Protein AF-0000000079330683 (afdb_homodimer)

Structure (mmCIF, N/CA/C/O backbone):
data_AF-0000000079330683-model_v1
#
loop_
_entity.id
_entity.type
_entity.pdbx_description
1 polymer 'Membrane protein'
#
loop_
_atom_site.group_PDB
_atom_site.id
_atom_site.type_symbol
_atom_site.label_atom_id
_atom_site.label_alt_id
_atom_site.label_comp_id
_atom_site.label_asym_id
_atom_site.label_entity_id
_atom_site.label_seq_id
_atom_site.pdbx_PDB_ins_code
_atom_site.Cartn_x
_atom_site.Cartn_y
_atom_site.Cartn_z
_atom_site.occupancy
_atom_site.B_iso_or_equiv
_atom_site.auth_seq_id
_atom_site.auth_comp_id
_atom_site.auth_asym_id
_atom_site.auth_atom_id
_atom_site.pdbx_PDB_model_num
ATOM 1 N N . MET A 1 1 ? -26.75 41.531 -3.455 1 58.03 1 MET A N 1
ATOM 2 C CA . MET A 1 1 ? -25.719 40.625 -3.936 1 58.03 1 MET A CA 1
ATOM 3 C C . MET A 1 1 ? -24.344 41 -3.395 1 58.03 1 MET A C 1
ATOM 5 O O . MET A 1 1 ? -23.578 40.125 -2.957 1 58.03 1 MET A O 1
ATOM 9 N N . LYS A 1 2 ? -24.172 42.219 -3.32 1 73.31 2 LYS A N 1
ATOM 10 C CA . LYS A 1 2 ? -22.891 42.719 -2.838 1 73.31 2 LYS A CA 1
ATOM 11 C C . LYS A 1 2 ? -22.75 42.5 -1.336 1 73.31 2 LYS A C 1
ATOM 13 O O . LYS A 1 2 ? -21.688 42.094 -0.865 1 73.31 2 LYS A O 1
ATOM 18 N N . LYS A 1 3 ? -23.766 42.719 -0.54 1 75.5 3 LYS A N 1
ATOM 19 C CA . LYS A 1 3 ? -23.719 42.531 0.904 1 75.5 3 LYS A CA 1
ATOM 20 C C . LYS A 1 3 ? -23.5 41.062 1.237 1 75.5 3 LYS A C 1
ATOM 22 O O . LYS A 1 3 ? -22.75 40.719 2.162 1 75.5 3 LYS A O 1
ATOM 27 N N . THR A 1 4 ? -24.203 40.125 0.477 1 74.06 4 THR A N 1
ATOM 28 C CA . THR A 1 4 ? -24.047 38.688 0.665 1 74.06 4 THR A CA 1
ATOM 29 C C . THR A 1 4 ? -22.609 38.281 0.326 1 74.06 4 THR A C 1
ATOM 31 O O . THR A 1 4 ? -22.031 37.438 1.015 1 74.06 4 THR A O 1
ATOM 34 N N . ILE A 1 5 ? -22.094 38.812 -0.648 1 74.69 5 ILE A N 1
ATOM 35 C CA . ILE A 1 5 ? -20.734 38.469 -1.062 1 74.69 5 ILE A CA 1
ATOM 36 C C . ILE A 1 5 ? -19.75 38.938 0.003 1 74.69 5 ILE A C 1
ATOM 38 O O . ILE A 1 5 ? -18.781 38.25 0.313 1 74.69 5 ILE A O 1
ATOM 42 N N . ILE A 1 6 ? -20.016 40.125 0.585 1 72.94 6 ILE A N 1
ATOM 43 C CA . ILE A 1 6 ? -19.141 40.656 1.637 1 72.94 6 ILE A CA 1
ATOM 44 C C . ILE A 1 6 ? -19.25 39.781 2.881 1 72.94 6 ILE A C 1
ATOM 46 O O . ILE A 1 6 ? -18.25 39.469 3.529 1 72.94 6 ILE A O 1
ATOM 50 N N . LYS A 1 7 ? -20.484 39.438 3.238 1 71.44 7 LYS A N 1
ATOM 51 C CA . LYS A 1 7 ? -20.688 38.531 4.371 1 71.44 7 LYS A CA 1
ATOM 52 C C . LYS A 1 7 ? -19.984 37.188 4.137 1 71.44 7 LYS A C 1
ATOM 54 O O . LYS A 1 7 ? -19.359 36.656 5.047 1 71.44 7 LYS A O 1
ATOM 59 N N . PHE A 1 8 ? -20.109 36.719 2.953 1 70.75 8 PHE A N 1
ATOM 60 C CA . PHE A 1 8 ? -19.453 35.469 2.588 1 70.75 8 PHE A CA 1
ATOM 61 C C . PHE A 1 8 ? -17.938 35.625 2.648 1 70.75 8 PHE A C 1
ATOM 63 O O . PHE A 1 8 ? -17.234 34.719 3.115 1 70.75 8 PHE A O 1
ATOM 70 N N . LYS A 1 9 ? -17.516 36.656 2.16 1 71.94 9 LYS A N 1
ATOM 71 C CA . LYS A 1 9 ? -16.078 36.938 2.197 1 71.94 9 LYS A CA 1
ATOM 72 C C . LYS A 1 9 ? -15.578 37.031 3.635 1 71.94 9 LYS A C 1
ATOM 74 O O . LYS A 1 9 ? -14.5 36.5 3.951 1 71.94 9 LYS A O 1
ATOM 79 N N . ASN A 1 10 ? -16.375 37.688 4.492 1 71.44 10 ASN A N 1
ATOM 80 C CA . ASN A 1 10 ? -15.992 37.812 5.887 1 71.44 10 ASN A CA 1
ATOM 81 C C . ASN A 1 10 ? -15.992 36.5 6.613 1 71.44 10 ASN A C 1
ATOM 83 O O . ASN A 1 10 ? -15.094 36.188 7.41 1 71.44 10 ASN A O 1
ATOM 87 N N . VAL A 1 11 ? -16.969 35.75 6.277 1 67.12 11 VAL A N 1
ATOM 88 C CA . VAL A 1 11 ? -17.047 34.406 6.879 1 67.12 11 VAL A CA 1
ATOM 89 C C . VAL A 1 11 ? -15.898 33.562 6.387 1 67.12 11 VAL A C 1
ATOM 91 O O . VAL A 1 11 ? -15.281 32.812 7.172 1 67.12 11 VAL A O 1
ATOM 94 N N . PHE A 1 12 ? -15.633 33.719 5.141 1 74.38 12 PHE A N 1
ATOM 95 C CA . PHE A 1 12 ? -14.531 32.969 4.566 1 74.38 12 PHE A CA 1
ATOM 96 C C . PHE A 1 12 ? -13.211 33.344 5.223 1 74.38 12 PHE A C 1
ATOM 98 O O . PHE A 1 12 ? -12.406 32.469 5.566 1 74.38 12 PHE A O 1
ATOM 105 N N . LEU A 1 13 ? -13.039 34.562 5.438 1 73.31 13 LEU A N 1
ATOM 106 C CA . LEU A 1 13 ? -11.789 35.031 6.012 1 73.31 13 LEU A CA 1
ATOM 107 C C . LEU A 1 13 ? -11.648 34.594 7.461 1 73.31 13 LEU A C 1
ATOM 109 O O . LEU A 1 13 ? -10.547 34.25 7.914 1 73.31 13 LEU A O 1
ATOM 113 N N . LYS A 1 14 ? -12.828 34.562 8.039 1 74.44 14 LYS A N 1
ATOM 114 C CA . LYS A 1 14 ? -12.812 34.188 9.453 1 74.44 14 LYS A CA 1
ATOM 115 C C . LYS A 1 14 ? -12.555 32.688 9.633 1 74.44 14 LYS A C 1
ATOM 117 O O . LYS A 1 14 ? -11.883 32.281 10.578 1 74.44 14 LYS A O 1
ATOM 122 N N . PHE A 1 15 ? -12.992 31.953 8.602 1 87 15 PHE A N 1
ATOM 123 C CA . PHE A 1 15 ? -12.906 30.5 8.727 1 87 15 PHE A CA 1
ATOM 124 C C . PHE A 1 15 ? -12.109 29.906 7.578 1 87 15 PHE A C 1
ATOM 126 O O . PHE A 1 15 ? -12.383 28.797 7.141 1 87 15 PHE A O 1
ATOM 133 N N . LYS A 1 16 ? -11.25 30.703 7.078 1 87.69 16 LYS A N 1
ATOM 134 C CA . LYS A 1 16 ? -10.5 30.359 5.875 1 87.69 16 LYS A CA 1
ATOM 135 C C . LYS A 1 16 ? -9.773 29.031 6.051 1 87.69 16 LYS A C 1
ATOM 137 O O . LYS A 1 16 ? -9.758 28.188 5.137 1 87.69 16 LYS A O 1
ATOM 142 N N . GLU A 1 17 ? -9.211 28.812 7.234 1 89.5 17 GLU A N 1
ATOM 143 C CA . GLU A 1 17 ? -8.445 27.594 7.473 1 89.5 17 GLU A CA 1
ATOM 144 C C . GLU A 1 17 ? -9.344 26.359 7.418 1 89.5 17 GLU A C 1
ATOM 146 O O . GLU A 1 17 ? -8.961 25.328 6.852 1 89.5 17 GLU A O 1
ATOM 151 N N . ILE A 1 18 ? -10.508 26.562 7.957 1 93.38 18 ILE A N 1
ATOM 152 C CA . ILE A 1 18 ? -11.461 25.453 7.973 1 93.38 18 ILE A CA 1
ATOM 153 C C . ILE A 1 18 ? -11.992 25.203 6.562 1 93.38 18 ILE A C 1
ATOM 155 O O . ILE A 1 18 ? -12.078 24.062 6.117 1 93.38 18 ILE A O 1
ATOM 159 N N . ILE A 1 19 ? -12.297 26.25 5.828 1 94.38 19 ILE A N 1
ATOM 160 C CA . ILE A 1 19 ? -12.859 26.156 4.488 1 94.38 19 ILE A CA 1
ATOM 161 C C . ILE A 1 19 ? -11.852 25.5 3.545 1 94.38 19 ILE A C 1
ATOM 163 O O . ILE A 1 19 ? -12.195 24.594 2.781 1 94.38 19 ILE A O 1
ATOM 167 N N . ILE A 1 20 ? -10.617 25.922 3.646 1 94.19 20 ILE A N 1
ATOM 168 C CA . ILE A 1 20 ? -9.57 25.375 2.791 1 94.19 20 ILE A CA 1
ATOM 169 C C . ILE A 1 20 ? -9.398 23.891 3.086 1 94.19 20 ILE A C 1
ATOM 171 O O . ILE A 1 20 ? -9.328 23.062 2.166 1 94.19 20 ILE A O 1
ATOM 175 N N . SER A 1 21 ? -9.367 23.531 4.375 1 95.44 21 SER A N 1
ATOM 176 C CA . SER A 1 21 ? -9.195 22.141 4.77 1 95.44 21 SER A CA 1
ATOM 177 C C . SER A 1 21 ? -10.367 21.281 4.301 1 95.44 21 SER A C 1
ATOM 179 O O . SER A 1 21 ? -10.172 20.156 3.84 1 95.44 21 SER A O 1
ATOM 181 N N . VAL A 1 22 ? -11.578 21.828 4.367 1 96.81 22 VAL A N 1
ATOM 182 C CA . VAL A 1 22 ? -12.766 21.109 3.926 1 96.81 22 VAL A CA 1
ATOM 183 C C . VAL A 1 22 ? -12.727 20.922 2.41 1 96.81 22 VAL A C 1
ATOM 185 O O . VAL A 1 22 ? -13 19.828 1.903 1 96.81 22 VAL A O 1
ATOM 188 N N . LEU A 1 23 ? -12.367 21.922 1.71 1 96.38 23 LEU A N 1
ATOM 189 C CA . LEU A 1 23 ? -12.281 21.844 0.255 1 96.38 23 LEU A CA 1
ATOM 190 C C . LEU A 1 23 ? -11.25 20.812 -0.174 1 96.38 23 LEU A C 1
ATOM 192 O O . LEU A 1 23 ? -11.508 20 -1.076 1 96.38 23 LEU A O 1
ATOM 196 N N . LEU A 1 24 ? -10.148 20.859 0.479 1 95.88 24 LEU A N 1
ATOM 197 C CA . LEU A 1 24 ? -9.094 19.906 0.121 1 95.88 24 LEU A CA 1
ATOM 198 C C . LEU A 1 24 ? -9.508 18.484 0.479 1 95.88 24 LEU A C 1
ATOM 200 O O . LEU A 1 24 ? -9.188 17.547 -0.248 1 95.88 24 LEU A O 1
ATOM 204 N N . LEU A 1 25 ? -10.195 18.328 1.565 1 97 25 LEU A N 1
ATOM 205 C CA . LEU A 1 25 ? -10.703 17.016 1.969 1 97 25 LEU A CA 1
ATOM 206 C C . LEU A 1 25 ? -11.672 16.469 0.927 1 97 25 LEU A C 1
ATOM 208 O O . LEU A 1 25 ? -11.695 15.258 0.676 1 97 25 LEU A O 1
ATOM 212 N N . LEU A 1 26 ? -12.414 17.344 0.302 1 97.62 26 LEU A N 1
ATOM 213 C CA . LEU A 1 26 ? -13.414 16.906 -0.661 1 97.62 26 LEU A CA 1
ATOM 214 C C . LEU A 1 26 ? -12.797 16.688 -2.035 1 97.62 26 LEU A C 1
ATOM 216 O O . LEU A 1 26 ? -13.227 15.805 -2.781 1 97.62 26 LEU A O 1
ATOM 220 N N . ILE A 1 27 ? -11.719 17.359 -2.342 1 97 27 ILE A N 1
ATOM 221 C CA . ILE A 1 27 ? -11.203 17.375 -3.703 1 97 27 ILE A CA 1
ATOM 222 C C . ILE A 1 27 ? -10.062 16.375 -3.832 1 97 27 ILE A C 1
ATOM 224 O O . ILE A 1 27 ? -10.039 15.555 -4.758 1 97 27 ILE A O 1
ATOM 228 N N . VAL A 1 28 ? -9.148 16.359 -2.908 1 95.62 28 VAL A N 1
ATOM 229 C CA . VAL A 1 28 ? -7.895 15.633 -3.045 1 95.62 28 VAL A CA 1
ATOM 230 C C . VAL A 1 28 ? -8.18 14.133 -3.135 1 95.62 28 VAL A C 1
ATOM 232 O O . VAL A 1 28 ? -7.699 13.461 -4.051 1 95.62 28 VAL A O 1
ATOM 235 N N . PRO A 1 29 ? -9.023 13.531 -2.264 1 95.62 29 PRO A N 1
ATOM 236 C CA . PRO A 1 29 ? -9.297 12.102 -2.391 1 95.62 29 PRO A CA 1
ATOM 237 C C . PRO A 1 29 ? -10.023 11.758 -3.689 1 95.62 29 PRO A C 1
ATOM 239 O O . PRO A 1 29 ? -9.766 10.703 -4.281 1 95.62 29 PRO A O 1
ATOM 242 N N . CYS A 1 30 ? -10.867 12.641 -4.121 1 95.31 30 CYS A N 1
ATOM 243 C CA . CYS A 1 30 ? -11.586 12.414 -5.363 1 95.31 30 CYS A CA 1
ATOM 244 C C . CYS A 1 30 ? -10.641 12.398 -6.555 1 95.31 30 CYS A C 1
ATOM 246 O O . CYS A 1 30 ? -10.734 11.531 -7.426 1 95.31 30 CYS A O 1
ATOM 248 N N . MET A 1 31 ? -9.75 13.32 -6.551 1 92.38 31 MET A N 1
ATOM 249 C CA . MET A 1 31 ? -8.758 13.375 -7.621 1 92.38 31 MET A CA 1
ATOM 250 C C . MET A 1 31 ? -7.867 12.133 -7.602 1 92.38 31 MET A C 1
ATOM 252 O O . MET A 1 31 ? -7.574 11.562 -8.648 1 92.38 31 MET A O 1
ATOM 256 N N . CYS A 1 32 ? -7.512 11.758 -6.426 1 90.5 32 CYS A N 1
ATOM 257 C CA . CYS A 1 32 ? -6.664 10.586 -6.281 1 90.5 32 CYS A CA 1
ATOM 258 C C . CYS A 1 32 ? -7.395 9.328 -6.73 1 90.5 32 CYS A C 1
ATOM 260 O O . CYS A 1 32 ? -6.824 8.484 -7.426 1 90.5 32 CYS A O 1
ATOM 262 N N . SER A 1 33 ? -8.656 9.273 -6.316 1 90.38 33 SER A N 1
ATOM 263 C CA . SER A 1 33 ? -9.469 8.133 -6.723 1 90.38 33 SER A CA 1
ATOM 264 C C . SER A 1 33 ? -9.57 8.039 -8.242 1 90.38 33 SER A C 1
ATOM 266 O O . SER A 1 33 ? -9.406 6.957 -8.812 1 90.38 33 SER A O 1
ATOM 268 N N . TYR A 1 34 ? -9.766 9.125 -8.828 1 88.12 34 TYR A N 1
ATOM 269 C CA . TYR A 1 34 ? -9.891 9.164 -10.281 1 88.12 34 TYR A CA 1
ATOM 270 C C . TYR A 1 34 ? -8.586 8.75 -10.953 1 88.12 34 TYR A C 1
ATOM 272 O O . TYR A 1 34 ? -8.578 7.918 -11.859 1 88.12 34 TYR A O 1
ATOM 280 N N . PHE A 1 35 ? -7.562 9.234 -10.492 1 84.06 35 PHE A N 1
ATOM 281 C CA . PHE A 1 35 ? -6.254 8.984 -11.086 1 84.06 35 PHE A CA 1
ATOM 282 C C . PHE A 1 35 ? -5.844 7.527 -10.898 1 84.06 35 PHE A C 1
ATOM 284 O O . PHE A 1 35 ? -5.398 6.879 -11.852 1 84.06 35 PHE A O 1
ATOM 291 N N . LEU A 1 36 ? -5.953 7.031 -9.703 1 83.31 36 LEU A N 1
ATOM 292 C CA . LEU A 1 36 ? -5.516 5.672 -9.391 1 83.31 36 LEU A CA 1
ATOM 293 C C . LEU A 1 36 ? -6.363 4.645 -10.133 1 83.31 36 LEU A C 1
ATOM 295 O O . LEU A 1 36 ? -5.836 3.67 -10.664 1 83.31 36 LEU A O 1
ATOM 299 N N . GLU A 1 37 ? -7.645 4.898 -10.125 1 81.25 37 GLU A N 1
ATOM 300 C CA . GLU A 1 37 ? -8.523 3.953 -10.805 1 81.25 37 GLU A CA 1
ATOM 301 C C . GLU A 1 37 ? -8.289 3.971 -12.312 1 81.25 37 GLU A C 1
ATOM 303 O O . GLU A 1 37 ? -8.391 2.934 -12.977 1 81.25 37 GLU A O 1
ATOM 308 N N . TYR A 1 38 ? -8.07 5.062 -12.828 1 78.5 38 TYR A N 1
ATOM 309 C CA . TYR A 1 38 ? -7.797 5.164 -14.258 1 78.5 38 TYR A CA 1
ATOM 310 C C . TYR A 1 38 ? -6.531 4.395 -14.625 1 78.5 38 TYR A C 1
ATOM 312 O O . TYR A 1 38 ? -6.453 3.797 -15.695 1 78.5 38 TYR A O 1
ATOM 320 N N . THR A 1 39 ? -5.602 4.406 -13.781 1 73.25 39 THR A N 1
ATOM 321 C CA . THR A 1 39 ? -4.34 3.709 -14.008 1 73.25 39 THR A CA 1
ATOM 322 C C . THR A 1 39 ? -4.559 2.199 -14.039 1 73.25 39 THR A C 1
ATOM 324 O O . THR A 1 39 ? -3.854 1.479 -14.75 1 73.25 39 THR A O 1
ATOM 327 N N . PHE A 1 40 ? -5.594 1.759 -13.281 1 69.38 40 PHE A N 1
ATOM 328 C CA . PHE A 1 40 ? -5.789 0.322 -13.133 1 69.38 40 PHE A CA 1
ATOM 329 C C . PHE A 1 40 ? -6.934 -0.166 -14.008 1 69.38 40 PHE A C 1
ATOM 331 O O . PHE A 1 40 ? -7.465 -1.26 -13.797 1 69.38 40 PHE A O 1
ATOM 338 N N . ILE A 1 41 ? -7.375 0.695 -14.844 1 64 41 ILE A N 1
ATOM 339 C CA . ILE A 1 41 ? -8.562 0.385 -15.633 1 64 41 ILE A CA 1
ATOM 340 C C . ILE A 1 41 ? -8.336 -0.896 -16.422 1 64 41 ILE A C 1
ATOM 342 O O . ILE A 1 41 ? -9.266 -1.686 -16.625 1 64 41 ILE A O 1
ATOM 346 N N . ASN A 1 42 ? -7.219 -1.083 -16.891 1 59.84 42 ASN A N 1
ATOM 347 C CA . ASN A 1 42 ? -7.039 -2.281 -17.703 1 59.84 42 ASN A CA 1
ATOM 348 C C . ASN A 1 42 ? -6.703 -3.496 -16.844 1 59.84 42 ASN A C 1
ATOM 350 O O . ASN A 1 42 ? -6.441 -4.582 -17.359 1 59.84 42 ASN A O 1
ATOM 354 N N . HIS A 1 43 ? -7.105 -3.451 -15.594 1 56.81 43 HIS A N 1
ATOM 355 C CA . HIS A 1 43 ? -7.105 -4.469 -14.555 1 56.81 43 HIS A CA 1
ATOM 356 C C . HIS A 1 43 ? -5.98 -5.477 -14.766 1 56.81 43 HIS A C 1
ATOM 358 O O . HIS A 1 43 ? -5.809 -6.402 -13.969 1 56.81 43 HIS A O 1
ATOM 364 N N . SER A 1 44 ? -5.258 -5.43 -15.945 1 61.12 44 SER A N 1
ATOM 365 C CA . SER A 1 44 ? -4.328 -6.527 -16.203 1 61.12 44 SER A CA 1
ATOM 366 C C . SER A 1 44 ? -2.922 -6.008 -16.469 1 61.12 44 SER A C 1
ATOM 368 O O . SER A 1 44 ? -2.75 -4.879 -16.938 1 61.12 44 SER A O 1
ATOM 370 N N . VAL A 1 45 ? -2.055 -6.82 -15.781 1 70.94 45 VAL A N 1
ATOM 371 C CA . VAL A 1 45 ? -0.65 -6.582 -16.094 1 70.94 45 VAL A CA 1
ATOM 372 C C . VAL A 1 45 ? -0.387 -6.898 -17.562 1 70.94 45 VAL A C 1
ATOM 374 O O . VAL A 1 45 ? -0.563 -8.039 -18 1 70.94 45 VAL A O 1
ATOM 377 N N . LYS A 1 46 ? -0.25 -5.875 -18.375 1 78 46 LYS A N 1
ATOM 378 C CA . LYS A 1 46 ? -0.013 -6.078 -19.812 1 78 46 LYS A CA 1
ATOM 379 C C . LYS A 1 46 ? 1.34 -5.508 -20.219 1 78 46 LYS A C 1
ATOM 381 O O . LYS A 1 46 ? 1.925 -4.691 -19.516 1 78 46 LYS A O 1
ATOM 386 N N . ASN A 1 47 ? 1.839 -6.098 -21.297 1 83.88 47 ASN A N 1
ATOM 387 C CA . ASN A 1 47 ? 3.016 -5.598 -22 1 83.88 47 ASN A CA 1
ATOM 388 C C . ASN A 1 47 ? 4.25 -5.605 -21.094 1 83.88 47 ASN A C 1
ATOM 390 O O . ASN A 1 47 ? 4.984 -4.617 -21.031 1 83.88 47 ASN A O 1
ATOM 394 N N . ILE A 1 48 ? 4.375 -6.664 -20.375 1 87.31 48 ILE A N 1
ATOM 395 C CA . ILE A 1 48 ? 5.555 -6.812 -19.531 1 87.31 48 ILE A CA 1
ATOM 396 C C . ILE A 1 48 ? 6.785 -7.059 -20.406 1 87.31 48 ILE A C 1
ATOM 398 O O . ILE A 1 48 ? 6.844 -8.047 -21.141 1 87.31 48 ILE A O 1
ATOM 402 N N . PRO A 1 49 ? 7.73 -6.148 -20.359 1 90.62 49 PRO A N 1
ATOM 403 C CA . PRO A 1 49 ? 8.938 -6.359 -21.172 1 90.62 49 PRO A CA 1
ATOM 404 C C . PRO A 1 49 ? 9.633 -7.684 -20.844 1 90.62 49 PRO A C 1
ATOM 406 O O . PRO A 1 49 ? 9.945 -7.957 -19.688 1 90.62 49 PRO A O 1
ATOM 409 N N . THR A 1 50 ? 9.898 -8.469 -21.828 1 94.56 50 THR A N 1
ATOM 410 C CA . THR A 1 50 ? 10.406 -9.836 -21.672 1 94.56 50 THR A CA 1
ATOM 411 C C . THR A 1 50 ? 11.562 -10.086 -22.641 1 94.56 50 THR A C 1
ATOM 413 O O . THR A 1 50 ? 11.539 -9.633 -23.781 1 94.56 50 THR A O 1
ATOM 416 N N . ILE A 1 51 ? 12.617 -10.727 -22.141 1 96 51 ILE A N 1
ATOM 417 C CA . ILE A 1 51 ? 13.742 -11.125 -22.984 1 96 51 ILE A CA 1
ATOM 418 C C . ILE A 1 51 ? 13.82 -12.648 -23.047 1 96 51 ILE A C 1
ATOM 420 O O . ILE A 1 51 ? 13.57 -13.336 -22.062 1 96 51 ILE A O 1
ATOM 424 N N . ILE A 1 52 ? 14.078 -13.195 -24.281 1 96.12 52 ILE A N 1
ATOM 425 C CA . ILE A 1 52 ? 14.195 -14.633 -24.469 1 96.12 52 ILE A CA 1
ATOM 426 C C . ILE A 1 52 ? 15.547 -14.969 -25.109 1 96.12 52 ILE A C 1
ATOM 428 O O . ILE A 1 52 ? 15.938 -14.352 -26.094 1 96.12 52 ILE A O 1
ATOM 432 N N . VAL A 1 53 ? 16.266 -15.805 -24.438 1 96.31 53 VAL A N 1
ATOM 433 C CA . VAL A 1 53 ? 17.5 -16.375 -24.984 1 96.31 53 VAL A CA 1
ATOM 434 C C . VAL A 1 53 ? 17.25 -17.828 -25.406 1 96.31 53 VAL A C 1
ATOM 436 O O . VAL A 1 53 ? 17.234 -18.719 -24.562 1 96.31 53 VAL A O 1
ATOM 439 N N . ASP A 1 54 ? 17.094 -18.031 -26.656 1 95.44 54 ASP A N 1
ATOM 440 C CA . ASP A 1 54 ? 16.797 -19.359 -27.203 1 95.44 54 ASP A CA 1
ATOM 441 C C . ASP A 1 54 ? 18.047 -19.984 -27.797 1 95.44 54 ASP A C 1
ATOM 443 O O . ASP A 1 54 ? 18.406 -19.703 -28.938 1 95.44 54 ASP A O 1
ATOM 447 N N . HIS A 1 55 ? 18.656 -20.969 -27.047 1 95.56 55 HIS A N 1
ATOM 448 C CA . HIS A 1 55 ? 19.859 -21.641 -27.516 1 95.56 55 HIS A CA 1
ATOM 449 C C . HIS A 1 55 ? 19.516 -22.844 -28.391 1 95.56 55 HIS A C 1
ATOM 451 O O . HIS A 1 55 ? 20.406 -23.453 -28.984 1 95.56 55 HIS A O 1
ATOM 457 N N . ASP A 1 56 ? 18.25 -23.203 -28.453 1 94.81 56 ASP A N 1
ATOM 458 C CA . ASP A 1 56 ? 17.812 -24.375 -29.188 1 94.81 56 ASP A CA 1
ATOM 459 C C . ASP A 1 56 ? 17.406 -24.031 -30.609 1 94.81 56 ASP A C 1
ATOM 461 O O . ASP A 1 56 ? 17.75 -24.75 -31.547 1 94.81 56 ASP A O 1
ATOM 465 N N . ASN A 1 57 ? 16.656 -23.062 -30.875 1 92.81 57 ASN A N 1
ATOM 466 C CA . ASN A 1 57 ? 16.172 -22.594 -32.156 1 92.81 57 ASN A CA 1
ATOM 467 C C . ASN A 1 57 ? 15.477 -23.703 -32.938 1 92.81 57 ASN A C 1
ATOM 469 O O . ASN A 1 57 ? 15.648 -23.828 -34.156 1 92.81 57 ASN A O 1
ATOM 473 N N . SER A 1 58 ? 14.859 -24.531 -32.188 1 92.81 58 SER A N 1
ATOM 474 C CA . SER A 1 58 ? 14.07 -25.609 -32.812 1 92.81 58 SER A CA 1
ATOM 475 C C . SER A 1 58 ? 12.633 -25.172 -33.031 1 92.81 58 SER A C 1
ATOM 477 O O . SER A 1 58 ? 12.234 -24.062 -32.625 1 92.81 58 SER A O 1
ATOM 479 N N . SER A 1 59 ? 11.836 -26.109 -33.719 1 91.31 59 SER A N 1
ATOM 480 C CA . SER A 1 59 ? 10.414 -25.859 -33.906 1 91.31 59 SER A CA 1
ATOM 481 C C . SER A 1 59 ? 9.672 -25.766 -32.594 1 91.31 59 SER A C 1
ATOM 483 O O . SER A 1 59 ? 8.781 -24.922 -32.438 1 91.31 59 SER A O 1
ATOM 485 N N . LEU A 1 60 ? 10.086 -26.547 -31.656 1 90.31 60 LEU A N 1
ATOM 486 C CA . LEU A 1 60 ? 9.445 -26.562 -30.344 1 90.31 60 LEU A CA 1
ATOM 487 C C . LEU A 1 60 ? 9.75 -25.266 -29.594 1 90.31 60 LEU A C 1
ATOM 489 O O . LEU A 1 60 ? 8.844 -24.656 -29 1 90.31 60 LEU A O 1
ATOM 493 N N . SER A 1 61 ? 11.008 -24.891 -29.594 1 92.62 61 SER A N 1
ATOM 494 C CA . SER A 1 61 ? 11.383 -23.672 -28.891 1 92.62 61 SER A CA 1
ATOM 495 C C . SER A 1 61 ? 10.727 -22.453 -29.547 1 92.62 61 SER A C 1
ATOM 497 O O . SER A 1 61 ? 10.297 -21.531 -28.844 1 92.62 61 SER A O 1
ATOM 499 N N . LYS A 1 62 ? 10.617 -22.438 -30.812 1 91.94 62 LYS A N 1
ATOM 500 C CA . LYS A 1 62 ? 9.961 -21.344 -31.516 1 91.94 62 LYS A CA 1
ATOM 501 C C . LYS A 1 62 ? 8.469 -21.281 -31.203 1 91.94 62 LYS A C 1
ATOM 503 O O . LYS A 1 62 ? 7.883 -20.203 -31.141 1 91.94 62 LYS A O 1
ATOM 508 N N . ASN A 1 63 ? 7.871 -22.422 -31.031 1 89.94 63 ASN A N 1
ATOM 509 C CA . ASN A 1 63 ? 6.473 -22.469 -30.625 1 89.94 63 ASN A CA 1
ATOM 510 C C . ASN A 1 63 ? 6.273 -21.859 -29.234 1 89.94 63 ASN A C 1
ATOM 512 O O . ASN A 1 63 ? 5.285 -21.172 -29 1 89.94 63 ASN A O 1
ATOM 516 N N . ILE A 1 64 ? 7.176 -22.172 -28.375 1 91.12 64 ILE A N 1
ATOM 517 C CA . ILE A 1 64 ? 7.129 -21.609 -27.031 1 91.12 64 ILE A CA 1
ATOM 518 C C . ILE A 1 64 ? 7.223 -20.078 -27.109 1 91.12 64 ILE A C 1
ATOM 520 O O . ILE A 1 64 ? 6.422 -19.375 -26.5 1 91.12 64 ILE A O 1
ATOM 524 N N . VAL A 1 65 ? 8.156 -19.594 -27.875 1 92.25 65 VAL A N 1
ATOM 525 C CA . VAL A 1 65 ? 8.367 -18.172 -28.031 1 92.25 65 VAL A CA 1
ATOM 526 C C . VAL A 1 65 ? 7.117 -17.516 -28.625 1 92.25 65 VAL A C 1
ATOM 528 O O . VAL A 1 65 ? 6.711 -16.438 -28.219 1 92.25 65 VAL A O 1
ATOM 531 N N . LYS A 1 66 ? 6.551 -18.203 -29.562 1 90.88 66 LYS A N 1
ATOM 532 C CA . LYS A 1 66 ? 5.34 -17.688 -30.219 1 90.88 66 LYS A CA 1
ATOM 533 C C . LYS A 1 66 ? 4.184 -17.609 -29.219 1 90.88 66 LYS A C 1
ATOM 535 O O . LYS A 1 66 ? 3.453 -16.609 -29.203 1 90.88 66 LYS A O 1
ATOM 540 N N . GLN A 1 67 ? 4.008 -18.625 -28.422 1 89.62 67 GLN A N 1
ATOM 541 C CA . GLN A 1 67 ? 2.941 -18.625 -27.422 1 89.62 67 GLN A CA 1
ATOM 542 C C . GLN A 1 67 ? 3.121 -17.5 -26.406 1 89.62 67 GLN A C 1
ATOM 544 O O . GLN A 1 67 ? 2.145 -16.875 -25.984 1 89.62 67 GLN A O 1
ATOM 549 N N . ILE A 1 68 ? 4.344 -17.219 -26.062 1 91.88 68 ILE A N 1
ATOM 550 C CA . ILE A 1 68 ? 4.637 -16.141 -25.125 1 91.88 68 ILE A CA 1
ATOM 551 C C . ILE A 1 68 ? 4.363 -14.789 -25.797 1 91.88 68 ILE A C 1
ATOM 553 O O . ILE A 1 68 ? 3.709 -13.922 -25.203 1 91.88 68 ILE A O 1
ATOM 557 N N . ASN A 1 69 ? 4.766 -14.672 -26.969 1 89.25 69 ASN A N 1
ATOM 558 C CA . ASN A 1 69 ? 4.637 -13.414 -27.703 1 89.25 69 ASN A CA 1
ATOM 559 C C . ASN A 1 69 ? 3.184 -13.117 -28.047 1 89.25 69 ASN A C 1
ATOM 561 O O . ASN A 1 69 ? 2.809 -11.953 -28.219 1 89.25 69 ASN A O 1
ATOM 565 N N . THR A 1 70 ? 2.332 -14.047 -28.219 1 89.75 70 THR A N 1
ATOM 566 C CA . THR A 1 70 ? 0.938 -13.859 -28.609 1 89.75 70 THR A CA 1
ATOM 567 C C . THR A 1 70 ? 0.095 -13.461 -27.391 1 89.75 70 THR A C 1
ATOM 569 O O . THR A 1 70 ? -0.984 -12.883 -27.547 1 89.75 70 THR A O 1
ATOM 572 N N . ASN A 1 71 ? 0.625 -13.828 -26.297 1 89.12 71 ASN A N 1
ATOM 573 C CA . ASN A 1 71 ? -0.081 -13.438 -25.094 1 89.12 71 ASN A CA 1
ATOM 574 C C . ASN A 1 71 ? 0.119 -11.953 -24.781 1 89.12 71 ASN A C 1
ATOM 576 O O . ASN A 1 71 ? 1.25 -11.461 -24.766 1 89.12 71 ASN A O 1
ATOM 580 N N . GLU A 1 72 ? -0.934 -11.203 -24.5 1 86.75 72 GLU A N 1
ATOM 581 C CA . GLU A 1 72 ? -0.907 -9.758 -24.312 1 86.75 72 GLU A CA 1
ATOM 582 C C . GLU A 1 72 ? -0.112 -9.391 -23.062 1 86.75 72 GLU A C 1
ATOM 584 O O . GLU A 1 72 ? 0.287 -8.234 -22.891 1 86.75 72 GLU A O 1
ATOM 589 N N . MET A 1 73 ? 0.108 -10.297 -22.188 1 86.06 73 MET A N 1
ATOM 590 C CA . MET A 1 73 ? 0.841 -10.039 -20.953 1 86.06 73 MET A CA 1
ATOM 591 C C . MET A 1 73 ? 2.312 -9.758 -21.234 1 86.06 73 MET A C 1
ATOM 593 O O . MET A 1 73 ? 2.959 -9 -20.516 1 86.06 73 MET A O 1
ATOM 597 N N . PHE A 1 74 ? 2.699 -10.391 -22.312 1 90.25 74 PHE A N 1
ATOM 598 C CA . PHE A 1 74 ? 4.133 -10.328 -22.578 1 90.25 74 PHE A CA 1
ATOM 599 C C . PHE A 1 74 ? 4.426 -9.422 -23.766 1 90.25 74 PHE A C 1
ATOM 601 O O . PHE A 1 74 ? 3.66 -9.391 -24.734 1 90.25 74 PHE A O 1
ATOM 608 N N . ASN A 1 75 ? 5.43 -8.633 -23.656 1 89.12 75 ASN A N 1
ATOM 609 C CA . ASN A 1 75 ? 6.039 -7.891 -24.75 1 89.12 75 ASN A CA 1
ATOM 610 C C . ASN A 1 75 ? 7.512 -8.25 -24.922 1 89.12 75 ASN A C 1
ATOM 612 O O . ASN A 1 75 ? 8.375 -7.707 -24.219 1 89.12 75 ASN A O 1
ATOM 616 N N . VAL A 1 76 ? 7.723 -9.18 -25.828 1 91.75 76 VAL A N 1
ATOM 617 C CA . VAL A 1 76 ? 9.094 -9.617 -26.062 1 91.75 76 VAL A CA 1
ATOM 618 C C . VAL A 1 76 ? 9.883 -8.5 -26.75 1 91.75 76 VAL A C 1
ATOM 620 O O . VAL A 1 76 ? 9.797 -8.344 -27.969 1 91.75 76 VAL A O 1
ATOM 623 N N . THR A 1 77 ? 10.664 -7.797 -26.016 1 82.25 77 THR A N 1
ATOM 624 C CA . THR A 1 77 ? 11.344 -6.602 -26.516 1 82.25 77 THR A CA 1
ATOM 625 C C . THR A 1 77 ? 12.766 -6.93 -26.953 1 82.25 77 THR A C 1
ATOM 627 O O . THR A 1 77 ? 13.367 -6.191 -27.734 1 82.25 77 THR A O 1
ATOM 630 N N . ASN A 1 78 ? 13.344 -8.016 -26.375 1 80.38 78 ASN A N 1
ATOM 631 C CA . ASN A 1 78 ? 14.742 -8.32 -26.672 1 80.38 78 ASN A CA 1
ATOM 632 C C . ASN A 1 78 ? 14.945 -9.812 -26.953 1 80.38 78 ASN A C 1
ATOM 634 O O . ASN A 1 78 ? 14.227 -10.648 -26.391 1 80.38 78 ASN A O 1
ATOM 638 N N . ASN A 1 79 ? 15.727 -9.969 -27.953 1 84.38 79 ASN A N 1
ATOM 639 C CA . ASN A 1 79 ? 16.25 -11.305 -28.203 1 84.38 79 ASN A CA 1
ATOM 640 C C . ASN A 1 79 ? 17.781 -11.328 -28.141 1 84.38 79 ASN A C 1
ATOM 642 O O . ASN A 1 79 ? 18.438 -10.375 -28.562 1 84.38 79 ASN A O 1
ATOM 646 N N . SER A 1 80 ? 18.266 -12.258 -27.359 1 87.06 80 SER A N 1
ATOM 647 C CA . SER A 1 80 ? 19.703 -12.336 -27.188 1 87.06 80 SER A CA 1
ATOM 648 C C . SER A 1 80 ? 20.188 -13.789 -27.25 1 87.06 80 SER A C 1
ATOM 650 O O . SER A 1 80 ? 19.375 -14.719 -27.219 1 87.06 80 SER A O 1
ATOM 652 N N . ASN A 1 81 ? 21.484 -13.875 -27.5 1 90.62 81 ASN A N 1
ATOM 653 C CA . ASN A 1 81 ? 22.109 -15.195 -27.469 1 90.62 81 ASN A CA 1
ATOM 654 C C . ASN A 1 81 ? 23.016 -15.344 -26.25 1 90.62 81 ASN A C 1
ATOM 656 O O . ASN A 1 81 ? 23.703 -16.359 -26.094 1 90.62 81 ASN A O 1
ATOM 660 N N . ASN A 1 82 ? 22.922 -14.352 -25.406 1 94.06 82 ASN A N 1
ATOM 661 C CA . ASN A 1 82 ? 23.766 -14.352 -24.219 1 94.06 82 ASN A CA 1
ATOM 662 C C . ASN A 1 82 ? 22.938 -14.352 -22.938 1 94.06 82 ASN A C 1
ATOM 664 O O . ASN A 1 82 ? 22.188 -13.414 -22.672 1 94.06 82 ASN A O 1
ATOM 668 N N . ASP A 1 83 ? 23.188 -15.422 -22.094 1 94.56 83 ASP A N 1
ATOM 669 C CA . ASP A 1 83 ? 22.438 -15.602 -20.859 1 94.56 83 ASP A CA 1
ATOM 670 C C . ASP A 1 83 ? 22.625 -14.406 -19.922 1 94.56 83 ASP A C 1
ATOM 672 O O . ASP A 1 83 ? 21.703 -14.031 -19.188 1 94.56 83 ASP A O 1
ATOM 676 N N . GLU A 1 84 ? 23.781 -13.758 -19.969 1 92.88 84 GLU A N 1
ATOM 677 C CA . GLU A 1 84 ? 24.141 -12.688 -19.047 1 92.88 84 GLU A CA 1
ATOM 678 C C . GLU A 1 84 ? 23.281 -11.445 -19.281 1 92.88 84 GLU A C 1
ATOM 680 O O . GLU A 1 84 ? 23.125 -10.609 -18.391 1 92.88 84 GLU A O 1
ATOM 685 N N . ASP A 1 85 ? 22.75 -11.375 -20.5 1 94.06 85 ASP A N 1
ATOM 686 C CA . ASP A 1 85 ? 21.922 -10.219 -20.844 1 94.06 85 ASP A CA 1
ATOM 687 C C . ASP A 1 85 ? 20.641 -10.188 -20 1 94.06 85 ASP A C 1
ATOM 689 O O . ASP A 1 85 ? 20.109 -9.109 -19.703 1 94.06 85 ASP A O 1
ATOM 693 N N . ILE A 1 86 ? 20.172 -11.328 -19.594 1 94.5 86 ILE A N 1
ATOM 694 C CA . ILE A 1 86 ? 18.922 -11.406 -18.828 1 94.5 86 ILE A CA 1
ATOM 695 C C . ILE A 1 86 ? 19.094 -10.711 -17.484 1 94.5 86 ILE A C 1
ATOM 697 O O . ILE A 1 86 ? 18.359 -9.789 -17.156 1 94.5 86 ILE A O 1
ATOM 701 N N . LYS A 1 87 ? 20.109 -11.102 -16.766 1 91.44 87 LYS A N 1
ATOM 702 C CA . LYS A 1 87 ? 20.359 -10.508 -15.453 1 91.44 87 LYS A CA 1
ATOM 703 C C . LYS A 1 87 ? 20.641 -9.016 -15.57 1 91.44 87 LYS A C 1
ATOM 705 O O . LYS A 1 87 ? 20.125 -8.219 -14.781 1 91.44 87 LYS A O 1
ATOM 710 N N . LYS A 1 88 ? 21.422 -8.656 -16.578 1 89.94 88 LYS A N 1
ATOM 711 C CA . LYS A 1 88 ? 21.797 -7.262 -16.781 1 89.94 88 LYS A CA 1
ATOM 712 C C . LYS A 1 88 ? 20.578 -6.398 -17.078 1 89.94 88 LYS A C 1
ATOM 714 O O . LYS A 1 88 ? 20.406 -5.324 -16.484 1 89.94 88 LYS A O 1
ATOM 719 N N . LEU A 1 89 ? 19.734 -6.875 -17.938 1 91.44 89 LEU A N 1
ATOM 720 C CA . LEU A 1 89 ? 18.562 -6.09 -18.344 1 91.44 89 LEU A CA 1
ATOM 721 C C . LEU A 1 89 ? 17.547 -6.008 -17.219 1 91.44 89 LEU A C 1
ATOM 723 O O . LEU A 1 89 ? 16.859 -4.996 -17.062 1 91.44 89 LEU A O 1
ATOM 727 N N . ILE A 1 90 ? 17.422 -7.047 -16.406 1 90.88 90 ILE A N 1
ATOM 728 C CA . ILE A 1 90 ? 16.516 -7.035 -15.273 1 90.88 90 ILE A CA 1
ATOM 729 C C . ILE A 1 90 ? 17.031 -6.066 -14.211 1 90.88 90 ILE A C 1
ATOM 731 O O . ILE A 1 90 ? 16.266 -5.254 -13.68 1 90.88 90 ILE A O 1
ATOM 735 N N . GLU A 1 91 ? 18.328 -6.105 -14.016 1 85.88 91 GLU A N 1
ATOM 736 C CA . GLU A 1 91 ? 18.938 -5.227 -13.016 1 85.88 91 GLU A CA 1
ATOM 737 C C . GLU A 1 91 ? 18.797 -3.76 -13.414 1 85.88 91 GLU A C 1
ATOM 739 O O . GLU A 1 91 ? 18.641 -2.893 -12.547 1 85.88 91 GLU A O 1
ATOM 744 N N . ARG A 1 92 ? 18.812 -3.572 -14.734 1 84 92 ARG A N 1
ATOM 745 C CA . ARG A 1 92 ? 18.688 -2.211 -15.242 1 84 92 ARG A CA 1
ATOM 746 C C . ARG A 1 92 ? 17.219 -1.79 -15.32 1 84 92 ARG A C 1
ATOM 748 O O . ARG A 1 92 ? 16.922 -0.642 -15.648 1 84 92 ARG A O 1
ATOM 755 N N . GLY A 1 93 ? 16.359 -2.682 -15.062 1 82.94 93 GLY A N 1
ATOM 756 C CA . GLY A 1 93 ? 14.945 -2.369 -15.062 1 82.94 93 GLY A CA 1
ATOM 757 C C . GLY A 1 93 ? 14.344 -2.301 -16.453 1 82.94 93 GLY A C 1
ATOM 758 O O . GLY A 1 93 ? 13.258 -1.758 -16.641 1 82.94 93 GLY A O 1
ATOM 759 N N . GLU A 1 94 ? 15.016 -2.854 -17.406 1 86.94 94 GLU A N 1
ATOM 760 C CA . GLU A 1 94 ? 14.555 -2.781 -18.797 1 86.94 94 GLU A CA 1
ATOM 761 C C . GLU A 1 94 ? 13.609 -3.932 -19.125 1 86.94 94 GLU A C 1
ATOM 763 O O . GLU A 1 94 ? 12.734 -3.801 -19.984 1 86.94 94 GLU A O 1
ATOM 768 N N . VAL A 1 95 ? 13.844 -5.086 -18.438 1 91.69 95 VAL A N 1
ATOM 769 C CA . VAL A 1 95 ? 12.953 -6.23 -18.594 1 91.69 95 VAL A CA 1
ATOM 770 C C . VAL A 1 95 ? 12.555 -6.766 -17.219 1 91.69 95 VAL A C 1
ATOM 772 O O . VAL A 1 95 ? 13.266 -6.547 -16.234 1 91.69 95 VAL A O 1
ATOM 775 N N . VAL A 1 96 ? 11.422 -7.363 -17.188 1 90.31 96 VAL A N 1
ATOM 776 C CA . VAL A 1 96 ? 10.906 -7.887 -15.93 1 90.31 96 VAL A CA 1
ATOM 777 C C . VAL A 1 96 ? 11.094 -9.406 -15.883 1 90.31 96 VAL A C 1
ATOM 779 O O . VAL A 1 96 ? 11.203 -9.984 -14.805 1 90.31 96 VAL A O 1
ATOM 782 N N . THR A 1 97 ? 11.102 -9.945 -17.062 1 93.56 97 THR A N 1
ATOM 783 C CA . THR A 1 97 ? 11.219 -11.398 -17.125 1 93.56 97 THR A CA 1
ATOM 784 C C . THR A 1 97 ? 12.156 -11.82 -18.25 1 93.56 97 THR A C 1
ATOM 786 O O . THR A 1 97 ? 12.312 -11.102 -19.234 1 93.56 97 THR A O 1
ATOM 789 N N . GLY A 1 98 ? 12.891 -12.852 -17.938 1 95.62 98 GLY A N 1
ATOM 790 C CA . GLY A 1 98 ? 13.781 -13.469 -18.906 1 95.62 98 GLY A CA 1
ATOM 791 C C . GLY A 1 98 ? 13.672 -14.984 -18.953 1 95.62 98 GLY A C 1
ATOM 792 O O . GLY A 1 98 ? 13.492 -15.625 -17.906 1 95.62 98 GLY A O 1
ATOM 793 N N . ILE A 1 99 ? 13.773 -15.531 -20.141 1 95.81 99 ILE A N 1
ATOM 794 C CA . ILE A 1 99 ? 13.656 -16.969 -20.312 1 95.81 99 ILE A CA 1
ATOM 795 C C . ILE A 1 99 ? 14.883 -17.5 -21.062 1 95.81 99 ILE A C 1
ATOM 797 O O . ILE A 1 99 ? 15.32 -16.922 -22.047 1 95.81 99 ILE A O 1
ATOM 801 N N . ILE A 1 100 ? 15.477 -18.578 -20.547 1 95.75 100 ILE A N 1
ATOM 802 C CA . ILE A 1 100 ? 16.578 -19.25 -21.219 1 95.75 100 ILE A CA 1
ATOM 803 C C . ILE A 1 100 ? 16.141 -20.656 -21.641 1 95.75 100 ILE A C 1
ATOM 805 O O . ILE A 1 100 ? 15.82 -21.5 -20.797 1 95.75 100 ILE A O 1
ATOM 809 N N . ILE A 1 101 ? 16.109 -20.891 -22.891 1 95.25 101 ILE A N 1
ATOM 810 C CA . ILE A 1 101 ? 15.898 -22.219 -23.453 1 95.25 101 ILE A CA 1
ATOM 811 C C . ILE A 1 101 ? 17.234 -22.844 -23.812 1 95.25 101 ILE A C 1
ATOM 813 O O . ILE A 1 101 ? 17.969 -22.312 -24.656 1 95.25 101 ILE A O 1
ATOM 817 N N . PRO A 1 102 ? 17.531 -23.938 -23.125 1 95.44 102 PRO A N 1
ATOM 818 C CA . PRO A 1 102 ? 18.875 -24.484 -23.312 1 95.44 102 PRO A CA 1
ATOM 819 C C . PRO A 1 102 ? 19.078 -25.094 -24.688 1 95.44 102 PRO A C 1
ATOM 821 O O . PRO A 1 102 ? 18.109 -25.297 -25.438 1 95.44 102 PRO A O 1
ATOM 824 N N . GLU A 1 103 ? 20.406 -25.359 -24.906 1 94.44 103 GLU A N 1
ATOM 825 C CA . GLU A 1 103 ? 20.75 -26.062 -26.141 1 94.44 103 GLU A CA 1
ATOM 826 C C . GLU A 1 103 ? 20.219 -27.5 -26.125 1 94.44 103 GLU A C 1
ATOM 828 O O . GLU A 1 103 ? 20.125 -28.125 -25.062 1 94.44 103 GLU A O 1
ATOM 833 N N . ARG A 1 104 ? 19.812 -28.016 -27.266 1 93.94 104 ARG A N 1
ATOM 834 C CA . ARG A 1 104 ? 19.297 -29.359 -27.453 1 93.94 104 ARG A CA 1
ATOM 835 C C . ARG A 1 104 ? 18 -29.562 -26.688 1 93.94 104 ARG A C 1
ATOM 837 O O . ARG A 1 104 ? 17.703 -30.672 -26.219 1 93.94 104 ARG A O 1
ATOM 844 N N . PHE A 1 105 ? 17.281 -28.453 -26.469 1 94.19 105 PHE A N 1
ATOM 845 C CA . PHE A 1 105 ? 16.047 -28.469 -25.703 1 94.19 105 PHE A CA 1
ATOM 846 C C . PHE A 1 105 ? 15.039 -29.438 -26.328 1 94.19 105 PHE A C 1
ATOM 848 O O . PHE A 1 105 ? 14.547 -30.359 -25.656 1 94.19 105 PHE A O 1
ATOM 855 N N . SER A 1 106 ? 14.719 -29.266 -27.578 1 92.06 106 SER A N 1
ATOM 856 C CA . SER A 1 106 ? 13.742 -30.094 -28.281 1 92.06 106 SER A CA 1
ATOM 857 C C . SER A 1 106 ? 14.156 -31.562 -28.266 1 92.06 106 SER A C 1
ATOM 859 O O . SER A 1 106 ? 13.344 -32.438 -27.984 1 92.06 106 SER A O 1
ATOM 861 N N . LYS A 1 107 ? 15.375 -31.875 -28.578 1 91.12 107 LYS A N 1
ATOM 862 C CA . LYS A 1 107 ? 15.898 -33.219 -28.594 1 91.12 107 LYS A CA 1
ATOM 863 C C . LYS A 1 107 ? 15.797 -33.875 -27.219 1 91.12 107 LYS A C 1
ATOM 865 O O . LYS A 1 107 ? 15.398 -35.031 -27.094 1 91.12 107 LYS A O 1
ATOM 870 N N . ASP A 1 108 ? 16.156 -33.156 -26.234 1 90.88 108 ASP A N 1
ATOM 871 C CA . ASP A 1 108 ? 16.141 -33.688 -24.875 1 90.88 108 ASP A CA 1
ATOM 872 C C . ASP A 1 108 ? 14.711 -33.969 -24.422 1 90.88 108 ASP A C 1
ATOM 874 O O . ASP A 1 108 ? 14.477 -34.906 -23.672 1 90.88 108 ASP A O 1
ATOM 878 N N . VAL A 1 109 ? 13.781 -33.125 -24.812 1 86.81 109 VAL A N 1
ATOM 879 C CA . VAL A 1 109 ? 12.375 -33.375 -24.5 1 86.81 109 VAL A CA 1
ATOM 880 C C . VAL A 1 109 ? 11.922 -34.688 -25.141 1 86.81 109 VAL A C 1
ATOM 882 O O . VAL A 1 109 ? 11.305 -35.531 -24.5 1 86.81 109 VAL A O 1
ATOM 885 N N . LEU A 1 110 ? 12.258 -34.875 -26.391 1 81.81 110 LEU A N 1
ATOM 886 C CA . LEU A 1 110 ? 11.844 -36.062 -27.156 1 81.81 110 LEU A CA 1
ATOM 887 C C . LEU A 1 110 ? 12.531 -37.312 -26.625 1 81.81 110 LEU A C 1
ATOM 889 O O . LEU A 1 110 ? 11.945 -38.406 -26.656 1 81.81 110 LEU A O 1
ATOM 893 N N . ASP A 1 111 ? 13.781 -37.062 -26.141 1 82.88 111 ASP A N 1
ATOM 894 C CA . ASP A 1 111 ? 14.562 -38.188 -25.625 1 82.88 111 ASP A CA 1
ATOM 895 C C . ASP A 1 111 ? 14.148 -38.531 -24.188 1 82.88 111 ASP A C 1
ATOM 897 O O . ASP A 1 111 ? 14.656 -39.469 -23.594 1 82.88 111 ASP A O 1
ATOM 901 N N . GLY A 1 112 ? 13.242 -37.719 -23.641 1 77.62 112 GLY A N 1
ATOM 902 C CA . GLY A 1 112 ? 12.789 -38 -22.281 1 77.62 112 GLY A CA 1
ATOM 903 C C . GLY A 1 112 ? 13.805 -37.625 -21.219 1 77.62 112 GLY A C 1
ATOM 904 O O . GLY A 1 112 ? 13.891 -38.25 -20.172 1 77.62 112 GLY A O 1
ATOM 905 N N . LYS A 1 113 ? 14.68 -36.625 -21.531 1 84.69 113 LYS A N 1
ATOM 906 C CA . LYS A 1 113 ? 15.734 -36.219 -20.609 1 84.69 113 LYS A CA 1
ATOM 907 C C . LYS A 1 113 ? 15.266 -35.062 -19.734 1 84.69 113 LYS A C 1
ATOM 909 O O . LYS A 1 113 ? 16 -34.594 -18.844 1 84.69 113 LYS A O 1
ATOM 914 N N . SER A 1 114 ? 14.062 -34.562 -19.922 1 86.38 114 SER A N 1
ATOM 915 C CA . SER A 1 114 ? 13.438 -33.531 -19.094 1 86.38 114 SER A CA 1
ATOM 916 C C . SER A 1 114 ? 14.328 -32.312 -18.953 1 86.38 114 SER A C 1
ATOM 918 O O . SER A 1 114 ? 14.75 -31.969 -17.844 1 86.38 114 SER A O 1
ATOM 920 N N . PRO A 1 115 ? 14.57 -31.594 -20.078 1 89.38 115 PRO A N 1
ATOM 921 C CA . PRO A 1 115 ? 15.43 -30.422 -20 1 89.38 115 PRO A CA 1
ATOM 922 C C . PRO A 1 115 ? 14.852 -29.328 -19.109 1 89.38 115 PRO A C 1
ATOM 924 O O . PRO A 1 115 ? 13.641 -29.297 -18.859 1 89.38 115 PRO A O 1
ATOM 927 N N . LYS A 1 116 ? 15.781 -28.5 -18.672 1 91.12 116 LYS A N 1
ATOM 928 C CA . LYS A 1 116 ? 15.43 -27.422 -17.766 1 91.12 116 LYS A CA 1
ATOM 929 C C . LYS A 1 116 ? 15.359 -26.078 -18.484 1 91.12 116 LYS A C 1
ATOM 931 O O . LYS A 1 116 ? 16.312 -25.688 -19.172 1 91.12 116 LYS A O 1
ATOM 936 N N . VAL A 1 117 ? 14.18 -25.422 -18.422 1 93.12 117 VAL A N 1
ATOM 937 C CA . VAL A 1 117 ? 14.039 -24.047 -18.875 1 93.12 117 VAL A CA 1
ATOM 938 C C . VAL A 1 117 ? 14.156 -23.094 -17.672 1 93.12 117 VAL A C 1
ATOM 940 O O . VAL A 1 117 ? 13.477 -23.281 -16.656 1 93.12 117 VAL A O 1
ATOM 943 N N . MET A 1 118 ? 15.062 -22.141 -17.828 1 94.31 118 MET A N 1
ATOM 944 C CA . MET A 1 118 ? 15.266 -21.172 -16.75 1 94.31 118 MET A CA 1
ATOM 945 C C . MET A 1 118 ? 14.453 -19.906 -17 1 94.31 118 MET A C 1
ATOM 947 O O . MET A 1 118 ? 14.516 -19.328 -18.078 1 94.31 118 MET A O 1
ATOM 951 N N . ILE A 1 119 ? 13.695 -19.547 -16.031 1 94.94 119 ILE A N 1
ATOM 952 C CA . ILE A 1 119 ? 12.93 -18.312 -16.109 1 94.94 119 ILE A CA 1
ATOM 953 C C . ILE A 1 119 ? 13.328 -17.375 -14.984 1 94.94 119 ILE A C 1
ATOM 955 O O . ILE A 1 119 ? 13.32 -17.766 -13.812 1 94.94 119 ILE A O 1
ATOM 959 N N . PHE A 1 120 ? 13.672 -16.203 -15.367 1 94.31 120 PHE A N 1
ATOM 960 C CA . PHE A 1 120 ? 14.078 -15.172 -14.422 1 94.31 120 PHE A CA 1
ATOM 961 C C . PHE A 1 120 ? 12.984 -14.125 -14.25 1 94.31 120 PHE A C 1
ATOM 963 O O . PHE A 1 120 ? 12.336 -13.734 -15.219 1 94.31 120 PHE A O 1
ATOM 970 N N . TYR A 1 121 ? 12.797 -13.734 -13.016 1 92.06 121 TYR A N 1
ATOM 971 C CA . TYR A 1 121 ? 11.805 -12.711 -12.695 1 92.06 121 TYR A CA 1
ATOM 972 C C . TYR A 1 121 ? 12.43 -11.578 -11.898 1 92.06 121 TYR A C 1
ATOM 974 O O . TYR A 1 121 ? 13.273 -11.805 -11.031 1 92.06 121 TYR A O 1
ATOM 982 N N . ASP A 1 122 ? 12.008 -10.344 -12.219 1 90.88 122 ASP A N 1
ATOM 983 C CA . ASP A 1 122 ? 12.359 -9.195 -11.383 1 90.88 122 ASP A CA 1
ATOM 984 C C . ASP A 1 122 ? 11.539 -9.18 -10.102 1 90.88 122 ASP A C 1
ATOM 986 O O . ASP A 1 122 ? 10.391 -8.719 -10.094 1 90.88 122 ASP A O 1
ATOM 990 N N . GLY A 1 123 ? 12.141 -9.547 -9.062 1 86.12 123 GLY A N 1
ATOM 991 C CA . GLY A 1 123 ? 11.445 -9.648 -7.789 1 86.12 123 GLY A CA 1
ATOM 992 C C . GLY A 1 123 ? 11.102 -8.297 -7.184 1 86.12 123 GLY A C 1
ATOM 993 O O . GLY A 1 123 ? 10.281 -8.211 -6.266 1 86.12 123 GLY A O 1
ATOM 994 N N . THR A 1 124 ? 11.719 -7.242 -7.703 1 85.25 124 THR A N 1
ATOM 995 C CA . THR A 1 124 ? 11.391 -5.91 -7.203 1 85.25 124 THR A CA 1
ATOM 996 C C . THR A 1 124 ? 10.031 -5.457 -7.727 1 85.25 124 THR A C 1
ATOM 998 O O . THR A 1 124 ? 9.43 -4.531 -7.18 1 85.25 124 THR A O 1
ATOM 1001 N N . GLU A 1 125 ? 9.617 -6.086 -8.82 1 81.75 125 GLU A N 1
ATOM 1002 C CA . GLU A 1 125 ? 8.281 -5.887 -9.375 1 81.75 125 GLU A CA 1
ATOM 1003 C C . GLU A 1 125 ? 7.363 -7.055 -9.023 1 81.75 125 GLU A C 1
ATOM 1005 O O . GLU A 1 125 ? 6.879 -7.758 -9.914 1 81.75 125 GLU A O 1
ATOM 1010 N N . MET A 1 126 ? 7.117 -7.121 -7.754 1 75.75 126 MET A N 1
ATOM 1011 C CA . MET A 1 126 ? 6.504 -8.32 -7.18 1 75.75 126 MET A CA 1
ATOM 1012 C C . MET A 1 126 ? 5.172 -8.625 -7.855 1 75.75 126 MET A C 1
ATOM 1014 O O . MET A 1 126 ? 4.879 -9.781 -8.164 1 75.75 126 MET A O 1
ATOM 1018 N N . LEU A 1 127 ? 4.406 -7.613 -8.172 1 72.31 127 LEU A N 1
ATOM 1019 C CA . LEU A 1 127 ? 3.084 -7.824 -8.742 1 72.31 127 LEU A CA 1
ATOM 1020 C C . LEU A 1 127 ? 3.188 -8.32 -10.188 1 72.31 127 LEU A C 1
ATOM 1022 O O . LEU A 1 127 ? 2.529 -9.289 -10.562 1 72.31 127 LEU A O 1
ATOM 1026 N N . ALA A 1 128 ? 4.059 -7.676 -10.898 1 77.94 128 ALA A N 1
ATOM 1027 C CA . ALA A 1 128 ? 4.266 -8.102 -12.281 1 77.94 128 ALA A CA 1
ATOM 1028 C C . ALA A 1 128 ? 4.883 -9.492 -12.344 1 77.94 128 ALA A C 1
ATOM 1030 O O . ALA A 1 128 ? 4.434 -10.352 -13.109 1 77.94 128 ALA A O 1
ATOM 1031 N N . SER A 1 129 ? 5.87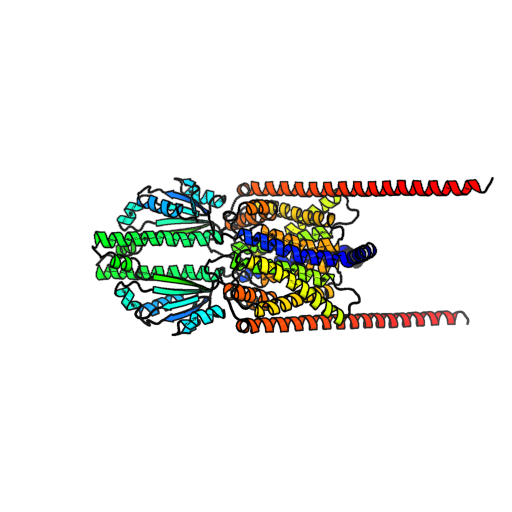1 -9.695 -11.539 1 82.62 129 SER A N 1
ATOM 1032 C CA . SER A 1 129 ? 6.57 -10.977 -11.539 1 82.62 129 SER A CA 1
ATOM 1033 C C . SER A 1 129 ? 5.645 -12.117 -11.125 1 82.62 129 SER A C 1
ATOM 1035 O O . SER A 1 129 ? 5.742 -13.227 -11.648 1 82.62 129 SER A O 1
ATOM 1037 N N . GLY A 1 130 ? 4.789 -11.812 -10.117 1 75.81 130 GLY A N 1
ATOM 1038 C CA . GLY A 1 130 ? 3.828 -12.82 -9.703 1 75.81 130 GLY A CA 1
ATOM 1039 C C . GLY A 1 130 ? 2.875 -13.227 -10.812 1 75.81 130 GLY A C 1
ATOM 1040 O O . GLY A 1 130 ? 2.637 -14.422 -11.023 1 75.81 130 GLY A O 1
ATOM 1041 N N . SER A 1 131 ? 2.383 -12.266 -11.555 1 74.81 131 SER A N 1
ATOM 1042 C CA . SER A 1 131 ? 1.47 -12.531 -12.664 1 74.81 131 SER A CA 1
ATOM 1043 C C . SER A 1 131 ? 2.17 -13.281 -13.789 1 74.81 131 SER A C 1
ATOM 1045 O O . SER A 1 131 ? 1.606 -14.211 -14.367 1 74.81 131 SER A O 1
ATOM 1047 N N . VAL A 1 132 ? 3.346 -12.875 -14.055 1 83.81 132 VAL A N 1
ATOM 1048 C CA . VAL A 1 132 ? 4.109 -13.492 -15.133 1 83.81 132 VAL A CA 1
ATOM 1049 C C . VAL A 1 132 ? 4.434 -14.938 -14.781 1 83.81 132 VAL A C 1
ATOM 1051 O O . VAL A 1 132 ? 4.355 -15.828 -15.641 1 83.81 132 VAL A O 1
ATOM 1054 N N . LYS A 1 133 ? 4.812 -15.133 -13.555 1 83 133 LYS A N 1
ATOM 1055 C CA . LYS A 1 133 ? 5.156 -16.484 -13.117 1 83 133 LYS A CA 1
ATOM 1056 C C . LYS A 1 133 ? 3.965 -17.422 -13.266 1 83 133 LYS A C 1
ATOM 1058 O O . LYS A 1 133 ? 4.113 -18.547 -13.758 1 83 133 LYS A O 1
ATOM 1063 N N . ALA A 1 134 ? 2.844 -16.953 -12.836 1 74.62 134 ALA A N 1
ATOM 1064 C CA . ALA A 1 134 ? 1.631 -17.75 -12.969 1 74.62 134 ALA A CA 1
ATOM 1065 C C . ALA A 1 134 ? 1.321 -18.047 -14.43 1 74.62 134 ALA A C 1
ATOM 1067 O O . ALA A 1 134 ? 0.995 -19.188 -14.781 1 74.62 134 ALA A O 1
ATOM 1068 N N . LYS A 1 135 ? 1.417 -17.062 -15.273 1 81.38 135 LYS A N 1
ATOM 1069 C CA . LYS A 1 135 ? 1.106 -17.234 -16.688 1 81.38 135 LYS A CA 1
ATOM 1070 C C . LYS A 1 135 ? 2.115 -18.156 -17.375 1 81.38 135 LYS A C 1
ATOM 1072 O O . LYS A 1 135 ? 1.748 -18.953 -18.219 1 81.38 135 LYS A O 1
ATOM 1077 N N . MET A 1 136 ? 3.346 -18.078 -16.969 1 86.06 136 MET A N 1
ATOM 1078 C CA . MET A 1 136 ? 4.383 -18.938 -17.516 1 86.06 136 MET A CA 1
ATOM 1079 C C . MET A 1 136 ? 4.121 -20.391 -17.156 1 86.06 136 MET A C 1
ATOM 1081 O O . MET A 1 136 ? 4.273 -21.281 -18 1 86.06 136 MET A O 1
ATOM 1085 N N . ALA A 1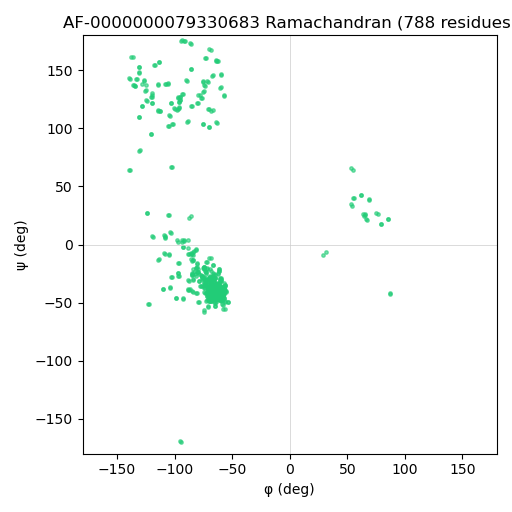 137 ? 3.793 -20.562 -15.906 1 79.31 137 ALA A N 1
ATOM 1086 C CA . ALA A 1 137 ? 3.443 -21.906 -15.484 1 79.31 137 ALA A CA 1
ATOM 1087 C C . ALA A 1 137 ? 2.303 -22.469 -16.328 1 79.31 137 ALA A C 1
ATOM 1089 O O . ALA A 1 137 ? 2.318 -23.656 -16.688 1 79.31 137 ALA A O 1
ATOM 1090 N N . GLU A 1 138 ? 1.359 -21.641 -16.641 1 77.31 138 GLU A N 1
ATOM 1091 C CA . GLU A 1 138 ? 0.22 -22.031 -17.469 1 77.31 138 GLU A CA 1
ATOM 1092 C C . GLU A 1 138 ? 0.656 -22.375 -18.891 1 77.31 138 GLU A C 1
ATOM 1094 O O . GLU A 1 138 ? 0.236 -23.391 -19.438 1 77.31 138 GLU A O 1
ATOM 1099 N N . ILE A 1 139 ? 1.394 -21.547 -19.453 1 84.25 139 ILE A N 1
ATOM 1100 C CA . ILE A 1 139 ? 1.865 -21.734 -20.828 1 84.25 139 ILE A CA 1
ATOM 1101 C C . ILE A 1 139 ? 2.664 -23.031 -20.922 1 84.25 139 ILE A C 1
ATOM 1103 O O . ILE A 1 139 ? 2.4 -23.875 -21.797 1 84.25 139 ILE A O 1
ATOM 1107 N N . PHE A 1 140 ? 3.557 -23.297 -20.016 1 85.94 140 PHE A N 1
ATOM 1108 C CA . PHE A 1 140 ? 4.395 -24.5 -20.047 1 85.94 140 PHE A CA 1
ATOM 1109 C C . PHE A 1 140 ? 3.588 -25.734 -19.672 1 85.94 140 PHE A C 1
ATOM 1111 O O . PHE A 1 140 ? 3.871 -26.828 -20.141 1 85.94 140 PHE A O 1
ATOM 1118 N N . GLY A 1 141 ? 2.648 -25.5 -18.766 1 78.75 141 GLY A N 1
ATOM 1119 C CA . GLY A 1 141 ? 1.724 -26.594 -18.516 1 78.75 141 GLY A CA 1
ATOM 1120 C C . GLY A 1 141 ? 1.001 -27.078 -19.75 1 78.75 141 GLY A C 1
ATOM 1121 O O . GLY A 1 141 ? 0.869 -28.297 -19.969 1 78.75 141 GLY A O 1
ATOM 1122 N N . THR A 1 142 ? 0.571 -26.141 -20.562 1 78.12 142 THR A N 1
ATOM 11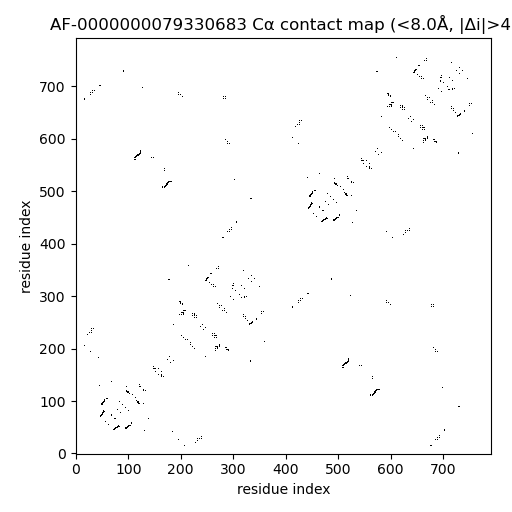23 C CA . THR A 1 142 ? -0.124 -26.469 -21.797 1 78.12 142 THR A CA 1
ATOM 1124 C C . THR A 1 142 ? 0.815 -27.156 -22.781 1 78.12 142 THR A C 1
ATOM 1126 O O . THR A 1 142 ? 0.422 -28.109 -23.453 1 78.12 142 THR A O 1
ATOM 1129 N N . ILE A 1 143 ? 1.954 -26.719 -22.812 1 81.94 143 ILE A N 1
ATOM 1130 C CA . ILE A 1 143 ? 2.943 -27.297 -23.719 1 81.94 143 ILE A CA 1
ATOM 1131 C C . ILE A 1 143 ? 3.279 -28.719 -23.281 1 81.94 143 ILE A C 1
ATOM 1133 O O . ILE A 1 143 ? 3.373 -29.625 -24.125 1 81.94 143 ILE A O 1
ATOM 1137 N N . ARG A 1 144 ? 3.488 -28.906 -21.984 1 81 144 ARG A N 1
ATOM 1138 C CA . ARG A 1 144 ? 3.758 -30.219 -21.438 1 81 144 ARG A CA 1
ATOM 1139 C C . ARG A 1 144 ? 2.611 -31.188 -21.734 1 81 144 ARG A C 1
ATOM 1141 O O . ARG A 1 144 ? 2.844 -32.344 -22.141 1 81 144 ARG A O 1
ATOM 1148 N N . ALA A 1 145 ? 1.462 -30.688 -21.469 1 77.38 145 ALA A N 1
ATOM 1149 C CA . ALA A 1 145 ? 0.282 -31.5 -21.734 1 77.38 145 ALA A CA 1
ATOM 1150 C C . ALA A 1 145 ? 0.207 -31.891 -23.203 1 77.38 145 ALA A C 1
ATOM 1152 O O . ALA A 1 145 ? -0.114 -33.031 -23.531 1 77.38 145 ALA A O 1
ATOM 1153 N N . GLY A 1 146 ? 0.419 -30.938 -24.062 1 77.5 146 GLY A N 1
ATOM 1154 C CA . GLY A 1 146 ? 0.419 -31.219 -25.5 1 77.5 146 GLY A CA 1
ATOM 1155 C C . GLY A 1 146 ? 1.452 -32.25 -25.891 1 77.5 146 GLY A C 1
ATOM 1156 O O . GLY A 1 146 ? 1.169 -33.156 -26.719 1 77.5 146 GLY A O 1
ATOM 1157 N N . TYR A 1 147 ? 2.572 -32.188 -25.344 1 77.19 147 TYR A N 1
ATOM 1158 C CA . TYR A 1 147 ? 3.639 -33.125 -25.609 1 77.19 147 TYR A CA 1
ATOM 1159 C C . TYR A 1 147 ? 3.248 -34.531 -25.125 1 77.19 147 TYR A C 1
ATOM 1161 O O . TYR A 1 147 ? 3.453 -35.531 -25.844 1 77.19 147 TYR A O 1
ATOM 1169 N N . LEU A 1 148 ? 2.793 -34.656 -23.922 1 76.62 148 LEU A N 1
ATOM 1170 C CA . LEU A 1 148 ? 2.412 -35.938 -23.359 1 76.62 148 LEU A CA 1
ATOM 1171 C C . LEU A 1 148 ? 1.306 -36.594 -24.172 1 76.62 148 LEU A C 1
ATOM 1173 O O . LEU A 1 148 ? 1.31 -37.812 -24.375 1 76.62 148 LEU A O 1
ATOM 1177 N N . ILE A 1 149 ? 0.431 -35.781 -24.641 1 78.25 149 ILE A N 1
ATOM 1178 C CA . ILE A 1 149 ? -0.646 -36.281 -25.484 1 78.25 149 ILE A CA 1
ATOM 1179 C C . ILE A 1 149 ? -0.064 -36.844 -26.781 1 78.25 149 ILE A C 1
ATOM 1181 O O . ILE A 1 149 ? -0.44 -37.938 -27.203 1 78.25 149 ILE A O 1
ATOM 1185 N N . ASN A 1 150 ? 0.832 -36.125 -27.328 1 77.12 150 ASN A N 1
ATOM 1186 C CA . ASN A 1 150 ? 1.451 -36.562 -28.578 1 77.12 150 ASN A CA 1
ATOM 1187 C C . ASN A 1 150 ? 2.24 -37.875 -28.391 1 77.12 150 ASN A C 1
ATOM 1189 O O . ASN A 1 150 ? 2.219 -38.75 -29.25 1 77.12 150 ASN A O 1
ATOM 1193 N N . VAL A 1 151 ? 2.951 -37.969 -27.312 1 73.88 151 VAL A N 1
ATOM 1194 C CA . VAL A 1 151 ? 3.74 -39.156 -27.016 1 73.88 151 VAL A CA 1
ATOM 1195 C C . VAL A 1 151 ? 2.812 -40.375 -26.797 1 73.88 151 VAL A C 1
ATOM 1197 O O . VAL A 1 151 ? 3.084 -41.469 -27.266 1 73.88 151 VAL A O 1
ATOM 1200 N N . GLN A 1 152 ? 1.778 -40.094 -26.062 1 74.19 152 GLN A N 1
ATOM 1201 C CA . GLN A 1 152 ? 0.832 -41.188 -25.766 1 74.19 152 GLN A CA 1
ATOM 1202 C C . GLN A 1 152 ? 0.129 -41.656 -27.031 1 74.19 152 GLN A C 1
ATOM 1204 O O . GLN A 1 152 ? -0.062 -42.844 -27.234 1 74.19 152 GLN A O 1
ATOM 1209 N N . GLU A 1 153 ? -0.217 -40.719 -27.812 1 75.19 153 GLU A N 1
ATOM 1210 C CA . GLU A 1 153 ? -0.896 -41.031 -29.062 1 75.19 153 GLU A CA 1
ATOM 1211 C C . GLU A 1 153 ? 0.062 -41.719 -30.047 1 75.19 153 GLU A C 1
ATOM 1213 O O . GLU A 1 153 ? -0.297 -42.688 -30.703 1 75.19 153 GLU A O 1
ATOM 1218 N N . GLY A 1 154 ? 1.136 -41.156 -30.172 1 72.69 154 GLY A N 1
ATOM 1219 C CA . GLY A 1 154 ? 2.102 -41.594 -31.172 1 72.69 154 GLY A CA 1
ATOM 1220 C C . GLY A 1 154 ? 2.791 -42.906 -30.766 1 72.69 154 GLY A C 1
ATOM 1221 O O . GLY A 1 154 ? 2.686 -43.906 -31.469 1 72.69 154 GLY A O 1
ATOM 1222 N N . LYS A 1 155 ? 3.402 -42.875 -29.656 1 66.81 155 LYS A N 1
ATOM 1223 C CA . LYS A 1 155 ? 4.25 -44 -29.281 1 66.81 155 LYS A CA 1
ATOM 1224 C C . LYS A 1 155 ? 3.432 -45.125 -28.641 1 66.81 155 LYS A C 1
ATOM 1226 O O . LYS A 1 155 ? 3.734 -46.312 -28.828 1 66.81 155 LYS A O 1
ATOM 1231 N N . LEU A 1 156 ? 2.344 -44.688 -27.969 1 68.06 156 LEU A N 1
ATOM 1232 C CA . LEU A 1 156 ? 1.656 -45.688 -27.172 1 68.06 156 LEU A CA 1
ATOM 1233 C C . LEU A 1 156 ? 0.312 -46.062 -27.797 1 68.06 156 LEU A C 1
ATOM 1235 O O . LEU A 1 156 ? -0.366 -46.969 -27.344 1 68.06 156 LEU A O 1
ATOM 1239 N N . GLY A 1 157 ? -0.03 -45.312 -28.812 1 71.56 157 GLY A N 1
ATOM 1240 C CA . GLY A 1 157 ? -1.257 -45.594 -29.531 1 71.56 157 GLY A CA 1
ATOM 1241 C C . GLY A 1 157 ? -2.508 -45.375 -28.719 1 71.56 157 GLY A C 1
ATOM 1242 O O . GLY A 1 157 ? -3.533 -46 -28.938 1 71.56 157 GLY A O 1
ATOM 1243 N N . VAL A 1 158 ? -2.299 -44.594 -27.75 1 74 158 VAL A N 1
ATOM 1244 C CA . VAL A 1 158 ? -3.416 -44.312 -26.859 1 74 158 VAL A CA 1
ATOM 1245 C C . VAL A 1 158 ? -4.387 -43.344 -27.531 1 74 158 VAL A C 1
ATOM 1247 O O . VAL A 1 158 ? -3.969 -42.469 -28.297 1 74 158 VAL A O 1
ATOM 1250 N N . LEU A 1 159 ? -5.75 -43.5 -27.406 1 74.81 159 LEU A N 1
ATOM 1251 C CA . LEU A 1 159 ? -6.781 -42.625 -27.953 1 74.81 159 LEU A CA 1
ATOM 1252 C C . LEU A 1 159 ? -6.645 -41.188 -27.406 1 74.81 159 LEU A C 1
ATOM 1254 O O . LEU A 1 159 ? -6.23 -41 -26.25 1 74.81 159 LEU A O 1
ATOM 1258 N N . PRO A 1 160 ? -6.969 -40.219 -28.188 1 74.25 160 PRO A N 1
ATOM 1259 C CA . PRO A 1 160 ? -6.742 -38.812 -27.859 1 74.25 160 PRO A CA 1
ATOM 1260 C C . PRO A 1 160 ? -7.336 -38.438 -26.5 1 74.25 160 PRO A C 1
ATOM 1262 O O . PRO A 1 160 ? -6.676 -37.781 -25.703 1 74.25 160 PRO A O 1
ATOM 1265 N N . LYS A 1 161 ? -8.578 -38.781 -26.266 1 75.19 161 LYS A N 1
ATOM 1266 C CA . LYS A 1 161 ? -9.219 -38.406 -25 1 75.19 161 LYS A CA 1
ATOM 1267 C C . LYS A 1 161 ? -8.492 -39.031 -23.812 1 75.19 161 LYS A C 1
ATOM 1269 O O . LYS A 1 161 ? -8.281 -38.406 -22.797 1 75.19 161 LYS A O 1
ATOM 1274 N N . GLN A 1 162 ? -8.141 -40.25 -23.953 1 75.56 162 GLN A N 1
ATOM 1275 C CA . GLN A 1 162 ? -7.41 -40.969 -22.906 1 75.56 162 GLN A CA 1
ATOM 1276 C C . GLN A 1 162 ? -6.008 -40.406 -22.719 1 75.56 162 GLN A C 1
ATOM 1278 O O . GLN A 1 162 ? -5.496 -40.312 -21.609 1 75.56 162 GLN A O 1
ATOM 1283 N N . ALA A 1 163 ? -5.422 -40 -23.781 1 73.38 163 ALA A N 1
ATOM 1284 C CA . ALA A 1 163 ? -4.09 -39.406 -23.734 1 73.38 163 ALA A CA 1
ATOM 1285 C C . ALA A 1 163 ? -4.098 -38.094 -22.938 1 73.38 163 ALA A C 1
ATOM 1287 O O . ALA A 1 163 ? -3.176 -37.844 -22.156 1 73.38 163 ALA A O 1
ATOM 1288 N N . THR A 1 164 ? -5.176 -37.344 -23.156 1 74.5 164 THR A N 1
ATOM 1289 C CA . THR A 1 164 ? -5.316 -36.094 -22.438 1 74.5 164 THR A CA 1
ATOM 1290 C C . THR A 1 164 ? -5.492 -36.344 -20.938 1 74.5 164 THR A C 1
ATOM 1292 O O . THR A 1 164 ? -4.852 -35.688 -20.109 1 74.5 164 THR A O 1
ATOM 1295 N N . ASN A 1 165 ? -6.289 -37.312 -20.641 1 73.06 165 ASN A N 1
ATOM 1296 C CA . ASN A 1 165 ? -6.551 -37.625 -19.234 1 73.06 165 ASN A CA 1
ATOM 1297 C C . ASN A 1 165 ? -5.309 -38.188 -18.547 1 73.06 165 ASN A C 1
ATOM 1299 O O . ASN A 1 165 ? -5.094 -37.969 -17.359 1 73.06 165 ASN A O 1
ATOM 1303 N N . ASN A 1 166 ? -4.531 -38.844 -19.359 1 70.25 166 ASN A N 1
ATOM 1304 C CA . ASN A 1 166 ? -3.297 -39.406 -18.812 1 70.25 166 ASN A CA 1
ATOM 1305 C C . ASN A 1 166 ? -2.256 -38.312 -18.562 1 70.25 166 ASN A C 1
ATOM 1307 O O . ASN A 1 166 ? -1.488 -38.375 -17.594 1 70.25 166 ASN A O 1
ATOM 1311 N N . ALA A 1 167 ? -2.305 -37.344 -19.391 1 72 167 ALA A N 1
ATOM 1312 C CA . ALA A 1 167 ? -1.316 -36.281 -19.297 1 72 167 ALA A CA 1
ATOM 1313 C C . ALA A 1 167 ? -1.622 -35.344 -18.141 1 72 167 ALA A C 1
ATOM 1315 O O . ALA A 1 167 ? -0.709 -34.781 -17.531 1 72 167 ALA A O 1
ATOM 1316 N N . ILE A 1 168 ? -2.887 -35.281 -17.844 1 75.94 168 ILE A N 1
ATOM 1317 C CA . ILE A 1 168 ? -3.346 -34.469 -16.719 1 75.94 168 ILE A CA 1
ATOM 1318 C C . ILE A 1 168 ? -4.277 -35.281 -15.828 1 75.94 168 ILE A C 1
ATOM 1320 O O . ILE A 1 168 ? -5.5 -35.125 -15.906 1 75.94 168 ILE A O 1
ATOM 1324 N N . PRO A 1 169 ? -3.688 -36.031 -15.039 1 76.06 169 PRO A N 1
ATOM 1325 C CA . PRO A 1 169 ? -4.508 -37 -14.297 1 76.06 169 PRO A CA 1
ATOM 1326 C C . PRO A 1 169 ? -5.438 -36.344 -13.289 1 76.06 169 PRO A C 1
ATOM 1328 O O . PRO A 1 169 ? -6.445 -36.938 -12.891 1 76.06 169 PRO A O 1
ATOM 1331 N N . ILE A 1 170 ? -5.023 -35.156 -12.789 1 80.75 170 ILE A N 1
ATOM 1332 C CA . ILE A 1 170 ? -5.832 -34.375 -11.844 1 80.75 170 ILE A CA 1
ATOM 1333 C C . ILE A 1 170 ? -5.984 -32.938 -12.336 1 80.75 170 ILE A C 1
ATOM 1335 O O . ILE A 1 170 ? -4.988 -32.25 -12.578 1 80.75 170 ILE A O 1
ATOM 1339 N N . LYS A 1 171 ? -7.188 -32.594 -12.539 1 80.12 171 LYS A N 1
ATOM 1340 C CA . LYS A 1 171 ? -7.453 -31.203 -12.938 1 80.12 171 LYS A CA 1
ATOM 1341 C C . LYS A 1 171 ? -7.754 -30.328 -11.719 1 80.12 171 LYS A C 1
ATOM 1343 O O . LYS A 1 171 ? -8.508 -30.734 -10.828 1 80.12 171 LYS A O 1
ATOM 1348 N N . LEU A 1 172 ? -6.992 -29.188 -11.711 1 82.19 172 LEU A N 1
ATOM 1349 C CA . LEU A 1 172 ? -7.234 -28.219 -10.648 1 82.19 172 LEU A CA 1
ATOM 1350 C C . LEU A 1 172 ? -8.094 -27.062 -11.156 1 82.19 172 LEU A C 1
ATOM 1352 O O . LEU A 1 172 ? -7.762 -26.422 -12.164 1 82.19 172 LEU A O 1
ATOM 1356 N N . ASN A 1 173 ? -9.258 -26.938 -10.562 1 83.62 173 ASN A N 1
ATOM 1357 C CA . ASN A 1 173 ? -10.109 -25.781 -10.859 1 83.62 173 ASN A CA 1
ATOM 1358 C C . ASN A 1 173 ? -10.094 -24.766 -9.719 1 83.62 173 ASN A C 1
ATOM 1360 O O . ASN A 1 173 ? -10.602 -25.047 -8.625 1 83.62 173 ASN A O 1
ATOM 1364 N N . SER A 1 174 ? -9.5 -23.625 -9.969 1 86.12 174 SER A N 1
ATOM 1365 C CA . SER A 1 174 ? -9.375 -22.578 -8.969 1 86.12 174 SER A CA 1
ATOM 1366 C C . SER A 1 174 ? -10.492 -21.547 -9.086 1 86.12 174 SER A C 1
ATOM 1368 O O . SER A 1 174 ? -10.812 -21.094 -10.188 1 86.12 174 SER A O 1
ATOM 1370 N N . VAL A 1 175 ? -11.203 -21.344 -8.008 1 88.12 175 VAL A N 1
ATOM 1371 C CA . VAL A 1 175 ? -12.227 -20.312 -7.934 1 88.12 175 VAL A CA 1
ATOM 1372 C C . VAL A 1 175 ? -11.797 -19.234 -6.945 1 88.12 175 VAL A C 1
ATOM 1374 O O . VAL A 1 175 ? -11.617 -19.5 -5.758 1 88.12 175 VAL A O 1
ATOM 1377 N N . ILE A 1 176 ? -11.594 -18.078 -7.488 1 88.25 176 ILE A N 1
ATOM 1378 C CA . ILE A 1 176 ? -11.258 -16.953 -6.629 1 88.25 176 ILE A CA 1
ATOM 1379 C C . ILE A 1 176 ? -12.516 -16.141 -6.312 1 88.25 176 ILE A C 1
ATOM 1381 O O . ILE A 1 176 ? -13.117 -15.539 -7.207 1 88.25 176 ILE A O 1
ATOM 1385 N N . LEU A 1 177 ? -12.828 -16.109 -5.062 1 90.44 177 LEU A N 1
ATOM 1386 C CA . LEU A 1 177 ? -14.016 -15.375 -4.625 1 90.44 177 LEU A CA 1
ATOM 1387 C C . LEU A 1 177 ? -13.672 -13.922 -4.32 1 90.44 177 LEU A C 1
ATOM 1389 O O . LEU A 1 177 ? -12.609 -13.633 -3.77 1 90.44 177 LEU A O 1
ATOM 1393 N N . GLY A 1 178 ? -14.609 -12.977 -4.703 1 88.94 178 GLY A N 1
ATOM 1394 C CA . GLY A 1 178 ? -14.469 -11.578 -4.332 1 88.94 178 GLY A CA 1
ATOM 1395 C C . GLY A 1 178 ? -13.633 -10.773 -5.309 1 88.94 178 GLY A C 1
ATOM 1396 O O . GLY A 1 178 ? -13.969 -9.633 -5.633 1 88.94 178 GLY A O 1
ATOM 1397 N N . ASN A 1 179 ? -12.469 -11.406 -5.789 1 86.75 179 ASN A N 1
ATOM 1398 C CA . ASN A 1 179 ? -11.539 -10.734 -6.695 1 86.75 179 ASN A CA 1
ATOM 1399 C C . ASN A 1 179 ? -11.031 -11.688 -7.781 1 86.75 179 ASN A C 1
ATOM 1401 O O . ASN A 1 179 ? -9.836 -11.961 -7.863 1 86.75 179 ASN A O 1
ATOM 1405 N N . PRO A 1 180 ? -11.961 -12.109 -8.57 1 83.5 180 PRO A N 1
ATOM 1406 C CA . PRO A 1 180 ? -11.609 -13.117 -9.57 1 83.5 180 PRO A CA 1
ATOM 1407 C C . PRO A 1 180 ? -10.555 -12.625 -10.555 1 83.5 180 PRO A C 1
ATOM 1409 O O . PRO A 1 180 ? -9.805 -13.43 -11.117 1 83.5 180 PRO A O 1
ATOM 1412 N N . GLU A 1 181 ? -10.453 -11.312 -10.688 1 75.06 181 GLU A N 1
ATOM 1413 C CA . GLU A 1 181 ? -9.484 -10.742 -11.617 1 75.06 181 GLU A CA 1
ATOM 1414 C C . GLU A 1 181 ? -8.102 -10.633 -10.977 1 75.06 181 GLU A C 1
ATOM 1416 O O . GLU A 1 181 ? -7.125 -10.312 -11.656 1 75.06 181 GLU A O 1
ATOM 1421 N N . LYS A 1 182 ? -8.055 -10.875 -9.695 1 77.31 182 LYS A N 1
ATOM 1422 C CA . LYS A 1 182 ? -6.805 -10.711 -8.953 1 77.31 182 LYS A CA 1
ATOM 1423 C C . LYS A 1 182 ? -6.246 -9.297 -9.125 1 77.31 182 LYS A C 1
ATOM 1425 O O . LYS A 1 182 ? -5.043 -9.125 -9.336 1 77.31 182 LYS A O 1
ATOM 1430 N N . SER A 1 183 ? -7.164 -8.383 -9.102 1 78.44 183 SER A N 1
ATOM 1431 C CA . SER A 1 183 ? -6.801 -6.984 -9.312 1 78.44 183 SER A CA 1
ATOM 1432 C C . SER A 1 183 ? -6.234 -6.363 -8.039 1 78.44 183 SER A C 1
ATOM 1434 O O . SER A 1 183 ? -6.922 -6.297 -7.016 1 78.44 183 SER A O 1
ATOM 1436 N N . VAL A 1 184 ? -5.051 -5.898 -8.172 1 75.06 184 VAL A N 1
ATOM 1437 C CA . VAL A 1 184 ? -4.422 -5.188 -7.062 1 75.06 184 VAL A CA 1
ATOM 1438 C C . VAL A 1 184 ? -5.199 -3.906 -6.766 1 75.06 184 VAL A C 1
ATOM 1440 O O . VAL A 1 184 ? -5.312 -3.498 -5.605 1 75.06 184 VAL A O 1
ATOM 1443 N N . ALA A 1 185 ? -5.734 -3.328 -7.758 1 79.38 185 ALA A N 1
ATOM 1444 C CA . ALA A 1 185 ? -6.539 -2.121 -7.602 1 79.38 185 ALA A CA 1
ATOM 1445 C C . ALA A 1 185 ? -7.75 -2.381 -6.711 1 79.38 185 ALA A C 1
ATOM 1447 O O . ALA A 1 185 ? -8.023 -1.616 -5.781 1 79.38 185 ALA A O 1
ATOM 1448 N N . ASN A 1 186 ? -8.391 -3.461 -6.934 1 83.38 186 ASN A N 1
ATOM 1449 C CA . ASN A 1 186 ? -9.562 -3.818 -6.141 1 83.38 186 ASN A CA 1
ATOM 1450 C C . ASN A 1 186 ? -9.188 -4.074 -4.684 1 83.38 186 ASN A C 1
ATOM 1452 O O . ASN A 1 186 ? -10 -3.848 -3.783 1 83.38 186 ASN A O 1
ATOM 1456 N N . PHE A 1 187 ? -8 -4.434 -4.555 1 82.12 187 PHE A N 1
ATOM 1457 C CA . PHE A 1 187 ? -7.516 -4.797 -3.229 1 82.12 187 PHE A CA 1
ATOM 1458 C C . PHE A 1 187 ? -7.078 -3.559 -2.455 1 82.12 187 PHE A C 1
ATOM 1460 O O . PHE A 1 187 ? -7.348 -3.439 -1.259 1 82.12 187 PHE A O 1
ATOM 1467 N N . LEU A 1 188 ? -6.41 -2.602 -3.096 1 83.12 188 LEU A N 1
ATOM 1468 C CA . LEU A 1 188 ? -5.637 -1.601 -2.369 1 83.12 188 LEU A CA 1
ATOM 1469 C C . LEU A 1 188 ? -6.301 -0.232 -2.455 1 83.12 188 LEU A C 1
ATOM 1471 O O . LEU A 1 188 ? -6.32 0.517 -1.475 1 83.12 188 LEU A O 1
ATOM 1475 N N . ILE A 1 189 ? -6.867 0.158 -3.535 1 86.12 189 ILE A N 1
ATOM 1476 C CA . ILE A 1 189 ? -7.18 1.548 -3.852 1 86.12 189 ILE A CA 1
ATOM 1477 C C . ILE A 1 189 ? -8.211 2.082 -2.863 1 86.12 189 ILE A C 1
ATOM 1479 O O . ILE A 1 189 ? -8.102 3.217 -2.395 1 86.12 189 ILE A O 1
ATOM 1483 N N . GLN A 1 190 ? -9.211 1.288 -2.598 1 90.44 190 GLN A N 1
ATOM 1484 C CA . GLN A 1 190 ? -10.242 1.743 -1.675 1 90.44 190 GLN A CA 1
ATOM 1485 C C . GLN A 1 190 ? -9.641 2.146 -0.332 1 90.44 190 GLN A C 1
ATOM 1487 O O . GLN A 1 190 ? -9.914 3.238 0.173 1 90.44 190 GLN A O 1
ATOM 1492 N N . GLY A 1 191 ? -8.828 1.323 0.225 1 89.81 191 GLY A N 1
ATOM 1493 C CA . GLY A 1 191 ? -8.188 1.604 1.502 1 89.81 191 GLY A CA 1
ATOM 1494 C C . GLY A 1 191 ? -7.262 2.805 1.456 1 89.81 191 GLY A C 1
ATOM 1495 O O . GLY A 1 191 ? -7.23 3.605 2.393 1 89.81 191 GLY A O 1
ATOM 1496 N N . MET A 1 192 ? -6.535 2.959 0.395 1 88.5 192 MET A N 1
ATOM 1497 C CA . MET A 1 192 ? -5.59 4.062 0.255 1 88.5 192 MET A CA 1
ATOM 1498 C C . MET A 1 192 ? -6.32 5.398 0.197 1 88.5 192 MET A C 1
ATOM 1500 O O . MET A 1 192 ? -5.898 6.367 0.832 1 88.5 192 MET A O 1
ATOM 1504 N N . VAL A 1 193 ? -7.379 5.406 -0.556 1 92.44 193 VAL A N 1
ATOM 1505 C CA . VAL A 1 193 ? -8.133 6.641 -0.715 1 92.44 193 VAL A CA 1
ATOM 1506 C C . VAL A 1 193 ? -8.805 7.012 0.607 1 92.44 193 VAL A C 1
ATOM 1508 O O . VAL A 1 193 ? -8.828 8.18 0.994 1 92.44 193 VAL A O 1
ATOM 1511 N N . ILE A 1 194 ? -9.336 6.02 1.261 1 94.12 194 ILE A N 1
ATOM 1512 C CA . ILE A 1 194 ? -9.922 6.254 2.574 1 94.12 194 ILE A CA 1
ATOM 1513 C C . ILE A 1 194 ? -8.852 6.777 3.533 1 94.12 194 ILE A C 1
ATOM 1515 O O . ILE A 1 194 ? -9.125 7.625 4.379 1 94.12 194 ILE A O 1
ATOM 1519 N N . GLY A 1 195 ? -7.633 6.242 3.385 1 93.19 195 GLY A N 1
ATOM 1520 C CA . GLY A 1 195 ? -6.523 6.75 4.172 1 93.19 195 GLY A CA 1
ATOM 1521 C C . GLY A 1 195 ? -6.277 8.234 3.977 1 93.19 195 GLY A C 1
ATOM 1522 O O . GLY A 1 195 ? -6 8.953 4.938 1 93.19 195 GLY A O 1
ATOM 1523 N N . ILE A 1 196 ? -6.402 8.68 2.766 1 94.56 196 ILE A N 1
ATOM 1524 C CA . ILE A 1 196 ? -6.25 10.102 2.461 1 94.56 196 ILE A CA 1
ATOM 1525 C C . ILE A 1 196 ? -7.371 10.898 3.125 1 94.56 196 ILE A C 1
ATOM 1527 O O . ILE A 1 196 ? -7.125 11.945 3.727 1 94.56 196 ILE A O 1
ATOM 1531 N N . CYS A 1 197 ? -8.578 10.383 3.041 1 96.94 197 CYS A N 1
ATOM 1532 C CA . CYS A 1 197 ? -9.711 11.047 3.68 1 96.94 197 CYS A CA 1
ATOM 1533 C C . CYS A 1 197 ? -9.492 11.172 5.184 1 96.94 197 CYS A C 1
ATOM 1535 O O . CYS A 1 197 ? -9.805 12.203 5.773 1 96.94 197 CYS A O 1
ATOM 1537 N N . GLN A 1 198 ? -8.984 10.148 5.703 1 96.19 198 GLN A N 1
ATOM 1538 C CA . GLN A 1 198 ? -8.75 10.133 7.145 1 96.19 198 GLN A CA 1
ATOM 1539 C C . GLN A 1 198 ? -7.801 11.25 7.562 1 96.19 198 GLN A C 1
ATOM 1541 O O . GLN A 1 198 ? -7.988 11.867 8.609 1 96.19 198 GLN A O 1
ATOM 1546 N N . VAL A 1 199 ? -6.812 11.43 6.785 1 95.12 199 VAL A N 1
ATOM 1547 C CA . VAL A 1 199 ? -5.844 12.484 7.082 1 95.12 199 VAL A CA 1
ATOM 1548 C C . VAL A 1 199 ? -6.543 13.836 7.082 1 95.12 199 VAL A C 1
ATOM 1550 O O . VAL A 1 199 ? -6.359 14.641 8 1 95.12 199 VAL A O 1
ATOM 1553 N N . GLY A 1 200 ? -7.328 14.047 6.078 1 96.94 200 GLY A N 1
ATOM 1554 C CA . GLY A 1 200 ? -8.078 15.297 6.027 1 96.94 200 GLY A CA 1
ATOM 1555 C C . GLY A 1 200 ? -9.039 15.461 7.188 1 96.94 200 GLY A C 1
ATOM 1556 O O . GLY A 1 200 ? -9.18 16.562 7.734 1 96.94 200 GLY A O 1
ATOM 1557 N N . MET A 1 201 ? -9.672 14.43 7.586 1 97.88 201 MET A N 1
ATOM 1558 C CA . MET A 1 201 ? -10.68 14.477 8.641 1 97.88 201 MET A CA 1
ATOM 1559 C C . MET A 1 201 ? -10.039 14.781 9.992 1 97.88 201 MET A C 1
ATOM 1561 O O . MET A 1 201 ? -10.57 15.578 10.766 1 97.88 201 MET A O 1
ATOM 1565 N N . ILE A 1 202 ? -8.961 14.141 10.266 1 97.69 202 ILE A N 1
ATOM 1566 C CA . ILE A 1 202 ? -8.344 14.352 11.57 1 97.69 202 ILE A CA 1
ATOM 1567 C C . ILE A 1 202 ? -7.797 15.773 11.656 1 97.69 202 ILE A C 1
ATOM 1569 O O . ILE A 1 202 ? -7.824 16.391 12.727 1 97.69 202 ILE A O 1
ATOM 1573 N N . ILE A 1 203 ? -7.297 16.281 10.539 1 96.88 203 ILE A N 1
ATOM 1574 C CA . ILE A 1 203 ? -6.82 17.672 10.484 1 96.88 203 ILE A CA 1
ATOM 1575 C C . ILE A 1 203 ? -7.965 18.625 10.812 1 96.88 203 ILE A C 1
ATOM 1577 O O . ILE A 1 203 ? -7.805 19.531 11.633 1 96.88 203 ILE A O 1
ATOM 1581 N N . ILE A 1 204 ? -9.109 18.359 10.188 1 97.38 204 ILE A N 1
ATOM 1582 C CA . ILE A 1 204 ? -10.281 19.203 10.43 1 97.38 204 ILE A CA 1
ATOM 1583 C C . ILE A 1 204 ? -10.672 19.141 11.898 1 97.38 204 ILE A C 1
ATOM 1585 O O . ILE A 1 204 ? -10.953 20.172 12.523 1 97.38 204 ILE A O 1
ATOM 1589 N N . GLY A 1 205 ? -10.656 17.984 12.477 1 97.5 205 GLY A N 1
ATOM 1590 C CA . GLY A 1 205 ? -10.953 17.844 13.898 1 97.5 205 GLY A CA 1
ATOM 1591 C C . GLY A 1 205 ? -10.047 18.688 14.781 1 97.5 205 GLY A C 1
ATOM 1592 O O . GLY A 1 205 ? -10.5 19.266 15.766 1 97.5 205 GLY A O 1
ATOM 1593 N N . ALA A 1 206 ? -8.82 18.828 14.391 1 96.19 206 ALA A N 1
ATOM 1594 C CA . ALA A 1 206 ? -7.844 19.562 15.188 1 96.19 206 ALA A CA 1
ATOM 1595 C C . ALA A 1 206 ? -8.016 21.062 15.016 1 96.19 206 ALA A C 1
ATOM 1597 O O . ALA A 1 206 ? -7.766 21.844 15.945 1 96.19 206 ALA A O 1
ATOM 1598 N N . ILE A 1 207 ? -8.453 21.469 13.844 1 95.56 207 ILE A N 1
ATOM 1599 C CA . ILE A 1 207 ? -8.477 22.891 13.5 1 95.56 207 ILE A CA 1
ATOM 1600 C C . ILE A 1 207 ? -9.766 23.531 14.016 1 95.56 207 ILE A C 1
ATOM 1602 O O . ILE A 1 207 ? -9.781 24.703 14.375 1 95.56 207 ILE A O 1
ATOM 1606 N N . VAL A 1 208 ? -10.789 22.828 14.211 1 94.75 208 VAL A N 1
ATOM 1607 C CA . VAL A 1 208 ? -12.117 23.406 14.391 1 94.75 208 VAL A CA 1
ATOM 1608 C C . VAL A 1 208 ? -12.32 23.781 15.859 1 94.75 208 VAL A C 1
ATOM 1610 O O . VAL A 1 208 ? -13.266 24.5 16.203 1 94.75 208 VAL A O 1
ATOM 1613 N N . ILE A 1 209 ? -11.469 23.328 16.688 1 92.62 209 ILE A N 1
ATOM 1614 C CA . ILE A 1 209 ? -11.609 23.578 18.109 1 92.62 209 ILE A CA 1
ATOM 1615 C C . ILE A 1 209 ? -11.25 25.031 18.422 1 92.62 209 ILE A C 1
ATOM 1617 O O . ILE A 1 209 ? -10.266 25.562 17.891 1 92.62 209 ILE A O 1
ATOM 1621 N N . LYS A 1 210 ? -12.039 25.641 19.234 1 87.69 210 LYS A N 1
ATOM 1622 C CA . LYS A 1 210 ? -11.766 26.969 19.781 1 87.69 210 LYS A CA 1
ATOM 1623 C C . LYS A 1 210 ? -11.531 26.906 21.281 1 87.69 210 LYS A C 1
ATOM 1625 O O . LYS A 1 210 ? -11.938 25.953 21.938 1 87.69 210 LYS A O 1
ATOM 1630 N N . GLU A 1 211 ? -10.859 27.844 21.812 1 80.62 211 GLU A N 1
ATOM 1631 C CA . GLU A 1 211 ? -10.453 27.891 23.203 1 80.62 211 GLU A CA 1
ATOM 1632 C C . GLU A 1 211 ? -11.664 27.781 24.141 1 80.62 211 GLU A C 1
ATOM 1634 O O . GLU A 1 211 ? -11.586 27.156 25.188 1 80.62 211 GLU A O 1
ATOM 1639 N N . ASN A 1 212 ? -12.82 28.328 23.781 1 82.19 212 ASN A N 1
ATOM 1640 C CA . ASN A 1 212 ? -13.953 28.375 24.703 1 82.19 212 ASN A CA 1
ATOM 1641 C C . ASN A 1 212 ? -15.016 27.344 24.344 1 82.19 212 ASN A C 1
ATOM 1643 O O . ASN A 1 212 ? -16.172 27.469 24.734 1 82.19 212 ASN A O 1
ATOM 1647 N N . ASP A 1 213 ? -14.57 26.359 23.719 1 90.31 213 ASP A N 1
ATOM 1648 C CA . ASP A 1 213 ? -15.562 25.359 23.344 1 90.31 213 ASP A CA 1
ATOM 1649 C C . ASP A 1 213 ? -15.93 24.469 24.531 1 90.31 213 ASP A C 1
ATOM 1651 O O . ASP A 1 213 ? -15.055 23.984 25.234 1 90.31 213 ASP A O 1
ATOM 1655 N N . ASN A 1 214 ? -17.219 24.375 24.734 1 92.12 214 ASN A N 1
ATOM 1656 C CA . ASN A 1 214 ? -17.656 23.422 25.75 1 92.12 214 ASN A CA 1
ATOM 1657 C C . ASN A 1 214 ? -17.812 22.031 25.172 1 92.12 214 ASN A C 1
ATOM 1659 O O . ASN A 1 214 ? -17.625 21.812 23.969 1 92.12 214 ASN A O 1
ATOM 1663 N N . TYR A 1 215 ? -18.047 21.109 26 1 94.5 215 TYR A N 1
ATOM 1664 C CA . TYR A 1 215 ? -18.125 19.703 25.625 1 94.5 215 TYR A CA 1
ATOM 1665 C C . TYR A 1 215 ? -19.203 19.469 24.562 1 94.5 215 TYR A C 1
ATOM 1667 O O . TYR A 1 215 ? -18.984 18.75 23.594 1 94.5 215 TYR A O 1
ATOM 1675 N N . ILE A 1 216 ? -20.406 20.094 24.719 1 95.75 216 ILE A N 1
ATOM 1676 C CA . ILE A 1 216 ? -21.547 19.906 23.812 1 95.75 216 ILE A CA 1
ATOM 1677 C C . ILE A 1 216 ? -21.172 20.422 22.422 1 95.75 216 ILE A C 1
ATOM 1679 O O . ILE A 1 216 ? -21.531 19.812 21.406 1 95.75 216 ILE A O 1
ATOM 1683 N N . LEU A 1 217 ? -20.5 21.516 22.406 1 95.69 217 LEU A N 1
ATOM 1684 C CA . LEU A 1 217 ? -20.094 22.094 21.125 1 95.69 217 LEU A CA 1
ATOM 1685 C C . LEU A 1 217 ? -19.078 21.188 20.438 1 95.69 217 LEU A C 1
ATOM 1687 O O . LEU A 1 217 ? -19.062 21.094 19.203 1 95.69 217 LEU A O 1
ATOM 1691 N N . LEU A 1 218 ? -18.203 20.594 21.219 1 96.94 218 LEU A N 1
ATOM 1692 C CA . LEU A 1 218 ? -17.219 19.656 20.656 1 96.94 218 LEU A CA 1
ATOM 1693 C C . LEU A 1 218 ? -17.922 18.469 20 1 96.94 218 LEU A C 1
ATOM 1695 O O . LEU A 1 218 ? -17.531 18.016 18.922 1 96.94 218 LEU A O 1
ATOM 1699 N N . LEU A 1 219 ? -18.969 18.016 20.672 1 97.5 219 LEU A N 1
ATOM 1700 C CA . LEU A 1 219 ? -19.734 16.891 20.125 1 97.5 219 LEU A CA 1
ATOM 1701 C C . LEU A 1 219 ? -20.406 17.281 18.828 1 97.5 219 LEU A C 1
ATOM 1703 O O . LEU A 1 219 ? -20.375 16.516 17.859 1 97.5 219 LEU A O 1
ATOM 1707 N N . ILE A 1 220 ? -21 18.438 18.781 1 97.25 220 ILE A N 1
ATOM 1708 C CA . ILE A 1 220 ? -21.719 18.922 17.594 1 97.25 220 ILE A CA 1
ATOM 1709 C C . ILE A 1 220 ? -20.734 19.094 16.438 1 97.25 220 ILE A C 1
ATOM 1711 O O . ILE A 1 220 ? -21.016 18.703 15.305 1 97.25 220 ILE A O 1
ATOM 1715 N N . LYS A 1 221 ? -19.594 19.641 16.766 1 97.12 221 LYS A N 1
ATOM 1716 C CA . LYS A 1 221 ? -18.578 19.828 15.727 1 97.12 221 LYS A CA 1
ATOM 1717 C C . LYS A 1 221 ? -18.062 18.484 15.219 1 97.12 221 LYS A C 1
ATOM 1719 O O . LYS A 1 221 ? -17.875 18.297 14.016 1 97.12 221 LYS A O 1
ATOM 1724 N N . GLY A 1 222 ? -17.891 17.562 16.172 1 97.94 222 GLY A N 1
ATOM 1725 C CA . GLY A 1 222 ? -17.469 16.219 15.773 1 97.94 222 GLY A CA 1
ATOM 1726 C C . GLY A 1 222 ? -18.438 15.547 14.82 1 97.94 222 GLY A C 1
ATOM 1727 O O . GLY A 1 222 ? -18.031 14.992 13.797 1 97.94 222 GLY A O 1
ATOM 1728 N N . ILE A 1 223 ? -19.656 15.672 15.102 1 98.31 223 ILE A N 1
ATOM 1729 C CA . ILE A 1 223 ? -20.688 15.055 14.281 1 98.31 223 ILE A CA 1
ATOM 1730 C C . ILE A 1 223 ? -20.812 15.797 12.961 1 98.31 223 ILE A C 1
ATOM 1732 O O . ILE A 1 223 ? -20.844 15.188 11.891 1 98.31 223 ILE A O 1
ATOM 1736 N N . GLY A 1 224 ? -20.906 17.094 13.008 1 97.94 224 GLY A N 1
ATOM 1737 C CA . GLY A 1 224 ? -21.062 17.906 11.805 1 97.94 224 GLY A CA 1
ATOM 1738 C C . GLY A 1 224 ? -19.938 17.703 10.805 1 97.94 224 GLY A C 1
ATOM 1739 O O . GLY A 1 224 ? -20.188 17.422 9.633 1 97.94 224 GLY A O 1
ATOM 1740 N N . PHE A 1 225 ? -18.734 17.828 11.289 1 98.19 225 PHE A N 1
ATOM 1741 C CA . PHE A 1 225 ? -17.609 17.703 10.383 1 98.19 225 PHE A CA 1
ATOM 1742 C C . PHE A 1 225 ? -17.344 16.234 10.047 1 98.19 225 PHE A C 1
ATOM 1744 O O . PHE A 1 225 ? -16.75 15.922 9.016 1 98.19 225 PHE A O 1
ATOM 1751 N N . GLY A 1 226 ? -17.734 15.344 10.969 1 98.5 226 GLY A N 1
ATOM 1752 C CA . GLY A 1 226 ? -17.719 13.93 10.625 1 98.5 226 GLY A CA 1
ATOM 1753 C C . GLY A 1 226 ? -18.594 13.602 9.422 1 98.5 226 GLY A C 1
ATOM 1754 O O . GLY A 1 226 ? -18.203 12.797 8.57 1 98.5 226 GLY A O 1
ATOM 1755 N N . LEU A 1 227 ? -19.703 14.242 9.336 1 98.62 227 LEU A N 1
ATOM 1756 C CA . LEU A 1 227 ? -20.594 14.047 8.203 1 98.62 227 LEU A CA 1
ATOM 1757 C C . LEU A 1 227 ? -19.969 14.562 6.914 1 98.62 227 LEU A C 1
ATOM 1759 O O . LEU A 1 227 ? -20.141 13.961 5.848 1 98.62 227 LEU A O 1
ATOM 1763 N N . ILE A 1 228 ? -19.266 15.641 6.98 1 98.31 228 ILE A N 1
ATOM 1764 C CA . ILE A 1 228 ? -18.531 16.141 5.824 1 98.31 228 ILE A CA 1
ATOM 1765 C C . ILE A 1 228 ? -17.484 15.125 5.395 1 98.31 228 ILE A C 1
ATOM 1767 O O . ILE A 1 228 ? -17.281 14.883 4.199 1 98.31 228 ILE A O 1
ATOM 1771 N N . GLY A 1 229 ? -16.812 14.562 6.414 1 98.44 229 GLY A N 1
ATOM 1772 C CA . GLY A 1 229 ? -15.875 13.492 6.117 1 98.44 229 GLY A CA 1
ATOM 1773 C C . GLY A 1 229 ? -16.516 12.305 5.426 1 98.44 229 GLY A C 1
ATOM 1774 O O . GLY A 1 229 ? -15.953 11.75 4.484 1 98.44 229 GLY A O 1
ATOM 1775 N N . ALA A 1 230 ? -17.688 11.992 5.887 1 98.62 230 ALA A N 1
ATOM 1776 C CA . ALA A 1 230 ? -18.422 10.898 5.258 1 98.62 230 ALA A CA 1
ATOM 1777 C C . ALA A 1 230 ? -18.75 11.219 3.805 1 98.62 230 ALA A C 1
ATOM 1779 O O . ALA A 1 230 ? -18.641 10.359 2.932 1 98.62 230 ALA A O 1
ATOM 1780 N N . ILE A 1 231 ? -19.109 12.391 3.562 1 98.5 231 ILE A N 1
ATOM 1781 C CA . ILE A 1 231 ? -19.422 12.836 2.203 1 98.5 231 ILE A CA 1
ATOM 1782 C C . ILE A 1 231 ? -18.172 12.695 1.328 1 98.5 231 ILE A C 1
ATOM 1784 O O . ILE A 1 231 ? -18.266 12.25 0.181 1 98.5 231 ILE A O 1
ATOM 1788 N N . SER A 1 232 ? -17.047 13.07 1.868 1 98.25 232 SER A N 1
ATOM 1789 C CA . SER A 1 232 ? -15.789 12.938 1.134 1 98.25 232 SER A CA 1
ATOM 1790 C C . SER A 1 232 ? -15.531 11.492 0.728 1 98.25 232 SER A C 1
ATOM 1792 O O . SER A 1 232 ? -15.188 11.219 -0.422 1 98.25 232 SER A O 1
ATOM 1794 N N . ILE A 1 233 ? -15.742 10.57 1.648 1 98.06 233 ILE A N 1
ATOM 1795 C CA . ILE A 1 233 ? -15.516 9.156 1.373 1 98.06 233 ILE A CA 1
ATOM 1796 C C . ILE A 1 233 ? -16.516 8.672 0.334 1 98.06 233 ILE A C 1
ATOM 1798 O O . ILE A 1 233 ? -16.156 7.973 -0.616 1 98.06 233 ILE A O 1
ATOM 1802 N N . PHE A 1 234 ? -17.75 9.102 0.497 1 97.38 234 PHE A N 1
ATOM 1803 C CA . PHE A 1 234 ? -18.781 8.68 -0.437 1 97.38 234 PHE A CA 1
ATOM 1804 C C . PHE A 1 234 ? -18.469 9.172 -1.846 1 97.38 234 PHE A C 1
ATOM 1806 O O . PHE A 1 234 ? -18.641 8.43 -2.816 1 97.38 234 PHE A O 1
ATOM 1813 N N . LEU A 1 235 ? -18.062 10.375 -1.952 1 97 235 LEU A N 1
ATOM 1814 C CA . LEU A 1 235 ? -17.734 10.922 -3.264 1 97 235 LEU A CA 1
ATOM 1815 C C . LEU A 1 235 ? -16.578 10.148 -3.902 1 97 235 LEU A C 1
ATOM 1817 O O . LEU A 1 235 ? -16.641 9.805 -5.086 1 97 235 LEU A O 1
ATOM 1821 N N . ALA A 1 236 ? -15.578 9.867 -3.129 1 95.56 236 ALA A N 1
ATOM 1822 C CA . ALA A 1 236 ? -14.43 9.117 -3.633 1 95.56 236 ALA A CA 1
ATOM 1823 C C . ALA A 1 236 ? -14.844 7.711 -4.062 1 95.56 236 ALA A C 1
ATOM 1825 O O . ALA A 1 236 ? -14.406 7.223 -5.105 1 95.56 236 ALA A O 1
ATOM 1826 N N . LEU A 1 237 ? -15.711 7.094 -3.273 1 93.62 237 LEU A N 1
ATOM 1827 C CA . LEU A 1 237 ? -16.141 5.73 -3.566 1 93.62 237 LEU A CA 1
ATOM 1828 C C . LEU A 1 237 ? -17.031 5.699 -4.809 1 93.62 237 LEU A C 1
ATOM 1830 O O . LEU A 1 237 ? -16.969 4.75 -5.598 1 93.62 237 LEU A O 1
ATOM 1834 N N . ILE A 1 238 ? -17.828 6.676 -4.969 1 93.25 238 ILE A N 1
ATOM 1835 C CA . ILE A 1 238 ? -18.703 6.754 -6.137 1 93.25 238 ILE A CA 1
ATOM 1836 C C . ILE A 1 238 ? -17.859 6.816 -7.406 1 93.25 238 ILE A C 1
ATOM 1838 O O . ILE A 1 238 ? -18.203 6.199 -8.414 1 93.25 238 ILE A O 1
ATOM 1842 N N . ILE A 1 239 ? -16.797 7.496 -7.363 1 92.5 239 ILE A N 1
ATOM 1843 C CA . ILE A 1 239 ? -15.898 7.574 -8.508 1 92.5 239 ILE A CA 1
ATOM 1844 C C . ILE A 1 239 ? -15.328 6.191 -8.805 1 92.5 239 ILE A C 1
ATOM 1846 O O . ILE A 1 239 ? -15.266 5.777 -9.969 1 92.5 239 ILE A O 1
ATOM 1850 N N . GLU A 1 240 ? -14.984 5.48 -7.766 1 89.19 240 GLU A N 1
ATOM 1851 C CA . GLU A 1 240 ? -14.391 4.16 -7.926 1 89.19 240 GLU A CA 1
ATOM 1852 C C . GLU A 1 240 ? -15.398 3.16 -8.484 1 89.19 240 GLU A C 1
ATOM 1854 O O . GLU A 1 240 ? -15.078 2.406 -9.406 1 89.19 240 GLU A O 1
ATOM 1859 N N . PHE A 1 241 ? -16.578 3.195 -8.008 1 87.88 241 PHE A N 1
ATOM 1860 C CA . PHE A 1 241 ? -17.562 2.168 -8.336 1 87.88 241 PHE A CA 1
ATOM 1861 C C . PHE A 1 241 ? -18.312 2.523 -9.617 1 87.88 241 PHE A C 1
ATOM 1863 O O . PHE A 1 241 ? -18.609 1.646 -10.43 1 87.88 241 PHE A O 1
ATOM 1870 N N . LYS A 1 242 ? -18.641 3.658 -9.867 1 84.06 242 LYS A N 1
ATOM 1871 C CA . LYS A 1 242 ? -19.5 4.047 -10.984 1 84.06 242 LYS A CA 1
ATOM 1872 C C . LYS A 1 242 ? -18.672 4.301 -12.25 1 84.06 242 LYS A C 1
ATOM 1874 O O . LYS A 1 242 ? -19.047 3.871 -13.336 1 84.06 242 LYS A O 1
ATOM 1879 N N . TYR A 1 243 ? -17.516 4.906 -12.102 1 80.12 243 TYR A N 1
ATOM 1880 C CA . TYR A 1 243 ? -16.797 5.348 -13.289 1 80.12 243 TYR A CA 1
ATOM 1881 C C . TYR A 1 243 ? -15.75 4.324 -13.703 1 80.12 243 TYR A C 1
ATOM 1883 O O . TYR A 1 243 ? -15.406 4.223 -14.883 1 80.12 243 TYR A O 1
ATOM 1891 N N . PHE A 1 244 ? -15.234 3.539 -12.758 1 78.06 244 PHE A N 1
ATOM 1892 C CA . PHE A 1 244 ? -14.125 2.676 -13.133 1 78.06 244 PHE A CA 1
ATOM 1893 C C . PHE A 1 244 ? -14.484 1.209 -12.945 1 78.06 244 PHE A C 1
ATOM 1895 O O . PHE A 1 244 ? -13.625 0.333 -13.039 1 78.06 244 PHE A O 1
ATOM 1902 N N . ALA A 1 245 ? -15.641 0.998 -12.648 1 74.12 245 ALA A N 1
ATOM 1903 C CA . ALA A 1 245 ? -16.219 -0.342 -12.648 1 74.12 245 ALA A CA 1
ATOM 1904 C C . ALA A 1 245 ? -15.578 -1.222 -11.578 1 74.12 245 ALA A C 1
ATOM 1906 O O . ALA A 1 245 ? -15.328 -2.408 -11.805 1 74.12 245 ALA A O 1
ATOM 1907 N N . MET A 1 246 ? -15.086 -0.625 -10.578 1 83.38 246 MET A N 1
ATOM 1908 C CA . MET A 1 246 ? -14.797 -1.45 -9.406 1 83.38 246 MET A CA 1
ATOM 1909 C C . MET A 1 246 ? -16.062 -2.115 -8.883 1 83.38 246 MET A C 1
ATOM 1911 O O . MET A 1 246 ? -17.125 -1.49 -8.844 1 83.38 246 MET A O 1
ATOM 1915 N N . PRO A 1 247 ? -15.969 -3.279 -8.586 1 88 247 PRO A N 1
ATOM 1916 C CA . PRO A 1 247 ? -17.188 -3.969 -8.164 1 88 247 PRO A CA 1
ATOM 1917 C C . PRO A 1 247 ? -17.688 -3.52 -6.789 1 88 247 PRO A C 1
ATOM 1919 O O . PRO A 1 247 ? -16.875 -3.227 -5.906 1 88 247 PRO A O 1
ATOM 1922 N N . TYR A 1 248 ? -18.891 -3.387 -6.648 1 91.94 248 TYR A N 1
ATOM 1923 C CA . TYR A 1 248 ? -19.594 -3.252 -5.371 1 91.94 248 TYR A CA 1
ATOM 1924 C C . TYR A 1 248 ? -20.781 -4.199 -5.297 1 91.94 248 TYR A C 1
ATOM 1926 O O . TYR A 1 248 ? -21.828 -3.932 -5.883 1 91.94 248 TYR A O 1
ATOM 1934 N N . ARG A 1 249 ? -20.672 -5.184 -4.484 1 91.25 249 ARG A N 1
ATOM 1935 C CA . ARG A 1 249 ? -21.625 -6.285 -4.523 1 91.25 249 ARG A CA 1
ATOM 1936 C C . ARG A 1 249 ? -22.453 -6.336 -3.242 1 91.25 249 ARG A C 1
ATOM 1938 O O . ARG A 1 249 ? -23.484 -7.012 -3.189 1 91.25 249 ARG A O 1
ATOM 1945 N N . GLY A 1 250 ? -22.031 -5.617 -2.244 1 91.94 250 GLY A N 1
ATOM 1946 C CA . GLY A 1 250 ? -22.641 -5.77 -0.936 1 91.94 250 GLY A CA 1
ATOM 1947 C C . GLY A 1 250 ? -23.75 -4.762 -0.676 1 91.94 250 GLY A C 1
ATOM 1948 O O . GLY A 1 250 ? -24.234 -4.109 -1.604 1 91.94 250 GLY A O 1
ATOM 1949 N N . SER A 1 251 ? -24.188 -4.719 0.517 1 92.69 251 SER A N 1
ATOM 1950 C CA . SER A 1 251 ? -25.297 -3.881 0.946 1 92.69 251 SER A CA 1
ATOM 1951 C C . SER A 1 251 ? -24.875 -2.422 1.074 1 92.69 251 SER A C 1
ATOM 1953 O O . SER A 1 251 ? -24 -2.092 1.888 1 92.69 251 SER A O 1
ATOM 1955 N N . ILE A 1 252 ? -25.578 -1.534 0.422 1 93 252 ILE A N 1
ATOM 1956 C CA . ILE A 1 252 ? -25.328 -0.1 0.518 1 93 252 ILE A CA 1
ATOM 1957 C C . ILE A 1 252 ? -25.734 0.406 1.897 1 93 252 ILE A C 1
ATOM 1959 O O . ILE A 1 252 ? -25.078 1.28 2.469 1 93 252 ILE A O 1
ATOM 1963 N N . ILE A 1 253 ? -26.719 -0.251 2.422 1 94.88 253 ILE A N 1
ATOM 1964 C CA . ILE A 1 253 ? -27.266 0.151 3.715 1 94.88 253 ILE A CA 1
ATOM 1965 C C . ILE A 1 253 ? -26.234 -0.1 4.809 1 94.88 253 ILE A C 1
ATOM 1967 O O . ILE A 1 253 ? -26.203 0.599 5.824 1 94.88 253 ILE A O 1
ATOM 1971 N N . ALA A 1 254 ? -25.375 -1.079 4.609 1 95.69 254 ALA A N 1
ATOM 1972 C CA . ALA A 1 254 ? -24.328 -1.37 5.574 1 95.69 254 ALA A CA 1
ATOM 1973 C C . ALA A 1 254 ? -23.188 -0.361 5.461 1 95.69 254 ALA A C 1
ATOM 1975 O O . ALA A 1 254 ? -22.609 0.054 6.473 1 95.69 254 ALA A O 1
ATOM 1976 N N . ALA A 1 255 ? -22.875 0.085 4.238 1 96.5 255 ALA A N 1
ATOM 1977 C CA . ALA A 1 255 ? -21.75 0.977 3.982 1 96.5 255 ALA A CA 1
ATOM 1978 C C . ALA A 1 255 ? -22 2.357 4.582 1 96.5 255 ALA A C 1
ATOM 1980 O O . ALA A 1 255 ? -21.062 3.029 5.016 1 96.5 255 ALA A O 1
ATOM 1981 N N . VAL A 1 256 ? -23.266 2.766 4.676 1 97.44 256 VAL A N 1
ATOM 1982 C CA . VAL A 1 256 ? -23.609 4.125 5.086 1 97.44 256 VAL A CA 1
ATOM 1983 C C . VAL A 1 256 ? -23.312 4.305 6.57 1 97.44 256 VAL A C 1
ATOM 1985 O O . VAL A 1 256 ? -22.516 5.176 6.949 1 97.44 256 VAL A O 1
ATOM 1988 N N . PRO A 1 257 ? -23.828 3.436 7.453 1 97.69 257 PRO A N 1
ATOM 1989 C CA . PRO A 1 257 ? -23.5 3.631 8.867 1 97.69 257 PRO A CA 1
ATOM 1990 C C . PRO A 1 257 ? -22.031 3.412 9.164 1 97.69 257 PRO A C 1
ATOM 1992 O O . PRO A 1 257 ? -21.453 4.105 10.008 1 97.69 257 PRO A O 1
ATOM 1995 N N . LEU A 1 258 ? -21.359 2.475 8.516 1 98 258 LEU A N 1
ATOM 1996 C CA . LEU A 1 258 ? -19.938 2.248 8.695 1 98 258 LEU A CA 1
ATOM 1997 C C . LEU A 1 258 ? -19.141 3.52 8.406 1 98 258 LEU A C 1
ATOM 1999 O O . LEU A 1 258 ? -18.281 3.912 9.195 1 98 258 LEU A O 1
ATOM 2003 N N . THR A 1 259 ? -19.5 4.152 7.297 1 98.44 259 THR A N 1
ATOM 2004 C CA . THR A 1 259 ? -18.766 5.328 6.844 1 98.44 259 THR A CA 1
ATOM 2005 C C . THR A 1 259 ? -19.031 6.516 7.762 1 98.44 259 THR A C 1
ATOM 2007 O O . THR A 1 259 ? -18.094 7.234 8.133 1 98.44 259 THR A O 1
ATOM 2010 N N . ILE A 1 260 ? -20.25 6.691 8.148 1 98.62 260 ILE A N 1
ATOM 2011 C CA . ILE A 1 260 ? -20.625 7.824 8.992 1 98.62 260 ILE A CA 1
ATOM 2012 C C . ILE A 1 260 ? -19.969 7.676 10.367 1 98.62 260 ILE A C 1
ATOM 2014 O O . ILE A 1 260 ? -19.344 8.617 10.859 1 98.62 260 ILE A O 1
ATOM 2018 N N . LEU A 1 261 ? -20.047 6.477 10.977 1 98.69 261 LEU A N 1
ATOM 2019 C CA . LEU A 1 261 ? -19.453 6.234 12.281 1 98.69 261 LEU A CA 1
ATOM 2020 C C . LEU A 1 261 ? -17.953 6.426 12.242 1 98.69 261 LEU A C 1
ATOM 2022 O O . LEU A 1 261 ? -17.375 7.117 13.094 1 98.69 261 LEU A O 1
ATOM 2026 N N . PHE A 1 262 ? -17.359 5.844 11.258 1 98.62 262 PHE A N 1
ATOM 2027 C CA . PHE A 1 262 ? -15.906 5.93 11.109 1 98.62 262 PHE A CA 1
ATOM 2028 C C . PHE A 1 262 ? -15.469 7.383 10.961 1 98.62 262 PHE A C 1
ATOM 2030 O O . PHE A 1 262 ? -14.5 7.809 11.594 1 98.62 262 PHE A O 1
ATOM 2037 N N . SER A 1 263 ? -16.188 8.156 10.148 1 98.75 263 SER A N 1
ATOM 2038 C CA . SER A 1 263 ? -15.828 9.539 9.875 1 98.75 263 SER A CA 1
ATOM 2039 C C . SER A 1 263 ? -15.93 10.398 11.125 1 98.75 263 SER A C 1
ATOM 2041 O O . SER A 1 263 ? -15.039 11.203 11.406 1 98.75 263 SER A O 1
ATOM 2043 N N . ILE A 1 264 ? -16.969 10.195 11.867 1 98.75 264 ILE A N 1
ATOM 2044 C CA . ILE A 1 264 ? -17.125 10.961 13.094 1 98.75 264 ILE A CA 1
ATOM 2045 C C . ILE A 1 264 ? -16.016 10.609 14.078 1 98.75 264 ILE A C 1
ATOM 2047 O O . ILE A 1 264 ? -15.461 11.492 14.734 1 98.75 264 ILE A O 1
ATOM 2051 N N . ILE A 1 265 ? -15.664 9.328 14.172 1 98.69 265 ILE A N 1
ATOM 2052 C CA . ILE A 1 265 ? -14.617 8.859 15.07 1 98.69 265 ILE A CA 1
ATOM 2053 C C . ILE A 1 265 ? -13.289 9.531 14.727 1 98.69 265 ILE A C 1
ATOM 2055 O O . ILE A 1 265 ? -12.578 10.008 15.609 1 98.69 265 ILE A O 1
ATOM 2059 N N . ILE A 1 266 ? -12.953 9.625 13.445 1 98.5 266 ILE A N 1
ATOM 2060 C CA . ILE A 1 266 ? -11.672 10.188 13.016 1 98.5 266 ILE A CA 1
ATOM 2061 C C . ILE A 1 266 ? -11.625 11.68 13.344 1 98.5 266 ILE A C 1
ATOM 2063 O O . ILE A 1 266 ? -10.609 12.18 13.828 1 98.5 266 ILE A O 1
ATOM 2067 N N . VAL A 1 267 ? -12.727 12.383 13.102 1 98.5 267 VAL A N 1
ATOM 2068 C CA . VAL A 1 267 ? -12.781 13.805 13.445 1 98.5 267 VAL A CA 1
ATOM 2069 C C . VAL A 1 267 ? -12.648 13.969 14.961 1 98.5 267 VAL A C 1
ATOM 2071 O O . VAL A 1 267 ? -11.93 14.852 15.43 1 98.5 267 VAL A O 1
ATOM 2074 N N . ASN A 1 268 ? -13.312 13.102 15.711 1 98.5 268 ASN A N 1
ATOM 2075 C CA . ASN A 1 268 ? -13.188 13.133 17.156 1 98.5 268 ASN A CA 1
ATOM 2076 C C . ASN A 1 268 ? -11.742 12.922 17.609 1 98.5 268 ASN A C 1
ATOM 2078 O O . ASN A 1 268 ? -11.289 13.539 18.578 1 98.5 268 ASN A O 1
ATOM 2082 N N . LEU A 1 269 ? -11.062 12.047 16.969 1 97.94 269 LEU A N 1
ATOM 2083 C CA . LEU A 1 269 ? -9.664 11.82 17.312 1 97.94 269 LEU A CA 1
ATOM 2084 C C . LEU A 1 269 ? -8.836 13.07 17.062 1 97.94 269 LEU A C 1
ATOM 2086 O O . LEU A 1 269 ? -7.875 13.344 17.797 1 97.94 269 LEU A O 1
ATOM 2090 N N . GLY A 1 270 ? -9.195 13.773 16 1 97.62 270 GLY A N 1
ATOM 2091 C CA . GLY A 1 270 ? -8.555 15.055 15.781 1 97.62 270 GLY A CA 1
ATOM 2092 C C . GLY A 1 270 ? -8.812 16.062 16.891 1 97.62 270 GLY A C 1
ATOM 2093 O O . GLY A 1 270 ? -7.902 16.766 17.328 1 97.62 270 GLY A O 1
ATOM 2094 N N . ILE A 1 271 ? -10.039 16.094 17.328 1 97.62 271 ILE A N 1
ATOM 2095 C CA . ILE A 1 271 ? -10.422 16.969 18.438 1 97.62 271 ILE A CA 1
ATOM 2096 C C . ILE A 1 271 ? -9.633 16.594 19.688 1 97.62 271 ILE A C 1
ATOM 2098 O O . ILE A 1 271 ? -9.07 17.469 20.359 1 97.62 271 ILE A O 1
ATOM 2102 N N . ILE A 1 272 ? -9.562 15.328 19.953 1 96.88 272 ILE A N 1
ATOM 2103 C CA . ILE A 1 272 ? -8.836 14.836 21.125 1 96.88 272 ILE A CA 1
ATOM 2104 C C . ILE A 1 272 ? -7.359 15.211 21 1 96.88 272 ILE A C 1
ATOM 2106 O O . ILE A 1 272 ? -6.742 15.656 21.969 1 96.88 272 ILE A O 1
ATOM 2110 N N . PHE A 1 273 ? -6.824 15.047 19.812 1 95.69 273 PHE A N 1
ATOM 2111 C CA . PHE A 1 273 ? -5.422 15.367 19.578 1 95.69 273 PHE A CA 1
ATOM 2112 C C . PHE A 1 273 ? -5.148 16.844 19.859 1 95.69 273 PHE A C 1
ATOM 2114 O O . PHE A 1 273 ? -4.129 17.172 20.469 1 95.69 273 PHE A O 1
ATOM 2121 N N . ARG A 1 274 ? -6.039 17.656 19.469 1 95.31 274 ARG A N 1
ATOM 2122 C CA . ARG A 1 274 ? -5.922 19.094 19.703 1 95.31 274 ARG A CA 1
ATOM 2123 C C . ARG A 1 274 ? -6.051 19.422 21.188 1 95.31 274 ARG A C 1
ATOM 2125 O O . ARG A 1 274 ? -5.375 20.312 21.703 1 95.31 274 ARG A O 1
ATOM 2132 N N . LEU A 1 275 ? -6.918 18.719 21.828 1 93.94 275 LEU A N 1
ATOM 2133 C CA . LEU A 1 275 ? -7.109 18.953 23.25 1 93.94 275 LEU A CA 1
ATOM 2134 C C . LEU A 1 275 ? -5.863 18.562 24.047 1 93.94 275 LEU A C 1
ATOM 2136 O O . LEU A 1 275 ? -5.547 19.188 25.062 1 93.94 275 LEU A O 1
ATOM 2140 N N . ILE A 1 276 ? -5.176 17.625 23.531 1 91.44 276 ILE A N 1
ATOM 2141 C CA . ILE A 1 276 ? -3.957 17.156 24.188 1 91.44 276 ILE A CA 1
ATOM 2142 C C . ILE A 1 276 ? -2.811 18.125 23.875 1 91.44 276 ILE A C 1
ATOM 2144 O O . ILE A 1 276 ? -2.086 18.547 24.781 1 91.44 276 ILE A O 1
ATOM 2148 N N . LEU A 1 277 ? -2.713 18.391 22.547 1 89.94 277 LEU A N 1
ATOM 2149 C CA . LEU A 1 277 ? -1.719 19.391 22.141 1 89.94 277 LEU A CA 1
ATOM 2150 C C . LEU A 1 277 ? -2.312 20.781 22.156 1 89.94 277 LEU A C 1
ATOM 2152 O O . LEU A 1 277 ? -3 21.188 21.203 1 89.94 277 LEU A O 1
ATOM 2156 N N . LYS A 1 278 ? -2.039 21.547 23 1 86.5 278 LYS A N 1
ATOM 2157 C CA . LYS A 1 278 ? -2.684 22.828 23.25 1 86.5 278 LYS A CA 1
ATOM 2158 C C . LYS A 1 278 ? -2.426 23.812 22.094 1 86.5 278 LYS A C 1
ATOM 2160 O O . LYS A 1 278 ? -3.256 24.672 21.812 1 86.5 278 LYS A O 1
ATOM 2165 N N . ASP A 1 279 ? -1.318 23.609 21.391 1 91 279 ASP A N 1
ATOM 2166 C CA . ASP A 1 279 ? -0.997 24.5 20.281 1 91 279 ASP A CA 1
ATOM 2167 C C . ASP A 1 279 ? -1.693 24.062 19 1 91 279 ASP A C 1
ATOM 2169 O O . ASP A 1 279 ? -1.453 22.969 18.5 1 91 279 ASP A O 1
ATOM 2173 N N . LYS A 1 280 ? -2.518 24.953 18.516 1 92.56 280 LYS A N 1
ATOM 2174 C CA . LYS A 1 280 ? -3.344 24.641 17.344 1 92.56 280 LYS A CA 1
ATOM 2175 C C . LYS A 1 280 ? -2.484 24.266 16.141 1 92.56 280 LYS A C 1
ATOM 2177 O O . LYS A 1 280 ? -2.773 23.297 15.445 1 92.56 280 LYS A O 1
ATOM 2182 N N . LEU A 1 281 ? -1.455 25.047 15.953 1 92.94 281 LEU A N 1
ATOM 2183 C CA . LEU A 1 281 ? -0.587 24.812 14.805 1 92.94 281 LEU A CA 1
ATOM 2184 C C . LEU A 1 281 ? 0.095 23.453 14.906 1 92.94 281 LEU A C 1
ATOM 2186 O O . LEU A 1 281 ? 0.085 22.672 13.945 1 92.94 281 LEU A O 1
ATOM 2190 N N . SER A 1 282 ? 0.59 23.109 16.078 1 93 282 SER A N 1
ATOM 2191 C CA . SER A 1 282 ? 1.27 21.844 16.297 1 93 282 SER A CA 1
ATOM 2192 C C . SER A 1 282 ? 0.309 20.672 16.141 1 93 282 SER A C 1
ATOM 2194 O O . SER A 1 282 ? 0.638 19.672 15.484 1 93 282 SER A O 1
ATOM 2196 N N . ALA A 1 283 ? -0.834 20.828 16.672 1 94.25 283 ALA A N 1
ATOM 2197 C CA . ALA A 1 283 ? -1.812 19.75 16.641 1 94.25 283 ALA A CA 1
ATOM 2198 C C . ALA A 1 283 ? -2.301 19.5 15.211 1 94.25 283 ALA A C 1
ATOM 2200 O O . ALA A 1 283 ? -2.271 18.375 14.719 1 94.25 283 ALA A O 1
ATOM 2201 N N . ALA A 1 284 ? -2.658 20.562 14.539 1 93.5 284 ALA A N 1
ATOM 2202 C CA . ALA A 1 284 ? -3.262 20.453 13.211 1 93.5 284 ALA A CA 1
ATOM 2203 C C . ALA A 1 284 ? -2.244 19.969 12.18 1 93.5 284 ALA A C 1
ATOM 2205 O O . ALA A 1 284 ? -2.574 19.172 11.305 1 93.5 284 ALA A O 1
ATOM 2206 N N . SER A 1 285 ? -1.061 20.422 12.328 1 93.81 285 SER A N 1
ATOM 2207 C CA . SER A 1 285 ? -0.057 20.094 11.32 1 93.81 285 SER A CA 1
ATOM 2208 C C . SER A 1 285 ? 0.433 18.672 11.469 1 93.81 285 SER A C 1
ATOM 2210 O O . SER A 1 285 ? 0.747 18 10.477 1 93.81 285 SER A O 1
ATOM 2212 N N . ASN A 1 286 ? 0.365 18.172 12.719 1 93.75 286 ASN A N 1
ATOM 2213 C CA . ASN A 1 286 ? 1.017 16.875 12.922 1 93.75 286 ASN A CA 1
ATOM 2214 C C . ASN A 1 286 ? -0.002 15.75 13.031 1 93.75 286 ASN A C 1
ATOM 2216 O O . ASN A 1 286 ? 0.366 14.57 13.023 1 93.75 286 ASN A O 1
ATOM 2220 N N . ALA A 1 287 ? -1.241 16.109 13.109 1 93.81 287 ALA A N 1
ATOM 2221 C CA . ALA A 1 287 ? -2.281 15.086 13.242 1 93.81 287 ALA A CA 1
ATOM 2222 C C . ALA A 1 287 ? -2.254 14.117 12.062 1 93.81 287 ALA A C 1
ATOM 2224 O O . ALA A 1 287 ? -2.43 12.914 12.242 1 93.81 287 ALA A O 1
ATOM 2225 N N . GLY A 1 288 ? -2.023 14.664 10.914 1 92.38 288 GLY A N 1
ATOM 2226 C CA . GLY A 1 288 ? -1.996 13.852 9.711 1 92.38 288 GLY A CA 1
ATOM 2227 C C . GLY A 1 288 ? -0.879 12.828 9.711 1 92.38 288 GLY A C 1
ATOM 2228 O O . GLY A 1 288 ? -1.067 11.695 9.25 1 92.38 288 GLY A O 1
ATOM 2229 N N . LEU A 1 289 ? 0.233 13.211 10.203 1 92.81 289 LEU A N 1
ATOM 2230 C CA . LEU A 1 289 ? 1.385 12.32 10.273 1 92.81 289 LEU A CA 1
ATOM 2231 C C . LEU A 1 289 ? 1.093 11.133 11.18 1 92.81 289 LEU A C 1
ATOM 2233 O O . LEU A 1 289 ? 1.386 9.984 10.828 1 92.81 289 LEU A O 1
ATOM 2237 N N . VAL A 1 290 ? 0.453 11.375 12.242 1 91.31 290 VAL A N 1
ATOM 2238 C CA . VAL A 1 290 ? 0.19 10.352 13.25 1 91.31 290 VAL A CA 1
ATOM 2239 C C . VAL A 1 290 ? -0.847 9.359 12.719 1 91.31 290 VAL A C 1
ATOM 2241 O O . VAL A 1 290 ? -0.672 8.148 12.836 1 91.31 290 VAL A O 1
ATOM 2244 N N . ILE A 1 291 ? -1.836 9.93 12.102 1 92.94 291 ILE A N 1
ATOM 2245 C CA . ILE A 1 291 ? -2.904 9.039 11.656 1 92.94 291 ILE A CA 1
ATOM 2246 C C . ILE A 1 291 ? -2.428 8.219 10.461 1 92.94 291 ILE A C 1
ATOM 2248 O O . ILE A 1 291 ? -2.889 7.09 10.258 1 92.94 291 ILE A O 1
ATOM 2252 N N . GLN A 1 292 ? -1.573 8.773 9.711 1 91.19 292 GLN A N 1
ATOM 2253 C CA . GLN A 1 292 ? -1.014 8.016 8.602 1 91.19 292 GLN A CA 1
ATOM 2254 C C . GLN A 1 292 ? -0.267 6.781 9.094 1 91.19 292 GLN A C 1
ATOM 2256 O O . GLN A 1 292 ? -0.423 5.691 8.547 1 91.19 292 GLN A O 1
ATOM 2261 N N . ALA A 1 293 ? 0.518 6.953 10.055 1 88.69 293 ALA A N 1
ATOM 2262 C CA . ALA A 1 293 ? 1.228 5.824 10.656 1 88.69 293 ALA A CA 1
ATOM 2263 C C . ALA A 1 293 ? 0.25 4.793 11.203 1 88.69 293 ALA A C 1
ATOM 2265 O O . ALA A 1 293 ? 0.467 3.586 11.062 1 88.69 293 ALA A O 1
ATOM 2266 N N . ALA A 1 294 ? -0.819 5.301 11.719 1 87.75 294 ALA A N 1
ATOM 2267 C CA . ALA A 1 294 ? -1.823 4.418 12.305 1 87.75 294 ALA A CA 1
ATOM 2268 C C . ALA A 1 294 ? -2.488 3.559 11.234 1 87.75 294 ALA A C 1
ATOM 2270 O O . ALA A 1 294 ? -2.777 2.381 11.461 1 87.75 294 ALA A O 1
ATOM 2271 N N . VAL A 1 295 ? -2.68 4.121 10.109 1 87 295 VAL A N 1
ATOM 2272 C CA . VAL A 1 295 ? -3.314 3.396 9.016 1 87 295 VAL A CA 1
ATOM 2273 C C . VAL A 1 295 ? -2.41 2.254 8.555 1 87 295 VAL A C 1
ATOM 2275 O O . VAL A 1 295 ? -2.875 1.132 8.344 1 87 295 VAL A O 1
ATOM 2278 N N . LEU A 1 296 ? -1.18 2.543 8.43 1 84 296 LEU A N 1
ATOM 2279 C CA . LEU A 1 296 ? -0.235 1.524 7.984 1 84 296 LEU A CA 1
ATOM 2280 C C . LEU A 1 296 ? -0.134 0.394 9.008 1 84 296 LEU A C 1
ATOM 2282 O O . LEU A 1 296 ? -0.016 -0.775 8.633 1 84 296 LEU A O 1
ATOM 2286 N N . MET A 1 297 ? -0.359 0.753 10.211 1 83.81 297 MET A N 1
ATOM 2287 C CA . MET A 1 297 ? -0.215 -0.225 11.281 1 83.81 297 MET A CA 1
ATOM 2288 C C . MET A 1 297 ? -1.497 -1.03 11.461 1 83.81 297 MET A C 1
ATOM 2290 O O . MET A 1 297 ? -1.528 -1.996 12.227 1 83.81 297 MET A O 1
ATOM 2294 N N . SER A 1 298 ? -2.547 -0.654 10.781 1 83.38 298 SER A N 1
ATOM 2295 C CA . SER A 1 298 ? -3.818 -1.365 10.883 1 83.38 298 SER A CA 1
ATOM 2296 C C . SER A 1 298 ? -3.768 -2.693 10.141 1 83.38 298 SER A C 1
ATOM 2298 O O . SER A 1 298 ? -4.613 -3.566 10.359 1 83.38 298 SER A O 1
ATOM 2300 N N . GLY A 1 299 ? -2.811 -2.848 9.203 1 76.31 299 GLY A N 1
ATOM 2301 C CA . GLY A 1 299 ? -2.625 -4.109 8.508 1 76.31 299 GLY A CA 1
ATOM 2302 C C . GLY A 1 299 ? -3.525 -4.266 7.293 1 76.31 299 GLY A C 1
ATOM 2303 O O . GLY A 1 299 ? -3.789 -5.383 6.848 1 76.31 299 GLY A O 1
ATOM 2304 N N . TYR A 1 300 ? -4.008 -3.236 6.738 1 81.31 300 TYR A N 1
ATOM 2305 C CA . TYR A 1 300 ? -4.926 -3.277 5.605 1 81.31 300 TYR A CA 1
ATOM 2306 C C . TYR A 1 300 ? -4.277 -3.943 4.398 1 81.31 300 TYR A C 1
ATOM 2308 O O . TYR A 1 300 ? -4.949 -4.617 3.617 1 81.31 300 TYR A O 1
ATOM 2316 N N . THR A 1 301 ? -2.908 -3.727 4.281 1 72.56 301 THR A N 1
ATOM 2317 C CA . THR A 1 301 ? -2.203 -4.207 3.098 1 72.56 301 THR A CA 1
ATOM 2318 C C . THR A 1 301 ? -1.606 -5.59 3.35 1 72.56 301 THR A C 1
ATOM 2320 O O . THR A 1 301 ? -0.952 -6.16 2.473 1 72.56 301 THR A O 1
ATOM 2323 N N . PHE A 1 302 ? -1.917 -6.117 4.57 1 69.62 302 PHE A N 1
ATOM 2324 C CA . PHE A 1 302 ? -1.336 -7.406 4.934 1 69.62 302 PHE A CA 1
ATOM 2325 C C . PHE A 1 302 ? -2.408 -8.359 5.449 1 69.62 302 PHE A C 1
ATOM 2327 O O . PHE A 1 302 ? -3.414 -7.922 6.012 1 69.62 302 PHE A O 1
ATOM 2334 N N . PRO A 1 303 ? -2.146 -9.594 5.176 1 65.12 303 PRO A N 1
ATOM 2335 C CA . PRO A 1 303 ? -3.094 -10.562 5.738 1 65.12 303 PRO A CA 1
ATOM 2336 C C . PRO A 1 303 ? -3.021 -10.641 7.262 1 65.12 303 PRO A C 1
ATOM 2338 O O . PRO A 1 303 ? -1.992 -11.039 7.816 1 65.12 303 PRO A O 1
ATOM 2341 N N . LEU A 1 304 ? -4.059 -10.258 7.875 1 67.56 304 LEU A N 1
ATOM 2342 C CA . LEU A 1 304 ? -4.113 -10.195 9.328 1 67.56 304 LEU A CA 1
ATOM 2343 C C . LEU A 1 304 ? -3.881 -11.57 9.945 1 67.56 304 LEU A C 1
ATOM 2345 O O . LEU A 1 304 ? -3.254 -11.68 11 1 67.56 304 LEU A O 1
ATOM 2349 N N . MET A 1 305 ? -4.242 -12.57 9.234 1 67.12 305 MET A N 1
ATOM 2350 C CA . MET A 1 305 ? -4.172 -13.922 9.773 1 67.12 305 MET A CA 1
ATOM 2351 C C . MET A 1 305 ? -2.727 -14.391 9.883 1 67.12 305 MET A C 1
ATOM 2353 O O . MET A 1 305 ? -2.422 -15.297 10.656 1 67.12 305 MET A O 1
ATOM 2357 N N . SER A 1 306 ? -1.87 -13.734 9.117 1 66 306 SER A N 1
ATOM 2358 C CA . SER A 1 306 ? -0.47 -14.148 9.109 1 66 306 SER A CA 1
ATOM 2359 C C . SER A 1 306 ? 0.37 -13.273 10.031 1 66 306 SER A C 1
ATOM 2361 O O . SER A 1 306 ? 1.578 -13.484 10.164 1 66 306 SER A O 1
ATOM 2363 N N . MET A 1 307 ? -0.351 -12.367 10.711 1 73.38 307 MET A N 1
ATOM 2364 C CA . MET A 1 307 ? 0.387 -11.445 11.562 1 73.38 307 MET A CA 1
ATOM 2365 C C . MET A 1 307 ? 0.629 -12.055 12.945 1 73.38 307 MET A C 1
ATOM 2367 O O . MET A 1 307 ? -0.18 -12.844 13.43 1 73.38 307 MET A O 1
ATOM 2371 N N . PRO A 1 308 ? 1.765 -11.602 13.539 1 77 308 PRO A N 1
ATOM 2372 C CA . PRO A 1 308 ? 1.995 -12.039 14.914 1 77 308 PRO A CA 1
ATOM 2373 C C . PRO A 1 308 ? 0.933 -11.516 15.883 1 77 308 PRO A C 1
ATOM 2375 O O . PRO A 1 308 ? 0.305 -10.484 15.617 1 77 308 PRO A O 1
ATOM 2378 N N . ASP A 1 309 ? 0.785 -12.164 17 1 78.56 309 ASP A N 1
ATOM 2379 C CA . ASP A 1 309 ? -0.284 -11.883 17.953 1 78.56 309 ASP A CA 1
ATOM 2380 C C . ASP A 1 309 ? -0.2 -10.453 18.469 1 78.56 309 ASP A C 1
ATOM 2382 O O . ASP A 1 309 ? -1.225 -9.781 18.625 1 78.56 309 ASP A O 1
ATOM 2386 N N . ILE A 1 310 ? 0.965 -10 18.688 1 79.12 310 ILE A N 1
ATOM 2387 C CA . ILE A 1 310 ? 1.126 -8.656 19.219 1 79.12 310 ILE A CA 1
ATOM 2388 C C . ILE A 1 310 ? 0.539 -7.637 18.25 1 79.12 310 ILE A C 1
ATOM 2390 O O . ILE A 1 310 ? -0.08 -6.656 18.672 1 79.12 310 ILE A O 1
ATOM 2394 N N . PHE A 1 311 ? 0.686 -7.883 17.031 1 76.75 311 PHE A N 1
ATOM 2395 C CA . PHE A 1 311 ? 0.178 -6.961 16.016 1 76.75 311 PHE A CA 1
ATOM 2396 C C . PHE A 1 311 ? -1.34 -7.055 15.914 1 76.75 311 PHE A C 1
ATOM 2398 O O . PHE A 1 311 ? -2.016 -6.047 15.703 1 76.75 311 PHE A O 1
ATOM 2405 N N . LYS A 1 312 ? -1.724 -8.25 16.062 1 78.62 312 LYS A N 1
ATOM 2406 C CA . LYS A 1 312 ? -3.172 -8.43 16.047 1 78.62 312 LYS A CA 1
ATOM 2407 C C . LYS A 1 312 ? -3.84 -7.641 17.172 1 78.62 312 LYS A C 1
ATOM 2409 O O . LYS A 1 312 ? -4.926 -7.086 16.984 1 78.62 312 LYS A O 1
ATOM 2414 N N . ILE A 1 313 ? -3.082 -7.508 18.203 1 83.88 313 ILE A N 1
ATOM 2415 C CA . ILE A 1 313 ? -3.609 -6.801 19.359 1 83.88 313 ILE A CA 1
ATOM 2416 C C . ILE A 1 313 ? -3.506 -5.293 19.141 1 83.88 313 ILE A C 1
ATOM 2418 O O . ILE A 1 313 ? -4.461 -4.555 19.391 1 83.88 313 ILE A O 1
ATOM 2422 N N . VAL A 1 314 ? -2.443 -4.863 18.609 1 83.75 314 VAL A N 1
ATOM 2423 C CA . VAL A 1 314 ? -2.191 -3.438 18.438 1 83.75 314 VAL A CA 1
ATOM 2424 C C . VAL A 1 314 ? -3.107 -2.881 17.344 1 83.75 314 VAL A C 1
ATOM 2426 O O . VAL A 1 314 ? -3.596 -1.753 17.453 1 83.75 314 VAL A O 1
ATOM 2429 N N . SER A 1 315 ? -3.285 -3.658 16.328 1 84.31 315 SER A N 1
ATOM 2430 C CA . SER A 1 315 ? -4.105 -3.201 15.211 1 84.31 315 SER A CA 1
ATOM 2431 C C . SER A 1 315 ? -5.543 -2.943 15.648 1 84.31 315 SER A C 1
ATOM 2433 O O . SER A 1 315 ? -6.238 -2.119 15.055 1 84.31 315 SER A O 1
ATOM 2435 N N . LYS A 1 316 ? -5.969 -3.613 16.75 1 87.06 316 LYS A N 1
ATOM 2436 C CA . LYS A 1 316 ? -7.344 -3.49 17.219 1 87.06 316 LYS A CA 1
ATOM 2437 C C . LYS A 1 316 ? -7.605 -2.1 17.797 1 87.06 316 LYS A C 1
ATOM 2439 O O . LYS A 1 316 ? -8.758 -1.698 17.953 1 87.06 316 LYS A O 1
ATOM 2444 N N . VAL A 1 317 ? -6.543 -1.369 17.984 1 90.5 317 VAL A N 1
ATOM 2445 C CA . VAL A 1 317 ? -6.66 -0.031 18.562 1 90.5 317 VAL A CA 1
ATOM 2446 C C . VAL A 1 317 ? -7.07 0.958 17.469 1 90.5 317 VAL A C 1
ATOM 2448 O O . VAL A 1 317 ? -7.633 2.016 17.766 1 90.5 317 VAL A O 1
ATOM 2451 N N . PHE A 1 318 ? -6.879 0.648 16.234 1 92.06 318 PHE A N 1
ATOM 2452 C CA . PHE A 1 318 ? -7.102 1.586 15.141 1 92.06 318 PHE A CA 1
ATOM 2453 C C . PHE A 1 318 ? -8.484 1.394 14.531 1 92.06 318 PHE A C 1
ATOM 2455 O O . PHE A 1 318 ? -8.805 0.313 14.031 1 92.06 318 PHE A O 1
ATOM 2462 N N . PRO A 1 319 ? -9.258 2.492 14.539 1 94.81 319 PRO A N 1
ATOM 2463 C CA . PRO A 1 319 ? -10.625 2.375 14.031 1 94.81 319 PRO A CA 1
ATOM 2464 C C . PRO A 1 319 ? -10.672 1.963 12.562 1 94.81 319 PRO A C 1
ATOM 2466 O O . PRO A 1 319 ? -11.656 1.375 12.117 1 94.81 319 PRO A O 1
ATOM 2469 N N . PHE A 1 320 ? -9.633 2.178 11.875 1 94.44 320 PHE A N 1
ATOM 2470 C CA . PHE A 1 320 ? -9.57 1.832 10.461 1 94.44 320 PHE A CA 1
ATOM 2471 C C . PHE A 1 320 ? -9.789 0.338 10.258 1 94.44 320 PHE A C 1
ATOM 2473 O O . PHE A 1 320 ? -10.367 -0.078 9.25 1 94.44 320 PHE A O 1
ATOM 2480 N N . LEU A 1 321 ? -9.391 -0.446 11.203 1 91.38 321 LEU A N 1
ATOM 2481 C CA . LEU A 1 321 ? -9.555 -1.895 11.141 1 91.38 321 LEU A CA 1
ATOM 2482 C C . LEU A 1 321 ? -11.023 -2.271 11 1 91.38 321 LEU A C 1
ATOM 2484 O O . LEU A 1 321 ? -11.359 -3.203 10.266 1 91.38 321 LEU A O 1
ATOM 2488 N N . TYR A 1 322 ? -11.852 -1.545 11.641 1 94.81 322 TYR A N 1
ATOM 2489 C CA . TYR A 1 322 ? -13.266 -1.878 11.711 1 94.81 322 TYR A CA 1
ATOM 2490 C C . TYR A 1 322 ? -14.047 -1.206 10.586 1 94.81 322 TYR A C 1
ATOM 2492 O O . TYR A 1 322 ? -15.273 -1.302 10.531 1 94.81 322 TYR A O 1
ATOM 2500 N N . TYR A 1 323 ? -13.375 -0.533 9.742 1 96.56 323 TYR A N 1
ATOM 2501 C CA . TYR A 1 323 ? -14.008 0.13 8.609 1 96.56 323 TYR A CA 1
ATOM 2502 C C . TYR A 1 323 ? -13.422 -0.353 7.289 1 96.56 323 TYR A C 1
ATOM 2504 O O . TYR A 1 323 ? -14.141 -0.832 6.414 1 96.56 323 TYR A O 1
ATOM 2512 N N . GLY A 1 324 ? -12.07 -0.325 7.191 1 93.25 324 GLY A N 1
ATOM 2513 C CA . GLY A 1 324 ? -11.391 -0.664 5.949 1 93.25 324 GLY A CA 1
ATOM 2514 C C . GLY A 1 324 ? -11.688 -2.074 5.473 1 93.25 324 GLY A C 1
ATOM 2515 O O . GLY A 1 324 ? -12.086 -2.277 4.324 1 93.25 324 GLY A O 1
ATOM 2516 N N . PHE A 1 325 ? -11.586 -2.996 6.328 1 90.06 325 PHE A N 1
ATOM 2517 C CA . PHE A 1 325 ? -11.75 -4.402 5.973 1 90.06 325 PHE A CA 1
ATOM 2518 C C . PHE A 1 325 ? -13.203 -4.707 5.629 1 90.06 325 PHE A C 1
ATOM 2520 O O . PHE A 1 325 ? -13.484 -5.258 4.562 1 90.06 325 PHE A O 1
ATOM 2527 N N . PRO A 1 326 ? -14.109 -4.273 6.477 1 93.44 326 PRO A N 1
ATOM 2528 C CA . PRO A 1 326 ? -15.508 -4.523 6.129 1 93.44 326 PRO A CA 1
ATOM 2529 C C . PRO A 1 326 ? -15.922 -3.836 4.832 1 93.44 326 PRO A C 1
ATOM 2531 O O . PRO A 1 326 ? -16.734 -4.375 4.074 1 93.44 326 PRO A O 1
ATOM 2534 N N . MET A 1 327 ? -15.438 -2.688 4.543 1 94.69 327 MET A N 1
ATOM 2535 C CA . MET A 1 327 ? -15.773 -1.996 3.303 1 94.69 327 MET A CA 1
ATOM 2536 C C . MET A 1 327 ? -15.266 -2.775 2.094 1 94.69 327 MET A C 1
ATOM 2538 O O . MET A 1 327 ? -15.953 -2.869 1.076 1 94.69 327 MET A O 1
ATOM 2542 N N . ARG A 1 328 ? -14.055 -3.258 2.195 1 91.94 328 ARG A N 1
ATOM 2543 C CA . ARG A 1 328 ? -13.523 -4.098 1.126 1 91.94 328 ARG A CA 1
ATOM 2544 C C . ARG A 1 328 ? -14.383 -5.348 0.941 1 91.94 328 ARG A C 1
ATOM 2546 O O . ARG A 1 328 ? -14.672 -5.75 -0.189 1 91.94 328 ARG A O 1
ATOM 2553 N N . ASP A 1 329 ? -14.805 -5.984 2.055 1 91.88 329 ASP A N 1
ATOM 2554 C CA . ASP A 1 329 ? -15.641 -7.184 1.998 1 91.88 329 ASP A CA 1
ATOM 2555 C C . ASP A 1 329 ? -16.984 -6.879 1.355 1 91.88 329 ASP A C 1
ATOM 2557 O O . ASP A 1 329 ? -17.516 -7.684 0.579 1 91.88 329 ASP A O 1
ATOM 2561 N N . LEU A 1 330 ? -17.5 -5.758 1.697 1 94.25 330 LEU A N 1
ATOM 2562 C CA . LEU A 1 330 ? -18.766 -5.348 1.09 1 94.25 330 LEU A CA 1
ATOM 2563 C C . LEU A 1 330 ? -18.625 -5.195 -0.42 1 94.25 330 LEU A C 1
ATOM 2565 O O . LEU A 1 330 ? -19.469 -5.66 -1.183 1 94.25 330 LEU A O 1
ATOM 2569 N N . SER A 1 331 ? -17.516 -4.645 -0.861 1 93.12 331 SER A N 1
ATOM 2570 C CA . SER A 1 331 ? -17.297 -4.359 -2.275 1 93.12 331 SER A CA 1
ATOM 2571 C C . SER A 1 331 ? -17.016 -5.633 -3.059 1 93.12 331 SER A C 1
ATOM 2573 O O . SER A 1 331 ? -17.578 -5.848 -4.137 1 93.12 331 SER A O 1
ATOM 2575 N N . LEU A 1 332 ? -16.219 -6.531 -2.479 1 91.19 332 LEU A N 1
ATOM 2576 C CA . LEU A 1 332 ? -15.672 -7.621 -3.271 1 91.19 332 LEU A CA 1
ATOM 2577 C C . LEU A 1 332 ? -16.406 -8.93 -2.982 1 91.19 332 LEU A C 1
ATOM 2579 O O . LEU A 1 332 ? -16.609 -9.734 -3.889 1 91.19 332 LEU A O 1
ATOM 2583 N N . MET A 1 333 ? -16.766 -9.078 -1.725 1 90.94 333 MET A N 1
ATOM 2584 C CA . MET A 1 333 ? -17.344 -10.352 -1.337 1 90.94 333 MET A CA 1
ATOM 2585 C C . MET A 1 333 ? -18.875 -10.281 -1.346 1 90.94 333 MET A C 1
ATOM 2587 O O . MET A 1 333 ? -19.547 -11.312 -1.35 1 90.94 333 MET A O 1
ATOM 2591 N N . GLY A 1 334 ? -19.375 -9.086 -1.37 1 90.81 334 GLY A N 1
ATOM 2592 C CA . GLY A 1 334 ? -20.812 -8.922 -1.409 1 90.81 334 GLY A CA 1
ATOM 2593 C C . GLY A 1 334 ? -21.5 -9.344 -0.12 1 90.81 334 GLY A C 1
ATOM 2594 O O . GLY A 1 334 ? -22.562 -9.969 -0.149 1 90.81 334 GLY A O 1
ATOM 2595 N N . VAL A 1 335 ? -20.891 -9.055 0.974 1 90 335 VAL A N 1
ATOM 2596 C CA . VAL A 1 335 ? -21.422 -9.461 2.266 1 90 335 VAL A CA 1
ATOM 2597 C C . VAL A 1 335 ? -22.641 -8.617 2.611 1 90 335 VAL A C 1
ATOM 2599 O O . VAL A 1 335 ? -22.844 -7.539 2.043 1 90 335 VAL A O 1
ATOM 2602 N N . SER A 1 336 ? -23.484 -9.086 3.535 1 91.44 336 SER A N 1
ATOM 2603 C CA . SER A 1 336 ? -24.734 -8.43 3.914 1 91.44 336 SER A CA 1
ATOM 2604 C C . SER A 1 336 ? -24.531 -7.523 5.125 1 91.44 336 SER A C 1
ATOM 2606 O O . SER A 1 336 ? -23.453 -7.477 5.699 1 91.44 336 SER A O 1
ATOM 2608 N N . PHE A 1 337 ? -25.641 -6.801 5.473 1 94.69 337 PHE A N 1
ATOM 2609 C CA . PHE A 1 337 ? -25.656 -5.926 6.641 1 94.69 337 PHE A CA 1
ATOM 2610 C C . PHE A 1 337 ? -25.359 -6.715 7.91 1 94.69 337 PHE A C 1
ATOM 2612 O O . PHE A 1 337 ? -24.594 -6.262 8.766 1 94.69 337 PHE A O 1
ATOM 2619 N N . ASN A 1 338 ? -25.891 -7.898 7.977 1 93 338 ASN A N 1
ATOM 2620 C CA . ASN A 1 338 ? -25.734 -8.734 9.164 1 93 338 ASN A CA 1
ATOM 2621 C C . ASN A 1 338 ? -24.297 -9.219 9.312 1 93 338 ASN A C 1
ATOM 2623 O O . ASN A 1 338 ? -23.812 -9.398 10.43 1 93 338 ASN A O 1
ATOM 2627 N N . ASP A 1 339 ? -23.625 -9.344 8.195 1 90.69 339 ASP A N 1
ATOM 2628 C CA . ASP A 1 339 ? -22.25 -9.844 8.219 1 90.69 339 ASP A CA 1
ATOM 2629 C C . ASP A 1 339 ? -21.297 -8.805 8.781 1 90.69 339 ASP A C 1
ATOM 2631 O O . ASP A 1 339 ? -20.25 -9.148 9.344 1 90.69 339 ASP A O 1
ATOM 2635 N N . VAL A 1 340 ? -21.703 -7.504 8.695 1 94.12 340 VAL A N 1
ATOM 2636 C CA . VAL A 1 340 ? -20.766 -6.461 9.109 1 94.12 340 VAL A CA 1
ATOM 2637 C C . VAL A 1 340 ? -21.234 -5.848 10.43 1 94.12 340 VAL A C 1
ATOM 2639 O O . VAL A 1 340 ? -20.641 -4.895 10.922 1 94.12 340 VAL A O 1
ATOM 2642 N N . LEU A 1 341 ? -22.266 -6.359 11.062 1 95.12 341 LEU A N 1
ATOM 2643 C CA . LEU A 1 341 ? -22.844 -5.844 12.305 1 95.12 341 LEU A CA 1
ATOM 2644 C C . LEU A 1 341 ? -21.797 -5.82 13.422 1 95.12 341 LEU A C 1
ATOM 2646 O O . LEU A 1 341 ? -21.75 -4.871 14.211 1 95.12 341 LEU A O 1
ATOM 2650 N N . PRO A 1 342 ? -21 -6.879 13.531 1 94.44 342 PRO A N 1
ATOM 2651 C CA . PRO A 1 342 ? -19.984 -6.832 14.586 1 94.44 342 PRO A CA 1
ATOM 2652 C C . PRO A 1 342 ? -19.062 -5.633 14.453 1 94.44 342 PRO A C 1
ATOM 2654 O O . PRO A 1 342 ? -18.688 -5.016 15.453 1 94.44 342 PRO A O 1
ATOM 2657 N N . GLN A 1 343 ? -18.656 -5.301 13.25 1 95.94 343 GLN A N 1
ATOM 2658 C CA . GLN A 1 343 ? -17.797 -4.156 13.016 1 95.94 343 GLN A CA 1
ATOM 2659 C C . GLN A 1 343 ? -18.516 -2.846 13.312 1 95.94 343 GLN A C 1
ATOM 2661 O O . GLN A 1 343 ? -17.922 -1.896 13.82 1 95.94 343 GLN A O 1
ATOM 2666 N N . ILE A 1 344 ? -19.828 -2.775 13.039 1 97.31 344 ILE A N 1
ATOM 2667 C CA . ILE A 1 344 ? -20.625 -1.598 13.359 1 97.31 344 ILE A CA 1
ATOM 2668 C C . ILE A 1 344 ? -20.672 -1.398 14.875 1 97.31 344 ILE A C 1
ATOM 2670 O O . ILE A 1 344 ? -20.5 -0.281 15.367 1 97.31 344 ILE A O 1
ATOM 2674 N N . TYR A 1 345 ? -20.781 -2.49 15.562 1 97.5 345 TYR A N 1
ATOM 2675 C CA . TYR A 1 345 ? -20.797 -2.414 17.016 1 97.5 345 TYR A CA 1
ATOM 2676 C C . TYR A 1 345 ? -19.453 -1.933 17.547 1 97.5 345 TYR A C 1
ATOM 2678 O O . TYR A 1 345 ? -19.406 -1.135 18.5 1 97.5 345 TYR A O 1
ATOM 2686 N N . CYS A 1 346 ? -18.406 -2.396 16.969 1 97.31 346 CYS A N 1
ATOM 2687 C CA . CYS A 1 346 ? -17.062 -1.961 17.391 1 97.31 346 CYS A CA 1
ATOM 2688 C C . CYS A 1 346 ? -16.891 -0.466 17.156 1 97.31 346 CYS A C 1
ATOM 2690 O O . CYS A 1 346 ? -16.344 0.24 18.016 1 97.31 346 CYS A O 1
ATOM 2692 N N . LEU A 1 347 ? -17.406 0.024 16.062 1 98.25 347 LEU A N 1
ATOM 2693 C CA . LEU A 1 347 ? -17.281 1.443 15.75 1 98.25 347 LEU A CA 1
ATOM 2694 C C . LEU A 1 347 ? -18.141 2.287 16.688 1 98.25 347 LEU A C 1
ATOM 2696 O O . LEU A 1 347 ? -17.734 3.385 17.078 1 98.25 347 LEU A O 1
ATOM 2700 N N . VAL A 1 348 ? -19.312 1.75 17.031 1 98.31 348 VAL A N 1
ATOM 2701 C CA . VAL A 1 348 ? -20.156 2.461 17.984 1 98.31 348 VAL A CA 1
ATOM 2702 C C . VAL A 1 348 ? -19.453 2.574 19.328 1 98.31 348 VAL A C 1
ATOM 2704 O O . VAL A 1 348 ? -19.438 3.641 19.953 1 98.31 348 VAL A O 1
ATOM 2707 N N . ASN A 1 349 ? -18.859 1.476 19.734 1 97.94 349 ASN A N 1
ATOM 2708 C CA . ASN A 1 349 ? -18.109 1.5 20.984 1 97.94 349 ASN A CA 1
ATOM 2709 C C . ASN A 1 349 ? -16.938 2.482 20.906 1 97.94 349 ASN A C 1
ATOM 2711 O O . ASN A 1 349 ? -16.656 3.184 21.875 1 97.94 349 ASN A O 1
ATOM 2715 N N . TYR A 1 350 ? -16.297 2.537 19.828 1 98 350 TYR A N 1
ATOM 2716 C CA . TYR A 1 350 ? -15.203 3.477 19.625 1 98 350 TYR A CA 1
ATOM 2717 C C . TYR A 1 350 ? -15.695 4.914 19.688 1 98 350 TYR A C 1
ATOM 2719 O O . TYR A 1 350 ? -15.023 5.785 20.25 1 98 350 TYR A O 1
ATOM 2727 N N . LEU A 1 351 ? -16.844 5.121 19.062 1 98.25 351 LEU A N 1
ATOM 2728 C CA . LEU A 1 351 ? -17.438 6.449 19.078 1 98.25 351 LEU A CA 1
ATOM 2729 C C . LEU A 1 351 ? -17.719 6.902 20.5 1 98.25 351 LEU A C 1
ATOM 2731 O O . LEU A 1 351 ? -17.375 8.023 20.875 1 98.25 351 LEU A O 1
ATOM 2735 N N . ILE A 1 352 ? -18.281 6.023 21.25 1 98.06 352 ILE A N 1
ATOM 2736 C CA . ILE A 1 352 ? -18.594 6.316 22.656 1 98.06 352 ILE A CA 1
ATOM 2737 C C . ILE A 1 352 ? -17.297 6.566 23.438 1 98.06 352 ILE A C 1
ATOM 2739 O O . ILE A 1 352 ? -17.234 7.496 24.234 1 98.06 352 ILE A O 1
ATOM 2743 N N . LEU A 1 353 ? -16.312 5.797 23.156 1 97.81 353 LEU A N 1
ATOM 2744 C CA . LEU A 1 353 ? -15.031 5.953 23.828 1 97.81 353 LEU A CA 1
ATOM 2745 C C . LEU A 1 353 ? -14.43 7.32 23.531 1 97.81 353 LEU A C 1
ATOM 2747 O O . LEU A 1 353 ? -13.891 7.973 24.438 1 97.81 353 LEU A O 1
ATOM 2751 N N . THR A 1 354 ? -14.438 7.738 22.281 1 97.75 354 THR A N 1
ATOM 2752 C CA . THR A 1 354 ? -13.883 9.047 21.953 1 97.75 354 THR A CA 1
ATOM 2753 C C . THR A 1 354 ? -14.641 10.156 22.672 1 97.75 354 THR A C 1
ATOM 2755 O O . THR A 1 354 ? -14.039 11.133 23.125 1 97.75 354 THR A O 1
ATOM 2758 N N . TRP A 1 355 ? -15.969 9.992 22.797 1 97.94 355 TRP A N 1
ATOM 2759 C CA . TRP A 1 355 ? -16.781 10.992 23.5 1 97.94 355 TRP A CA 1
ATOM 2760 C C . TRP A 1 355 ? -16.453 11.016 24.984 1 97.94 355 TRP A C 1
ATOM 2762 O O . TRP A 1 355 ? -16.406 12.086 25.594 1 97.94 355 TRP A O 1
ATOM 2772 N N . ILE A 1 356 ? -16.203 9.883 25.562 1 97.88 356 ILE A N 1
ATOM 2773 C CA . ILE A 1 356 ? -15.852 9.789 26.969 1 97.88 356 ILE A CA 1
ATOM 2774 C C . ILE A 1 356 ? -14.492 10.438 27.203 1 97.88 356 ILE A C 1
ATOM 2776 O O . ILE A 1 356 ? -14.312 11.211 28.141 1 97.88 356 ILE A O 1
ATOM 2780 N N . VAL A 1 357 ? -13.539 10.117 26.359 1 97.25 357 VAL A N 1
ATOM 2781 C CA . VAL A 1 357 ? -12.203 10.688 26.484 1 97.25 357 VAL A CA 1
ATOM 2782 C C . VAL A 1 357 ? -12.273 12.211 26.359 1 97.25 357 VAL A C 1
ATOM 2784 O O . VAL A 1 357 ? -11.617 12.93 27.125 1 97.25 357 VAL A O 1
ATOM 2787 N N . MET A 1 358 ? -13.055 12.68 25.438 1 96.5 358 MET A N 1
ATOM 2788 C CA . MET A 1 358 ? -13.242 14.125 25.266 1 96.5 358 MET A CA 1
ATOM 2789 C C . MET A 1 358 ? -13.812 14.742 26.547 1 96.5 358 MET A C 1
ATOM 2791 O O . MET A 1 358 ? -13.359 15.797 26.984 1 96.5 358 MET A O 1
ATOM 2795 N N . LEU A 1 359 ? -14.766 14.062 27.141 1 95.44 359 LEU A N 1
ATOM 2796 C CA . LEU A 1 359 ? -15.391 14.539 28.359 1 95.44 359 LEU A CA 1
ATOM 2797 C C . LEU A 1 359 ? -14.383 14.586 29.5 1 95.44 359 LEU A C 1
ATOM 2799 O O . LEU A 1 359 ? -14.32 15.57 30.25 1 95.44 359 LEU A O 1
ATOM 2803 N N . ILE A 1 360 ? -13.609 13.562 29.641 1 96.25 360 ILE A N 1
ATOM 2804 C CA . ILE A 1 360 ? -12.617 13.469 30.703 1 96.25 360 ILE A CA 1
ATOM 2805 C C . ILE A 1 360 ? -11.609 14.609 30.562 1 96.25 360 ILE A C 1
ATOM 2807 O O . ILE A 1 360 ? -11.258 15.258 31.547 1 96.25 360 ILE A O 1
ATOM 2811 N N . ILE A 1 361 ? -11.133 14.836 29.359 1 94.12 361 ILE A N 1
ATOM 2812 C CA . ILE A 1 361 ? -10.156 15.891 29.125 1 94.12 361 ILE A CA 1
ATOM 2813 C C . ILE A 1 361 ? -10.766 17.25 29.484 1 94.12 361 ILE A C 1
ATOM 2815 O O . ILE A 1 361 ? -10.102 18.094 30.094 1 94.12 361 ILE A O 1
ATOM 2819 N N . CYS A 1 362 ? -12.031 17.5 29.141 1 91.94 362 CYS A N 1
ATOM 2820 C CA . CYS A 1 362 ? -12.711 18.75 29.422 1 91.94 362 CYS A CA 1
ATOM 2821 C C . CYS A 1 362 ? -12.891 18.953 30.922 1 91.94 362 CYS A C 1
ATOM 2823 O O . CYS A 1 362 ? -12.742 20.062 31.438 1 91.94 362 CYS A O 1
ATOM 2825 N N . ILE A 1 363 ? -13.188 17.875 31.656 1 91.44 363 ILE A N 1
ATOM 2826 C CA . ILE A 1 363 ? -13.359 17.953 33.094 1 91.44 363 ILE A CA 1
ATOM 2827 C C . ILE A 1 363 ? -12.023 18.266 33.781 1 91.44 363 ILE A C 1
ATOM 2829 O O . ILE A 1 363 ? -11.953 19.109 34.656 1 91.44 363 ILE A O 1
ATOM 2833 N N . PHE A 1 364 ? -11.039 17.609 33.281 1 90.31 364 PHE A N 1
ATOM 2834 C CA . PHE A 1 364 ? -9.719 17.828 33.844 1 90.31 364 PHE A CA 1
ATOM 2835 C C . PHE A 1 364 ? -9.25 19.266 33.594 1 90.31 364 PHE A C 1
ATOM 2837 O O . PHE A 1 364 ? -8.594 19.859 34.469 1 90.31 364 PHE A O 1
ATOM 2844 N N . LYS A 1 365 ? -9.477 19.812 32.438 1 84.75 365 LYS A N 1
ATOM 2845 C CA . LYS A 1 365 ? -9.094 21.188 32.125 1 84.75 365 LYS A CA 1
ATOM 2846 C C . LYS A 1 365 ? -9.875 22.188 32.969 1 84.75 365 LYS A C 1
ATOM 2848 O O . LYS A 1 365 ? -9.344 23.219 33.344 1 84.75 365 LYS A O 1
ATOM 2853 N N . ARG A 1 366 ? -11.062 21.922 33.25 1 80.38 366 ARG A N 1
ATOM 2854 C CA . ARG A 1 366 ? -11.891 22.797 34.062 1 80.38 366 ARG A CA 1
ATOM 2855 C C . ARG A 1 366 ? -11.422 22.766 35.5 1 80.38 366 ARG A C 1
ATOM 2857 O O . ARG A 1 366 ? -11.391 23.812 36.188 1 80.38 366 ARG A O 1
ATOM 2864 N N . VAL A 1 367 ? -11.023 21.594 35.938 1 72.62 367 VAL A N 1
ATOM 2865 C CA . VAL A 1 367 ? -10.562 21.453 37.312 1 72.62 367 VAL A CA 1
ATOM 2866 C C . VAL A 1 367 ? -9.219 22.141 37.469 1 72.62 367 VAL A C 1
ATOM 2868 O O . VAL A 1 367 ? -8.992 22.828 38.5 1 72.62 367 VAL A O 1
ATOM 2871 N N . LEU A 1 368 ? -8.383 22 36.469 1 70.94 368 LEU A N 1
ATOM 2872 C CA . LEU A 1 368 ? -7.07 22.641 36.531 1 70.94 368 LEU A CA 1
ATOM 2873 C C . LEU A 1 368 ? -7.199 24.156 36.5 1 70.94 368 LEU A C 1
ATOM 2875 O O . LEU A 1 368 ? -6.461 24.875 37.188 1 70.94 368 LEU A O 1
ATOM 2879 N N . LYS A 1 369 ? -8.039 24.734 35.719 1 69.44 369 LYS A N 1
ATOM 2880 C CA . LYS A 1 369 ? -8.289 26.172 35.656 1 69.44 369 LYS A CA 1
ATOM 2881 C C . LYS A 1 369 ? -8.875 26.672 36.969 1 69.44 369 LYS A C 1
ATOM 2883 O O . LYS A 1 369 ? -8.5 27.75 37.438 1 69.44 369 LYS A O 1
ATOM 2888 N N . LYS A 1 370 ? -9.719 25.953 37.594 1 68.25 370 LYS A N 1
ATOM 2889 C CA . LYS A 1 370 ? -10.297 26.328 38.875 1 68.25 370 LYS A CA 1
ATOM 2890 C C . LYS A 1 370 ? -9.234 26.328 39.969 1 68.25 370 LYS A C 1
ATOM 2892 O O . LYS A 1 370 ? -9.211 27.219 40.844 1 68.25 370 LYS A O 1
ATOM 2897 N N . ASP A 1 371 ? -8.414 25.281 39.875 1 65.56 371 ASP A N 1
ATOM 2898 C CA . ASP A 1 371 ? -7.359 25.188 40.875 1 65.56 371 ASP A CA 1
ATOM 2899 C C . ASP A 1 371 ? -6.359 26.328 40.688 1 65.56 371 ASP A C 1
ATOM 2901 O O . ASP A 1 371 ? -5.891 26.906 41.688 1 65.56 371 ASP A O 1
ATOM 2905 N N . TYR A 1 372 ? -6.082 26.656 39.438 1 63.38 372 TYR A N 1
ATOM 2906 C CA . TYR A 1 372 ? -5.176 27.766 39.188 1 63.38 372 TYR A CA 1
ATOM 2907 C C . TYR A 1 372 ? -5.789 29.094 39.625 1 63.38 372 TYR A C 1
ATOM 2909 O O . TYR A 1 372 ? -5.117 29.922 40.219 1 63.38 372 TYR A O 1
ATOM 2917 N N . ASN A 1 373 ? -7.062 29.266 39.375 1 63.09 373 ASN A N 1
ATOM 2918 C CA . ASN A 1 373 ? -7.766 30.469 39.812 1 63.09 373 ASN A CA 1
ATOM 2919 C C . ASN A 1 373 ? -7.859 30.531 41.344 1 63.09 373 ASN A C 1
ATOM 2921 O O . ASN A 1 373 ? -7.719 31.609 41.906 1 63.09 373 ASN A O 1
ATOM 2925 N N . LEU A 1 374 ? -8.102 29.391 41.875 1 64.38 374 LEU A N 1
ATOM 2926 C CA . LEU A 1 374 ? -8.156 29.328 43.344 1 64.38 374 LEU A CA 1
ATOM 2927 C C . LEU A 1 374 ? -6.793 29.609 43.938 1 64.38 374 LEU A C 1
ATOM 2929 O O . LEU A 1 374 ? -6.688 30.344 44.938 1 64.38 374 LEU A O 1
ATOM 2933 N N . LYS A 1 375 ? -5.793 29.062 43.344 1 67.94 375 LYS A N 1
ATOM 2934 C CA . LYS A 1 375 ? -4.441 29.312 43.844 1 67.94 375 LYS A CA 1
ATOM 2935 C C . LYS A 1 375 ? -4.059 30.781 43.656 1 67.94 375 LYS A C 1
ATOM 2937 O O . LYS A 1 375 ? -3.449 31.375 44.562 1 67.94 375 LYS A O 1
ATOM 2942 N N . ASN A 1 376 ? -4.426 31.312 42.531 1 63.34 376 ASN A N 1
ATOM 2943 C CA . ASN A 1 376 ? -4.16 32.75 42.312 1 63.34 376 ASN A CA 1
ATOM 2944 C C . ASN A 1 376 ? -4.961 33.625 43.25 1 63.34 376 ASN A C 1
ATOM 2946 O O . ASN A 1 376 ? -4.465 34.656 43.75 1 63.34 376 ASN A O 1
ATOM 2950 N N . LYS A 1 377 ? -6.176 33.312 43.562 1 67.75 377 LYS A N 1
ATOM 2951 C CA . LYS A 1 377 ? -7 34 44.531 1 67.75 377 LYS A CA 1
ATOM 2952 C C . LYS A 1 377 ? -6.391 33.938 45.938 1 67.75 377 LYS A C 1
ATOM 2954 O O . LYS A 1 377 ? -6.383 34.906 46.688 1 67.75 377 LYS A O 1
ATOM 2959 N N . ILE A 1 378 ? -5.863 32.781 46.281 1 65.5 378 ILE A N 1
ATOM 2960 C CA . ILE A 1 378 ? -5.219 32.594 47.562 1 65.5 378 ILE A CA 1
ATOM 2961 C C . ILE A 1 378 ? -3.932 33.438 47.625 1 65.5 378 ILE A C 1
ATOM 2963 O O . ILE A 1 378 ? -3.658 34.094 48.625 1 65.5 378 ILE A O 1
ATOM 2967 N N . LEU A 1 379 ? -3.209 33.375 46.531 1 63.53 379 LEU A N 1
ATOM 2968 C CA . LEU A 1 379 ? -1.968 34.125 46.438 1 63.53 379 LEU A CA 1
ATOM 2969 C C . LEU A 1 379 ? -2.244 35.625 46.5 1 63.53 379 LEU A C 1
ATOM 2971 O O . LEU A 1 379 ? -1.522 36.375 47.188 1 63.53 379 LEU A O 1
ATOM 2975 N N . ASN A 1 380 ? -3.23 36.094 45.875 1 67.31 380 ASN A N 1
ATOM 2976 C CA . ASN A 1 380 ? -3.623 37.5 45.906 1 67.31 380 ASN A CA 1
ATOM 2977 C C . ASN A 1 380 ? -4.105 37.906 47.312 1 67.31 380 ASN A C 1
ATOM 2979 O O . ASN A 1 380 ? -3.84 39.031 47.75 1 67.31 380 ASN A O 1
ATOM 2983 N N . LYS A 1 381 ? -4.805 37.125 48.031 1 69.25 381 LYS A N 1
ATOM 2984 C CA . LYS A 1 381 ? -5.238 37.375 49.406 1 69.25 381 LYS A CA 1
ATOM 2985 C C . LYS A 1 381 ? -4.043 37.469 50.344 1 69.25 381 LYS A C 1
ATOM 2987 O O . LYS A 1 381 ? -4.035 38.312 51.25 1 69.25 381 LYS A O 1
ATOM 2992 N N . PHE A 1 382 ? -3.062 36.75 50.094 1 65.06 382 PHE A N 1
ATOM 2993 C CA . PHE A 1 382 ? -1.856 36.781 50.906 1 65.06 382 PHE A CA 1
ATOM 2994 C C . PHE A 1 382 ? -1.057 38.031 50.625 1 65.06 382 PHE A C 1
ATOM 2996 O O . PHE A 1 382 ? -0.496 38.656 51.562 1 65.06 382 PHE A O 1
ATOM 3003 N N . VAL A 1 383 ? -1.038 38.469 49.469 1 65.88 383 VAL A N 1
ATOM 3004 C CA . VAL A 1 383 ? -0.32 39.688 49.094 1 65.88 383 VAL A CA 1
ATOM 3005 C C . VAL A 1 383 ? -1.038 40.906 49.625 1 65.88 383 VAL A C 1
ATOM 3007 O O . VAL A 1 383 ? -0.397 41.844 50.125 1 65.88 383 VAL A O 1
ATOM 3010 N N . HIS A 1 384 ? -2.32 41 49.688 1 66.62 384 HIS A N 1
ATOM 3011 C CA . HIS A 1 384 ? -3.084 42.125 50.25 1 66.62 384 HIS A CA 1
ATOM 3012 C C . HIS A 1 384 ? -3.008 42.156 51.75 1 66.62 384 HIS A C 1
ATOM 3014 O O . HIS A 1 384 ? -3.062 43.219 52.375 1 66.62 384 HIS A O 1
ATOM 3020 N N . ARG A 1 385 ? -2.883 41.094 52.438 1 62.5 385 ARG A N 1
ATOM 3021 C CA . ARG A 1 385 ? -2.719 41.062 53.875 1 62.5 385 ARG A CA 1
ATOM 3022 C C . ARG A 1 385 ? -1.324 41.531 54.281 1 62.5 385 ARG A C 1
ATOM 3024 O O . ARG A 1 385 ? -1.153 42.156 55.312 1 62.5 385 ARG A O 1
ATOM 3031 N N . GLY A 1 386 ? -0.413 41.281 53.406 1 58.78 386 GLY A N 1
ATOM 3032 C CA . GLY A 1 386 ? 0.94 41.719 53.688 1 58.78 386 GLY A CA 1
ATOM 3033 C C . GLY A 1 386 ? 1.092 43.25 53.562 1 58.78 386 GLY A C 1
ATOM 3034 O O . GLY A 1 386 ? 1.869 43.844 54.312 1 58.78 386 GLY A O 1
ATOM 3035 N N . ASN A 1 387 ? 0.44 43.906 52.688 1 57.94 387 ASN A N 1
ATOM 3036 C CA . ASN A 1 387 ? 0.528 45.344 52.531 1 57.94 387 ASN A CA 1
ATOM 3037 C C . ASN A 1 387 ? -0.23 46.094 53.656 1 57.94 387 ASN A C 1
ATOM 3039 O O . ASN A 1 387 ? -0.046 47.281 53.844 1 57.94 387 ASN A O 1
ATOM 3043 N N . GLY A 1 388 ? -1.13 45.469 54.344 1 53.69 388 GLY A N 1
ATOM 3044 C CA . GLY A 1 388 ? -1.828 46.062 55.469 1 53.69 388 GLY A CA 1
ATOM 3045 C C . GLY A 1 388 ? -0.963 46.219 56.719 1 53.69 388 GLY A C 1
ATOM 3046 O O . GLY A 1 388 ? -1.266 47.031 57.594 1 53.69 388 GLY A O 1
ATOM 3047 N N . ILE A 1 389 ? 0.049 45.5 56.969 1 52.78 389 ILE A N 1
ATOM 3048 C CA . ILE A 1 389 ? 0.858 45.594 58.188 1 52.78 389 ILE A CA 1
ATOM 3049 C C . ILE A 1 389 ? 1.88 46.719 58.031 1 52.78 389 ILE A C 1
ATOM 3051 O O . ILE A 1 389 ? 2.301 47.312 59.031 1 52.78 389 ILE A O 1
ATOM 3055 N N . GLU A 1 390 ? 2.27 47.125 56.812 1 48.62 390 GLU A N 1
ATOM 3056 C CA . GLU A 1 390 ? 3.311 48.125 56.75 1 48.62 390 GLU A CA 1
ATOM 3057 C C . GLU A 1 390 ? 2.738 49.531 57 1 48.62 390 GLU A C 1
ATOM 3059 O O . GLU A 1 390 ? 3.447 50.406 57.469 1 48.62 390 GLU A O 1
ATOM 3064 N N . SER A 1 391 ? 1.45 49.812 56.781 1 47 391 SER A N 1
ATOM 3065 C CA . SER A 1 391 ? 0.935 51.188 56.969 1 47 391 SER A CA 1
ATOM 3066 C C . SER A 1 391 ? 0.688 51.469 58.438 1 47 391 SER A C 1
ATOM 3068 O O . SER A 1 391 ? 0.472 52.625 58.812 1 47 391 SER A O 1
ATOM 3070 N N . SER A 1 392 ? 0.528 50.469 59.281 1 48.31 392 SER A N 1
ATOM 3071 C CA . SER A 1 392 ? 0.181 50.812 60.656 1 48.31 392 SER A CA 1
ATOM 3072 C C . SER A 1 392 ? 1.415 51.219 61.438 1 48.31 392 SER A C 1
ATOM 3074 O O . SER A 1 392 ? 1.301 51.719 62.594 1 48.31 392 SER A O 1
ATOM 3076 N N . LYS A 1 393 ? 2.672 50.969 61.031 1 50.34 393 LYS A N 1
ATOM 3077 C CA . LYS A 1 393 ? 3.803 51.312 61.906 1 50.34 393 LYS A CA 1
ATOM 3078 C C . LYS A 1 393 ? 4.215 52.75 61.75 1 50.34 393 LYS A C 1
ATOM 3080 O O . LYS A 1 393 ? 5.094 53.25 62.5 1 50.34 393 LYS A O 1
ATOM 3085 N N . ILE A 1 394 ? 3.768 53.5 60.688 1 44.84 394 ILE A N 1
ATOM 3086 C CA . ILE A 1 394 ? 4.371 54.812 60.562 1 44.84 394 ILE A CA 1
ATOM 3087 C C . ILE A 1 394 ? 3.668 55.781 61.5 1 44.84 394 ILE A C 1
ATOM 3089 O O . ILE A 1 394 ? 4.16 56.906 61.75 1 44.84 394 ILE A O 1
ATOM 3093 N N . HIS A 1 395 ? 2.35 55.531 61.875 1 40.97 395 HIS A N 1
ATOM 3094 C CA . HIS A 1 395 ? 1.729 56.594 62.656 1 40.97 395 HIS A CA 1
ATOM 3095 C C . HIS A 1 395 ? 1.971 56.406 64.125 1 40.97 395 HIS A C 1
ATOM 3097 O O . HIS A 1 395 ? 1.507 57.219 65 1 40.97 395 HIS A O 1
ATOM 3103 N N . SER A 1 396 ? 2.625 55.344 64.562 1 32.44 396 SER A N 1
ATOM 3104 C CA . SER A 1 396 ? 2.928 55.5 66 1 32.44 396 SER A CA 1
ATOM 3105 C C . SER A 1 396 ? 4.273 56.188 66.188 1 32.44 396 SER A C 1
ATOM 3107 O O . SER A 1 396 ? 5.227 55.906 65.5 1 32.44 396 SER A O 1
ATOM 3109 N N . MET B 1 1 ? 23.203 25.844 35.312 1 57.16 1 MET B N 1
ATOM 3110 C CA . MET B 1 1 ? 22.297 24.812 34.875 1 57.16 1 MET B CA 1
ATOM 3111 C C . MET B 1 1 ? 20.875 25.359 34.75 1 57.16 1 MET B C 1
ATOM 3113 O O . MET B 1 1 ? 20.172 25.094 33.781 1 57.16 1 MET B O 1
ATOM 3117 N N . LYS B 1 2 ? 20.578 26.141 35.688 1 72.75 2 LYS B N 1
ATOM 3118 C CA . LYS B 1 2 ? 19.25 26.719 35.719 1 72.75 2 LYS B CA 1
ATOM 3119 C C . LYS B 1 2 ? 19.062 27.734 34.594 1 72.75 2 LYS B C 1
ATOM 3121 O O . LYS B 1 2 ? 18.016 27.766 33.938 1 72.75 2 LYS B O 1
ATOM 3126 N N . LYS B 1 3 ? 20.016 28.594 34.312 1 76.5 3 LYS B N 1
ATOM 3127 C CA . LYS B 1 3 ? 19.922 29.578 33.25 1 76.5 3 LYS B CA 1
ATOM 3128 C C . LYS B 1 3 ? 19.828 28.906 31.875 1 76.5 3 LYS B C 1
ATOM 3130 O O . LYS B 1 3 ? 19.078 29.359 31 1 76.5 3 LYS B O 1
ATOM 3135 N N . THR B 1 4 ? 20.609 27.812 31.656 1 74.19 4 THR B N 1
ATOM 3136 C CA . THR B 1 4 ? 20.562 27.047 30.422 1 74.19 4 THR B CA 1
ATOM 3137 C C . THR B 1 4 ? 19.203 26.391 30.234 1 74.19 4 THR B C 1
ATOM 3139 O O . THR B 1 4 ? 18.672 26.359 29.109 1 74.19 4 THR B O 1
ATOM 3142 N N . ILE B 1 5 ? 18.688 25.922 31.219 1 74.94 5 ILE B N 1
ATOM 3143 C CA . ILE B 1 5 ? 17.375 25.281 31.172 1 74.94 5 ILE B CA 1
ATOM 3144 C C . ILE B 1 5 ? 16.312 26.312 30.812 1 74.94 5 ILE B C 1
ATOM 3146 O O . ILE B 1 5 ? 15.398 26.031 30.031 1 74.94 5 ILE B O 1
ATOM 3150 N N . ILE B 1 6 ? 16.438 27.516 31.391 1 73.06 6 ILE B N 1
ATOM 3151 C CA . ILE B 1 6 ? 15.477 28.578 31.094 1 73.06 6 ILE B CA 1
ATOM 3152 C C . ILE B 1 6 ? 15.617 29.016 29.641 1 73.06 6 ILE B C 1
ATOM 3154 O O . ILE B 1 6 ? 14.617 29.234 28.953 1 73.06 6 ILE B O 1
ATOM 3158 N N . LYS B 1 7 ? 16.875 29.203 29.203 1 71.19 7 LYS B N 1
ATOM 3159 C CA . LYS B 1 7 ? 17.109 29.531 27.797 1 71.19 7 LYS B CA 1
ATOM 3160 C C . LYS B 1 7 ? 16.547 28.453 26.875 1 71.19 7 LYS B C 1
ATOM 3162 O O . LYS B 1 7 ? 15.938 28.766 25.844 1 71.19 7 LYS B O 1
ATOM 3167 N N . PHE B 1 8 ? 16.766 27.25 27.25 1 70.94 8 PHE B N 1
ATOM 3168 C CA . PHE B 1 8 ? 16.234 26.125 26.484 1 70.94 8 PHE B CA 1
ATOM 3169 C C . PHE B 1 8 ? 14.711 26.125 26.5 1 70.94 8 PHE B C 1
ATOM 3171 O O . PHE B 1 8 ? 14.078 25.875 25.469 1 70.94 8 PHE B O 1
ATOM 3178 N N . LYS B 1 9 ? 14.203 26.359 27.578 1 72.06 9 LYS B N 1
ATOM 3179 C CA . LYS B 1 9 ? 12.75 26.422 27.703 1 72.06 9 LYS B CA 1
ATOM 3180 C C . LYS B 1 9 ? 12.18 27.547 26.844 1 72.06 9 LYS B C 1
ATOM 3182 O O . LYS B 1 9 ? 11.141 27.375 26.203 1 72.06 9 LYS B O 1
ATOM 3187 N N . ASN B 1 10 ? 12.883 28.688 26.859 1 71.75 10 ASN B N 1
ATOM 3188 C CA . ASN B 1 10 ? 12.414 29.828 26.078 1 71.75 10 ASN B CA 1
ATOM 3189 C C . ASN B 1 10 ? 12.516 29.547 24.578 1 71.75 10 ASN B C 1
ATOM 3191 O O . ASN B 1 10 ? 11.617 29.906 23.812 1 71.75 10 ASN B O 1
ATOM 3195 N N . VAL B 1 11 ? 13.562 28.922 24.266 1 67.38 11 VAL B N 1
ATOM 3196 C CA . VAL B 1 11 ? 13.75 28.562 22.859 1 67.38 11 VAL B CA 1
ATOM 3197 C C . VAL B 1 11 ? 12.703 27.531 22.438 1 67.38 11 VAL B C 1
ATOM 3199 O O . VAL B 1 11 ? 12.125 27.625 21.359 1 67.38 11 VAL B O 1
ATOM 3202 N N . PHE B 1 12 ? 12.484 26.641 23.344 1 74.38 12 PHE B N 1
ATOM 3203 C CA . PHE B 1 12 ? 11.484 25.625 23.078 1 74.38 12 PHE B CA 1
ATOM 3204 C C . PHE B 1 12 ? 10.102 26.25 22.891 1 74.38 12 PHE B C 1
ATOM 3206 O O . PHE B 1 12 ? 9.375 25.906 21.969 1 74.38 12 PHE B O 1
ATOM 3213 N N . LEU B 1 13 ? 9.812 27.156 23.688 1 73.31 13 LEU B N 1
ATOM 3214 C CA . LEU B 1 13 ? 8.492 27.797 23.641 1 73.31 13 LEU B CA 1
ATOM 3215 C C . LEU B 1 13 ? 8.336 28.625 22.375 1 73.31 13 LEU B C 1
ATOM 3217 O O . LEU B 1 13 ? 7.25 28.672 21.797 1 73.31 13 LEU B O 1
ATOM 3221 N N . LYS B 1 14 ? 9.477 29.172 22.047 1 74.38 14 LYS B N 1
ATOM 3222 C CA . LYS B 1 14 ? 9.438 30.031 20.875 1 74.38 14 LYS B CA 1
ATOM 3223 C C . LYS B 1 14 ? 9.312 29.219 19.594 1 74.38 14 LYS B C 1
ATOM 3225 O O . LYS B 1 14 ? 8.641 29.625 18.641 1 74.38 14 LYS B O 1
ATOM 3230 N N . PHE B 1 15 ? 9.859 27.984 19.688 1 87.19 15 PHE B N 1
ATOM 3231 C CA . PHE B 1 15 ? 9.906 27.156 18.484 1 87.19 15 PHE B CA 1
ATOM 3232 C C . PHE B 1 15 ? 9.219 25.812 18.703 1 87.19 15 PHE B C 1
ATOM 3234 O O . PHE B 1 15 ? 9.609 24.812 18.125 1 87.19 15 PHE B O 1
ATOM 3241 N N . LYS B 1 16 ? 8.305 25.859 19.609 1 87.75 16 LYS B N 1
ATOM 3242 C CA . LYS B 1 16 ? 7.648 24.641 20.062 1 87.75 16 LYS B CA 1
ATOM 3243 C C . LYS B 1 16 ? 7.043 23.875 18.891 1 87.75 16 LYS B C 1
ATOM 3245 O O . LYS B 1 16 ? 7.145 22.641 18.828 1 87.75 16 LYS B O 1
ATOM 3250 N N . GLU B 1 17 ? 6.441 24.594 17.953 1 89.56 17 GLU B N 1
ATOM 3251 C CA . GLU B 1 17 ? 5.789 23.938 16.828 1 89.56 17 GLU B CA 1
ATOM 3252 C C . GLU B 1 17 ? 6.805 23.219 15.945 1 89.56 17 GLU B C 1
ATOM 3254 O O . GLU B 1 17 ? 6.547 22.094 15.492 1 89.56 17 GLU B O 1
ATOM 3259 N N . ILE B 1 18 ? 7.914 23.859 15.805 1 93.44 18 ILE B N 1
ATOM 3260 C CA . ILE B 1 18 ? 8.969 23.281 14.977 1 93.44 18 ILE B CA 1
ATOM 3261 C C . ILE B 1 18 ? 9.586 22.094 15.703 1 93.44 18 ILE B C 1
ATOM 3263 O O . ILE B 1 18 ? 9.797 21.031 15.102 1 93.44 18 ILE B O 1
ATOM 3267 N N . ILE B 1 19 ? 9.82 22.203 16.984 1 94.44 19 ILE B N 1
ATOM 3268 C CA . ILE B 1 19 ? 10.453 21.156 17.781 1 94.44 19 ILE B CA 1
ATOM 3269 C C . ILE B 1 19 ? 9.555 19.922 17.828 1 94.44 19 ILE B C 1
ATOM 3271 O O . ILE B 1 19 ? 10.016 18.797 17.625 1 94.44 19 ILE B O 1
ATOM 3275 N N . ILE B 1 20 ? 8.289 20.156 18.047 1 94.19 20 ILE B N 1
ATOM 3276 C CA . ILE B 1 20 ? 7.34 19.047 18.109 1 94.19 20 ILE B CA 1
ATOM 3277 C C . ILE B 1 20 ? 7.293 18.328 16.766 1 94.19 20 ILE B C 1
ATOM 3279 O O . ILE B 1 20 ? 7.336 17.094 16.703 1 94.19 20 ILE B O 1
ATOM 3283 N N . SER B 1 21 ? 7.234 19.094 15.672 1 95.38 21 SER B N 1
ATOM 3284 C CA . SER B 1 21 ? 7.176 18.516 14.336 1 95.38 21 SER B CA 1
ATOM 3285 C C . SER B 1 21 ? 8.445 17.719 14.023 1 95.38 21 SER B C 1
ATOM 3287 O O . SER B 1 21 ? 8.375 16.641 13.43 1 95.38 21 SER B O 1
ATOM 3289 N N . VAL B 1 22 ? 9.594 18.234 14.461 1 96.81 22 VAL B N 1
ATOM 3290 C CA . VAL B 1 22 ? 10.859 17.547 14.234 1 96.81 22 VAL B CA 1
ATOM 3291 C C . VAL B 1 22 ? 10.906 16.266 15.039 1 96.81 22 VAL B C 1
ATOM 3293 O O . VAL B 1 22 ? 11.305 15.211 14.531 1 96.81 22 VAL B O 1
ATOM 3296 N N . LEU B 1 23 ? 10.484 16.312 16.25 1 96.38 23 LEU B N 1
ATOM 3297 C CA . LEU B 1 23 ? 10.477 15.125 17.094 1 96.38 23 LEU B CA 1
ATOM 3298 C C . LEU B 1 23 ? 9.562 14.047 16.516 1 96.38 23 LEU B C 1
ATOM 3300 O O . LEU B 1 23 ? 9.938 12.875 16.469 1 96.38 23 LEU B O 1
ATOM 3304 N N . LEU B 1 24 ? 8.43 14.477 16.094 1 95.88 24 LEU B N 1
ATOM 3305 C CA . LEU B 1 24 ? 7.496 13.508 15.539 1 95.88 24 LEU B CA 1
ATOM 3306 C C . LEU B 1 24 ? 8.023 12.938 14.227 1 95.88 24 LEU B C 1
ATOM 3308 O O . LEU B 1 24 ? 7.828 11.75 13.938 1 95.88 24 LEU B O 1
ATOM 3312 N N . LEU B 1 25 ? 8.68 13.75 13.445 1 96.94 25 LEU B N 1
ATOM 3313 C CA . LEU B 1 25 ? 9.289 13.297 12.203 1 96.94 25 LEU B CA 1
ATOM 3314 C C . LEU B 1 25 ? 10.352 12.234 12.469 1 96.94 25 LEU B C 1
ATOM 3316 O O . LEU B 1 25 ? 10.5 11.289 11.695 1 96.94 25 LEU B O 1
ATOM 3320 N N . LEU B 1 26 ? 11.031 12.375 13.586 1 97.56 26 LEU B N 1
ATOM 3321 C CA . LEU B 1 26 ? 12.117 11.453 13.898 1 97.56 26 LEU B CA 1
ATOM 3322 C C . LEU B 1 26 ? 11.578 10.188 14.57 1 97.56 26 LEU B C 1
ATOM 3324 O O . LEU B 1 26 ? 12.125 9.102 14.375 1 97.56 26 LEU B O 1
ATOM 3328 N N . ILE B 1 27 ? 10.453 10.273 15.227 1 97 27 ILE B N 1
ATOM 3329 C CA . ILE B 1 27 ? 10 9.18 16.078 1 97 27 ILE B CA 1
ATOM 3330 C C . ILE B 1 27 ? 8.961 8.336 15.328 1 97 27 ILE B C 1
ATOM 3332 O O . ILE B 1 27 ? 9.062 7.113 15.281 1 97 27 ILE B O 1
ATOM 3336 N N . VAL B 1 28 ? 8.023 8.961 14.703 1 95.69 28 VAL B N 1
ATOM 3337 C CA . VAL B 1 28 ? 6.855 8.281 14.164 1 95.69 28 VAL B CA 1
ATOM 3338 C C . VAL B 1 28 ? 7.281 7.297 13.07 1 95.69 28 VAL B C 1
ATOM 3340 O O . VAL B 1 28 ? 6.914 6.121 13.102 1 95.69 28 VAL B O 1
ATOM 3343 N N . PRO B 1 29 ? 8.141 7.672 12.094 1 95.69 29 PRO B N 1
ATOM 3344 C CA . PRO B 1 29 ? 8.562 6.703 11.078 1 95.69 29 PRO B CA 1
ATOM 3345 C C . PRO B 1 29 ? 9.367 5.551 11.664 1 95.69 29 PRO B C 1
ATOM 3347 O O . PRO B 1 29 ? 9.234 4.41 11.211 1 95.69 29 PRO B O 1
ATOM 3350 N N . CYS B 1 30 ? 10.125 5.859 12.664 1 95.25 30 CYS B N 1
ATOM 3351 C CA . CYS B 1 30 ? 10.93 4.82 13.297 1 95.25 30 CYS B CA 1
ATOM 3352 C C . CYS B 1 30 ? 10.039 3.801 14 1 95.25 30 CYS B C 1
ATOM 3354 O O . CYS B 1 30 ? 10.25 2.594 13.883 1 95.25 30 CYS B O 1
ATOM 3356 N N . MET B 1 31 ? 9.07 4.281 14.664 1 92.31 31 MET B N 1
ATOM 3357 C CA . MET B 1 31 ? 8.125 3.393 15.336 1 92.31 31 MET B CA 1
ATOM 3358 C C . MET B 1 31 ? 7.359 2.549 14.328 1 92.31 31 MET B C 1
ATOM 3360 O O . MET B 1 31 ? 7.172 1.348 14.531 1 92.31 31 MET B O 1
ATOM 3364 N N . CYS B 1 32 ? 6.98 3.197 13.281 1 90.44 32 CYS B N 1
ATOM 3365 C CA . CYS B 1 32 ? 6.246 2.492 12.242 1 90.44 32 CYS B CA 1
ATOM 3366 C C . CYS B 1 32 ? 7.117 1.429 11.578 1 90.44 32 CYS B C 1
ATOM 3368 O O . CYS B 1 32 ? 6.664 0.309 11.344 1 90.44 32 CYS B O 1
ATOM 3370 N N . SER B 1 33 ? 8.359 1.844 11.336 1 90.31 33 SER B N 1
ATOM 3371 C CA . SER B 1 33 ? 9.297 0.895 10.742 1 90.31 33 SER B CA 1
ATOM 3372 C C . SER B 1 33 ? 9.477 -0.332 11.633 1 90.31 33 SER B C 1
ATOM 3374 O O . SER B 1 33 ? 9.445 -1.466 11.148 1 90.31 33 SER B O 1
ATOM 3376 N N . TYR B 1 34 ? 9.594 -0.092 12.852 1 88.06 34 TYR B N 1
ATOM 3377 C CA . TYR B 1 34 ? 9.781 -1.183 13.805 1 88.06 34 TYR B CA 1
ATOM 3378 C C . TYR B 1 34 ? 8.555 -2.084 13.852 1 88.06 34 TYR B C 1
ATOM 3380 O O . TYR B 1 34 ? 8.672 -3.311 13.781 1 88.06 34 TYR B O 1
ATOM 3388 N N . PHE B 1 35 ? 7.469 -1.535 13.891 1 83.94 35 PHE B N 1
ATOM 3389 C CA . PHE B 1 35 ? 6.223 -2.277 14.016 1 83.94 35 PHE B CA 1
ATOM 3390 C C . PHE B 1 35 ? 5.934 -3.082 12.758 1 83.94 35 PHE B C 1
ATOM 3392 O O . PHE B 1 35 ? 5.59 -4.262 12.828 1 83.94 35 PHE B O 1
ATOM 3399 N N . LEU B 1 36 ? 6.031 -2.455 11.617 1 83.06 36 LEU B N 1
ATOM 3400 C CA . LEU B 1 36 ? 5.711 -3.104 10.352 1 83.06 36 LEU B CA 1
ATOM 3401 C C . LEU B 1 36 ? 6.688 -4.238 10.055 1 83.06 36 LEU B C 1
ATOM 3403 O O . LEU B 1 36 ? 6.277 -5.312 9.609 1 83.06 36 LEU B O 1
ATOM 3407 N N . GLU B 1 37 ? 7.941 -3.955 10.32 1 81.12 37 GLU B N 1
ATOM 3408 C CA . GLU B 1 37 ? 8.938 -4.988 10.055 1 81.12 37 GLU B CA 1
ATOM 3409 C C . GLU B 1 37 ? 8.781 -6.164 11.016 1 81.12 37 GLU B C 1
ATOM 3411 O O . GLU B 1 37 ? 9.023 -7.312 10.641 1 81.12 37 GLU B O 1
ATOM 3416 N N . TYR B 1 38 ? 8.477 -5.895 12.172 1 78.31 38 TYR B N 1
ATOM 3417 C CA . TYR B 1 38 ? 8.258 -6.965 13.141 1 78.31 38 TYR B CA 1
ATOM 3418 C C . TYR B 1 38 ? 7.109 -7.867 12.711 1 78.31 38 TYR B C 1
ATOM 3420 O O . TYR B 1 38 ? 7.148 -9.078 12.93 1 78.31 38 TYR B O 1
ATOM 3428 N N . THR B 1 39 ? 6.148 -7.316 12.133 1 73.06 39 THR B N 1
ATOM 3429 C CA . THR B 1 39 ? 4.984 -8.062 11.664 1 73.06 39 THR B CA 1
ATOM 3430 C C . THR B 1 39 ? 5.363 -9.008 10.539 1 73.06 39 THR B C 1
ATOM 3432 O O . THR B 1 39 ? 4.77 -10.078 10.391 1 73.06 39 THR B O 1
ATOM 3435 N N . PHE B 1 40 ? 6.422 -8.609 9.773 1 69.31 40 PHE B N 1
ATOM 3436 C CA . PHE B 1 40 ? 6.766 -9.383 8.586 1 69.31 40 PHE B CA 1
ATOM 3437 C C . PHE B 1 40 ? 8 -10.242 8.836 1 69.31 40 PHE B C 1
ATOM 3439 O O . PHE B 1 40 ? 8.648 -10.695 7.891 1 69.31 40 PHE B O 1
ATOM 3446 N N . ILE B 1 41 ? 8.367 -10.297 10.047 1 64.06 41 ILE B N 1
ATOM 3447 C CA . ILE B 1 41 ? 9.609 -10.984 10.367 1 64.06 41 ILE B CA 1
ATOM 3448 C C . ILE B 1 41 ? 9.562 -12.422 9.859 1 64.06 41 ILE B C 1
ATOM 3450 O O . ILE B 1 41 ? 10.578 -12.961 9.422 1 64.06 41 ILE B O 1
ATOM 3454 N N . ASN B 1 42 ? 8.484 -13 9.922 1 59.91 42 ASN B N 1
ATOM 3455 C CA . ASN B 1 42 ? 8.469 -14.391 9.492 1 59.91 42 ASN B CA 1
ATOM 3456 C C . ASN B 1 42 ? 8.227 -14.516 7.992 1 59.91 42 ASN B C 1
ATOM 3458 O O . ASN B 1 42 ? 8.133 -15.617 7.461 1 59.91 42 ASN B O 1
ATOM 3462 N N . HIS B 1 43 ? 8.523 -13.477 7.273 1 56.78 43 HIS B N 1
ATOM 3463 C CA . HIS B 1 43 ? 8.586 -13.297 5.828 1 56.78 43 HIS B CA 1
ATOM 3464 C C . HIS B 1 43 ? 7.574 -14.195 5.121 1 56.78 43 HIS B C 1
ATOM 3466 O O . HIS B 1 43 ? 7.5 -14.203 3.891 1 56.78 43 HIS B O 1
ATOM 3472 N N . SER B 1 44 ? 6.852 -15.117 5.867 1 61.09 44 SER B N 1
ATOM 3473 C CA . SER B 1 44 ? 6.035 -16.078 5.133 1 61.09 44 SER B CA 1
ATOM 3474 C C . SER B 1 44 ? 4.602 -16.094 5.652 1 61.09 44 SER B C 1
ATOM 3476 O O . SER B 1 44 ? 4.348 -15.758 6.809 1 61.09 44 SER B O 1
ATOM 3478 N N . VAL B 1 45 ? 3.779 -16.156 4.551 1 70.56 45 VAL B N 1
ATOM 3479 C CA . VAL B 1 45 ? 2.375 -16.375 4.879 1 70.56 45 VAL B CA 1
ATOM 3480 C C . VAL B 1 45 ? 2.209 -17.75 5.555 1 70.56 45 VAL B C 1
ATOM 3482 O O . VAL B 1 45 ? 2.516 -18.781 4.957 1 70.56 45 VAL B O 1
ATOM 3485 N N . LYS B 1 46 ? 2.004 -17.75 6.848 1 77.88 46 LYS B N 1
ATOM 3486 C CA . LYS B 1 46 ? 1.852 -19.016 7.578 1 77.88 46 LYS B CA 1
ATOM 3487 C C . LYS B 1 46 ? 0.47 -19.109 8.219 1 77.88 46 LYS B C 1
ATOM 3489 O O . LYS B 1 46 ? -0.222 -18.094 8.367 1 77.88 46 LYS B O 1
ATOM 3494 N N . ASN B 1 47 ? 0.083 -20.359 8.414 1 83.75 47 ASN B N 1
ATOM 3495 C CA . ASN B 1 47 ? -1.104 -20.703 9.188 1 83.75 47 ASN B CA 1
ATOM 3496 C C . ASN B 1 47 ? -2.371 -20.125 8.562 1 83.75 47 ASN B C 1
ATOM 3498 O O . ASN B 1 47 ? -3.197 -19.531 9.25 1 83.75 47 ASN B O 1
ATOM 3502 N N . ILE B 1 48 ? -2.441 -20.234 7.281 1 87.25 48 ILE B N 1
ATOM 3503 C CA . ILE B 1 48 ? -3.639 -19.797 6.578 1 87.25 48 ILE B CA 1
ATOM 3504 C C . ILE B 1 48 ? -4.801 -20.734 6.879 1 87.25 48 ILE B C 1
ATOM 3506 O O . ILE B 1 48 ? -4.73 -21.922 6.574 1 87.25 48 ILE B O 1
ATOM 3510 N N . PRO B 1 49 ? -5.824 -20.219 7.512 1 90.62 49 PRO B N 1
ATOM 3511 C CA . PRO B 1 49 ? -6.969 -21.094 7.801 1 90.62 49 PRO B CA 1
ATOM 3512 C C . PRO B 1 49 ? -7.551 -21.734 6.547 1 90.62 49 PRO B C 1
ATOM 3514 O O . PRO B 1 49 ? -7.883 -21.047 5.586 1 90.62 49 PRO B O 1
ATOM 3517 N N . THR B 1 50 ? -7.707 -23 6.543 1 94.56 50 THR B N 1
ATOM 3518 C CA . THR B 1 50 ? -8.086 -23.797 5.375 1 94.56 50 THR B CA 1
ATOM 3519 C C . THR B 1 50 ? -9.172 -24.797 5.73 1 94.56 50 THR B C 1
ATOM 3521 O O . THR B 1 50 ? -9.141 -25.406 6.809 1 94.56 50 THR B O 1
ATOM 3524 N N . ILE B 1 51 ? -10.172 -24.922 4.867 1 96 51 ILE B N 1
ATOM 3525 C CA . ILE B 1 51 ? -11.219 -25.938 5.031 1 96 51 ILE B CA 1
ATOM 3526 C C . ILE B 1 51 ? -11.141 -26.953 3.896 1 96 51 ILE B C 1
ATOM 3528 O O . ILE B 1 51 ? -10.875 -26.578 2.748 1 96 51 ILE B O 1
ATOM 3532 N N . ILE B 1 52 ? -11.305 -28.266 4.238 1 96.19 52 ILE B N 1
ATOM 3533 C CA . ILE B 1 52 ? -11.273 -29.328 3.234 1 96.19 52 ILE B CA 1
ATOM 3534 C C . ILE B 1 52 ? -12.555 -30.141 3.318 1 96.19 52 ILE B C 1
ATOM 3536 O O . ILE B 1 52 ? -12.961 -30.562 4.406 1 96.19 52 ILE B O 1
ATOM 3540 N N . VAL B 1 53 ? -13.219 -30.234 2.217 1 96.38 53 VAL B N 1
ATOM 3541 C CA . VAL B 1 53 ? -14.359 -31.141 2.061 1 96.38 53 VAL B CA 1
ATOM 3542 C C . VAL B 1 53 ? -13.953 -32.344 1.215 1 96.38 53 VAL B C 1
ATOM 3544 O O . VAL B 1 53 ? -13.883 -32.25 -0.013 1 96.38 53 VAL B O 1
ATOM 3547 N N . ASP B 1 54 ? -13.727 -33.406 1.849 1 95.44 54 ASP B N 1
ATOM 3548 C CA . ASP B 1 54 ? -13.289 -34.625 1.177 1 95.44 54 ASP B CA 1
ATOM 3549 C C . ASP B 1 54 ? -14.453 -35.625 1.006 1 95.44 54 ASP B C 1
ATOM 3551 O O . ASP B 1 54 ? -14.789 -36.344 1.937 1 95.44 54 ASP B O 1
ATOM 3555 N N . HIS B 1 55 ? -14.992 -35.719 -0.258 1 95.62 55 HIS B N 1
ATOM 3556 C CA . HIS B 1 55 ? -16.109 -36.594 -0.533 1 95.62 55 HIS B CA 1
ATOM 3557 C C . HIS B 1 55 ? -15.602 -38 -0.901 1 95.62 55 HIS B C 1
ATOM 3559 O O . HIS B 1 55 ? -16.406 -38.938 -1.055 1 95.62 55 HIS B O 1
ATOM 3565 N N . ASP B 1 56 ? -14.297 -38.156 -1.078 1 94.94 56 ASP B N 1
ATOM 3566 C CA . ASP B 1 56 ? -13.719 -39.406 -1.521 1 94.94 56 ASP B CA 1
ATOM 3567 C C . ASP B 1 56 ? -13.289 -40.281 -0.331 1 94.94 56 ASP B C 1
ATOM 3569 O O . ASP B 1 56 ? -13.5 -41.5 -0.325 1 94.94 56 ASP B O 1
ATOM 3573 N N . ASN B 1 57 ? -12.641 -39.812 0.633 1 92.81 57 ASN B N 1
ATOM 3574 C CA . ASN B 1 57 ? -12.141 -40.469 1.832 1 92.81 57 ASN B CA 1
ATOM 3575 C C . ASN B 1 57 ? -11.305 -41.719 1.485 1 92.81 57 ASN B C 1
ATOM 3577 O O . ASN B 1 57 ? -11.414 -42.75 2.146 1 92.81 57 ASN B O 1
ATOM 3581 N N . SER B 1 58 ? -10.633 -41.562 0.408 1 92.75 58 SER B N 1
ATOM 3582 C CA . SER B 1 58 ? -9.727 -42.625 -0.008 1 92.75 58 SER B CA 1
ATOM 3583 C C . SER B 1 58 ? -8.32 -42.406 0.544 1 92.75 58 SER B C 1
ATOM 3585 O O . SER B 1 58 ? -8.055 -41.375 1.167 1 92.75 58 SER B O 1
ATOM 3587 N N . SER B 1 59 ? -7.414 -43.438 0.275 1 91.31 59 SER B N 1
ATOM 3588 C CA . SER B 1 59 ? -6.02 -43.312 0.675 1 91.31 59 SER B CA 1
ATOM 3589 C C . SER B 1 59 ? -5.348 -42.156 -0.058 1 91.31 59 SER B C 1
ATOM 3591 O O . SER B 1 59 ? -4.547 -41.406 0.527 1 91.31 59 SER B O 1
ATOM 3593 N N . LEU B 1 60 ? -5.723 -41.938 -1.271 1 90.31 60 LEU B N 1
ATOM 3594 C CA . LEU B 1 60 ? -5.148 -40.875 -2.072 1 90.31 60 LEU B CA 1
ATOM 3595 C C . LEU B 1 60 ? -5.602 -39.5 -1.559 1 90.31 60 LEU B C 1
ATOM 3597 O O . LEU B 1 60 ? -4.789 -38.594 -1.422 1 90.31 60 LEU B O 1
ATOM 3601 N N . SER B 1 61 ? -6.891 -39.406 -1.328 1 92.69 61 SER B N 1
ATOM 3602 C CA . SER B 1 61 ? -7.414 -38.125 -0.83 1 92.69 61 SER B CA 1
ATOM 3603 C C . SER B 1 61 ? -6.852 -37.812 0.551 1 92.69 61 SER B C 1
ATOM 3605 O O . SER B 1 61 ? -6.543 -36.656 0.845 1 92.69 61 SER B O 1
ATOM 3607 N N . LYS B 1 62 ? -6.676 -38.781 1.36 1 92 62 LYS B N 1
ATOM 3608 C CA . LYS B 1 62 ? -6.105 -38.594 2.689 1 92 62 LYS B CA 1
ATOM 3609 C C . LYS B 1 62 ? -4.641 -38.156 2.6 1 92 62 LYS B C 1
ATOM 3611 O O . LYS B 1 62 ? -4.164 -37.375 3.424 1 92 62 LYS B O 1
ATOM 3616 N N . ASN B 1 63 ? -3.941 -38.688 1.644 1 89.94 63 ASN B N 1
ATOM 3617 C CA . ASN B 1 63 ? -2.564 -38.25 1.414 1 89.94 63 ASN B CA 1
ATOM 3618 C C . ASN B 1 63 ? -2.488 -36.781 1.022 1 89.94 63 ASN B C 1
ATOM 3620 O O . ASN B 1 63 ? -1.583 -36.062 1.453 1 89.94 63 ASN B O 1
ATOM 3624 N N . ILE B 1 64 ? -3.398 -36.375 0.199 1 91.19 64 ILE B N 1
ATOM 3625 C CA . ILE B 1 64 ? -3.465 -34.969 -0.207 1 91.19 64 ILE B CA 1
ATOM 3626 C C . ILE B 1 64 ? -3.699 -34.094 1.018 1 91.19 64 ILE B C 1
ATOM 3628 O O . ILE B 1 64 ? -2.996 -33.125 1.221 1 91.19 64 ILE B O 1
ATOM 3632 N N . VAL B 1 65 ? -4.629 -34.5 1.83 1 92.31 65 VAL B N 1
ATOM 3633 C CA . VAL B 1 65 ? -4.973 -33.75 3.035 1 92.31 65 VAL B CA 1
ATOM 3634 C C . VAL B 1 65 ? -3.766 -33.688 3.967 1 92.31 65 VAL B C 1
ATOM 3636 O O . VAL B 1 65 ? -3.482 -32.625 4.559 1 92.31 65 VAL B O 1
ATOM 3639 N N . LYS B 1 66 ? -3.096 -34.781 4.059 1 90.88 66 LYS B N 1
ATOM 3640 C CA . LYS B 1 66 ? -1.911 -34.844 4.906 1 90.88 66 LYS B CA 1
ATOM 3641 C C . LYS B 1 66 ? -0.815 -33.906 4.402 1 90.88 66 LYS B C 1
ATOM 3643 O O . LYS B 1 66 ? -0.185 -33.188 5.191 1 90.88 66 LYS B O 1
ATOM 3648 N N . GLN B 1 67 ? -0.587 -33.906 3.119 1 89.62 67 GLN B N 1
ATOM 3649 C CA . GLN B 1 67 ? 0.43 -33.031 2.533 1 89.62 67 GLN B CA 1
ATOM 3650 C C . GLN B 1 67 ? 0.098 -31.562 2.764 1 89.62 67 GLN B C 1
ATOM 3652 O O . GLN B 1 67 ? 0.99 -30.766 3.025 1 89.62 67 GLN B O 1
ATOM 3657 N N . ILE B 1 68 ? -1.152 -31.234 2.703 1 91.94 68 ILE B N 1
ATOM 3658 C CA . ILE B 1 68 ? -1.592 -29.859 2.936 1 91.94 68 ILE B CA 1
ATOM 3659 C C . ILE B 1 68 ? -1.417 -29.5 4.41 1 91.94 68 ILE B C 1
ATOM 3661 O O . ILE B 1 68 ? -0.878 -28.453 4.742 1 91.94 68 ILE B O 1
ATOM 3665 N N . ASN B 1 69 ? -1.778 -30.391 5.234 1 89.25 69 ASN B N 1
ATOM 3666 C CA . ASN B 1 69 ? -1.739 -30.156 6.672 1 89.25 69 ASN B CA 1
ATOM 3667 C C . ASN B 1 69 ? -0.306 -30.094 7.191 1 89.25 69 ASN B C 1
ATOM 3669 O O . ASN B 1 69 ? -0.034 -29.453 8.211 1 89.25 69 ASN B O 1
ATOM 3673 N N . THR B 1 70 ? 0.636 -30.734 6.617 1 89.69 70 THR B N 1
ATOM 3674 C CA . THR B 1 70 ? 2.021 -30.781 7.066 1 89.69 70 THR B CA 1
ATOM 3675 C C . THR B 1 70 ? 2.77 -29.516 6.652 1 89.69 70 THR B C 1
ATOM 3677 O O . THR B 1 70 ? 3.789 -29.172 7.246 1 89.69 70 THR B O 1
ATOM 3680 N N . ASN B 1 71 ? 2.234 -28.953 5.641 1 89 71 ASN B N 1
ATOM 3681 C CA . ASN B 1 71 ? 2.848 -27.703 5.215 1 89 71 ASN B CA 1
ATOM 3682 C C . ASN B 1 71 ? 2.494 -26.562 6.16 1 89 71 ASN B C 1
ATOM 3684 O O . ASN B 1 71 ? 1.322 -26.344 6.48 1 89 71 ASN B O 1
ATOM 3688 N N . GLU B 1 72 ? 3.461 -25.766 6.609 1 86.69 72 GLU B N 1
ATOM 3689 C CA . GLU B 1 72 ? 3.287 -24.719 7.602 1 86.69 72 GLU B CA 1
ATOM 3690 C C . GLU B 1 72 ? 2.406 -23.594 7.062 1 86.69 72 GLU B C 1
ATOM 3692 O O . GLU B 1 72 ? 1.894 -22.766 7.832 1 86.69 72 GLU B O 1
ATOM 3697 N N . MET B 1 73 ? 2.232 -23.516 5.805 1 86 73 MET B N 1
ATOM 3698 C CA . MET B 1 73 ? 1.425 -22.453 5.191 1 86 73 MET B CA 1
ATOM 3699 C C . MET B 1 73 ? -0.053 -22.641 5.523 1 86 73 MET B C 1
ATOM 3701 O O . MET B 1 73 ? -0.799 -21.672 5.621 1 86 73 MET B O 1
ATOM 3705 N N . PHE B 1 74 ? -0.332 -23.922 5.695 1 90.19 74 PHE B N 1
ATOM 3706 C CA . PHE B 1 74 ? -1.752 -24.219 5.84 1 90.19 74 PHE B CA 1
ATOM 3707 C C . PHE B 1 74 ? -2.078 -24.594 7.277 1 90.19 74 PHE B C 1
ATOM 3709 O O . PHE B 1 74 ? -1.281 -25.266 7.945 1 90.19 74 PHE B O 1
ATOM 3716 N N . ASN B 1 75 ? -3.16 -24.109 7.777 1 89.12 75 ASN B N 1
ATOM 3717 C CA . ASN B 1 75 ? -3.787 -24.547 9.016 1 89.12 75 ASN B CA 1
ATOM 3718 C C . ASN B 1 75 ? -5.211 -25.047 8.781 1 89.12 75 ASN B C 1
ATOM 3720 O O . ASN B 1 75 ? -6.148 -24.25 8.727 1 89.12 75 ASN B O 1
ATOM 3724 N N . VAL B 1 76 ? -5.293 -26.344 8.625 1 91.75 76 VAL B N 1
ATOM 3725 C CA . VAL B 1 76 ? -6.609 -26.938 8.375 1 91.75 76 VAL B CA 1
ATOM 3726 C C . VAL B 1 76 ? -7.465 -26.844 9.633 1 91.75 76 VAL B C 1
ATOM 3728 O O . VAL B 1 76 ? -7.344 -27.688 10.531 1 91.75 76 VAL B O 1
ATOM 3731 N N . THR B 1 77 ? -8.344 -25.906 9.672 1 82.12 77 THR B N 1
ATOM 3732 C CA . THR B 1 77 ? -9.109 -25.594 10.883 1 82.12 77 THR B CA 1
ATOM 3733 C C . THR B 1 77 ? -10.477 -26.281 10.836 1 82.12 77 THR B C 1
ATOM 3735 O O . THR B 1 77 ? -11.102 -26.484 11.875 1 82.12 77 THR B O 1
ATOM 3738 N N . ASN B 1 78 ? -10.969 -26.578 9.609 1 80.19 78 ASN B N 1
ATOM 3739 C CA . ASN B 1 78 ? -12.312 -27.125 9.492 1 80.19 78 ASN B CA 1
ATOM 3740 C C . ASN B 1 78 ? -12.352 -28.297 8.5 1 80.19 78 ASN B C 1
ATOM 3742 O O . ASN B 1 78 ? -11.594 -28.312 7.527 1 80.19 78 ASN B O 1
ATOM 3746 N N . ASN B 1 79 ? -13.078 -29.25 8.977 1 84.62 79 ASN B N 1
ATOM 3747 C CA . ASN B 1 79 ? -13.461 -30.312 8.07 1 84.62 79 ASN B CA 1
ATOM 3748 C C . ASN B 1 79 ? -14.977 -30.422 7.938 1 84.62 79 ASN B C 1
ATOM 3750 O O . ASN B 1 79 ? -15.703 -30.219 8.914 1 84.62 79 ASN B O 1
ATOM 3754 N N . SER B 1 80 ? -15.398 -30.453 6.703 1 87.12 80 SER B N 1
ATOM 3755 C CA . SER B 1 80 ? -16.844 -30.516 6.473 1 87.12 80 SER B CA 1
ATOM 3756 C C . SER B 1 80 ? -17.172 -31.5 5.367 1 87.12 80 SER B C 1
ATOM 3758 O O . SER B 1 80 ? -16.297 -31.984 4.66 1 87.12 80 SER B O 1
ATOM 3760 N N . ASN B 1 81 ? -18.438 -31.875 5.395 1 90.69 81 ASN B N 1
ATOM 3761 C CA . ASN B 1 81 ? -18.938 -32.719 4.324 1 90.69 81 ASN B CA 1
ATOM 3762 C C . ASN B 1 81 ? -19.875 -31.953 3.395 1 90.69 81 ASN B C 1
ATOM 3764 O O . ASN B 1 81 ? -20.469 -32.531 2.488 1 90.69 81 ASN B O 1
ATOM 3768 N N . ASN B 1 82 ? -19.922 -30.672 3.637 1 94.19 82 ASN B N 1
ATOM 3769 C CA . ASN B 1 82 ? -20.828 -29.844 2.852 1 94.19 82 ASN B CA 1
ATOM 3770 C C . ASN B 1 82 ? -20.062 -28.766 2.078 1 94.19 82 ASN B C 1
ATOM 3772 O O . ASN B 1 82 ? -19.422 -27.891 2.678 1 94.19 82 ASN B O 1
ATOM 3776 N N . ASP B 1 83 ? -20.234 -28.812 0.721 1 94.62 83 ASP B N 1
ATOM 3777 C CA . ASP B 1 83 ? -19.531 -27.906 -0.169 1 94.62 83 ASP B CA 1
ATOM 3778 C C . ASP B 1 83 ? -19.875 -26.453 0.157 1 94.62 83 ASP B C 1
ATOM 3780 O O . ASP B 1 83 ? -19.031 -25.562 0.035 1 94.62 83 ASP B O 1
ATOM 3784 N N . GLU B 1 84 ? -21.078 -26.188 0.635 1 92.94 84 GLU B N 1
ATOM 3785 C CA . GLU B 1 84 ? -21.578 -24.844 0.867 1 92.94 84 GLU B CA 1
ATOM 3786 C C . GLU B 1 84 ? -20.844 -24.172 2.021 1 92.94 84 GLU B C 1
ATOM 3788 O O . GLU B 1 84 ? -20.812 -22.938 2.111 1 92.94 84 GLU B O 1
ATOM 3793 N N . ASP B 1 85 ? -20.25 -25 2.857 1 94.19 85 ASP B N 1
ATOM 3794 C CA . ASP B 1 85 ? -19.531 -24.469 4.008 1 94.19 85 ASP B CA 1
ATOM 3795 C C . ASP B 1 85 ? -18.297 -23.672 3.562 1 94.19 85 ASP B C 1
ATOM 3797 O O . ASP B 1 85 ? -17.891 -22.734 4.242 1 94.19 85 ASP B O 1
ATOM 3801 N N . ILE B 1 86 ? -17.75 -24.031 2.443 1 94.62 86 ILE B N 1
ATOM 3802 C CA . ILE B 1 86 ? -16.531 -23.375 1.959 1 94.62 86 ILE B CA 1
ATOM 3803 C C . ILE B 1 86 ? -16.828 -21.906 1.64 1 94.62 86 ILE B C 1
ATOM 3805 O O . ILE B 1 86 ? -16.188 -21 2.186 1 94.62 86 ILE B O 1
ATOM 3809 N N . LYS B 1 87 ? -17.844 -21.703 0.842 1 91.56 87 LYS B N 1
ATOM 3810 C CA . LYS B 1 87 ? -18.188 -20.344 0.46 1 91.56 87 LYS B CA 1
ATOM 3811 C C . LYS B 1 87 ? -18.609 -19.516 1.677 1 91.56 87 LYS B C 1
ATOM 3813 O O . LYS B 1 87 ? -18.219 -18.359 1.823 1 91.56 87 LYS B O 1
ATOM 3818 N N . LYS B 1 88 ? -19.375 -20.156 2.547 1 90.12 88 LYS B N 1
ATOM 3819 C CA . LYS B 1 88 ? -19.875 -19.484 3.74 1 90.12 88 LYS B CA 1
ATOM 3820 C C . LYS B 1 88 ? -18.734 -19.047 4.652 1 90.12 88 LYS B C 1
ATOM 3822 O O . LYS B 1 88 ? -18.688 -17.906 5.121 1 90.12 88 LYS B O 1
ATOM 3827 N N . LEU B 1 89 ? -17.797 -19.922 4.863 1 91.5 89 LEU B N 1
ATOM 3828 C CA . LEU B 1 89 ? -16.703 -19.641 5.785 1 91.5 89 LEU B CA 1
ATOM 3829 C C . LEU B 1 89 ? -15.742 -18.625 5.184 1 91.5 89 LEU B C 1
ATOM 3831 O O . LEU B 1 89 ? -15.164 -17.797 5.906 1 91.5 89 LEU B O 1
ATOM 3835 N N . ILE B 1 90 ? -15.555 -18.641 3.877 1 90.94 90 ILE B N 1
ATOM 3836 C CA . ILE B 1 90 ? -14.703 -17.656 3.211 1 90.94 90 ILE B CA 1
ATOM 3837 C C . ILE B 1 90 ? -15.359 -16.281 3.266 1 90.94 90 ILE B C 1
ATOM 3839 O O . ILE B 1 90 ? -14.703 -15.289 3.596 1 90.94 90 ILE B O 1
ATOM 3843 N N . GLU B 1 91 ? -16.656 -16.281 3.055 1 86.06 91 GLU B N 1
ATOM 3844 C CA . GLU B 1 91 ? -17.391 -15.016 3.08 1 86.06 91 GLU B CA 1
ATOM 3845 C C . GLU B 1 91 ? -17.375 -14.391 4.473 1 86.06 91 GLU B C 1
ATOM 3847 O O . GLU B 1 91 ? -17.328 -13.164 4.605 1 86.06 91 GLU B O 1
ATOM 3852 N N . ARG B 1 92 ? -17.359 -15.289 5.449 1 84.06 92 ARG B N 1
ATOM 3853 C CA . ARG B 1 92 ? -17.328 -14.812 6.828 1 84.06 92 ARG B CA 1
ATOM 3854 C C . ARG B 1 92 ? -15.914 -14.477 7.273 1 84.06 92 ARG B C 1
ATOM 3856 O O . ARG B 1 92 ? -15.711 -13.984 8.383 1 84.06 92 ARG B O 1
ATOM 3863 N N . GLY B 1 93 ? -14.984 -14.758 6.453 1 82.94 93 GLY B N 1
ATOM 3864 C CA . GLY B 1 93 ? -13.602 -14.422 6.762 1 82.94 93 GLY B CA 1
ATOM 3865 C C . GLY B 1 93 ? -12.953 -15.406 7.719 1 82.94 93 GLY B C 1
ATOM 3866 O O . GLY B 1 93 ? -11.914 -15.109 8.312 1 82.94 93 GLY B O 1
ATOM 3867 N N . GLU B 1 94 ? -13.523 -16.562 7.871 1 86.88 94 GLU B N 1
ATOM 3868 C CA . GLU B 1 94 ? -13.008 -17.547 8.82 1 86.88 94 GLU B CA 1
ATOM 3869 C C . GLU B 1 94 ? -11.938 -18.422 8.18 1 86.88 94 GLU B C 1
ATOM 3871 O O . GLU B 1 94 ? -11.047 -18.922 8.867 1 86.88 94 GLU B O 1
ATOM 3876 N N . VAL B 1 95 ? -12.094 -18.641 6.836 1 91.62 95 VAL B N 1
ATOM 3877 C CA . VAL B 1 95 ? -11.086 -19.391 6.09 1 91.62 95 VAL B CA 1
ATOM 3878 C C . VAL B 1 95 ? -10.695 -18.625 4.828 1 91.62 95 VAL B C 1
ATOM 3880 O O . VAL B 1 95 ? -11.469 -17.781 4.34 1 91.62 95 VAL B O 1
ATOM 3883 N N . VAL B 1 96 ? -9.523 -18.859 4.398 1 90.25 96 VAL B N 1
ATOM 3884 C CA . VAL B 1 96 ? -9.016 -18.172 3.221 1 90.25 96 VAL B CA 1
ATOM 3885 C C . VAL B 1 96 ? -9.062 -19.094 2.01 1 90.25 96 VAL B C 1
ATOM 3887 O O . VAL B 1 96 ? -9.164 -18.641 0.869 1 90.25 96 VAL B O 1
ATOM 3890 N N . THR B 1 97 ? -8.961 -20.359 2.336 1 93.62 97 THR B N 1
ATOM 3891 C CA . THR B 1 97 ? -8.945 -21.312 1.241 1 93.62 97 THR B CA 1
ATOM 3892 C C . THR B 1 97 ? -9.781 -22.547 1.588 1 93.62 97 THR B C 1
ATOM 3894 O O . THR B 1 97 ? -9.953 -22.875 2.764 1 93.62 97 THR B O 1
ATOM 3897 N N . GLY B 1 98 ? -10.43 -23.016 0.553 1 95.62 98 GLY B N 1
ATOM 3898 C CA . GLY B 1 98 ? -11.211 -24.25 0.654 1 95.62 98 GLY B CA 1
ATOM 3899 C C . GLY B 1 98 ? -10.961 -25.203 -0.493 1 95.62 98 GLY B C 1
ATOM 3900 O O . GLY B 1 98 ? -10.773 -24.781 -1.637 1 95.62 98 GLY B O 1
ATOM 3901 N N . ILE B 1 99 ? -10.945 -26.484 -0.168 1 95.88 99 ILE B N 1
ATOM 3902 C CA . ILE B 1 99 ? -10.688 -27.516 -1.172 1 95.88 99 ILE B CA 1
ATOM 3903 C C . ILE B 1 99 ? -11.828 -28.531 -1.17 1 95.88 99 ILE B C 1
ATOM 3905 O O . ILE B 1 99 ? -12.266 -28.984 -0.108 1 95.88 99 ILE B O 1
ATOM 3909 N N . ILE B 1 100 ? -12.336 -28.875 -2.357 1 95.81 100 ILE B N 1
ATOM 3910 C CA . ILE B 1 100 ? -13.344 -29.906 -2.516 1 95.81 100 ILE B CA 1
ATOM 3911 C C . ILE B 1 100 ? -12.758 -31.078 -3.309 1 95.81 100 ILE B C 1
ATOM 3913 O O . ILE B 1 100 ? -12.391 -30.922 -4.477 1 95.81 100 ILE B O 1
ATOM 3917 N N . ILE B 1 101 ? -12.648 -32.188 -2.701 1 95.31 101 ILE B N 1
ATOM 3918 C CA . ILE B 1 101 ? -12.281 -33.438 -3.363 1 95.31 101 ILE B CA 1
ATOM 3919 C C . ILE B 1 101 ? -13.547 -34.25 -3.682 1 95.31 101 ILE B C 1
ATOM 3921 O O . ILE B 1 101 ? -14.281 -34.625 -2.775 1 95.31 101 ILE B O 1
ATOM 3925 N N . PRO B 1 102 ? -13.758 -34.406 -4.977 1 95.44 102 PRO B N 1
ATOM 3926 C CA . PRO B 1 102 ? -15.031 -35.031 -5.359 1 95.44 102 PRO B CA 1
ATOM 3927 C C . PRO B 1 102 ? -15.117 -36.5 -4.965 1 95.44 102 PRO B C 1
ATOM 3929 O O . PRO B 1 102 ? -14.109 -37.094 -4.605 1 95.44 102 PRO B O 1
ATOM 3932 N N . GLU B 1 103 ? -16.406 -36.969 -5.09 1 94.44 103 GLU B N 1
ATOM 3933 C CA . GLU B 1 103 ? -16.625 -38.406 -4.879 1 94.44 103 GLU B CA 1
ATOM 3934 C C . GLU B 1 103 ? -15.953 -39.219 -5.973 1 94.44 103 GLU B C 1
ATOM 3936 O O . GLU B 1 103 ? -15.859 -38.781 -7.121 1 94.44 103 GLU B O 1
ATOM 3941 N N . ARG B 1 104 ? -15.453 -40.406 -5.637 1 93.94 104 ARG B N 1
ATOM 3942 C CA . ARG B 1 104 ? -14.805 -41.312 -6.551 1 93.94 104 ARG B CA 1
ATOM 3943 C C . ARG B 1 104 ? -13.523 -40.75 -7.125 1 93.94 104 ARG B C 1
ATOM 3945 O O . ARG B 1 104 ? -13.141 -41.031 -8.258 1 93.94 104 ARG B O 1
ATOM 3952 N N . PHE B 1 105 ? -12.922 -39.781 -6.348 1 94.19 105 PHE B N 1
ATOM 3953 C CA . PHE B 1 105 ? -11.719 -39.094 -6.793 1 94.19 105 PHE B CA 1
ATOM 3954 C C . PHE B 1 105 ? -10.602 -40.094 -7.105 1 94.19 105 PHE B C 1
ATOM 3956 O O . PHE B 1 105 ? -10.055 -40.094 -8.211 1 94.19 105 PHE B O 1
ATOM 3963 N N . SER B 1 106 ? -10.242 -40.938 -6.18 1 91.88 106 SER B N 1
ATOM 3964 C CA . SER B 1 106 ? -9.156 -41.906 -6.34 1 91.88 106 SER B CA 1
ATOM 3965 C C . SER B 1 106 ? -9.43 -42.844 -7.5 1 91.88 106 SER B C 1
ATOM 3967 O O . SER B 1 106 ? -8.555 -43.094 -8.328 1 91.88 106 SER B O 1
ATOM 3969 N N . LYS B 1 107 ? -10.602 -43.375 -7.594 1 91.06 107 LYS B N 1
ATOM 3970 C CA . LYS B 1 107 ? -10.984 -44.312 -8.664 1 91.06 107 LYS B CA 1
ATOM 3971 C C . LYS B 1 107 ? -10.883 -43.625 -10.031 1 91.06 107 LYS B C 1
ATOM 3973 O O . LYS B 1 107 ? -10.375 -44.219 -10.984 1 91.06 107 LYS B O 1
ATOM 3978 N N . ASP B 1 108 ? -11.359 -42.438 -10.094 1 90.81 108 ASP B N 1
ATOM 3979 C CA . ASP B 1 108 ? -11.344 -41.719 -11.359 1 90.81 108 ASP B CA 1
ATOM 3980 C C . ASP B 1 108 ? -9.922 -41.406 -11.805 1 90.81 108 ASP B C 1
ATOM 3982 O O . ASP B 1 108 ? -9.625 -41.406 -13 1 90.81 108 ASP B O 1
ATOM 3986 N N . VAL B 1 109 ? -9.062 -41.125 -10.859 1 86.81 109 VAL B N 1
ATOM 3987 C CA . VAL B 1 109 ? -7.656 -40.875 -11.188 1 86.81 109 VAL B CA 1
ATOM 3988 C C . VAL B 1 109 ? -7.051 -42.156 -11.758 1 86.81 109 VAL B C 1
ATOM 3990 O O . VAL B 1 109 ? -6.383 -42.125 -12.797 1 86.81 109 VAL B O 1
ATOM 3993 N N . LEU B 1 110 ? -7.305 -43.281 -11.148 1 81.69 110 LEU B N 1
ATOM 3994 C CA . LEU B 1 110 ? -6.746 -44.562 -11.555 1 81.69 110 LEU B CA 1
ATOM 3995 C C . LEU B 1 110 ? -7.328 -45 -12.898 1 81.69 110 LEU B C 1
ATOM 3997 O O . LEU B 1 110 ? -6.645 -45.625 -13.695 1 81.69 110 LEU B O 1
ATOM 4001 N N . ASP B 1 111 ? -8.625 -44.594 -13.078 1 82.75 111 ASP B N 1
ATOM 4002 C CA . ASP B 1 111 ? -9.312 -44.969 -14.312 1 82.75 111 ASP B CA 1
ATOM 4003 C C . ASP B 1 111 ? -8.93 -44.031 -15.453 1 82.75 111 ASP B C 1
ATOM 4005 O O . ASP B 1 111 ? -9.367 -44.219 -16.594 1 82.75 111 ASP B O 1
ATOM 4009 N N . GLY B 1 112 ? -8.133 -43 -15.133 1 77.38 112 GLY B N 1
ATOM 4010 C CA . GLY B 1 112 ? -7.719 -42.094 -16.172 1 77.38 112 GLY B CA 1
ATOM 4011 C C . GLY B 1 112 ? -8.812 -41.125 -16.578 1 77.38 112 GLY B C 1
ATOM 4012 O O . GLY B 1 112 ? -8.891 -40.719 -17.75 1 77.38 112 GLY B O 1
ATOM 4013 N N . LYS B 1 113 ? -9.773 -40.812 -15.664 1 84.44 113 LYS B N 1
ATOM 4014 C CA . LYS B 1 113 ? -10.898 -39.938 -15.977 1 84.44 113 LYS B CA 1
ATOM 4015 C C . LYS B 1 113 ? -10.586 -38.5 -15.609 1 84.44 113 LYS B C 1
ATOM 4017 O O . LYS B 1 113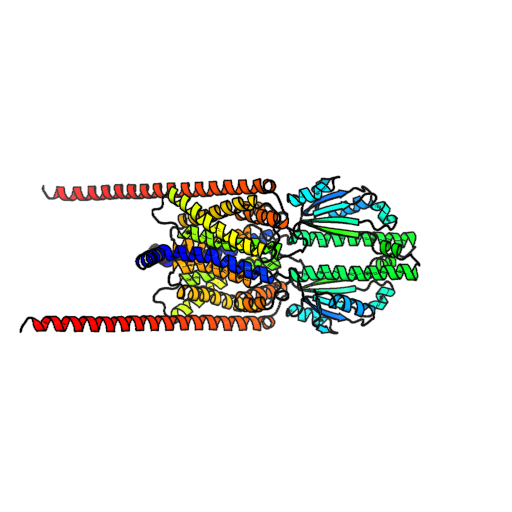 ? -11.406 -37.594 -15.836 1 84.44 113 LYS B O 1
ATOM 4022 N N . SER B 1 114 ? -9.438 -38.219 -15.047 1 86.12 114 SER B N 1
ATOM 4023 C CA . SER B 1 114 ? -8.945 -36.875 -14.766 1 86.12 114 SER B CA 1
ATOM 4024 C C . SER B 1 114 ? -9.953 -36.094 -13.938 1 86.12 114 SER B C 1
ATOM 4026 O O . SER B 1 114 ? -10.461 -35.062 -14.383 1 86.12 114 SER B O 1
ATOM 4028 N N . PRO B 1 115 ? -10.211 -36.562 -12.695 1 89.19 115 PRO B N 1
ATOM 4029 C CA . PRO B 1 115 ? -11.18 -35.844 -11.859 1 89.19 115 PRO B CA 1
ATOM 4030 C C . PRO B 1 115 ? -10.75 -34.406 -11.547 1 89.19 115 PRO B C 1
ATOM 4032 O O . PRO B 1 115 ? -9.562 -34.062 -11.641 1 89.19 115 PRO B O 1
ATOM 4035 N N . LYS B 1 116 ? -11.773 -33.656 -11.227 1 91.06 116 LYS B N 1
ATOM 4036 C CA . LYS B 1 116 ? -11.57 -32.219 -10.953 1 91.06 116 LYS B CA 1
ATOM 4037 C C . LYS B 1 116 ? -11.594 -31.938 -9.453 1 91.06 116 LYS B C 1
ATOM 4039 O O . LYS B 1 116 ? -12.547 -32.312 -8.758 1 91.06 116 LYS B O 1
ATOM 4044 N N . VAL B 1 117 ? -10.492 -31.359 -8.938 1 93.12 117 VAL B N 1
ATOM 4045 C CA . VAL B 1 117 ? -10.461 -30.844 -7.582 1 93.12 117 VAL B CA 1
ATOM 4046 C C . VAL B 1 117 ? -10.719 -29.344 -7.602 1 93.12 117 VAL B C 1
ATOM 4048 O O . VAL B 1 117 ? -10.078 -28.594 -8.352 1 93.12 117 VAL B O 1
ATOM 4051 N N . MET B 1 118 ? -11.719 -28.938 -6.805 1 94.31 118 MET B N 1
ATOM 4052 C CA . MET B 1 118 ? -12.062 -27.531 -6.746 1 94.31 118 MET B CA 1
ATOM 4053 C C . MET B 1 118 ? -11.359 -26.844 -5.57 1 94.31 118 MET B C 1
ATOM 4055 O O . MET B 1 118 ? -11.43 -27.328 -4.438 1 94.31 118 MET B O 1
ATOM 4059 N N . ILE B 1 119 ? -10.695 -25.797 -5.875 1 94.94 119 ILE B N 1
ATOM 4060 C CA . ILE B 1 119 ? -10.039 -25.016 -4.828 1 94.94 119 ILE B CA 1
ATOM 4061 C C . ILE B 1 119 ? -10.578 -23.594 -4.832 1 94.94 119 ILE B C 1
ATOM 4063 O O . ILE B 1 119 ? -10.586 -22.922 -5.867 1 94.94 119 ILE B O 1
ATOM 4067 N N . PHE B 1 120 ? -11.008 -23.188 -3.688 1 94.31 120 PHE B N 1
ATOM 4068 C CA . PHE B 1 120 ? -11.555 -21.859 -3.506 1 94.31 120 PHE B CA 1
ATOM 4069 C C . PHE B 1 120 ? -10.57 -20.969 -2.758 1 94.31 120 PHE B C 1
ATOM 4071 O O . PHE B 1 120 ? -9.914 -21.406 -1.812 1 94.31 120 PHE B O 1
ATOM 4078 N N . TYR B 1 121 ? -10.484 -19.75 -3.223 1 92.12 121 TYR B N 1
ATOM 4079 C CA . TYR B 1 121 ? -9.609 -18.766 -2.588 1 92.12 121 TYR B CA 1
ATOM 4080 C C . TYR B 1 121 ? -10.375 -17.5 -2.234 1 92.12 121 TYR B C 1
ATOM 4082 O O . TYR B 1 121 ? -11.227 -17.047 -3 1 92.12 121 TYR B O 1
ATOM 4090 N N . ASP B 1 122 ? -10.055 -16.922 -1.067 1 90.88 122 ASP B N 1
ATOM 4091 C CA . ASP B 1 122 ? -10.547 -15.602 -0.721 1 90.88 122 ASP B CA 1
ATOM 4092 C C . ASP B 1 122 ? -9.789 -14.516 -1.483 1 90.88 122 ASP B C 1
ATOM 4094 O O . ASP B 1 122 ? -8.695 -14.109 -1.075 1 90.88 122 ASP B O 1
ATOM 4098 N N . GLY B 1 123 ? -10.406 -13.992 -2.453 1 86.12 123 GLY B N 1
ATOM 4099 C CA . GLY B 1 123 ? -9.758 -13.008 -3.301 1 86.12 123 GLY B CA 1
ATOM 4100 C C . GLY B 1 123 ? -9.57 -11.664 -2.621 1 86.12 123 GLY B C 1
ATOM 4101 O O . GLY B 1 123 ? -8.812 -10.82 -3.098 1 86.12 123 GLY B O 1
ATOM 4102 N N . THR B 1 124 ? -10.266 -11.469 -1.504 1 85.25 124 THR B N 1
ATOM 4103 C CA . THR B 1 124 ? -10.086 -10.219 -0.772 1 85.25 124 THR B CA 1
ATOM 4104 C C . THR B 1 124 ? -8.758 -10.211 -0.027 1 85.25 124 THR B C 1
ATOM 4106 O O . THR B 1 124 ? -8.273 -9.156 0.382 1 85.25 124 THR B O 1
ATOM 4109 N N . GLU B 1 125 ? -8.234 -11.414 0.185 1 81.88 125 GLU B N 1
ATOM 4110 C CA . GLU B 1 125 ? -6.902 -11.594 0.75 1 81.88 125 GLU B CA 1
ATOM 4111 C C . GLU B 1 125 ? -5.891 -11.969 -0.331 1 81.88 125 GLU B C 1
ATOM 4113 O O . GLU B 1 125 ? -5.297 -13.047 -0.291 1 81.88 125 GLU B O 1
ATOM 4118 N N . MET B 1 126 ? -5.703 -10.992 -1.181 1 75.69 126 MET B N 1
ATOM 4119 C CA . MET B 1 126 ? -5.008 -11.234 -2.439 1 75.69 126 MET B CA 1
ATOM 4120 C C . MET B 1 126 ? -3.623 -11.82 -2.191 1 75.69 126 MET B C 1
ATOM 4122 O O . MET B 1 126 ? -3.207 -12.758 -2.873 1 75.69 126 MET B O 1
ATOM 4126 N N . LEU B 1 127 ? -2.945 -11.352 -1.181 1 72.19 127 LEU B N 1
ATOM 4127 C CA . LEU B 1 127 ? -1.581 -11.797 -0.922 1 72.19 127 LEU B CA 1
ATOM 4128 C C . LEU B 1 127 ? -1.569 -13.234 -0.396 1 72.19 127 LEU B C 1
ATOM 4130 O O . LEU B 1 127 ? -0.801 -14.07 -0.877 1 72.19 127 LEU B O 1
ATOM 4134 N N . ALA B 1 128 ? -2.463 -13.484 0.516 1 77.94 128 ALA B N 1
ATOM 4135 C CA . ALA B 1 128 ? -2.561 -14.836 1.053 1 77.94 128 ALA B CA 1
ATOM 4136 C C . ALA B 1 128 ? -3.035 -15.82 -0.015 1 77.94 128 ALA B C 1
ATOM 4138 O O . ALA B 1 128 ? -2.471 -16.906 -0.166 1 77.94 128 ALA B O 1
ATOM 4139 N N . SER B 1 129 ? -4.035 -15.414 -0.731 1 82.56 129 SER B N 1
ATOM 4140 C CA . SER B 1 129 ? -4.605 -16.297 -1.75 1 82.56 129 SER B CA 1
ATOM 4141 C C . SER B 1 129 ? -3.594 -16.594 -2.852 1 82.56 129 SER B C 1
ATOM 4143 O O . SER B 1 129 ? -3.561 -17.703 -3.385 1 82.56 129 SER B O 1
ATOM 4145 N N . GLY B 1 130 ? -2.822 -15.531 -3.209 1 75.75 130 GLY B N 1
ATOM 4146 C CA . GLY B 1 130 ? -1.788 -15.758 -4.207 1 75.75 130 GLY B CA 1
ATOM 4147 C C . GLY B 1 130 ? -0.752 -16.781 -3.779 1 75.75 130 GLY B C 1
ATOM 4148 O O . GLY B 1 130 ? -0.392 -17.672 -4.551 1 75.75 130 GLY B O 1
ATOM 4149 N N . SER B 1 131 ? -0.319 -16.703 -2.541 1 74.69 131 SER B N 1
ATOM 4150 C CA . SER B 1 131 ? 0.663 -17.641 -2.002 1 74.69 131 SER B CA 1
ATOM 4151 C C . SER B 1 131 ? 0.088 -19.047 -1.903 1 74.69 131 SER B C 1
ATOM 4153 O O . SER B 1 131 ? 0.764 -20.031 -2.236 1 74.69 131 SER B O 1
ATOM 4155 N N . VAL B 1 132 ? -1.107 -19.109 -1.485 1 83.75 132 VAL B N 1
ATOM 4156 C CA . VAL B 1 132 ? -1.761 -20.406 -1.311 1 83.75 132 VAL B CA 1
ATOM 4157 C C . VAL B 1 132 ? -1.961 -21.078 -2.67 1 83.75 132 VAL B C 1
ATOM 4159 O O . VAL B 1 132 ? -1.757 -22.281 -2.812 1 83.75 132 VAL B O 1
ATOM 4162 N N . LYS B 1 133 ? -2.375 -20.281 -3.609 1 82.88 133 LYS B N 1
ATOM 4163 C CA . LYS B 1 133 ? -2.605 -20.828 -4.949 1 82.88 133 LYS B CA 1
ATOM 4164 C C . LYS B 1 133 ? -1.324 -21.422 -5.527 1 82.88 133 LYS B C 1
ATOM 4166 O O . LYS B 1 133 ? -1.343 -22.516 -6.098 1 82.88 133 LYS B O 1
ATOM 4171 N N . ALA B 1 134 ? -0.271 -20.672 -5.371 1 74.38 134 ALA B N 1
ATOM 4172 C CA . ALA B 1 134 ? 1.018 -21.156 -5.855 1 74.38 134 ALA B CA 1
ATOM 4173 C C . ALA B 1 134 ? 1.419 -22.453 -5.148 1 74.38 134 ALA B C 1
ATOM 4175 O O . ALA B 1 134 ? 1.868 -23.406 -5.789 1 74.38 134 ALA B O 1
ATOM 4176 N N . LYS B 1 135 ? 1.261 -22.5 -3.85 1 81.19 135 LYS B N 1
ATOM 4177 C CA . LYS B 1 135 ? 1.649 -23.672 -3.072 1 81.19 135 LYS B CA 1
ATOM 4178 C C . LYS B 1 135 ? 0.765 -24.875 -3.406 1 81.19 135 LYS B C 1
ATOM 4180 O O . LYS B 1 135 ? 1.246 -26 -3.477 1 81.19 135 LYS B O 1
ATOM 4185 N N . MET B 1 136 ? -0.478 -24.625 -3.656 1 86 136 MET B N 1
ATOM 4186 C CA . MET B 1 136 ? -1.401 -25.703 -4.027 1 86 136 MET B CA 1
ATOM 4187 C C . MET B 1 136 ? -1.018 -26.312 -5.375 1 86 136 MET B C 1
ATOM 4189 O O . MET B 1 136 ? -1.044 -27.531 -5.539 1 86 136 MET B O 1
ATOM 4193 N N . ALA B 1 137 ? -0.724 -25.406 -6.281 1 78.94 137 ALA B N 1
ATOM 4194 C CA . ALA B 1 137 ? -0.266 -25.891 -7.582 1 78.94 137 ALA B CA 1
ATOM 4195 C C . ALA B 1 137 ? 0.959 -26.781 -7.438 1 78.94 137 ALA B C 1
ATOM 4197 O O . ALA B 1 137 ? 1.071 -27.812 -8.117 1 78.94 137 ALA B O 1
ATOM 4198 N N . GLU B 1 138 ? 1.823 -26.406 -6.535 1 77.06 138 GLU B N 1
ATOM 4199 C CA . GLU B 1 138 ? 3.031 -27.188 -6.281 1 77.06 138 GLU B CA 1
ATOM 4200 C C . GLU B 1 138 ? 2.697 -28.547 -5.668 1 77.06 138 GLU B C 1
ATOM 4202 O O . GLU B 1 138 ? 3.236 -29.578 -6.09 1 77.06 138 GLU B O 1
ATOM 4207 N N . ILE B 1 139 ? 1.903 -28.562 -4.703 1 84.12 139 ILE B N 1
ATOM 4208 C CA . ILE B 1 139 ? 1.516 -29.781 -4.004 1 84.12 139 ILE B CA 1
ATOM 4209 C C . ILE B 1 139 ? 0.849 -30.734 -4.984 1 84.12 139 ILE B C 1
ATOM 4211 O O . ILE B 1 139 ? 1.232 -31.906 -5.07 1 84.12 139 ILE B O 1
ATOM 4215 N N . PHE B 1 140 ? -0.052 -30.281 -5.805 1 85.69 140 PHE B N 1
ATOM 4216 C CA . PHE B 1 140 ? -0.77 -31.125 -6.746 1 85.69 140 PHE B CA 1
ATOM 4217 C C . PHE B 1 140 ? 0.13 -31.531 -7.91 1 85.69 140 PHE B C 1
ATOM 4219 O O . PHE B 1 140 ? -0.027 -32.625 -8.477 1 85.69 140 PHE B O 1
ATOM 4226 N N . GLY B 1 141 ? 1.005 -30.625 -8.258 1 78.56 141 GLY B N 1
ATOM 4227 C CA . GLY B 1 141 ? 2.016 -31.016 -9.227 1 78.56 141 GLY B CA 1
ATOM 4228 C C . GLY B 1 141 ? 2.834 -32.219 -8.789 1 78.56 141 GLY B C 1
ATOM 4229 O O . GLY B 1 141 ? 3.088 -33.125 -9.578 1 78.56 141 GLY B O 1
ATOM 4230 N N . THR B 1 142 ? 3.205 -32.219 -7.531 1 78.06 142 THR B N 1
ATOM 4231 C CA . THR B 1 142 ? 3.982 -33.312 -6.961 1 78.06 142 THR B CA 1
ATOM 4232 C C . THR B 1 142 ? 3.158 -34.594 -6.926 1 78.06 142 THR B C 1
ATOM 4234 O O . THR B 1 142 ? 3.67 -35.656 -7.223 1 78.06 142 THR B O 1
ATOM 4237 N N . ILE B 1 143 ? 1.984 -34.438 -6.613 1 81.94 143 ILE B N 1
ATOM 4238 C CA . ILE B 1 143 ? 1.095 -35.594 -6.531 1 81.94 143 ILE B CA 1
ATOM 4239 C C . ILE B 1 143 ? 0.877 -36.188 -7.926 1 81.94 143 ILE B C 1
ATOM 4241 O O . ILE B 1 143 ? 0.906 -37.406 -8.102 1 81.94 143 ILE B O 1
ATOM 4245 N N . ARG B 1 144 ? 0.63 -35.312 -8.898 1 80.69 144 ARG B N 1
ATOM 4246 C CA . ARG B 1 144 ? 0.463 -35.75 -10.281 1 80.69 144 ARG B CA 1
ATOM 4247 C C . ARG B 1 144 ? 1.706 -36.469 -10.789 1 80.69 144 ARG B C 1
ATOM 4249 O O . ARG B 1 144 ? 1.602 -37.5 -11.43 1 80.69 144 ARG B O 1
ATOM 4256 N N . ALA B 1 145 ? 2.791 -35.844 -10.508 1 77.25 145 ALA B N 1
ATOM 4257 C CA . ALA B 1 145 ? 4.055 -36.438 -10.922 1 77.25 145 ALA B CA 1
ATOM 4258 C C . ALA B 1 145 ? 4.23 -37.812 -10.297 1 77.25 145 ALA B C 1
ATOM 4260 O O . ALA B 1 145 ? 4.676 -38.75 -10.969 1 77.25 145 ALA B O 1
ATOM 4261 N N . GLY B 1 146 ? 3.963 -37.906 -9.031 1 77.31 146 GLY B N 1
ATOM 4262 C CA . GLY B 1 146 ? 4.051 -39.188 -8.352 1 77.31 146 GLY B CA 1
ATOM 4263 C C . GLY B 1 146 ? 3.141 -40.25 -8.945 1 77.31 146 GLY B C 1
ATOM 4264 O O . GLY B 1 146 ? 3.541 -41.406 -9.102 1 77.31 146 GLY B O 1
ATOM 4265 N N . TYR B 1 147 ? 1.994 -39.875 -9.281 1 77.12 147 TYR B N 1
ATOM 4266 C CA . TYR B 1 147 ? 1.033 -40.781 -9.906 1 77.12 147 TYR B CA 1
ATOM 4267 C C . TYR B 1 147 ? 1.53 -41.25 -11.273 1 77.12 147 TYR B C 1
ATOM 4269 O O . TYR B 1 147 ? 1.448 -42.438 -11.602 1 77.12 147 TYR B O 1
ATOM 4277 N N . LEU B 1 148 ? 1.939 -40.344 -12.094 1 76.44 148 LEU B N 1
ATOM 4278 C CA . LEU B 1 148 ? 2.414 -40.656 -13.438 1 76.44 148 LEU B CA 1
ATOM 4279 C C . LEU B 1 148 ? 3.611 -41.625 -13.375 1 76.44 148 LEU B C 1
ATOM 4281 O O . LEU B 1 148 ? 3.73 -42.531 -14.195 1 76.44 148 LEU B O 1
ATOM 4285 N N . ILE B 1 149 ? 4.43 -41.375 -12.422 1 78.06 149 ILE B N 1
ATOM 4286 C CA . ILE B 1 149 ? 5.582 -42.25 -12.227 1 78.06 149 ILE B CA 1
ATOM 4287 C C . ILE B 1 149 ? 5.113 -43.656 -11.883 1 78.06 149 ILE B C 1
ATOM 4289 O O . ILE B 1 149 ? 5.605 -44.656 -12.445 1 78.06 149 ILE B O 1
ATOM 4293 N N . ASN B 1 150 ? 4.172 -43.719 -11.016 1 76.81 150 ASN B N 1
ATOM 4294 C CA . ASN B 1 150 ? 3.648 -45.031 -10.602 1 76.81 150 ASN B CA 1
ATOM 4295 C C . ASN B 1 150 ? 2.973 -45.75 -11.758 1 76.81 150 ASN B C 1
ATOM 4297 O O . ASN B 1 150 ? 3.111 -46.969 -11.891 1 76.81 150 ASN B O 1
ATOM 4301 N N . VAL B 1 151 ? 2.242 -45.062 -12.547 1 73.44 151 VAL B N 1
ATOM 4302 C CA . VAL B 1 151 ? 1.555 -45.656 -13.688 1 73.44 151 VAL B CA 1
ATOM 4303 C C . VAL B 1 151 ? 2.58 -46.125 -14.711 1 73.44 151 VAL B C 1
ATOM 4305 O O . VAL B 1 151 ? 2.432 -47.219 -15.281 1 73.44 151 VAL B O 1
ATOM 4308 N N . GLN B 1 152 ? 3.551 -45.312 -14.93 1 73.88 152 GLN B N 1
ATOM 4309 C CA . GLN B 1 152 ? 4.578 -45.688 -15.906 1 73.88 152 GLN B CA 1
ATOM 4310 C C . GLN B 1 152 ? 5.379 -46.875 -15.438 1 73.88 152 GLN B C 1
ATOM 4312 O O . GLN B 1 152 ? 5.695 -47.781 -16.234 1 73.88 152 GLN B O 1
ATOM 4317 N N . GLU B 1 153 ? 5.672 -46.875 -14.195 1 74.94 153 GLU B N 1
ATOM 4318 C CA . GLU B 1 153 ? 6.434 -47.969 -13.648 1 74.94 153 GLU B CA 1
ATOM 4319 C C . GLU B 1 153 ? 5.59 -49.25 -13.586 1 74.94 153 GLU B C 1
ATOM 4321 O O . GLU B 1 153 ? 6.066 -50.344 -13.906 1 74.94 153 GLU B O 1
ATOM 4326 N N . GLY B 1 154 ? 4.473 -49.094 -13.117 1 72.19 154 GLY B N 1
ATOM 4327 C CA . GLY B 1 154 ? 3.598 -50.25 -12.898 1 72.19 154 GLY B CA 1
ATOM 4328 C C . GLY B 1 154 ? 3.016 -50.781 -14.18 1 72.19 154 GLY B C 1
ATOM 4329 O O . GLY B 1 154 ? 3.242 -51.969 -14.516 1 72.19 154 GLY B O 1
ATOM 4330 N N . LYS B 1 155 ? 2.357 -49.969 -14.898 1 66.5 155 LYS B N 1
ATOM 4331 C CA . LYS B 1 155 ? 1.605 -50.469 -16.047 1 66.5 155 LYS B CA 1
ATOM 4332 C C . LYS B 1 155 ? 2.502 -50.594 -17.281 1 66.5 155 LYS B C 1
ATOM 4334 O O . LYS B 1 155 ? 2.316 -51.5 -18.094 1 66.5 155 LYS B O 1
ATOM 4339 N N . LEU B 1 156 ? 3.512 -49.688 -17.297 1 67.69 156 LEU B N 1
ATOM 4340 C CA . LEU B 1 156 ? 4.262 -49.656 -18.562 1 67.69 156 LEU B CA 1
ATOM 4341 C C . LEU B 1 156 ? 5.656 -50.25 -18.375 1 67.69 156 LEU B C 1
ATOM 4343 O O . LEU B 1 156 ? 6.398 -50.406 -19.344 1 67.69 156 LEU B O 1
ATOM 4347 N N . GLY B 1 157 ? 5.973 -50.531 -17.125 1 70.75 157 GLY B N 1
ATOM 4348 C CA . GLY B 1 157 ? 7.254 -51.156 -16.844 1 70.75 157 GLY B CA 1
ATOM 4349 C C . GLY B 1 157 ? 8.438 -50.25 -17.125 1 70.75 157 GLY B C 1
ATOM 4350 O O . GLY B 1 157 ? 9.531 -50.75 -17.438 1 70.75 157 GLY B O 1
ATOM 4351 N N . VAL B 1 158 ? 8.125 -49.031 -17.141 1 73.69 158 VAL B N 1
ATOM 4352 C CA . VAL B 1 158 ? 9.172 -48.062 -17.438 1 73.69 158 VAL B CA 1
ATOM 4353 C C . VAL B 1 158 ? 10.07 -47.906 -16.219 1 73.69 158 VAL B C 1
ATOM 4355 O O . VAL B 1 158 ? 9.602 -47.969 -15.078 1 73.69 158 VAL B O 1
ATOM 4358 N N . LEU B 1 159 ? 11.43 -47.781 -16.359 1 74.06 159 LEU B N 1
ATOM 4359 C CA . LEU B 1 159 ? 12.398 -47.562 -15.297 1 74.06 159 LEU B CA 1
ATOM 4360 C C . LEU B 1 159 ? 12.094 -46.25 -14.555 1 74.06 159 LEU B C 1
ATOM 4362 O O . LEU B 1 159 ? 11.625 -45.281 -15.148 1 74.06 159 LEU B O 1
ATOM 4366 N N . PRO B 1 160 ? 12.352 -46.219 -13.281 1 74.12 160 PRO B N 1
ATOM 4367 C CA . PRO B 1 160 ? 11.977 -45.125 -12.414 1 74.12 160 PRO B CA 1
ATOM 4368 C C . PRO B 1 160 ? 12.477 -43.75 -12.938 1 74.12 160 PRO B C 1
ATOM 4370 O O . PRO B 1 160 ? 11.727 -42.781 -12.953 1 74.12 160 PRO B O 1
ATOM 4373 N N . LYS B 1 161 ? 13.742 -43.656 -13.289 1 74.44 161 LYS B N 1
ATOM 4374 C CA . LYS B 1 161 ? 14.289 -42.406 -13.781 1 74.44 161 LYS B CA 1
ATOM 4375 C C . LYS B 1 161 ? 13.57 -41.969 -15.047 1 74.44 161 LYS B C 1
ATOM 4377 O O . LYS B 1 161 ? 13.258 -40.781 -15.195 1 74.44 161 LYS B O 1
ATOM 4382 N N . GLN B 1 162 ? 13.344 -42.844 -15.922 1 75.06 162 GLN B N 1
ATOM 4383 C CA . GLN B 1 162 ? 12.641 -42.531 -17.156 1 75.06 162 GLN B CA 1
ATOM 4384 C C . GLN B 1 162 ? 11.188 -42.188 -16.891 1 75.06 162 GLN B C 1
ATOM 4386 O O . GLN B 1 162 ? 10.625 -41.312 -17.562 1 75.06 162 GLN B O 1
ATOM 4391 N N . ALA B 1 163 ? 10.617 -42.812 -15.953 1 72.88 163 ALA B N 1
ATOM 4392 C CA . ALA B 1 163 ? 9.234 -42.531 -15.586 1 72.88 163 ALA B CA 1
ATOM 4393 C C . ALA B 1 163 ? 9.078 -41.094 -15.078 1 72.88 163 ALA B C 1
ATOM 4395 O O . ALA B 1 163 ? 8.109 -40.406 -15.406 1 72.88 163 ALA B O 1
ATOM 4396 N N . THR B 1 164 ? 10.086 -40.688 -14.32 1 74.19 164 THR B N 1
ATOM 4397 C CA . THR B 1 164 ? 10.078 -39.344 -13.789 1 74.19 164 THR B CA 1
ATOM 4398 C C . THR B 1 164 ? 10.211 -38.312 -14.914 1 74.19 164 THR B C 1
ATOM 4400 O O . THR B 1 164 ? 9.469 -37.344 -14.953 1 74.19 164 THR B O 1
ATOM 4403 N N . ASN B 1 165 ? 11.078 -38.594 -15.805 1 72.62 165 ASN B N 1
ATOM 4404 C CA . ASN B 1 165 ? 11.312 -37.688 -16.922 1 72.62 165 ASN B CA 1
ATOM 4405 C C . ASN B 1 165 ? 10.109 -37.625 -17.859 1 72.62 165 ASN B C 1
ATOM 4407 O O . ASN B 1 165 ? 9.82 -36.594 -18.438 1 72.62 165 ASN B O 1
ATOM 4411 N N . ASN B 1 166 ? 9.43 -38.75 -17.891 1 69.94 166 ASN B N 1
ATOM 4412 C CA . ASN B 1 166 ? 8.234 -38.781 -18.734 1 69.94 166 ASN B CA 1
ATOM 4413 C C . ASN B 1 166 ? 7.082 -38 -18.094 1 69.94 166 ASN B C 1
ATOM 4415 O O . ASN B 1 166 ? 6.285 -37.375 -18.797 1 69.94 166 ASN B O 1
ATOM 4419 N N . ALA B 1 167 ? 7.07 -38.031 -16.844 1 71.69 167 ALA B N 1
ATOM 4420 C CA . ALA B 1 167 ? 5.977 -37.406 -16.109 1 71.69 167 ALA B CA 1
ATOM 4421 C C . ALA B 1 167 ? 6.141 -35.875 -16.109 1 71.69 167 ALA B C 1
ATOM 4423 O O . ALA B 1 167 ? 5.148 -35.156 -16.094 1 71.69 167 ALA B O 1
ATOM 4424 N N . ILE B 1 168 ? 7.371 -35.5 -16.172 1 75.88 168 ILE B N 1
ATOM 4425 C CA . ILE B 1 168 ? 7.699 -34.062 -16.219 1 75.88 168 ILE B CA 1
ATOM 4426 C C . ILE B 1 168 ? 8.672 -33.812 -17.375 1 75.88 168 ILE B C 1
ATOM 4428 O O . ILE B 1 168 ? 9.875 -33.656 -17.156 1 75.88 168 ILE B O 1
ATOM 4432 N N . PRO B 1 169 ? 8.133 -33.719 -18.5 1 75.94 169 PRO B N 1
ATOM 4433 C CA . PRO B 1 169 ? 9.008 -33.688 -19.672 1 75.94 169 PRO B CA 1
ATOM 4434 C C . PRO B 1 169 ? 9.82 -32.375 -19.734 1 75.94 169 PRO B C 1
ATOM 4436 O O . PRO B 1 169 ? 10.867 -32.344 -20.406 1 75.94 169 PRO B O 1
ATOM 4439 N N . ILE B 1 170 ? 9.281 -31.297 -19.156 1 80.56 170 ILE B N 1
ATOM 4440 C CA . ILE B 1 170 ? 9.969 -30 -19.125 1 80.56 170 ILE B CA 1
ATOM 4441 C C . ILE B 1 170 ? 10.008 -29.469 -17.688 1 80.56 170 ILE B C 1
ATOM 4443 O O . ILE B 1 170 ? 8.961 -29.328 -17.047 1 80.56 170 ILE B O 1
ATOM 4447 N N . LYS B 1 171 ? 11.18 -29.297 -17.234 1 80 171 LYS B N 1
ATOM 4448 C CA . LYS B 1 171 ? 11.328 -28.719 -15.898 1 80 171 LYS B CA 1
ATOM 4449 C C . LYS B 1 171 ? 11.492 -27.203 -15.977 1 80 171 LYS B C 1
ATOM 4451 O O . LYS B 1 171 ? 12.242 -26.688 -16.812 1 80 171 LYS B O 1
ATOM 4456 N N . LEU B 1 172 ? 10.625 -26.547 -15.141 1 82.25 172 LEU B N 1
ATOM 4457 C CA . LEU B 1 172 ? 10.719 -25.094 -15.047 1 82.25 172 LEU B CA 1
ATOM 4458 C C . LEU B 1 172 ? 11.484 -24.672 -13.797 1 82.25 172 LEU B C 1
ATOM 4460 O O . LEU B 1 172 ? 11.141 -25.094 -12.688 1 82.25 172 LEU B O 1
ATOM 4464 N N . ASN B 1 173 ? 12.609 -24.031 -14.008 1 83.56 173 ASN B N 1
ATOM 4465 C CA . ASN B 1 173 ? 13.359 -23.453 -12.891 1 83.56 173 ASN B CA 1
ATOM 4466 C C . ASN B 1 173 ? 13.195 -21.938 -12.82 1 83.56 173 ASN B C 1
ATOM 4468 O O . ASN B 1 173 ? 13.672 -21.219 -13.703 1 83.56 173 ASN B O 1
ATOM 4472 N N . SER B 1 174 ? 12.5 -21.484 -11.812 1 86.19 174 SER B N 1
ATOM 4473 C CA . SER B 1 174 ? 12.227 -20.062 -11.648 1 86.19 174 SER B CA 1
ATOM 4474 C C . SER B 1 174 ? 13.25 -19.406 -10.719 1 86.19 174 SER B C 1
ATOM 4476 O O . SER B 1 174 ? 13.57 -19.938 -9.656 1 86.19 174 SER B O 1
ATOM 4478 N N . VAL B 1 175 ? 13.891 -18.375 -11.211 1 88.12 175 VAL B N 1
ATOM 4479 C CA . VAL B 1 175 ? 14.805 -17.578 -10.406 1 88.12 175 VAL B CA 1
ATOM 4480 C C . VAL B 1 175 ? 14.227 -16.172 -10.211 1 88.12 175 VAL B C 1
ATOM 4482 O O . VAL B 1 175 ? 14.016 -15.445 -11.18 1 88.12 175 VAL B O 1
ATOM 4485 N N . ILE B 1 176 ? 13.938 -15.898 -8.984 1 88.25 176 ILE B N 1
ATOM 4486 C CA . ILE B 1 176 ? 13.453 -14.555 -8.672 1 88.25 176 ILE B CA 1
ATOM 4487 C C . ILE B 1 176 ? 14.617 -13.688 -8.188 1 88.25 176 ILE B C 1
ATOM 4489 O O . ILE B 1 176 ? 15.188 -13.945 -7.121 1 88.25 176 ILE B O 1
ATOM 4493 N N . LEU B 1 177 ? 14.867 -12.656 -8.938 1 90.38 177 LEU B N 1
ATOM 4494 C CA . LEU B 1 177 ? 15.961 -11.75 -8.586 1 90.38 177 LEU B CA 1
ATOM 4495 C C . LEU B 1 177 ? 15.461 -10.633 -7.672 1 90.38 177 LEU B C 1
ATOM 4497 O O . LEU B 1 177 ? 14.352 -10.125 -7.844 1 90.38 177 LEU B O 1
ATOM 4501 N N . GLY B 1 178 ? 16.328 -10.25 -6.656 1 88.75 178 GLY B N 1
ATOM 4502 C CA . GLY B 1 178 ? 16.031 -9.102 -5.812 1 88.75 178 GLY B CA 1
ATOM 4503 C C . GLY B 1 178 ? 15.172 -9.438 -4.617 1 88.75 178 GLY B C 1
ATOM 4504 O O . GLY B 1 178 ? 15.406 -8.945 -3.512 1 88.75 178 GLY B O 1
ATOM 4505 N N . ASN B 1 179 ? 14.078 -10.312 -4.859 1 86.62 179 ASN B N 1
ATOM 4506 C CA . ASN B 1 179 ? 13.133 -10.688 -3.812 1 86.62 179 ASN B CA 1
ATOM 4507 C C . ASN B 1 179 ? 12.773 -12.164 -3.881 1 86.62 179 ASN B C 1
ATOM 4509 O O . ASN B 1 179 ? 11.609 -12.516 -4.098 1 86.62 179 ASN B O 1
ATOM 4513 N N . PRO B 1 180 ? 13.773 -12.945 -3.666 1 83.5 180 PRO B N 1
ATOM 4514 C CA . PRO B 1 180 ? 13.57 -14.391 -3.83 1 83.5 180 PRO B CA 1
ATOM 4515 C C . PRO B 1 180 ? 12.523 -14.945 -2.869 1 83.5 180 PRO B C 1
ATOM 4517 O O . PRO B 1 180 ? 11.883 -15.961 -3.168 1 83.5 180 PRO B O 1
ATOM 4520 N N . GLU B 1 181 ? 12.297 -14.234 -1.768 1 75.06 181 GLU B N 1
ATOM 4521 C CA . GLU B 1 181 ? 11.32 -14.695 -0.783 1 75.06 181 GLU B CA 1
ATOM 4522 C C . GLU B 1 181 ? 9.914 -14.258 -1.165 1 75.06 181 GLU B C 1
ATOM 4524 O O . GLU B 1 181 ? 8.938 -14.68 -0.535 1 75.06 181 GLU B O 1
ATOM 4529 N N . LYS B 1 182 ? 9.82 -13.438 -2.174 1 77.25 182 LYS B N 1
ATOM 4530 C CA . LYS B 1 182 ? 8.531 -12.883 -2.572 1 77.25 182 LYS B CA 1
ATOM 4531 C C . LYS B 1 182 ? 7.844 -12.188 -1.4 1 77.25 182 LYS B C 1
ATOM 4533 O O . LYS B 1 182 ? 6.645 -12.367 -1.185 1 77.25 182 LYS B O 1
ATOM 4538 N N . SER B 1 183 ? 8.68 -11.5 -0.665 1 78.38 183 SER B N 1
ATOM 4539 C CA . SER B 1 183 ? 8.188 -10.828 0.535 1 78.38 183 SER B CA 1
ATOM 4540 C C . SER B 1 183 ? 7.512 -9.508 0.189 1 78.38 183 SER B C 1
ATOM 4542 O O . SER B 1 183 ? 8.141 -8.609 -0.373 1 78.38 183 SER B O 1
ATOM 4544 N N . VAL B 1 184 ? 6.289 -9.438 0.583 1 74.94 184 VAL B N 1
ATOM 4545 C CA . VAL B 1 184 ? 5.543 -8.195 0.408 1 74.94 184 VAL B CA 1
ATOM 4546 C C . VAL B 1 184 ? 6.18 -7.086 1.248 1 74.94 184 VAL B C 1
ATOM 4548 O O . VAL B 1 184 ? 6.199 -5.922 0.84 1 74.94 184 VAL B O 1
ATOM 4551 N N . ALA B 1 185 ? 6.699 -7.438 2.348 1 79.31 185 ALA B N 1
ATOM 4552 C CA . ALA B 1 185 ? 7.379 -6.48 3.219 1 79.31 185 ALA B CA 1
ATOM 4553 C C . ALA B 1 185 ? 8.57 -5.84 2.512 1 79.31 185 ALA B C 1
ATOM 4555 O O . ALA B 1 185 ? 8.734 -4.617 2.535 1 79.31 185 ALA B O 1
ATOM 4556 N N . ASN B 1 186 ? 9.32 -6.629 1.833 1 83.25 186 ASN B N 1
ATOM 4557 C CA . ASN B 1 186 ? 10.477 -6.125 1.106 1 83.25 186 ASN B CA 1
ATOM 4558 C C . ASN B 1 186 ? 10.07 -5.191 -0.028 1 83.25 186 ASN B C 1
ATOM 4560 O O . ASN B 1 186 ? 10.812 -4.277 -0.383 1 83.25 186 ASN B O 1
ATOM 4564 N N . PHE B 1 187 ? 8.906 -5.43 -0.438 1 82 187 PHE B N 1
ATOM 4565 C CA . PHE B 1 187 ? 8.406 -4.676 -1.578 1 82 187 PHE B CA 1
ATOM 4566 C C . PHE B 1 187 ? 7.816 -3.344 -1.127 1 82 187 PHE B C 1
ATOM 4568 O O . PHE B 1 187 ? 8.023 -2.316 -1.773 1 82 187 PHE B O 1
ATOM 4575 N N . LEU B 1 188 ? 7.094 -3.311 -0.004 1 83 188 LEU B N 1
ATOM 4576 C CA . LEU B 1 188 ? 6.195 -2.195 0.276 1 83 188 LEU B CA 1
ATOM 4577 C C . LEU B 1 188 ? 6.73 -1.345 1.425 1 83 188 LEU B C 1
ATOM 4579 O O . LEU B 1 188 ? 6.629 -0.116 1.392 1 83 188 LEU B O 1
ATOM 4583 N N . ILE B 1 189 ? 7.305 -1.887 2.428 1 86.06 189 ILE B N 1
ATOM 4584 C CA . ILE B 1 189 ? 7.496 -1.233 3.719 1 86.06 189 ILE B CA 1
ATOM 4585 C C . ILE B 1 189 ? 8.43 -0.035 3.557 1 86.06 189 ILE B C 1
ATOM 4587 O O . ILE B 1 189 ? 8.195 1.025 4.141 1 86.06 189 ILE B O 1
ATOM 4591 N N . GLN B 1 190 ? 9.484 -0.221 2.828 1 90.44 190 GLN B N 1
ATOM 4592 C CA . GLN B 1 190 ? 10.43 0.878 2.646 1 90.44 190 GLN B CA 1
ATOM 4593 C C . GLN B 1 190 ? 9.727 2.113 2.082 1 90.44 190 GLN B C 1
ATOM 4595 O O . GLN B 1 190 ? 9.875 3.213 2.621 1 90.44 190 GLN B O 1
ATOM 4600 N N . GLY B 1 191 ? 8.961 1.945 1.056 1 89.75 191 GLY B N 1
ATOM 4601 C CA . GLY B 1 191 ? 8.242 3.049 0.441 1 89.75 191 GLY B CA 1
ATOM 4602 C C . GLY B 1 191 ? 7.215 3.676 1.36 1 89.75 191 GLY B C 1
ATOM 4603 O O . GLY B 1 191 ? 7.062 4.898 1.389 1 89.75 191 GLY B O 1
ATOM 4604 N N . MET B 1 192 ? 6.535 2.881 2.123 1 88.31 192 MET B N 1
ATOM 4605 C CA . MET B 1 192 ? 5.5 3.371 3.027 1 88.31 192 MET B CA 1
ATOM 4606 C C . MET B 1 192 ? 6.102 4.234 4.129 1 88.31 192 MET B C 1
ATOM 4608 O O . MET B 1 192 ? 5.566 5.293 4.457 1 88.31 192 MET B O 1
ATOM 4612 N N . VAL B 1 193 ? 7.191 3.764 4.648 1 92.31 193 VAL B N 1
ATOM 4613 C CA . VAL B 1 193 ? 7.84 4.488 5.738 1 92.31 193 VAL B CA 1
ATOM 4614 C C . VAL B 1 193 ? 8.414 5.805 5.219 1 92.31 193 VAL B C 1
ATOM 4616 O O . VAL B 1 193 ? 8.305 6.84 5.883 1 92.31 193 VAL B O 1
ATOM 4619 N N . ILE B 1 194 ? 8.992 5.738 4.062 1 94 194 ILE B N 1
ATOM 4620 C CA . ILE B 1 194 ? 9.5 6.957 3.443 1 94 194 ILE B CA 1
ATOM 4621 C C . ILE B 1 194 ? 8.344 7.926 3.197 1 94 194 ILE B C 1
ATOM 4623 O O . ILE B 1 194 ? 8.5 9.141 3.332 1 94 194 ILE B O 1
ATOM 4627 N N . GLY B 1 195 ? 7.188 7.355 2.824 1 93.06 195 GLY B N 1
ATOM 4628 C CA . GLY B 1 195 ? 6 8.18 2.67 1 93.06 195 GLY B CA 1
ATOM 4629 C C . GLY B 1 195 ? 5.625 8.93 3.936 1 93.06 195 GLY B C 1
ATOM 4630 O O . GLY B 1 195 ? 5.234 10.094 3.877 1 93.06 195 GLY B O 1
ATOM 4631 N N . ILE B 1 196 ? 5.766 8.289 5.047 1 94.5 196 ILE B N 1
ATOM 4632 C CA . ILE B 1 196 ? 5.492 8.922 6.332 1 94.5 196 ILE B CA 1
ATOM 4633 C C . ILE B 1 196 ? 6.5 10.039 6.578 1 94.5 196 ILE B C 1
ATOM 4635 O O . ILE B 1 196 ? 6.129 11.141 7 1 94.5 196 ILE B O 1
ATOM 4639 N N . CYS B 1 197 ? 7.742 9.773 6.285 1 96.88 197 CYS B N 1
ATOM 4640 C CA . CYS B 1 197 ? 8.781 10.789 6.441 1 96.88 197 CYS B CA 1
ATOM 4641 C C . CYS B 1 197 ? 8.477 12.008 5.586 1 96.88 197 CYS B C 1
ATOM 4643 O O . CYS B 1 197 ? 8.664 13.148 6.031 1 96.88 197 CYS B O 1
ATOM 4645 N N . GLN B 1 198 ? 8.055 11.734 4.434 1 96.19 198 GLN B N 1
ATOM 4646 C CA . GLN B 1 198 ? 7.754 12.812 3.502 1 96.19 198 GLN B CA 1
ATOM 4647 C C . GLN B 1 198 ? 6.684 13.75 4.066 1 96.19 198 GLN B C 1
ATOM 4649 O O . GLN B 1 198 ? 6.766 14.969 3.895 1 96.19 198 GLN B O 1
ATOM 4654 N N . VAL B 1 199 ? 5.719 13.156 4.652 1 95.06 199 VAL B N 1
ATOM 4655 C CA . VAL B 1 199 ? 4.645 13.953 5.238 1 95.06 199 VAL B CA 1
ATOM 4656 C C . VAL B 1 199 ? 5.211 14.867 6.324 1 95.06 199 VAL B C 1
ATOM 4658 O O . VAL B 1 199 ? 4.91 16.062 6.359 1 95.06 199 VAL B O 1
ATOM 4661 N N . GLY B 1 200 ? 6.02 14.289 7.156 1 96.94 200 GLY B N 1
ATOM 4662 C CA . GLY B 1 200 ? 6.645 15.102 8.188 1 96.94 200 GLY B CA 1
ATOM 4663 C C . GLY B 1 200 ? 7.535 16.203 7.629 1 96.94 200 GLY B C 1
ATOM 4664 O O . GLY B 1 200 ? 7.547 17.312 8.141 1 96.94 200 GLY B O 1
ATOM 4665 N N . MET B 1 201 ? 8.242 15.93 6.605 1 97.88 201 MET B N 1
ATOM 4666 C CA . MET B 1 201 ? 9.195 16.875 6.023 1 97.88 201 MET B CA 1
ATOM 4667 C C . MET B 1 201 ? 8.469 18.047 5.383 1 97.88 201 MET B C 1
ATOM 4669 O O . MET B 1 201 ? 8.883 19.203 5.539 1 97.88 201 MET B O 1
ATOM 4673 N N . ILE B 1 202 ? 7.441 17.75 4.664 1 97.62 202 ILE B N 1
ATOM 4674 C CA . ILE B 1 202 ? 6.75 18.844 3.979 1 97.62 202 ILE B CA 1
ATOM 4675 C C . ILE B 1 202 ? 6.07 19.75 5.004 1 97.62 202 ILE B C 1
ATOM 4677 O O . ILE B 1 202 ? 5.988 20.953 4.812 1 97.62 202 ILE B O 1
ATOM 4681 N N . ILE B 1 203 ? 5.574 19.156 6.082 1 96.81 203 ILE B N 1
ATOM 4682 C CA . ILE B 1 203 ? 4.973 19.922 7.164 1 96.81 203 ILE B CA 1
ATOM 4683 C C . ILE B 1 203 ? 6.004 20.875 7.75 1 96.81 203 ILE B C 1
ATOM 4685 O O . ILE B 1 203 ? 5.727 22.062 7.926 1 96.81 203 ILE B O 1
ATOM 4689 N N . ILE B 1 204 ? 7.191 20.359 7.992 1 97.31 204 ILE B N 1
ATOM 4690 C CA . ILE B 1 204 ? 8.266 21.172 8.547 1 97.31 204 ILE B CA 1
ATOM 4691 C C . ILE B 1 204 ? 8.594 22.312 7.586 1 97.31 204 ILE B C 1
ATOM 4693 O O . ILE B 1 204 ? 8.758 23.453 8.008 1 97.31 204 ILE B O 1
ATOM 4697 N N . GLY B 1 205 ? 8.664 22.031 6.324 1 97.5 205 GLY B N 1
ATOM 4698 C CA . GLY B 1 205 ? 8.906 23.062 5.34 1 97.5 205 GLY B CA 1
ATOM 4699 C C . GLY B 1 205 ? 7.891 24.188 5.402 1 97.5 205 GLY B C 1
ATOM 4700 O O . GLY B 1 205 ? 8.242 25.359 5.25 1 97.5 205 GLY B O 1
ATOM 4701 N N . ALA B 1 206 ? 6.68 23.875 5.695 1 96.12 206 ALA B N 1
ATOM 4702 C CA . ALA B 1 206 ? 5.602 24.859 5.727 1 96.12 206 ALA B CA 1
ATOM 4703 C C . ALA B 1 206 ? 5.637 25.672 7.012 1 96.12 206 ALA B C 1
ATOM 4705 O O . ALA B 1 206 ? 5.277 26.859 7.016 1 96.12 206 ALA B O 1
ATOM 4706 N N . ILE B 1 207 ? 6.086 25.047 8.078 1 95.56 207 ILE B N 1
ATOM 4707 C CA . ILE B 1 207 ? 5.988 25.672 9.398 1 95.56 207 ILE B CA 1
ATOM 4708 C C . ILE B 1 207 ? 7.188 26.594 9.617 1 95.56 207 ILE B C 1
ATOM 4710 O O . ILE B 1 207 ? 7.074 27.609 10.305 1 95.56 207 ILE B O 1
ATOM 4714 N N . VAL B 1 208 ? 8.266 26.406 9.008 1 94.75 208 VAL B N 1
ATOM 4715 C CA . VAL B 1 208 ? 9.523 27.047 9.398 1 94.75 208 VAL B CA 1
ATOM 4716 C C . VAL B 1 208 ? 9.609 28.438 8.781 1 94.75 208 VAL B C 1
ATOM 4718 O O . VAL B 1 208 ? 10.469 29.234 9.164 1 94.75 208 VAL B O 1
ATOM 4721 N N . ILE B 1 209 ? 8.773 28.703 7.867 1 92.44 209 ILE B N 1
ATOM 4722 C CA . ILE B 1 209 ? 8.828 29.984 7.168 1 92.44 209 ILE B CA 1
ATOM 4723 C C . ILE B 1 209 ? 8.305 31.094 8.078 1 92.44 209 ILE B C 1
ATOM 4725 O O . ILE B 1 209 ? 7.305 30.906 8.773 1 92.44 209 ILE B O 1
ATOM 4729 N N . LYS B 1 210 ? 9 32.188 8.062 1 87.5 210 LYS B N 1
ATOM 4730 C CA . LYS B 1 210 ? 8.578 33.406 8.734 1 87.5 210 LYS B CA 1
ATOM 4731 C C . LYS B 1 210 ? 8.281 34.5 7.73 1 87.5 210 LYS B C 1
ATOM 4733 O O . LYS B 1 210 ? 8.75 34.469 6.594 1 87.5 210 LYS B O 1
ATOM 4738 N N . GLU B 1 211 ? 7.496 35.438 8.086 1 80.19 211 GLU B N 1
ATOM 4739 C CA . GLU B 1 211 ? 7.023 36.5 7.219 1 80.19 211 GLU B CA 1
ATOM 4740 C C . GLU B 1 211 ? 8.195 37.281 6.609 1 80.19 211 GLU B C 1
ATOM 4742 O O . GLU B 1 211 ? 8.133 37.688 5.449 1 80.19 211 GLU B O 1
ATOM 4747 N N . ASN B 1 212 ? 9.312 37.438 7.309 1 81.88 212 ASN B N 1
ATOM 4748 C CA . ASN B 1 212 ? 10.398 38.312 6.828 1 81.88 212 ASN B CA 1
ATOM 4749 C C . ASN B 1 212 ? 11.57 37.469 6.301 1 81.88 212 ASN B C 1
ATOM 4751 O O . ASN B 1 212 ? 12.688 37.969 6.188 1 81.88 212 ASN B O 1
ATOM 4755 N N . ASP B 1 213 ? 11.258 36.344 5.906 1 90.19 213 ASP B N 1
ATOM 4756 C CA . ASP B 1 213 ? 12.359 35.531 5.41 1 90.19 213 ASP B CA 1
ATOM 4757 C C . ASP B 1 213 ? 12.75 35.906 3.992 1 90.19 213 ASP B C 1
ATOM 4759 O O . ASP B 1 213 ? 11.891 36.094 3.127 1 90.19 213 ASP B O 1
ATOM 4763 N N . ASN B 1 214 ? 14.023 36.125 3.85 1 92.06 214 ASN B N 1
ATOM 4764 C CA . ASN B 1 214 ? 14.508 36.375 2.49 1 92.06 214 ASN B CA 1
ATOM 4765 C C . ASN B 1 214 ? 14.828 35.062 1.776 1 92.06 214 ASN B C 1
ATOM 4767 O O . ASN B 1 214 ? 14.703 34 2.361 1 92.06 214 ASN B O 1
ATOM 4771 N N . TYR B 1 215 ? 15.125 35.156 0.548 1 94.5 215 TYR B N 1
ATOM 4772 C CA . TYR B 1 215 ? 15.352 34 -0.305 1 94.5 215 TYR B CA 1
ATOM 4773 C C . TYR B 1 215 ? 16.484 33.125 0.233 1 94.5 215 TYR B C 1
ATOM 4775 O O . TYR B 1 215 ? 16.375 31.906 0.282 1 94.5 215 TYR B O 1
ATOM 4783 N N . ILE B 1 216 ? 17.609 33.75 0.678 1 95.62 216 ILE B N 1
ATOM 4784 C CA . ILE B 1 216 ? 18.797 33.031 1.156 1 95.62 216 ILE B CA 1
ATOM 4785 C C . ILE B 1 216 ? 18.453 32.25 2.418 1 95.62 216 ILE B C 1
ATOM 4787 O O . ILE B 1 216 ? 18.906 31.125 2.598 1 95.62 216 ILE B O 1
ATOM 4791 N N . LEU B 1 217 ? 17.672 32.875 3.256 1 95.56 217 LEU B N 1
ATOM 4792 C CA . LEU B 1 217 ? 17.266 32.188 4.484 1 95.56 217 LEU B CA 1
ATOM 4793 C C . LEU B 1 217 ? 16.359 31 4.176 1 95.56 217 LEU B C 1
ATOM 4795 O O . LEU B 1 217 ? 16.422 29.984 4.871 1 95.56 217 LEU B O 1
ATOM 4799 N N . LEU B 1 218 ? 15.531 31.141 3.166 1 96.88 218 LEU B N 1
ATOM 4800 C CA . LEU B 1 218 ? 14.68 30.031 2.752 1 96.88 218 LEU B CA 1
ATOM 4801 C C . LEU B 1 218 ? 15.523 28.859 2.275 1 96.88 218 LEU B C 1
ATOM 4803 O O . LEU B 1 218 ? 15.211 27.703 2.588 1 96.88 218 LEU B O 1
ATOM 4807 N N . LEU B 1 219 ? 16.562 29.172 1.552 1 97.56 219 LEU B N 1
ATOM 4808 C CA . LEU B 1 219 ? 17.453 28.125 1.058 1 97.56 219 LEU B CA 1
ATOM 4809 C C . LEU B 1 219 ? 18.156 27.422 2.213 1 97.56 219 LEU B C 1
ATOM 4811 O O . LEU B 1 219 ? 18.25 26.188 2.23 1 97.56 219 LEU B O 1
ATOM 4815 N N . ILE B 1 220 ? 18.625 28.172 3.176 1 97.19 220 ILE B N 1
ATOM 4816 C CA . ILE B 1 220 ? 19.344 27.625 4.328 1 97.19 220 ILE B CA 1
ATOM 4817 C C . ILE B 1 220 ? 18.391 26.75 5.141 1 97.19 220 ILE B C 1
ATOM 4819 O O . ILE B 1 220 ? 18.781 25.656 5.566 1 97.19 220 ILE B O 1
ATOM 4823 N N . LYS B 1 221 ? 17.203 27.234 5.312 1 97.06 221 LYS B N 1
ATOM 4824 C CA . LYS B 1 221 ? 16.234 26.453 6.055 1 97.06 221 LYS B CA 1
ATOM 4825 C C . LYS B 1 221 ? 15.867 25.172 5.312 1 97.06 221 LYS B C 1
ATOM 4827 O O . LYS B 1 221 ? 15.742 24.109 5.926 1 97.06 221 LYS B O 1
ATOM 4832 N N . GLY B 1 222 ? 15.734 25.312 4 1 97.88 222 GLY B N 1
ATOM 4833 C CA . GLY B 1 222 ? 15.461 24.141 3.195 1 97.88 222 GLY B CA 1
ATOM 4834 C C . GLY B 1 222 ? 16.531 23.062 3.314 1 97.88 222 GLY B C 1
ATOM 4835 O O . GLY B 1 222 ? 16.219 21.891 3.51 1 97.88 222 GLY B O 1
ATOM 4836 N N . ILE B 1 223 ? 17.719 23.469 3.27 1 98.31 223 ILE B N 1
ATOM 4837 C CA . ILE B 1 223 ? 18.828 22.547 3.35 1 98.31 223 ILE B CA 1
ATOM 4838 C C . ILE B 1 223 ? 18.953 22 4.77 1 98.31 223 ILE B C 1
ATOM 4840 O O . ILE B 1 223 ? 19.094 20.797 4.969 1 98.31 223 ILE B O 1
ATOM 4844 N N . GLY B 1 224 ? 18.906 22.859 5.754 1 97.88 224 GLY B N 1
ATOM 4845 C CA . GLY B 1 224 ? 19.047 22.453 7.141 1 97.88 224 GLY B CA 1
ATOM 4846 C C . GLY B 1 224 ? 18 21.438 7.574 1 97.88 224 GLY B C 1
ATOM 4847 O O . GLY B 1 224 ? 18.328 20.375 8.094 1 97.88 224 GLY B O 1
ATOM 4848 N N . PHE B 1 225 ? 16.766 21.781 7.309 1 98.19 225 PHE B N 1
ATOM 4849 C CA . PHE B 1 225 ? 15.688 20.891 7.727 1 98.19 225 PHE B CA 1
ATOM 4850 C C . PHE B 1 225 ? 15.594 19.688 6.793 1 98.19 225 PHE B C 1
ATOM 4852 O O . PHE B 1 225 ? 15.078 18.625 7.176 1 98.19 225 PHE B O 1
ATOM 4859 N N . GLY B 1 226 ? 16.016 19.875 5.543 1 98.5 226 GLY B N 1
ATOM 4860 C CA . GLY B 1 226 ? 16.156 18.734 4.664 1 98.5 226 GLY B CA 1
ATOM 4861 C C . GLY B 1 226 ? 17.109 17.672 5.207 1 98.5 226 GLY B C 1
ATOM 4862 O O . GLY B 1 226 ? 16.844 16.484 5.105 1 98.5 226 GLY B O 1
ATOM 4863 N N . LEU B 1 227 ? 18.156 18.125 5.797 1 98.62 227 LEU B N 1
ATOM 4864 C CA . LEU B 1 227 ? 19.125 17.203 6.398 1 98.62 227 LEU B CA 1
ATOM 4865 C C . LEU B 1 227 ? 18.5 16.469 7.586 1 98.62 227 LEU B C 1
ATOM 4867 O O . LEU B 1 227 ? 18.781 15.289 7.801 1 98.62 227 LEU B O 1
ATOM 4871 N N . ILE B 1 228 ? 17.688 17.125 8.352 1 98.31 228 ILE B N 1
ATOM 4872 C CA . ILE B 1 228 ? 16.969 16.484 9.438 1 98.31 228 ILE B CA 1
ATOM 4873 C C . ILE B 1 228 ? 16.047 15.406 8.867 1 98.31 228 ILE B C 1
ATOM 4875 O O . ILE B 1 228 ? 15.93 14.312 9.43 1 98.31 228 ILE B O 1
ATOM 4879 N N . GLY B 1 229 ? 15.383 15.781 7.773 1 98.38 229 GLY B N 1
ATOM 4880 C CA . GLY B 1 229 ? 14.57 14.797 7.086 1 98.38 229 GLY B CA 1
ATOM 4881 C C . GLY B 1 229 ? 15.352 13.578 6.637 1 98.38 229 GLY B C 1
ATOM 4882 O O . GLY B 1 229 ? 14.883 12.445 6.773 1 98.38 229 GLY B O 1
ATOM 4883 N N . ALA B 1 230 ? 16.531 13.852 6.152 1 98.62 230 ALA B N 1
ATOM 4884 C CA . ALA B 1 230 ? 17.391 12.75 5.734 1 98.62 230 ALA B CA 1
ATOM 4885 C C . ALA B 1 230 ? 17.75 11.852 6.914 1 98.62 230 ALA B C 1
ATOM 4887 O O . ALA B 1 230 ? 17.766 10.625 6.789 1 98.62 230 ALA B O 1
ATOM 4888 N N . ILE B 1 231 ? 18.016 12.438 7.992 1 98.5 231 ILE B N 1
ATOM 4889 C CA . ILE B 1 231 ? 18.328 11.688 9.203 1 98.5 231 ILE B CA 1
ATOM 4890 C C . ILE B 1 231 ? 17.141 10.805 9.594 1 98.5 231 ILE B C 1
ATOM 4892 O O . ILE B 1 231 ? 17.328 9.648 9.977 1 98.5 231 ILE B O 1
ATOM 4896 N N . SER B 1 232 ? 15.961 11.344 9.492 1 98.25 232 SER B N 1
ATOM 4897 C CA . SER B 1 232 ? 14.758 10.578 9.797 1 98.25 232 SER B CA 1
ATOM 4898 C C . SER B 1 232 ? 14.664 9.336 8.914 1 98.25 232 SER B C 1
ATOM 4900 O O . SER B 1 232 ? 14.391 8.234 9.414 1 98.25 232 SER B O 1
ATOM 4902 N N . ILE B 1 233 ? 14.914 9.5 7.641 1 98 233 ILE B N 1
ATOM 4903 C CA . ILE B 1 233 ? 14.836 8.383 6.707 1 98 233 ILE B CA 1
ATOM 4904 C C . ILE B 1 233 ? 15.93 7.363 7.027 1 98 233 ILE B C 1
ATOM 4906 O O . ILE B 1 233 ? 15.672 6.156 7.074 1 98 233 ILE B O 1
ATOM 4910 N N . PHE B 1 234 ? 17.094 7.887 7.316 1 97.31 234 PHE B N 1
ATOM 4911 C CA . PHE B 1 234 ? 18.219 6.992 7.617 1 97.31 234 PHE B CA 1
ATOM 4912 C C . PHE B 1 234 ? 17.922 6.18 8.875 1 97.31 234 PHE B C 1
ATOM 4914 O O . PHE B 1 234 ? 18.203 4.977 8.922 1 97.31 234 PHE B O 1
ATOM 4921 N N . LEU B 1 235 ? 17.406 6.809 9.859 1 96.94 235 LEU B N 1
ATOM 4922 C CA . LEU B 1 235 ? 17.094 6.105 11.102 1 96.94 235 LEU B CA 1
ATOM 4923 C C . LEU B 1 235 ? 16.047 5.016 10.852 1 96.94 235 LEU B C 1
ATOM 4925 O O . LEU B 1 235 ? 16.203 3.893 11.336 1 96.94 235 LEU B O 1
ATOM 4929 N N . ALA B 1 236 ? 15.039 5.344 10.094 1 95.5 236 ALA B N 1
ATOM 4930 C CA . ALA B 1 236 ? 13.992 4.379 9.781 1 95.5 236 ALA B CA 1
ATOM 4931 C C . ALA B 1 236 ? 14.555 3.203 8.984 1 95.5 236 ALA B C 1
ATOM 4933 O O . ALA B 1 236 ? 14.211 2.049 9.242 1 95.5 236 ALA B O 1
ATOM 4934 N N . LEU B 1 237 ? 15.438 3.506 8.047 1 93.56 237 LEU B N 1
ATOM 4935 C CA . LEU B 1 237 ? 16.016 2.469 7.195 1 93.56 237 LEU B CA 1
ATOM 4936 C C . LEU B 1 237 ? 16.953 1.57 7.992 1 93.56 237 LEU B C 1
ATOM 4938 O O . LEU B 1 237 ? 17 0.362 7.754 1 93.56 237 LEU B O 1
ATOM 4942 N N . ILE B 1 238 ? 17.672 2.139 8.875 1 93.19 238 ILE B N 1
ATOM 4943 C CA . ILE B 1 238 ? 18.578 1.366 9.711 1 93.19 238 ILE B CA 1
ATOM 4944 C C . ILE B 1 238 ? 17.797 0.344 10.523 1 93.19 238 ILE B C 1
ATOM 4946 O O . ILE B 1 238 ? 18.234 -0.794 10.703 1 93.19 238 ILE B O 1
ATOM 4950 N N . ILE B 1 239 ? 16.672 0.704 10.977 1 92.44 239 ILE B N 1
ATOM 4951 C CA . ILE B 1 239 ? 15.82 -0.218 11.719 1 92.44 239 ILE B CA 1
ATOM 4952 C C . ILE B 1 239 ? 15.398 -1.372 10.812 1 92.44 239 ILE B C 1
ATOM 4954 O O . ILE B 1 239 ? 15.422 -2.533 11.227 1 92.44 239 ILE B O 1
ATOM 4958 N N . GLU B 1 240 ? 15.078 -1.049 9.602 1 89 240 GLU B N 1
ATOM 4959 C CA . GLU B 1 240 ? 14.609 -2.059 8.656 1 89 240 GLU B CA 1
ATOM 4960 C C . GLU B 1 240 ? 15.734 -3.023 8.281 1 89 240 GLU B C 1
ATOM 4962 O O . GLU B 1 240 ? 15.539 -4.238 8.266 1 89 240 GLU B O 1
ATOM 4967 N N . PHE B 1 241 ? 16.891 -2.516 8.055 1 87.69 241 PHE B N 1
ATOM 4968 C CA . PHE B 1 241 ? 17.984 -3.316 7.512 1 87.69 241 PHE B CA 1
ATOM 4969 C C . PHE B 1 241 ? 18.75 -4.016 8.633 1 87.69 241 PHE B C 1
ATOM 4971 O O . PHE B 1 241 ? 19.156 -5.168 8.484 1 87.69 241 PHE B O 1
ATOM 4978 N N . LYS B 1 242 ? 18.969 -3.475 9.68 1 84.06 242 LYS B N 1
ATOM 4979 C CA . LYS B 1 242 ? 19.828 -4.016 10.727 1 84.06 242 LYS B CA 1
ATOM 4980 C C . LYS B 1 242 ? 19.047 -4.91 11.68 1 84.06 242 LYS B C 1
ATOM 4982 O O . LYS B 1 242 ? 19.516 -5.988 12.055 1 84.06 242 LYS B O 1
ATOM 4987 N N . TYR B 1 243 ? 17.828 -4.547 12 1 79.94 243 TYR B N 1
ATOM 4988 C CA . TYR B 1 243 ? 17.125 -5.262 13.055 1 79.94 243 TYR B CA 1
ATOM 4989 C C . TYR B 1 243 ? 16.203 -6.32 12.469 1 79.94 243 TYR B C 1
ATOM 4991 O O . TYR B 1 243 ? 15.898 -7.324 13.117 1 79.94 243 TYR B O 1
ATOM 4999 N N . PHE B 1 244 ? 15.719 -6.133 11.234 1 78.06 244 PHE B N 1
ATOM 5000 C CA . PHE B 1 244 ? 14.703 -7.062 10.75 1 78.06 244 PHE B CA 1
ATOM 5001 C C . PHE B 1 244 ? 15.188 -7.789 9.5 1 78.06 244 PHE B C 1
ATOM 5003 O O . PHE B 1 244 ? 14.406 -8.469 8.836 1 78.06 244 PHE B O 1
ATOM 5010 N N . ALA B 1 245 ? 16.344 -7.598 9.211 1 74 245 ALA B N 1
ATOM 5011 C CA . ALA B 1 245 ? 17.031 -8.383 8.195 1 74 245 ALA B CA 1
ATOM 5012 C C . ALA B 1 245 ? 16.438 -8.141 6.812 1 74 245 ALA B C 1
ATOM 5014 O O . ALA B 1 245 ? 16.312 -9.07 6.012 1 74 245 ALA B O 1
ATOM 5015 N N . MET B 1 246 ? 15.859 -7.039 6.633 1 83.31 246 MET B N 1
ATOM 5016 C CA . MET B 1 246 ? 15.602 -6.66 5.246 1 83.31 246 MET B CA 1
ATOM 5017 C C . MET B 1 246 ? 16.906 -6.543 4.465 1 83.31 246 MET B C 1
ATOM 5019 O O . MET B 1 246 ? 17.906 -6.023 4.977 1 83.31 246 MET B O 1
ATOM 5023 N N . PRO B 1 247 ? 16.922 -7.051 3.365 1 87.88 247 PRO B N 1
ATOM 5024 C CA . PRO B 1 247 ? 18.188 -7.047 2.629 1 87.88 247 PRO B CA 1
ATOM 5025 C C . PRO B 1 247 ? 18.562 -5.652 2.129 1 87.88 247 PRO B C 1
ATOM 5027 O O . PRO B 1 247 ? 17.703 -4.867 1.754 1 87.88 247 PRO B O 1
ATOM 5030 N N . TYR B 1 248 ? 19.75 -5.344 2.199 1 91.88 248 TYR B N 1
ATOM 5031 C CA . TYR B 1 248 ? 20.375 -4.207 1.529 1 91.88 248 TYR B CA 1
ATOM 5032 C C . TYR B 1 248 ? 21.641 -4.629 0.803 1 91.88 248 TYR B C 1
ATOM 5034 O O . TYR B 1 248 ? 22.688 -4.812 1.428 1 91.88 248 TYR B O 1
ATOM 5042 N N . ARG B 1 249 ? 21.594 -4.637 -0.475 1 91.12 249 ARG B N 1
ATOM 5043 C CA . ARG B 1 249 ? 22.656 -5.266 -1.262 1 91.12 249 ARG B CA 1
ATOM 5044 C C . ARG B 1 249 ? 23.422 -4.23 -2.074 1 91.12 249 ARG B C 1
ATOM 5046 O O . ARG B 1 249 ? 24.5 -4.516 -2.592 1 91.12 249 ARG B O 1
ATOM 5053 N N . GLY B 1 250 ? 22.891 -3.041 -2.156 1 91.81 250 GLY B N 1
ATOM 5054 C CA . GLY B 1 250 ? 23.453 -2.064 -3.072 1 91.81 250 GLY B CA 1
ATOM 5055 C C . GLY B 1 250 ? 24.453 -1.129 -2.406 1 91.81 250 GLY B C 1
ATOM 5056 O O . GLY B 1 250 ? 24.906 -1.397 -1.297 1 91.81 250 GLY B O 1
ATOM 5057 N N . SER B 1 251 ? 24.812 -0.132 -3.107 1 92.62 251 SER B N 1
ATOM 5058 C CA . SER B 1 251 ? 25.828 0.831 -2.678 1 92.62 251 SER B CA 1
ATOM 5059 C C . SER B 1 251 ? 25.266 1.805 -1.651 1 92.62 251 SER B C 1
ATOM 5061 O O . SER B 1 251 ? 24.328 2.561 -1.95 1 92.62 251 SER B O 1
ATOM 5063 N N . ILE B 1 252 ? 25.906 1.924 -0.515 1 93.06 252 ILE B N 1
ATOM 5064 C CA . ILE B 1 252 ? 25.516 2.873 0.521 1 93.06 252 ILE B CA 1
ATOM 5065 C C . ILE B 1 252 ? 25.828 4.297 0.057 1 93.06 252 ILE B C 1
ATOM 5067 O O . ILE B 1 252 ? 25.062 5.223 0.345 1 93.06 252 ILE B O 1
ATOM 5071 N N . ILE B 1 253 ? 26.828 4.383 -0.745 1 94.88 253 ILE B N 1
ATOM 5072 C CA . ILE B 1 253 ? 27.266 5.688 -1.23 1 94.88 253 ILE B CA 1
ATOM 5073 C C . ILE B 1 253 ? 26.203 6.273 -2.16 1 94.88 253 ILE B C 1
ATOM 5075 O O . ILE B 1 253 ? 26.078 7.496 -2.26 1 94.88 253 ILE B O 1
ATOM 5079 N N . ALA B 1 254 ? 25.469 5.426 -2.832 1 95.69 254 ALA B N 1
ATOM 5080 C CA . ALA B 1 254 ? 24.406 5.887 -3.711 1 95.69 254 ALA B CA 1
ATOM 5081 C C . ALA B 1 254 ? 23.172 6.32 -2.908 1 95.69 254 ALA B C 1
ATOM 5083 O O . ALA B 1 254 ? 22.531 7.309 -3.246 1 95.69 254 ALA B O 1
ATOM 5084 N N . ALA B 1 255 ? 22.891 5.625 -1.807 1 96.5 255 ALA B N 1
ATOM 5085 C CA . ALA B 1 255 ? 21.703 5.871 -1.001 1 96.5 255 ALA B CA 1
ATOM 5086 C C . ALA B 1 255 ? 21.781 7.227 -0.301 1 96.5 255 ALA B C 1
ATOM 5088 O O . ALA B 1 255 ? 20.766 7.891 -0.1 1 96.5 255 ALA B O 1
ATOM 5089 N N . VAL B 1 256 ? 23 7.676 0.018 1 97.44 256 VAL B N 1
ATOM 5090 C CA . VAL B 1 256 ? 23.188 8.875 0.826 1 97.44 256 VAL B CA 1
ATOM 5091 C C . VAL B 1 256 ? 22.812 10.109 0.016 1 97.44 256 VAL B C 1
ATOM 5093 O O . VAL B 1 256 ? 21.922 10.875 0.416 1 97.44 256 VAL B O 1
ATOM 5096 N N . PRO B 1 257 ? 23.375 10.305 -1.187 1 97.69 257 PRO B N 1
ATOM 5097 C CA . PRO B 1 257 ? 22.969 11.492 -1.942 1 97.69 257 PRO B CA 1
ATOM 5098 C C . PRO B 1 257 ? 21.5 11.445 -2.367 1 97.69 257 PRO B C 1
ATOM 5100 O O . PRO B 1 257 ? 20.828 12.477 -2.387 1 97.69 257 PRO B O 1
ATOM 5103 N N . LEU B 1 258 ? 20.953 10.281 -2.715 1 98 258 LEU B N 1
ATOM 5104 C CA . LEU B 1 258 ? 19.547 10.148 -3.068 1 98 258 LEU B CA 1
ATOM 5105 C C . LEU B 1 258 ? 18.656 10.641 -1.938 1 98 258 LEU B C 1
ATOM 5107 O O . LEU B 1 258 ? 17.719 11.422 -2.17 1 98 258 LEU B O 1
ATOM 5111 N N . THR B 1 259 ? 19 10.219 -0.733 1 98.44 259 THR B N 1
ATOM 5112 C CA . THR B 1 259 ? 18.172 10.531 0.432 1 98.44 259 THR B CA 1
ATOM 5113 C C . THR B 1 259 ? 18.281 12.008 0.786 1 98.44 259 THR B C 1
ATOM 5115 O O . THR B 1 259 ? 17.266 12.656 1.064 1 98.44 259 THR B O 1
ATOM 5118 N N . ILE B 1 260 ? 19.469 12.539 0.73 1 98.62 260 ILE B N 1
ATOM 5119 C CA . ILE B 1 260 ? 19.688 13.938 1.088 1 98.62 260 ILE B CA 1
ATOM 5120 C C . ILE B 1 260 ? 18.984 14.844 0.082 1 98.62 260 ILE B C 1
ATOM 5122 O O . ILE B 1 260 ? 18.25 15.75 0.469 1 98.62 260 ILE B O 1
ATOM 5126 N N . LEU B 1 261 ? 19.156 14.562 -1.23 1 98.75 261 LEU B N 1
ATOM 5127 C CA . LEU B 1 261 ? 18.531 15.375 -2.273 1 98.75 261 LEU B CA 1
ATOM 5128 C C . LEU B 1 261 ? 17.016 15.32 -2.166 1 98.75 261 LEU B C 1
ATOM 5130 O O . LEU B 1 261 ? 16.344 16.359 -2.191 1 98.75 261 LEU B O 1
ATOM 5134 N N . PHE B 1 262 ? 16.531 14.133 -2.018 1 98.62 262 PHE B N 1
ATOM 5135 C CA . PHE B 1 262 ? 15.086 13.93 -1.921 1 98.62 262 PHE B CA 1
ATOM 5136 C C . PHE B 1 262 ? 14.516 14.68 -0.723 1 98.62 262 PHE B C 1
ATOM 5138 O O . PHE B 1 262 ? 13.484 15.352 -0.836 1 98.62 262 PHE B O 1
ATOM 5145 N N . SER B 1 263 ? 15.203 14.609 0.414 1 98.75 263 SER B N 1
ATOM 5146 C CA . SER B 1 263 ? 14.727 15.227 1.647 1 98.75 263 SER B CA 1
ATOM 5147 C C . SER B 1 263 ? 14.688 16.75 1.528 1 98.75 263 SER B C 1
ATOM 5149 O O . SER B 1 263 ? 13.711 17.375 1.935 1 98.75 263 SER B O 1
ATOM 5151 N N . ILE B 1 264 ? 15.703 17.297 0.951 1 98.75 264 ILE B N 1
ATOM 5152 C CA . ILE B 1 264 ? 15.742 18.734 0.777 1 98.75 264 ILE B CA 1
ATOM 5153 C C . ILE B 1 264 ? 14.617 19.172 -0.164 1 98.75 264 ILE B C 1
ATOM 5155 O O . ILE B 1 264 ? 13.953 20.188 0.079 1 98.75 264 ILE B O 1
ATOM 5159 N N . ILE B 1 265 ? 14.383 18.406 -1.229 1 98.69 265 ILE B N 1
ATOM 5160 C CA . ILE B 1 265 ? 13.344 18.719 -2.209 1 98.69 265 ILE B CA 1
ATOM 5161 C C . ILE B 1 265 ? 11.977 18.734 -1.524 1 98.69 265 ILE B C 1
ATOM 5163 O O . ILE B 1 265 ? 11.188 19.656 -1.747 1 98.69 265 ILE B O 1
ATOM 5167 N N . ILE B 1 266 ? 11.695 17.781 -0.659 1 98.5 266 ILE B N 1
ATOM 5168 C CA . ILE B 1 266 ? 10.391 17.672 -0.013 1 98.5 266 ILE B CA 1
ATOM 5169 C C . ILE B 1 266 ? 10.188 18.859 0.935 1 98.5 266 ILE B C 1
ATOM 5171 O O . ILE B 1 266 ? 9.109 19.453 0.975 1 98.5 266 ILE B O 1
ATOM 5175 N N . VAL B 1 267 ? 11.227 19.203 1.686 1 98.5 267 VAL B N 1
ATOM 5176 C CA . VAL B 1 267 ? 11.133 20.359 2.564 1 98.5 267 VAL B CA 1
ATOM 5177 C C . VAL B 1 267 ? 10.914 21.625 1.734 1 98.5 267 VAL B C 1
ATOM 5179 O O . VAL B 1 267 ? 10.094 22.484 2.09 1 98.5 267 VAL B O 1
ATOM 5182 N N . ASN B 1 268 ? 11.617 21.734 0.622 1 98.5 268 ASN B N 1
ATOM 5183 C CA . ASN B 1 268 ? 11.43 22.875 -0.275 1 98.5 268 ASN B CA 1
ATOM 5184 C C . ASN B 1 268 ? 9.992 22.953 -0.784 1 98.5 268 ASN B C 1
ATOM 5186 O O . ASN B 1 268 ? 9.438 24.031 -0.936 1 98.5 268 ASN B O 1
ATOM 5190 N N . LEU B 1 269 ? 9.43 21.844 -1.091 1 97.94 269 LEU B N 1
ATOM 5191 C CA . LEU B 1 269 ? 8.039 21.828 -1.544 1 97.94 269 LEU B CA 1
ATOM 5192 C C . LEU B 1 269 ? 7.109 22.344 -0.454 1 97.94 269 LEU B C 1
ATOM 5194 O O . LEU B 1 269 ? 6.098 22.984 -0.749 1 97.94 269 LEU B O 1
ATOM 5198 N N . GLY B 1 270 ? 7.457 22 0.771 1 97.62 270 GLY B N 1
ATOM 5199 C CA . GLY B 1 270 ? 6.703 22.562 1.88 1 97.62 270 GLY B CA 1
ATOM 5200 C C . GLY B 1 270 ? 6.82 24.078 1.969 1 97.62 270 GLY B C 1
ATOM 5201 O O . GLY B 1 270 ? 5.824 24.766 2.201 1 97.62 270 GLY B O 1
ATOM 5202 N N . ILE B 1 271 ? 8.008 24.547 1.767 1 97.56 271 ILE B N 1
ATOM 5203 C CA . ILE B 1 271 ? 8.258 25.984 1.768 1 97.56 271 ILE B CA 1
ATOM 5204 C C . ILE B 1 271 ? 7.453 26.656 0.655 1 97.56 271 ILE B C 1
ATOM 5206 O O . ILE B 1 271 ? 6.781 27.656 0.885 1 97.56 271 ILE B O 1
ATOM 5210 N N . ILE B 1 272 ? 7.484 26.062 -0.498 1 96.88 272 ILE B N 1
ATOM 5211 C CA . ILE B 1 272 ? 6.754 26.594 -1.644 1 96.88 272 ILE B CA 1
ATOM 5212 C C . ILE B 1 272 ? 5.258 26.594 -1.347 1 96.88 272 ILE B C 1
ATOM 5214 O O . ILE B 1 272 ? 4.559 27.562 -1.639 1 96.88 272 ILE B O 1
ATOM 5218 N N . PHE B 1 273 ? 4.801 25.516 -0.75 1 95.62 273 PHE B N 1
ATOM 5219 C CA . PHE B 1 273 ? 3.389 25.406 -0.406 1 95.62 273 PHE B CA 1
ATOM 5220 C C . PHE B 1 273 ? 2.965 26.516 0.538 1 95.62 273 PHE B C 1
ATOM 5222 O O . PHE B 1 273 ? 1.892 27.109 0.378 1 95.62 273 PHE B O 1
ATOM 5229 N N . ARG B 1 274 ? 3.795 26.812 1.455 1 95.31 274 ARG B N 1
ATOM 5230 C CA . ARG B 1 274 ? 3.531 27.891 2.414 1 95.31 274 ARG B CA 1
ATOM 5231 C C . ARG B 1 274 ? 3.562 29.25 1.736 1 95.31 274 ARG B C 1
ATOM 5233 O O . ARG B 1 274 ? 2.783 30.141 2.082 1 95.31 274 ARG B O 1
ATOM 5240 N N . LEU B 1 275 ? 4.461 29.391 0.83 1 93.88 275 LEU B N 1
ATOM 5241 C CA . LEU B 1 275 ? 4.566 30.656 0.115 1 93.88 275 LEU B CA 1
ATOM 5242 C C . LEU B 1 275 ? 3.324 30.906 -0.737 1 93.88 275 LEU B C 1
ATOM 5244 O O . LEU B 1 275 ? 2.906 32.062 -0.915 1 93.88 275 LEU B O 1
ATOM 5248 N N . ILE B 1 276 ? 2.752 29.844 -1.173 1 91.44 276 ILE B N 1
ATOM 5249 C CA . ILE B 1 276 ? 1.554 29.953 -1.997 1 91.44 276 ILE B CA 1
ATOM 5250 C C . ILE B 1 276 ? 0.338 30.219 -1.108 1 91.44 276 ILE B C 1
ATOM 5252 O O . ILE B 1 276 ? -0.466 31.109 -1.387 1 91.44 276 ILE B O 1
ATOM 5256 N N . LEU B 1 277 ? 0.275 29.359 -0.064 1 89.88 277 LEU B N 1
ATOM 5257 C CA . LEU B 1 277 ? -0.787 29.562 0.914 1 89.88 277 LEU B CA 1
ATOM 5258 C C . LEU B 1 277 ? -0.328 30.5 2.025 1 89.88 277 LEU B C 1
ATOM 5260 O O . LEU B 1 277 ? 0.366 30.078 2.953 1 89.88 277 LEU B O 1
ATOM 5264 N N . LYS B 1 278 ? -0.711 31.609 2.07 1 86.5 278 LYS B N 1
ATOM 5265 C CA . LYS B 1 278 ? -0.2 32.656 2.938 1 86.5 278 LYS B CA 1
ATOM 5266 C C . LYS B 1 278 ? -0.497 32.375 4.402 1 86.5 278 LYS B C 1
ATOM 5268 O O . LYS B 1 278 ? 0.26 32.75 5.289 1 86.5 278 LYS B O 1
ATOM 5273 N N . ASP B 1 279 ? -1.547 31.578 4.645 1 90.94 279 ASP B N 1
ATOM 5274 C CA . ASP B 1 279 ? -1.9 31.25 6.023 1 90.94 279 ASP B CA 1
ATOM 5275 C C . ASP B 1 279 ? -1.11 30.047 6.523 1 90.94 279 ASP B C 1
ATOM 5277 O O . ASP B 1 279 ? -1.226 28.953 5.973 1 90.94 279 ASP B O 1
ATOM 5281 N N . LYS B 1 280 ? -0.351 30.297 7.555 1 92.44 280 LYS B N 1
ATOM 5282 C CA . LYS B 1 280 ? 0.553 29.281 8.078 1 92.44 280 LYS B CA 1
ATOM 5283 C C . LYS B 1 280 ? -0.215 28.047 8.516 1 92.44 280 LYS B C 1
ATOM 5285 O O . LYS B 1 280 ? 0.191 26.922 8.211 1 92.44 280 LYS B O 1
ATOM 5290 N N . LEU B 1 281 ? -1.299 28.281 9.195 1 92.94 281 LEU B N 1
ATOM 5291 C CA . LEU B 1 281 ? -2.088 27.156 9.703 1 92.94 281 LEU B CA 1
ATOM 5292 C C . LEU B 1 281 ? -2.645 26.328 8.555 1 92.94 281 LEU B C 1
ATOM 5294 O O . LEU B 1 281 ? -2.518 25.094 8.555 1 92.94 281 LEU B O 1
ATOM 5298 N N . SER B 1 282 ? -3.166 26.984 7.531 1 93.06 282 SER B N 1
ATOM 5299 C CA . SER B 1 282 ? -3.732 26.297 6.375 1 93.06 282 SER B CA 1
ATOM 5300 C C . SER B 1 282 ? -2.66 25.531 5.609 1 93.06 282 SER B C 1
ATOM 5302 O O . SER B 1 282 ? -2.865 24.359 5.238 1 93.06 282 SER B O 1
ATOM 5304 N N . ALA B 1 283 ? -1.562 26.141 5.449 1 94.25 283 ALA B N 1
ATOM 5305 C CA . ALA B 1 283 ? -0.486 25.531 4.676 1 94.25 283 ALA B CA 1
ATOM 5306 C C . ALA B 1 283 ? 0.088 24.312 5.406 1 94.25 283 ALA B C 1
ATOM 5308 O O . ALA B 1 283 ? 0.189 23.234 4.836 1 94.25 283 ALA B O 1
ATOM 5309 N N . ALA B 1 284 ? 0.371 24.5 6.672 1 93.5 284 ALA B N 1
ATOM 5310 C CA . ALA B 1 284 ? 1.044 23.453 7.449 1 93.5 284 ALA B CA 1
ATOM 5311 C C . ALA B 1 284 ? 0.123 22.266 7.68 1 93.5 284 ALA B C 1
ATOM 5313 O O . ALA B 1 284 ? 0.568 21.109 7.641 1 93.5 284 ALA B O 1
ATOM 5314 N N . SER B 1 285 ? -1.099 22.547 7.879 1 93.75 285 SER B N 1
ATOM 5315 C CA . SER B 1 285 ? -2.02 21.453 8.219 1 93.75 285 SER B CA 1
ATOM 5316 C C . SER B 1 285 ? -2.379 20.625 6.992 1 93.75 285 SER B C 1
ATOM 5318 O O . SER B 1 285 ? -2.588 19.422 7.09 1 93.75 285 SER B O 1
ATOM 5320 N N . ASN B 1 286 ? -2.318 21.297 5.828 1 93.75 286 ASN B N 1
ATOM 5321 C CA . ASN B 1 286 ? -2.855 20.578 4.672 1 93.75 286 ASN B CA 1
ATOM 5322 C C . ASN B 1 286 ? -1.743 20.062 3.77 1 93.75 286 ASN B C 1
ATOM 5324 O O . ASN B 1 286 ? -2.002 19.281 2.844 1 93.75 286 ASN B O 1
ATOM 5328 N N . ALA B 1 287 ? -0.542 20.469 4.051 1 93.81 287 ALA B N 1
ATOM 5329 C CA . ALA B 1 287 ? 0.58 20.031 3.225 1 93.81 287 ALA B CA 1
ATOM 5330 C C . ALA B 1 287 ? 0.699 18.516 3.219 1 93.81 287 ALA B C 1
ATOM 5332 O O . ALA B 1 287 ? 0.98 17.906 2.18 1 93.81 287 ALA B O 1
ATOM 5333 N N . GLY B 1 288 ? 0.469 17.938 4.363 1 92.38 288 GLY B N 1
ATOM 5334 C CA . GLY B 1 288 ? 0.57 16.484 4.492 1 92.38 288 GLY B CA 1
ATOM 5335 C C . GLY B 1 288 ? -0.445 15.742 3.648 1 92.38 288 GLY B C 1
ATOM 5336 O O . GLY B 1 288 ? -0.129 14.703 3.064 1 92.38 288 GLY B O 1
ATOM 5337 N N . LEU B 1 289 ? -1.604 16.266 3.58 1 92.81 289 LEU B N 1
ATOM 5338 C CA . LEU B 1 289 ? -2.67 15.656 2.791 1 92.81 289 LEU B CA 1
ATOM 5339 C C . LEU B 1 289 ? -2.311 15.641 1.31 1 92.81 289 LEU B C 1
ATOM 5341 O O . LEU B 1 289 ? -2.479 14.625 0.635 1 92.81 289 LEU B O 1
ATOM 5345 N N . VAL B 1 290 ? -1.748 16.688 0.852 1 91.31 290 VAL B N 1
ATOM 5346 C CA . VAL B 1 290 ? -1.436 16.844 -0.565 1 91.31 290 VAL B CA 1
ATOM 5347 C C . VAL B 1 290 ? -0.288 15.906 -0.95 1 91.31 290 VAL B C 1
ATOM 5349 O O . VAL B 1 290 ? -0.354 15.227 -1.972 1 91.31 290 VAL B O 1
ATOM 5352 N N . ILE B 1 291 ? 0.673 15.875 -0.074 1 92.94 291 ILE B N 1
ATOM 5353 C CA . ILE B 1 291 ? 1.84 15.078 -0.431 1 92.94 291 ILE B CA 1
ATOM 5354 C C . ILE B 1 291 ? 1.496 13.594 -0.34 1 92.94 291 ILE B C 1
ATOM 5356 O O . ILE B 1 291 ? 2.066 12.773 -1.061 1 92.94 291 ILE B O 1
ATOM 5360 N N . GLN B 1 292 ? 0.625 13.273 0.527 1 91.12 292 GLN B N 1
ATOM 5361 C CA . GLN B 1 292 ? 0.191 11.891 0.615 1 91.12 292 GLN B CA 1
ATOM 5362 C C . GLN B 1 292 ? -0.456 11.43 -0.688 1 91.12 292 GLN B C 1
ATOM 5364 O O . GLN B 1 292 ? -0.172 10.336 -1.178 1 91.12 292 GLN B O 1
ATOM 5369 N N . ALA B 1 293 ? -1.29 12.203 -1.196 1 88.69 293 ALA B N 1
ATOM 5370 C CA . ALA B 1 293 ? -1.916 11.898 -2.479 1 88.69 293 ALA B CA 1
ATOM 5371 C C . ALA B 1 293 ? -0.87 11.766 -3.582 1 88.69 293 ALA B C 1
ATOM 5373 O O . ALA B 1 293 ? -0.965 10.883 -4.438 1 88.69 293 ALA B O 1
ATOM 5374 N N . ALA B 1 294 ? 0.123 12.586 -3.465 1 87.62 294 ALA B N 1
ATOM 5375 C CA . ALA B 1 294 ? 1.181 12.586 -4.473 1 87.62 294 ALA B CA 1
ATOM 5376 C C . ALA B 1 294 ? 1.974 11.281 -4.434 1 87.62 294 ALA B C 1
ATOM 5378 O O . ALA B 1 294 ? 2.361 10.75 -5.477 1 87.62 294 ALA B O 1
ATOM 5379 N N . VAL B 1 295 ? 2.152 10.781 -3.27 1 86.88 295 VAL B N 1
ATOM 5380 C CA . VAL B 1 295 ? 2.904 9.547 -3.111 1 86.88 295 VAL B CA 1
ATOM 5381 C C . VAL B 1 295 ? 2.135 8.391 -3.748 1 86.88 295 VAL B C 1
ATOM 5383 O O . VAL B 1 295 ? 2.715 7.57 -4.465 1 86.88 295 VAL B O 1
ATOM 5386 N N . LEU B 1 296 ? 0.892 8.352 -3.516 1 83.94 296 LEU B N 1
ATOM 5387 C CA . LEU B 1 296 ? 0.072 7.277 -4.062 1 83.94 296 LEU B CA 1
ATOM 5388 C C . LEU B 1 296 ? 0.03 7.352 -5.586 1 83.94 296 LEU B C 1
ATOM 5390 O O . LEU B 1 296 ? 0.034 6.316 -6.262 1 83.94 296 LEU B O 1
ATOM 5394 N N . MET B 1 297 ? 0.166 8.523 -6.059 1 83.81 297 MET B N 1
ATOM 5395 C CA . MET B 1 297 ? 0.064 8.727 -7.5 1 83.81 297 MET B CA 1
ATOM 5396 C C . MET B 1 297 ? 1.407 8.484 -8.18 1 83.81 297 MET B C 1
ATOM 5398 O O . MET B 1 297 ? 1.494 8.477 -9.406 1 83.81 297 MET B O 1
ATOM 5402 N N . SER B 1 298 ? 2.453 8.297 -7.41 1 83.38 298 SER B N 1
ATOM 5403 C CA . SER B 1 298 ? 3.779 8.062 -7.969 1 83.38 298 SER B CA 1
ATOM 5404 C C . SER B 1 298 ? 3.895 6.652 -8.539 1 83.38 298 SER B C 1
ATOM 5406 O O . SER B 1 298 ? 4.809 6.363 -9.312 1 83.38 298 SER B O 1
ATOM 5408 N N . GLY B 1 299 ? 2.994 5.734 -8.125 1 76.06 299 GLY B N 1
ATOM 5409 C CA . GLY B 1 299 ? 2.967 4.395 -8.688 1 76.06 299 GLY B CA 1
ATOM 5410 C C . GLY B 1 299 ? 3.928 3.441 -8 1 76.06 299 GLY B C 1
ATOM 5411 O O . GLY B 1 299 ? 4.324 2.426 -8.578 1 76.06 299 GLY B O 1
ATOM 5412 N N . TYR B 1 300 ? 4.32 3.691 -6.828 1 81.25 300 TYR B N 1
ATOM 5413 C CA . TYR B 1 300 ? 5.285 2.871 -6.105 1 81.25 300 TYR B CA 1
ATOM 5414 C C . TYR B 1 300 ? 4.754 1.459 -5.898 1 81.25 300 TYR B C 1
ATOM 5416 O O . TYR B 1 300 ? 5.523 0.494 -5.887 1 81.25 300 TYR B O 1
ATOM 5424 N N . THR B 1 301 ? 3.381 1.359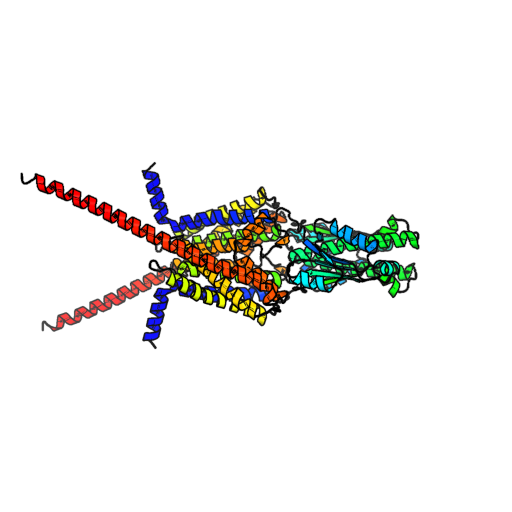 -5.734 1 72.44 301 THR B N 1
ATOM 5425 C CA . THR B 1 301 ? 2.771 0.076 -5.402 1 72.44 301 THR B CA 1
ATOM 5426 C C . THR B 1 301 ? 2.311 -0.649 -6.66 1 72.44 301 THR B C 1
ATOM 5428 O O . THR B 1 301 ? 1.776 -1.758 -6.586 1 72.44 301 THR B O 1
ATOM 5431 N N . PHE B 1 302 ? 2.592 0.007 -7.82 1 69.5 302 PHE B N 1
ATOM 5432 C CA . PHE B 1 302 ? 2.135 -0.584 -9.07 1 69.5 302 PHE B CA 1
ATOM 5433 C C . PHE B 1 302 ? 3.266 -0.63 -10.094 1 69.5 302 PHE B C 1
ATOM 5435 O O . PHE B 1 302 ? 4.152 0.227 -10.086 1 69.5 302 PHE B O 1
ATOM 5442 N N . PRO B 1 303 ? 3.184 -1.651 -10.891 1 65.44 303 PRO B N 1
ATOM 5443 C CA . PRO B 1 303 ? 4.199 -1.709 -11.938 1 65.44 303 PRO B CA 1
ATOM 5444 C C . PRO B 1 303 ? 4.055 -0.585 -12.969 1 65.44 303 PRO B C 1
ATOM 5446 O O . PRO B 1 303 ? 3.045 -0.517 -13.672 1 65.44 303 PRO B O 1
ATOM 5449 N N . LEU B 1 304 ? 5.016 0.227 -13.008 1 67.69 304 LEU B N 1
ATOM 5450 C CA . LEU B 1 304 ? 4.996 1.403 -13.875 1 67.69 304 LEU B CA 1
ATOM 5451 C C . LEU B 1 304 ? 4.859 1.001 -15.336 1 67.69 304 LEU B C 1
ATOM 5453 O O . LEU B 1 304 ? 4.188 1.686 -16.109 1 67.69 304 LEU B O 1
ATOM 5457 N N . MET B 1 305 ? 5.355 -0.15 -15.656 1 67.5 305 MET B N 1
ATOM 5458 C CA . MET B 1 305 ? 5.387 -0.585 -17.047 1 67.5 305 MET B CA 1
ATOM 5459 C C . MET B 1 305 ? 3.986 -0.938 -17.547 1 67.5 305 MET B C 1
ATOM 5461 O O . MET B 1 305 ? 3.727 -0.936 -18.75 1 67.5 305 MET B O 1
ATOM 5465 N N . SER B 1 306 ? 3.111 -1.208 -16.594 1 66.75 306 SER B N 1
ATOM 5466 C CA . SER B 1 306 ? 1.759 -1.615 -16.953 1 66.75 306 SER B CA 1
ATOM 5467 C C . SER B 1 306 ? 0.794 -0.436 -16.906 1 66.75 306 SER B C 1
ATOM 5469 O O . SER B 1 306 ? -0.393 -0.584 -17.203 1 66.75 306 SER B O 1
ATOM 5471 N N . MET B 1 307 ? 1.39 0.729 -16.594 1 73.5 307 MET B N 1
ATOM 5472 C CA . MET B 1 307 ? 0.523 1.896 -16.453 1 73.5 307 MET B CA 1
ATOM 5473 C C . MET B 1 307 ? 0.272 2.555 -17.812 1 73.5 307 MET B C 1
ATOM 5475 O O . MET B 1 307 ? 1.13 2.52 -18.688 1 73.5 307 MET B O 1
ATOM 5479 N N . PRO B 1 308 ? -0.933 3.18 -17.875 1 77.12 308 PRO B N 1
ATOM 5480 C CA . PRO B 1 308 ? -1.184 3.965 -19.094 1 77.12 308 PRO B CA 1
ATOM 5481 C C . PRO B 1 308 ? -0.221 5.141 -19.234 1 77.12 308 PRO B C 1
ATOM 5483 O O . PRO B 1 308 ? 0.304 5.645 -18.25 1 77.12 308 PRO B O 1
ATOM 5486 N N . ASP B 1 309 ? -0.049 5.613 -20.453 1 78.69 309 ASP B N 1
ATOM 5487 C CA . ASP B 1 309 ? 0.95 6.625 -20.781 1 78.69 309 ASP B CA 1
ATOM 5488 C C . ASP B 1 309 ? 0.708 7.914 -20 1 78.69 309 ASP B C 1
ATOM 5490 O O . ASP B 1 309 ? 1.656 8.555 -19.547 1 78.69 309 ASP B O 1
ATOM 5494 N N . ILE B 1 310 ? -0.507 8.258 -19.844 1 79.38 310 ILE B N 1
ATOM 5495 C CA . ILE B 1 310 ? -0.816 9.508 -19.156 1 79.38 310 ILE B CA 1
ATOM 5496 C C . ILE B 1 310 ? -0.288 9.453 -17.719 1 79.38 310 ILE B C 1
ATOM 5498 O O . ILE B 1 310 ? 0.214 10.453 -17.203 1 79.38 310 ILE B O 1
ATOM 5502 N N . PHE B 1 311 ? -0.328 8.359 -17.172 1 76.69 311 PHE B N 1
ATOM 5503 C CA . PHE B 1 311 ? 0.118 8.219 -15.789 1 76.69 311 PHE B CA 1
ATOM 5504 C C . PHE B 1 311 ? 1.64 8.188 -15.711 1 76.69 311 PHE B C 1
ATOM 5506 O O . PHE B 1 311 ? 2.227 8.703 -14.758 1 76.69 311 PHE B O 1
ATOM 5513 N N . LYS B 1 312 ? 2.119 7.57 -16.719 1 78.56 312 LYS B N 1
ATOM 5514 C CA . LYS B 1 312 ? 3.578 7.574 -16.766 1 78.56 312 LYS B CA 1
ATOM 5515 C C . LYS B 1 312 ? 4.121 9 -16.828 1 78.56 312 LYS B C 1
ATOM 5517 O O . LYS B 1 312 ? 5.156 9.297 -16.234 1 78.56 312 LYS B O 1
ATOM 5522 N N . ILE B 1 313 ? 3.303 9.82 -17.406 1 83.75 313 ILE B N 1
ATOM 5523 C CA . ILE B 1 313 ? 3.715 11.211 -17.562 1 83.75 313 ILE B CA 1
ATOM 5524 C C . ILE B 1 313 ? 3.471 11.961 -16.25 1 83.75 313 ILE B C 1
ATOM 5526 O O . ILE B 1 313 ? 4.336 12.711 -15.789 1 83.75 313 ILE B O 1
ATOM 5530 N N . VAL B 1 314 ? 2.393 11.719 -15.633 1 83.62 314 VAL B N 1
ATOM 5531 C CA . VAL B 1 314 ? 2.012 12.445 -14.422 1 83.62 314 VAL B CA 1
ATOM 5532 C C . VAL B 1 314 ? 2.918 12.031 -13.266 1 83.62 314 VAL B C 1
ATOM 5534 O O . VAL B 1 314 ? 3.289 12.867 -12.43 1 83.62 314 VAL B O 1
ATOM 5537 N N . SER B 1 315 ? 3.215 10.797 -13.227 1 84.12 315 SER B N 1
ATOM 5538 C CA . SER B 1 315 ? 4.039 10.289 -12.133 1 84.12 315 SER B CA 1
ATOM 5539 C C . SER B 1 315 ? 5.422 10.93 -12.141 1 84.12 315 SER B C 1
ATOM 5541 O O . SER B 1 315 ? 6.066 11.047 -11.102 1 84.12 315 SER B O 1
ATOM 5543 N N . LYS B 1 316 ? 5.867 11.391 -13.336 1 86.88 316 LYS B N 1
ATOM 5544 C CA . LYS B 1 316 ? 7.199 11.969 -13.477 1 86.88 316 LYS B CA 1
ATOM 5545 C C . LYS B 1 316 ? 7.301 13.305 -12.742 1 86.88 316 LYS B C 1
ATOM 5547 O O . LYS B 1 316 ? 8.398 13.797 -12.484 1 86.88 316 LYS B O 1
ATOM 5552 N N . VAL B 1 317 ? 6.156 13.805 -12.344 1 90.38 317 VAL B N 1
ATOM 5553 C CA . VAL B 1 317 ? 6.121 15.094 -11.656 1 90.38 317 VAL B CA 1
ATOM 5554 C C . VAL B 1 317 ? 6.48 14.898 -10.188 1 90.38 317 VAL B C 1
ATOM 5556 O O . VAL B 1 317 ? 6.922 15.844 -9.523 1 90.38 317 VAL B O 1
ATOM 5559 N N . PHE B 1 318 ? 6.379 13.734 -9.664 1 91.88 318 PHE B N 1
ATOM 5560 C CA . PHE B 1 318 ? 6.559 13.492 -8.234 1 91.88 318 PHE B CA 1
ATOM 5561 C C . PHE B 1 318 ? 7.98 13.031 -7.941 1 91.88 318 PHE B C 1
ATOM 5563 O O . PHE B 1 318 ? 8.43 12 -8.445 1 91.88 318 PHE B O 1
ATOM 5570 N N . PRO B 1 319 ? 8.641 13.812 -7.055 1 94.69 319 PRO B N 1
ATOM 5571 C CA . PRO B 1 319 ? 10.039 13.477 -6.762 1 94.69 319 PRO B CA 1
ATOM 5572 C C . PRO B 1 319 ? 10.195 12.086 -6.156 1 94.69 319 PRO B C 1
ATOM 5574 O O . PRO B 1 319 ? 11.258 11.461 -6.285 1 94.69 319 PRO B O 1
ATOM 5577 N N . PHE B 1 320 ? 9.172 11.578 -5.602 1 94.31 320 PHE B N 1
ATOM 5578 C CA . PHE B 1 320 ? 9.211 10.258 -4.98 1 94.31 320 PHE B CA 1
ATOM 5579 C C . PHE B 1 320 ? 9.578 9.188 -6 1 94.31 320 PHE B C 1
ATOM 5581 O O . PHE B 1 320 ? 10.234 8.203 -5.664 1 94.31 320 PHE B O 1
ATOM 5588 N N . LEU B 1 321 ? 9.211 9.398 -7.223 1 91.25 321 LEU B N 1
ATOM 5589 C CA . LEU B 1 321 ? 9.516 8.461 -8.297 1 91.25 321 LEU B CA 1
ATOM 5590 C C . LEU B 1 321 ? 11.023 8.258 -8.43 1 91.25 321 LEU B C 1
ATOM 5592 O O . LEU B 1 321 ? 11.477 7.137 -8.672 1 91.25 321 LEU B O 1
ATOM 5596 N N . TYR B 1 322 ? 11.742 9.289 -8.234 1 94.75 322 TYR B N 1
ATOM 5597 C CA . TYR B 1 322 ? 13.188 9.273 -8.477 1 94.75 322 TYR B CA 1
ATOM 5598 C C . TYR B 1 322 ? 13.945 8.898 -7.207 1 94.75 322 TYR B C 1
ATOM 5600 O O . TYR B 1 322 ? 15.18 8.906 -7.191 1 94.75 322 TYR B O 1
ATOM 5608 N N . TYR B 1 323 ? 13.242 8.594 -6.188 1 96.56 323 TYR B N 1
ATOM 5609 C CA . TYR B 1 323 ? 13.867 8.195 -4.93 1 96.56 323 TYR B CA 1
ATOM 5610 C C . TYR B 1 323 ? 13.383 6.816 -4.496 1 96.56 323 TYR B C 1
ATOM 5612 O O . TYR B 1 323 ? 14.188 5.91 -4.285 1 96.56 323 TYR B O 1
ATOM 5620 N N . GLY B 1 324 ? 12.055 6.621 -4.469 1 93.19 324 GLY B N 1
ATOM 5621 C CA . GLY B 1 324 ? 11.469 5.387 -3.98 1 93.19 324 GLY B CA 1
ATOM 5622 C C . GLY B 1 324 ? 11.914 4.164 -4.758 1 93.19 324 GLY B C 1
ATOM 5623 O O . GLY B 1 324 ? 12.383 3.182 -4.176 1 93.19 324 GLY B O 1
ATOM 5624 N N . PHE B 1 325 ? 11.867 4.258 -6.023 1 90 325 PHE B N 1
ATOM 5625 C CA . PHE B 1 325 ? 12.18 3.119 -6.879 1 90 325 PHE B CA 1
ATOM 5626 C C . PHE B 1 325 ? 13.664 2.795 -6.828 1 90 325 PHE B C 1
ATOM 5628 O O . PHE B 1 325 ? 14.047 1.652 -6.566 1 90 325 PHE B O 1
ATOM 5635 N N . PRO B 1 326 ? 14.492 3.803 -6.988 1 93.38 326 PRO B N 1
ATOM 5636 C CA . PRO B 1 326 ? 15.922 3.51 -6.895 1 93.38 326 PRO B CA 1
ATOM 5637 C C . PRO B 1 326 ? 16.328 2.975 -5.523 1 93.38 326 PRO B C 1
ATOM 5639 O O . PRO B 1 326 ? 17.219 2.129 -5.426 1 93.38 326 PRO B O 1
ATOM 5642 N N . MET B 1 327 ? 15.742 3.422 -4.477 1 94.69 327 MET B N 1
ATOM 5643 C CA . MET B 1 327 ? 16.062 2.924 -3.143 1 94.69 327 MET B CA 1
ATOM 5644 C C . MET B 1 327 ? 15.688 1.452 -3.006 1 94.69 327 MET B C 1
ATOM 5646 O O . MET B 1 327 ? 16.422 0.672 -2.404 1 94.69 327 MET B O 1
ATOM 5650 N N . ARG B 1 328 ? 14.531 1.113 -3.502 1 91.88 328 ARG B N 1
ATOM 5651 C CA . ARG B 1 328 ? 14.133 -0.292 -3.502 1 91.88 328 ARG B CA 1
ATOM 5652 C C . ARG B 1 328 ? 15.117 -1.135 -4.312 1 91.88 328 ARG B C 1
ATOM 5654 O O . ARG B 1 328 ? 15.492 -2.232 -3.895 1 91.88 328 ARG B O 1
ATOM 5661 N N . ASP B 1 329 ? 15.547 -0.634 -5.492 1 91.81 329 ASP B N 1
ATOM 5662 C CA . ASP B 1 329 ? 16.484 -1.347 -6.344 1 91.81 329 ASP B CA 1
ATOM 5663 C C . ASP B 1 329 ? 17.828 -1.525 -5.641 1 91.81 329 ASP B C 1
ATOM 5665 O O . ASP B 1 329 ? 18.469 -2.58 -5.75 1 91.81 329 ASP B O 1
ATOM 5669 N N . LEU B 1 330 ? 18.219 -0.509 -4.961 1 94.19 330 LEU B N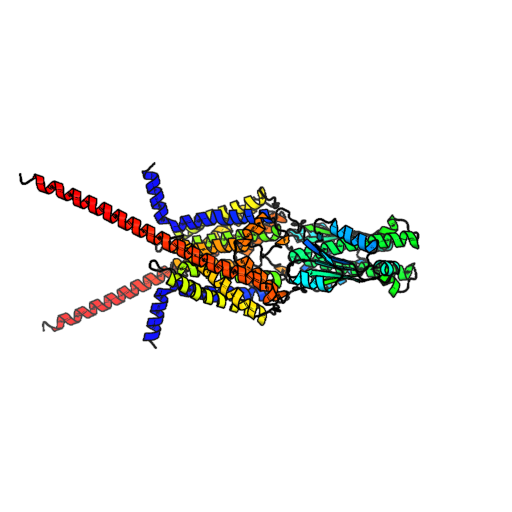 1
ATOM 5670 C CA . LEU B 1 330 ? 19.469 -0.601 -4.203 1 94.19 330 LEU B CA 1
ATOM 5671 C C . LEU B 1 330 ? 19.375 -1.69 -3.139 1 94.19 330 LEU B C 1
ATOM 5673 O O . LEU B 1 330 ? 20.297 -2.486 -2.979 1 94.19 330 LEU B O 1
ATOM 5677 N N . SER B 1 331 ? 18.266 -1.797 -2.49 1 93 331 SER B N 1
ATOM 5678 C CA . SER B 1 331 ? 18.078 -2.734 -1.386 1 93 331 SER B CA 1
ATOM 5679 C C . SER B 1 331 ? 17.953 -4.168 -1.893 1 93 331 SER B C 1
ATOM 5681 O O . SER B 1 331 ? 18.578 -5.082 -1.353 1 93 331 SER B O 1
ATOM 5683 N N . LEU B 1 332 ? 17.219 -4.348 -2.984 1 91.06 332 LEU B N 1
ATOM 5684 C CA . LEU B 1 332 ? 16.797 -5.695 -3.355 1 91.06 332 LEU B CA 1
ATOM 5685 C C . LEU B 1 332 ? 17.641 -6.219 -4.52 1 91.06 332 LEU B C 1
ATOM 5687 O O . LEU B 1 332 ? 17.969 -7.406 -4.566 1 91.06 332 LEU B O 1
ATOM 5691 N N . MET B 1 333 ? 17.953 -5.309 -5.406 1 90.88 333 MET B N 1
ATOM 5692 C CA . MET B 1 333 ? 18.656 -5.75 -6.613 1 90.88 333 MET B CA 1
ATOM 5693 C C . MET B 1 333 ? 20.156 -5.57 -6.477 1 90.88 333 MET B C 1
ATOM 5695 O O . MET B 1 333 ? 20.922 -6.148 -7.242 1 90.88 333 MET B O 1
ATOM 5699 N N . GLY B 1 334 ? 20.547 -4.797 -5.516 1 90.81 334 GLY B N 1
ATOM 5700 C CA . GLY B 1 334 ? 21.969 -4.59 -5.301 1 90.81 334 GLY B CA 1
ATOM 5701 C C . GLY B 1 334 ? 22.625 -3.791 -6.41 1 90.81 334 GLY B C 1
ATOM 5702 O O . GLY B 1 334 ? 23.75 -4.105 -6.824 1 90.81 334 GLY B O 1
ATOM 5703 N N . VAL B 1 335 ? 21.938 -2.818 -6.891 1 89.88 335 VAL B N 1
ATOM 5704 C CA . VAL B 1 335 ? 22.453 -2.023 -8 1 89.88 335 VAL B CA 1
ATOM 5705 C C . VAL B 1 335 ? 23.578 -1.107 -7.508 1 89.88 335 VAL B C 1
ATOM 5707 O O . VAL B 1 335 ? 23.688 -0.852 -6.305 1 89.88 335 VAL B O 1
ATOM 5710 N N . SER B 1 336 ? 24.422 -0.604 -8.422 1 91.38 336 SER B N 1
ATOM 5711 C CA . SER B 1 336 ? 25.578 0.224 -8.102 1 91.38 336 SER B CA 1
ATOM 5712 C C . SER B 1 336 ? 25.234 1.708 -8.172 1 91.38 336 SER B C 1
ATOM 5714 O O . SER B 1 336 ? 24.125 2.074 -8.555 1 91.38 336 SER B O 1
ATOM 5716 N N . PHE B 1 337 ? 26.25 2.543 -7.793 1 94.62 337 PHE B N 1
ATOM 5717 C CA . PHE B 1 337 ? 26.109 3.992 -7.855 1 94.62 337 PHE B CA 1
ATOM 5718 C C . PHE B 1 337 ? 25.828 4.449 -9.281 1 94.62 337 PHE B C 1
ATOM 5720 O O . PHE B 1 337 ? 25 5.32 -9.508 1 94.62 337 PHE B O 1
ATOM 5727 N N . ASN B 1 338 ? 26.484 3.805 -10.211 1 92.88 338 ASN B N 1
ATOM 5728 C CA . ASN B 1 338 ? 26.344 4.184 -11.617 1 92.88 338 ASN B CA 1
ATOM 5729 C C . ASN B 1 338 ? 24.953 3.855 -12.156 1 92.88 338 ASN B C 1
ATOM 5731 O O . ASN B 1 338 ? 24.438 4.562 -13.023 1 92.88 338 ASN B O 1
ATOM 5735 N N . ASP B 1 339 ? 24.359 2.854 -11.57 1 90.62 339 ASP B N 1
ATOM 5736 C CA . ASP B 1 339 ? 23.047 2.424 -12.031 1 90.62 339 ASP B CA 1
ATOM 5737 C C . ASP B 1 339 ? 21.969 3.426 -11.625 1 90.62 339 ASP B C 1
ATOM 5739 O O . ASP B 1 339 ? 20.938 3.547 -12.297 1 90.62 339 ASP B O 1
ATOM 5743 N N . VAL B 1 340 ? 22.25 4.215 -10.539 1 94.12 340 VAL B N 1
ATOM 5744 C CA . VAL B 1 340 ? 21.203 5.102 -10.039 1 94.12 340 VAL B CA 1
ATOM 5745 C C . VAL B 1 340 ? 21.547 6.551 -10.375 1 94.12 340 VAL B C 1
ATOM 5747 O O . VAL B 1 340 ? 20.828 7.473 -9.977 1 94.12 340 VAL B O 1
ATOM 5750 N N . LEU B 1 341 ? 22.578 6.82 -11.125 1 95.06 341 LEU B N 1
ATOM 5751 C CA . LEU B 1 341 ? 23.047 8.156 -11.484 1 95.06 341 LEU B CA 1
ATOM 5752 C C . LEU B 1 341 ? 21.969 8.938 -12.211 1 95.06 341 LEU B C 1
ATOM 5754 O O . LEU B 1 341 ? 21.797 10.133 -11.977 1 95.06 341 LEU B O 1
ATOM 5758 N N . PRO B 1 342 ? 21.266 8.289 -13.148 1 94.44 342 PRO B N 1
ATOM 5759 C CA . PRO B 1 342 ? 20.203 9.039 -13.82 1 94.44 342 PRO B CA 1
ATOM 5760 C C . PRO B 1 342 ? 19.172 9.594 -12.852 1 94.44 342 PRO B C 1
ATOM 5762 O O . PRO B 1 342 ? 18.703 10.719 -13.016 1 94.44 342 PRO B O 1
ATOM 5765 N N . GLN B 1 343 ? 18.797 8.828 -11.844 1 95.88 343 GLN B N 1
ATOM 5766 C CA . GLN B 1 343 ? 17.844 9.281 -10.852 1 95.88 343 GLN B CA 1
ATOM 5767 C C . GLN B 1 343 ? 18.422 10.398 -9.984 1 95.88 343 GLN B C 1
ATOM 5769 O O . GLN B 1 343 ? 17.703 11.32 -9.602 1 95.88 343 GLN B O 1
ATOM 5774 N N . ILE B 1 344 ? 19.734 10.352 -9.711 1 97.31 344 ILE B N 1
ATOM 5775 C CA . ILE B 1 344 ? 20.391 11.414 -8.961 1 97.31 344 ILE B CA 1
ATOM 5776 C C . ILE B 1 344 ? 20.344 12.719 -9.758 1 97.31 344 ILE B C 1
ATOM 5778 O O . ILE B 1 344 ? 20.047 13.781 -9.211 1 97.31 344 ILE B O 1
ATOM 5782 N N . TYR B 1 345 ? 20.547 12.586 -11.039 1 97.5 345 TYR B N 1
ATOM 5783 C CA . TYR B 1 345 ? 20.484 13.758 -11.898 1 97.5 345 TYR B CA 1
ATOM 5784 C C . TYR B 1 345 ? 19.078 14.344 -11.914 1 97.5 345 TYR B C 1
ATOM 5786 O O . TYR B 1 345 ? 18.906 15.57 -11.891 1 97.5 345 TYR B O 1
ATOM 5794 N N . CYS B 1 346 ? 18.094 13.508 -11.953 1 97.31 346 CYS B N 1
ATOM 5795 C CA . CYS B 1 346 ? 16.719 13.969 -11.938 1 97.31 346 CYS B CA 1
ATOM 5796 C C . CYS B 1 346 ? 16.391 14.711 -10.641 1 97.31 346 CYS B C 1
ATOM 5798 O O . CYS B 1 346 ? 15.75 15.758 -10.656 1 97.31 346 CYS B O 1
ATOM 5800 N N . LEU B 1 347 ? 16.922 14.219 -9.555 1 98.25 347 LEU B N 1
ATOM 5801 C CA . LEU B 1 347 ? 16.672 14.852 -8.258 1 98.25 347 LEU B CA 1
ATOM 5802 C C . LEU B 1 347 ? 17.406 16.188 -8.164 1 98.25 347 LEU B C 1
ATOM 5804 O O . LEU B 1 347 ? 16.875 17.141 -7.578 1 98.25 347 LEU B O 1
ATOM 5808 N N . VAL B 1 348 ? 18.609 16.234 -8.742 1 98.31 348 VAL B N 1
ATOM 5809 C CA . VAL B 1 348 ? 19.344 17.5 -8.758 1 98.31 348 VAL B CA 1
ATOM 5810 C C . VAL B 1 348 ? 18.562 18.547 -9.547 1 98.31 348 VAL B C 1
ATOM 5812 O O . VAL B 1 348 ? 18.422 19.688 -9.117 1 98.31 348 VAL B O 1
ATOM 5815 N N . ASN B 1 349 ? 18.062 18.094 -10.68 1 97.94 349 ASN B N 1
ATOM 5816 C CA . ASN B 1 349 ? 17.25 19.016 -11.484 1 97.94 349 ASN B CA 1
ATOM 5817 C C . ASN B 1 349 ? 16 19.453 -10.734 1 97.94 349 ASN B C 1
ATOM 5819 O O . ASN B 1 349 ? 15.602 20.625 -10.82 1 97.94 349 ASN B O 1
ATOM 5823 N N . TYR B 1 350 ? 15.406 18.594 -10.039 1 97.94 350 TYR B N 1
ATOM 5824 C CA . TYR B 1 350 ? 14.234 18.922 -9.234 1 97.94 350 TYR B CA 1
ATOM 5825 C C . TYR B 1 350 ? 14.586 19.922 -8.141 1 97.94 350 TYR B C 1
ATOM 5827 O O . TYR B 1 350 ? 13.812 20.844 -7.852 1 97.94 350 TYR B O 1
ATOM 5835 N N . LEU B 1 351 ? 15.734 19.672 -7.523 1 98.25 351 LEU B N 1
ATOM 5836 C CA . LEU B 1 351 ? 16.203 20.562 -6.477 1 98.25 351 LEU B CA 1
ATOM 5837 C C . LEU B 1 351 ? 16.375 21.984 -7.016 1 98.25 351 LEU B C 1
ATOM 5839 O O . LEU B 1 351 ? 15.906 22.953 -6.402 1 98.25 351 LEU B O 1
ATOM 5843 N N . ILE B 1 352 ? 16.969 22.078 -8.148 1 98.06 352 ILE B N 1
ATOM 5844 C CA . ILE B 1 352 ? 17.188 23.375 -8.781 1 98.06 352 ILE B CA 1
ATOM 5845 C C . ILE B 1 352 ? 15.852 24 -9.141 1 98.06 352 ILE B C 1
ATOM 5847 O O . ILE B 1 352 ? 15.656 25.203 -8.938 1 98.06 352 ILE B O 1
ATOM 5851 N N . LEU B 1 353 ? 14.961 23.219 -9.602 1 97.81 353 LEU B N 1
ATOM 5852 C CA . LEU B 1 353 ? 13.641 23.703 -9.961 1 97.81 353 LEU B CA 1
ATOM 5853 C C . LEU B 1 353 ? 12.922 24.281 -8.742 1 97.81 353 LEU B C 1
ATOM 5855 O O . LEU B 1 353 ? 12.289 25.328 -8.828 1 97.81 353 LEU B O 1
ATOM 5859 N N . THR B 1 354 ? 12.953 23.578 -7.633 1 97.75 354 THR B N 1
ATOM 5860 C CA . THR B 1 354 ? 12.289 24.078 -6.434 1 97.75 354 THR B CA 1
ATOM 5861 C C . THR B 1 354 ? 12.906 25.406 -6 1 97.75 354 THR B C 1
ATOM 5863 O O . THR B 1 354 ? 12.195 26.312 -5.555 1 97.75 354 THR B O 1
ATOM 5866 N N . TRP B 1 355 ? 14.242 25.531 -6.145 1 97.94 355 TRP B N 1
ATOM 5867 C CA . TRP B 1 355 ? 14.922 26.766 -5.77 1 97.94 355 TRP B CA 1
ATOM 5868 C C . TRP B 1 355 ? 14.531 27.906 -6.707 1 97.94 355 TRP B C 1
ATOM 5870 O O . TRP B 1 355 ? 14.344 29.047 -6.27 1 97.94 355 TRP B O 1
ATOM 5880 N N . ILE B 1 356 ? 14.352 27.625 -7.957 1 97.88 356 ILE B N 1
ATOM 5881 C CA . ILE B 1 356 ? 13.938 28.625 -8.938 1 97.88 356 ILE B CA 1
ATOM 5882 C C . ILE B 1 356 ? 12.516 29.094 -8.633 1 97.88 356 ILE B C 1
ATOM 5884 O O . ILE B 1 356 ? 12.227 30.281 -8.648 1 97.88 356 ILE B O 1
ATOM 5888 N N . VAL B 1 357 ? 11.648 28.141 -8.398 1 97.19 357 VAL B N 1
ATOM 5889 C CA . VAL B 1 357 ? 10.258 28.469 -8.094 1 97.19 357 VAL B CA 1
ATOM 5890 C C . VAL B 1 357 ? 10.188 29.328 -6.84 1 97.19 357 VAL B C 1
ATOM 5892 O O . VAL B 1 357 ? 9.438 30.297 -6.789 1 97.19 357 VAL B O 1
ATOM 5895 N N . MET B 1 358 ? 10.953 28.984 -5.852 1 96.5 358 MET B N 1
ATOM 5896 C CA . MET B 1 358 ? 11.016 29.781 -4.629 1 96.5 358 MET B CA 1
ATOM 5897 C C . MET B 1 358 ? 11.469 31.203 -4.93 1 96.5 358 MET B C 1
ATOM 5899 O O . MET B 1 358 ? 10.898 32.156 -4.406 1 96.5 358 MET B O 1
ATOM 5903 N N . LEU B 1 359 ? 12.461 31.328 -5.785 1 95.44 359 LEU B N 1
ATOM 5904 C CA . LEU B 1 359 ? 12.984 32.625 -6.168 1 95.44 359 LEU B CA 1
ATOM 5905 C C . LEU B 1 359 ? 11.922 33.438 -6.891 1 95.44 359 LEU B C 1
ATOM 5907 O O . LEU B 1 359 ? 11.742 34.625 -6.602 1 95.44 359 LEU B O 1
ATOM 5911 N N . ILE B 1 360 ? 11.242 32.844 -7.801 1 96.19 360 ILE B N 1
ATOM 5912 C CA . ILE B 1 360 ? 10.211 33.5 -8.586 1 96.19 360 ILE B CA 1
ATOM 5913 C C . ILE B 1 360 ? 9.109 34.031 -7.664 1 96.19 360 ILE B C 1
ATOM 5915 O O . ILE B 1 360 ? 8.656 35.156 -7.801 1 96.19 360 ILE B O 1
ATOM 5919 N N . ILE B 1 361 ? 8.672 33.188 -6.75 1 94 361 ILE B N 1
ATOM 5920 C CA . ILE B 1 361 ? 7.609 33.594 -5.828 1 94 361 ILE B CA 1
ATOM 5921 C C . ILE B 1 361 ? 8.07 34.75 -4.969 1 94 361 ILE B C 1
ATOM 5923 O O . ILE B 1 361 ? 7.309 35.688 -4.73 1 94 361 ILE B O 1
ATOM 5927 N N . CYS B 1 362 ? 9.328 34.781 -4.5 1 91.81 362 CYS B N 1
ATOM 5928 C CA . CYS B 1 362 ? 9.875 35.844 -3.676 1 91.81 362 CYS B CA 1
ATOM 5929 C C . CYS B 1 362 ? 9.961 37.156 -4.461 1 91.81 362 CYS B C 1
ATOM 5931 O O . CYS B 1 362 ? 9.68 38.219 -3.924 1 91.81 362 CYS B O 1
ATOM 5933 N N . ILE B 1 363 ? 10.336 37.062 -5.742 1 91.38 363 ILE B N 1
ATOM 5934 C CA . ILE B 1 363 ? 10.43 38.25 -6.594 1 91.38 363 ILE B CA 1
ATOM 5935 C C . ILE B 1 363 ? 9.039 38.844 -6.824 1 91.38 363 ILE B C 1
ATOM 5937 O O . ILE B 1 363 ? 8.852 40.062 -6.746 1 91.38 363 ILE B O 1
ATOM 5941 N N . PHE B 1 364 ? 8.141 37.969 -7.074 1 90.25 364 PHE B N 1
ATOM 5942 C CA . PHE B 1 364 ? 6.77 38.406 -7.32 1 90.25 364 PHE B CA 1
ATOM 5943 C C . PHE B 1 364 ? 6.188 39.062 -6.078 1 90.25 364 PHE B C 1
ATOM 5945 O O . PHE B 1 364 ? 5.441 40.031 -6.184 1 90.25 364 PHE B O 1
ATOM 5952 N N . LYS B 1 365 ? 6.422 38.531 -4.918 1 84.69 365 LYS B N 1
ATOM 5953 C CA . LYS B 1 365 ? 5.926 39.125 -3.67 1 84.69 365 LYS B CA 1
ATOM 5954 C C . LYS B 1 365 ? 6.574 40.469 -3.391 1 84.69 365 LYS B C 1
ATOM 5956 O O . LYS B 1 365 ? 5.93 41.375 -2.855 1 84.69 365 LYS B O 1
ATOM 5961 N N . ARG B 1 366 ? 7.762 40.625 -3.705 1 80.25 366 ARG B N 1
ATOM 5962 C CA . ARG B 1 366 ? 8.461 41.875 -3.514 1 80.25 366 ARG B CA 1
ATOM 5963 C C . ARG B 1 366 ? 7.938 42.938 -4.469 1 80.25 366 ARG B C 1
ATOM 5965 O O . ARG B 1 366 ? 7.777 44.094 -4.082 1 80.25 366 ARG B O 1
ATOM 5972 N N . VAL B 1 367 ? 7.645 42.5 -5.664 1 72.88 367 VAL B N 1
ATOM 5973 C CA . VAL B 1 367 ? 7.145 43.438 -6.668 1 72.88 367 VAL B CA 1
ATOM 5974 C C . VAL B 1 367 ? 5.73 43.875 -6.305 1 72.88 367 VAL B C 1
ATOM 5976 O O . VAL B 1 367 ? 5.395 45.062 -6.426 1 72.88 367 VAL B O 1
ATOM 5979 N N . LEU B 1 368 ? 4.949 42.906 -5.812 1 71 368 LEU B N 1
ATOM 5980 C CA . LEU B 1 368 ? 3.582 43.25 -5.422 1 71 368 LEU B CA 1
ATOM 5981 C C . LEU B 1 368 ? 3.566 44.188 -4.215 1 71 368 LEU B C 1
ATOM 5983 O O . LEU B 1 368 ? 2.734 45.094 -4.133 1 71 368 LEU B O 1
ATOM 5987 N N . LYS B 1 369 ? 4.395 44 -3.25 1 70.06 369 LYS B N 1
ATOM 5988 C CA . LYS B 1 369 ? 4.504 44.875 -2.088 1 70.06 369 LYS B CA 1
ATOM 5989 C C . LYS B 1 369 ? 4.977 46.25 -2.494 1 70.06 369 LYS B C 1
ATOM 5991 O O . LYS B 1 369 ? 4.48 47.281 -1.979 1 70.06 369 LYS B O 1
ATOM 5996 N N . LYS B 1 370 ? 5.855 46.344 -3.408 1 67.94 370 LYS B N 1
ATOM 5997 C CA . LYS B 1 370 ? 6.34 47.625 -3.904 1 67.94 370 LYS B CA 1
ATOM 5998 C C . LYS B 1 370 ? 5.242 48.375 -4.645 1 67.94 370 LYS B C 1
ATOM 6000 O O . LYS B 1 370 ? 5.098 49.594 -4.488 1 67.94 370 LYS B O 1
ATOM 6005 N N . ASP B 1 371 ? 4.52 47.562 -5.426 1 65.75 371 ASP B N 1
ATOM 6006 C CA . ASP B 1 371 ? 3.432 48.188 -6.172 1 65.75 371 ASP B CA 1
ATOM 6007 C C . ASP B 1 371 ? 2.334 48.688 -5.23 1 65.75 371 ASP B C 1
ATOM 6009 O O . ASP B 1 371 ? 1.771 49.75 -5.438 1 65.75 371 ASP B O 1
ATOM 6013 N N . TYR B 1 372 ? 2.08 47.875 -4.191 1 63.91 372 TYR B N 1
ATOM 6014 C CA . TYR B 1 372 ? 1.079 48.281 -3.211 1 63.91 372 TYR B CA 1
ATOM 6015 C C . TYR B 1 372 ? 1.544 49.5 -2.436 1 63.91 372 TYR B C 1
ATOM 6017 O O . TYR B 1 372 ? 0.765 50.438 -2.201 1 63.91 372 TYR B O 1
ATOM 6025 N N . ASN B 1 373 ? 2.824 49.562 -2.086 1 63.56 373 ASN B N 1
ATOM 6026 C CA . ASN B 1 373 ? 3.385 50.719 -1.397 1 63.56 373 ASN B CA 1
ATOM 6027 C C . ASN B 1 373 ? 3.404 51.938 -2.299 1 63.56 373 ASN B C 1
ATOM 6029 O O . ASN B 1 373 ? 3.139 53.062 -1.841 1 63.56 373 ASN B O 1
ATOM 6033 N N . LEU B 1 374 ? 3.729 51.656 -3.521 1 64.25 374 LEU B N 1
ATOM 6034 C CA . LEU B 1 374 ? 3.729 52.75 -4.48 1 64.25 374 LEU B CA 1
ATOM 6035 C C . LEU B 1 374 ? 2.314 53.281 -4.707 1 64.25 374 LEU B C 1
ATOM 6037 O O . LEU B 1 374 ? 2.1 54.5 -4.77 1 64.25 374 LEU B O 1
ATOM 6041 N N . LYS B 1 375 ? 1.389 52.375 -4.781 1 68.88 375 LYS B N 1
ATOM 6042 C CA . LYS B 1 375 ? -0.001 52.781 -4.957 1 68.88 375 LYS B CA 1
ATOM 6043 C C . LYS B 1 375 ? -0.513 53.531 -3.73 1 68.88 375 LYS B C 1
ATOM 6045 O O . LYS B 1 375 ? -1.211 54.531 -3.857 1 68.88 375 LYS B O 1
ATOM 6050 N N . ASN B 1 376 ? -0.168 53.031 -2.6 1 63.78 376 ASN B N 1
ATOM 6051 C CA . ASN B 1 376 ? -0.556 53.719 -1.364 1 63.78 376 ASN B CA 1
ATOM 6052 C C . ASN B 1 376 ? 0.112 55.062 -1.237 1 63.78 376 ASN B C 1
ATOM 6054 O O . ASN B 1 376 ? -0.5 56.031 -0.754 1 63.78 376 ASN B O 1
ATOM 6058 N N . LYS B 1 377 ? 1.356 55.219 -1.614 1 66.75 377 LYS B N 1
ATOM 6059 C CA . LYS B 1 377 ? 2.068 56.5 -1.637 1 66.75 377 LYS B CA 1
ATOM 6060 C C . LYS B 1 377 ? 1.411 57.469 -2.602 1 66.75 377 LYS B C 1
ATOM 6062 O O . LYS B 1 377 ? 1.281 58.656 -2.297 1 66.75 377 LYS B O 1
ATOM 6067 N N . ILE B 1 378 ? 0.969 56.969 -3.725 1 65.81 378 ILE B N 1
ATOM 6068 C CA . ILE B 1 378 ? 0.291 57.812 -4.715 1 65.81 378 ILE B CA 1
ATOM 6069 C C . ILE B 1 378 ? -1.074 58.219 -4.184 1 65.81 378 ILE B C 1
ATOM 6071 O O . ILE B 1 378 ? -1.459 59.406 -4.309 1 65.81 378 ILE B O 1
ATOM 6075 N N . LEU B 1 379 ? -1.754 57.25 -3.574 1 64.38 379 LEU B N 1
ATOM 6076 C CA . LEU B 1 379 ? -3.062 57.531 -2.996 1 64.38 379 LEU B CA 1
ATOM 6077 C C . LEU B 1 379 ? -2.947 58.562 -1.854 1 64.38 379 LEU B C 1
ATOM 6079 O O . LEU B 1 379 ? -3.768 59.469 -1.738 1 64.38 379 LEU B O 1
ATOM 6083 N N . ASN B 1 380 ? -1.961 58.469 -1.064 1 67.38 380 ASN B N 1
ATOM 6084 C CA . ASN B 1 380 ? -1.716 59.406 0.021 1 67.38 380 ASN B CA 1
ATOM 6085 C C . ASN B 1 380 ? -1.34 60.781 -0.509 1 67.38 380 ASN B C 1
ATOM 6087 O O . ASN B 1 380 ? -1.734 61.812 0.061 1 67.38 380 ASN B O 1
ATOM 6091 N N . LYS B 1 381 ? -0.595 60.875 -1.548 1 68.62 381 LYS B N 1
ATOM 6092 C CA . LYS B 1 381 ? -0.247 62.156 -2.191 1 68.62 381 LYS B CA 1
ATOM 6093 C C . LYS B 1 381 ? -1.485 62.844 -2.76 1 68.62 381 LYS B C 1
ATOM 6095 O O . LYS B 1 381 ? -1.609 64.062 -2.693 1 68.62 381 LYS B O 1
ATOM 6100 N N . PHE B 1 382 ? -2.383 62.094 -3.225 1 64.88 382 PHE B N 1
ATOM 6101 C CA . PHE B 1 382 ? -3.619 62.625 -3.766 1 64.88 382 PHE B CA 1
ATOM 6102 C C . PHE B 1 382 ? -4.531 63.125 -2.645 1 64.88 382 PHE B C 1
ATOM 6104 O O . PHE B 1 382 ? -5.195 64.125 -2.779 1 64.88 382 PHE B O 1
ATOM 6111 N N . VAL B 1 383 ? -4.551 62.469 -1.606 1 66.06 383 VAL B N 1
ATOM 6112 C CA . VAL B 1 383 ? -5.367 62.875 -0.458 1 66.06 383 VAL B CA 1
ATOM 6113 C C . VAL B 1 383 ? -4.797 64.125 0.187 1 66.06 383 VAL B C 1
ATOM 6115 O O . VAL B 1 383 ? -5.543 65 0.57 1 66.06 383 VAL B O 1
ATOM 6118 N N . HIS B 1 384 ? -3.514 64.375 0.265 1 66.69 384 HIS B N 1
ATOM 6119 C CA . HIS B 1 384 ? -2.889 65.562 0.833 1 66.69 384 HIS B CA 1
ATOM 6120 C C . HIS B 1 384 ? -3.023 66.75 -0.106 1 66.69 384 HIS B C 1
ATOM 6122 O O . HIS B 1 384 ? -3.076 67.875 0.346 1 66.69 384 HIS B O 1
ATOM 6128 N N . ARG B 1 385 ? -3.084 66.562 -1.353 1 63.22 385 ARG B N 1
ATOM 6129 C CA . ARG B 1 385 ? -3.301 67.688 -2.289 1 63.22 385 ARG B CA 1
ATOM 6130 C C . ARG B 1 385 ? -4.746 68.125 -2.244 1 63.22 385 ARG B C 1
ATOM 6132 O O . ARG B 1 385 ? -5.02 69.312 -2.42 1 63.22 385 ARG B O 1
ATOM 6139 N N . GLY B 1 386 ? -5.598 67.25 -1.941 1 58.69 386 GLY B N 1
ATOM 6140 C CA . GLY B 1 386 ? -6.996 67.625 -1.82 1 58.69 386 GLY B CA 1
ATOM 6141 C C . GLY B 1 386 ? -7.281 68.5 -0.599 1 58.69 386 GLY B C 1
ATOM 6142 O O . GLY B 1 386 ? -8.141 69.375 -0.639 1 58.69 386 GLY B O 1
ATOM 6143 N N . ASN B 1 387 ? -6.664 68.312 0.499 1 58.16 387 ASN B N 1
ATOM 6144 C CA . ASN B 1 387 ? -6.883 69.062 1.71 1 58.16 387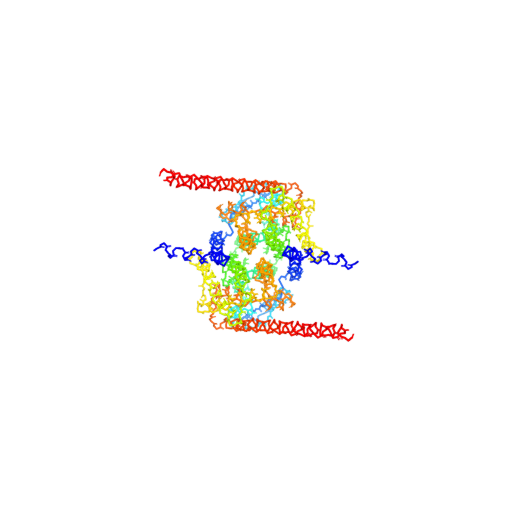 ASN B CA 1
ATOM 6145 C C . ASN B 1 387 ? -6.234 70.5 1.612 1 58.16 387 ASN B C 1
ATOM 6147 O O . ASN B 1 387 ? -6.527 71.375 2.414 1 58.16 387 ASN B O 1
ATOM 6151 N N . GLY B 1 388 ? -5.293 70.688 0.709 1 53.19 388 GLY B N 1
ATOM 6152 C CA . GLY B 1 388 ? -4.691 72 0.516 1 53.19 388 GLY B CA 1
ATOM 6153 C C . GLY B 1 388 ? -5.602 73 -0.202 1 53.19 388 GLY B C 1
ATOM 6154 O O . GLY B 1 388 ? -5.379 74.188 -0.156 1 53.19 388 GLY B O 1
ATOM 6155 N N . ILE B 1 389 ? -6.566 72.688 -0.943 1 52.59 389 ILE B N 1
ATOM 6156 C CA . ILE B 1 389 ? -7.418 73.625 -1.675 1 52.59 389 ILE B CA 1
ATOM 6157 C C . ILE B 1 389 ? -8.508 74.125 -0.751 1 52.59 389 ILE B C 1
ATOM 6159 O O . ILE B 1 389 ? -9.023 75.25 -0.969 1 52.59 389 ILE B O 1
ATOM 6163 N N . GLU B 1 390 ? -8.883 73.5 0.312 1 48.44 390 GLU B N 1
ATOM 6164 C CA . GLU B 1 390 ? -9.977 74 1.112 1 48.44 390 GLU B CA 1
ATOM 6165 C C . GLU B 1 390 ? -9.508 75.188 2.012 1 48.44 390 GLU B C 1
ATOM 6167 O O . GLU B 1 390 ? -10.305 76.062 2.387 1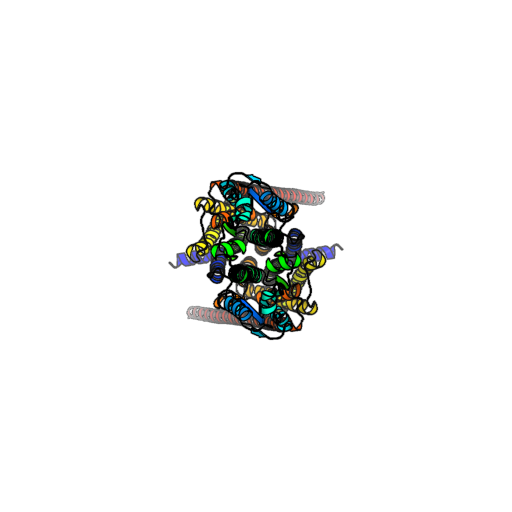 48.44 390 GLU B O 1
ATOM 6172 N N . SER B 1 391 ? -8.219 75.312 2.387 1 46 391 SER B N 1
ATOM 6173 C CA . SER B 1 391 ? -7.816 76.375 3.318 1 46 391 SER B CA 1
ATOM 6174 C C . SER B 1 391 ? -7.641 77.688 2.607 1 46 391 SER B C 1
ATOM 6176 O O . SER B 1 391 ? -7.48 78.75 3.254 1 46 391 SER B O 1
ATOM 6178 N N . SER B 1 392 ? -7.449 77.75 1.293 1 47.03 392 SER B N 1
ATOM 6179 C CA . SER B 1 392 ? -7.164 79 0.682 1 47.03 392 SER B CA 1
ATOM 6180 C C . SER B 1 392 ? -8.438 79.812 0.453 1 47.03 392 SER B C 1
ATOM 6182 O O . SER B 1 392 ? -8.391 81 0.074 1 47.03 392 SER B O 1
ATOM 6184 N N . LYS B 1 393 ? -9.648 79.312 0.484 1 49.28 393 LYS B N 1
ATOM 6185 C CA . LYS B 1 393 ? -10.812 80.125 0.123 1 49.28 393 LYS B CA 1
ATOM 6186 C C . LYS B 1 393 ? -11.289 80.938 1.306 1 49.28 393 LYS B C 1
ATOM 6188 O O . LYS B 1 393 ? -12.211 81.75 1.171 1 49.28 393 LYS B O 1
ATOM 6193 N N . ILE B 1 394 ? -10.867 80.688 2.572 1 44.06 394 ILE B N 1
ATOM 6194 C CA . ILE B 1 394 ? -11.508 81.438 3.625 1 44.06 394 ILE B CA 1
ATOM 6195 C C . ILE B 1 394 ? -10.867 82.812 3.713 1 44.06 394 ILE B C 1
ATOM 6197 O O . ILE B 1 394 ? -11.398 83.75 4.367 1 44.06 394 ILE B O 1
ATOM 6201 N N . HIS B 1 395 ? -9.531 83 3.303 1 38.44 395 HIS B N 1
ATOM 6202 C CA . HIS B 1 395 ? -8.969 84.312 3.602 1 38.44 395 HIS B CA 1
ATOM 6203 C C . HIS B 1 395 ? -9.242 85.312 2.469 1 38.44 395 HIS B C 1
ATOM 6205 O O . HIS B 1 395 ? -8.766 86.438 2.504 1 38.44 395 HIS B O 1
ATOM 6211 N N . SER B 1 396 ? -9.969 85 1.414 1 32.69 396 SER B N 1
ATOM 6212 C CA . SER B 1 396 ? -10.336 86.25 0.695 1 32.69 396 SER B CA 1
ATOM 6213 C C . SER B 1 396 ? -11.609 86.812 1.264 1 32.69 396 SER B C 1
ATOM 6215 O O . SER B 1 396 ? -12.539 86.125 1.643 1 32.69 396 SER B O 1
#

Solvent-accessible surface area (backbone atoms only — not comparable to full-atom values): 39621 Å² total; per-residue (Å²): 109,66,65,59,49,49,51,48,48,51,50,39,65,74,38,39,52,57,51,53,46,51,50,46,33,49,44,52,31,34,52,43,33,51,53,55,44,60,47,43,58,70,58,49,76,32,46,40,33,25,35,43,28,64,59,42,76,38,76,59,52,48,49,53,52,48,57,47,53,70,34,66,43,35,29,70,77,44,77,44,91,48,77,68,52,45,59,52,34,36,72,69,65,69,24,44,32,26,38,38,38,40,67,58,34,60,60,28,37,76,68,37,63,26,36,61,35,40,34,37,28,28,27,78,40,50,68,55,33,51,53,49,50,54,50,48,53,49,54,51,49,52,51,47,38,52,48,42,24,49,46,28,34,66,79,64,62,37,56,68,71,54,15,47,15,60,50,40,35,62,37,81,44,79,43,47,41,45,27,71,73,68,33,63,55,78,64,42,49,66,53,53,38,49,50,47,39,48,28,32,29,18,20,49,22,16,59,72,64,57,94,84,59,50,70,69,55,50,51,50,48,22,48,56,54,4,47,52,37,24,49,29,50,50,54,22,47,47,48,38,40,72,75,55,64,41,68,71,58,31,43,66,77,40,52,48,58,44,41,39,46,51,24,23,40,40,10,37,51,12,35,46,45,22,68,71,35,77,48,55,60,43,22,13,32,45,39,30,51,54,50,50,49,46,53,66,56,34,36,80,93,44,61,66,74,44,40,45,68,70,51,59,56,57,18,68,72,35,70,57,45,53,37,47,53,54,51,50,36,23,24,36,59,35,39,51,50,76,74,44,42,67,34,46,50,52,43,50,52,48,38,53,48,51,54,48,52,46,48,51,53,52,51,51,52,52,50,50,51,49,49,50,50,48,49,49,50,52,51,50,54,52,54,56,57,56,60,58,61,65,66,64,63,73,80,104,108,66,67,57,49,50,53,48,48,51,50,40,65,73,38,38,52,58,52,51,47,52,49,48,34,48,43,53,31,35,52,43,33,50,52,56,42,60,47,42,59,72,58,48,76,34,48,40,34,24,33,41,27,62,61,42,78,37,76,59,54,48,48,53,52,47,58,46,53,69,34,66,44,36,30,70,76,43,76,45,91,48,76,66,53,44,59,52,34,34,71,68,64,68,24,43,33,25,37,38,39,42,66,58,34,60,59,26,36,76,68,35,63,27,37,62,35,39,36,37,29,28,27,78,41,50,70,55,32,52,52,47,50,55,50,48,54,50,54,51,48,51,51,47,38,52,50,41,24,49,47,30,33,66,79,63,63,37,55,68,71,53,15,47,16,59,50,40,37,63,35,79,45,78,44,47,41,45,27,72,72,68,34,63,56,79,63,44,49,65,53,53,38,49,50,47,40,47,27,32,28,18,21,48,23,16,59,71,64,56,93,84,60,49,72,70,54,50,52,51,49,22,49,55,53,4,48,52,38,24,49,30,49,49,54,24,47,47,48,38,40,70,73,52,63,41,67,69,58,31,42,65,76,40,50,50,59,44,41,40,45,50,24,22,41,40,11,36,50,13,36,47,45,22,68,70,34,76,47,55,60,45,23,14,33,43,37,30,50,55,49,51,50,45,52,67,57,36,35,82,93,44,61,66,74,43,40,46,68,69,52,57,57,56,18,68,73,33,70,57,45,53,37,49,54,54,51,50,37,23,26,37,57,35,38,51,49,77,74,44,43,67,36,46,52,52,42,51,52,49,39,51,49,50,53,50,52,48,49,52,52,52,50,51,53,52,50,52,51,49,50,50,50,48,48,48,52,50,52,50,52,52,54,56,56,58,62,59,62,66,67,64,66,72,81,108

Radius of gyration: 32.99 Å; Cα contacts (8 Å, |Δi|>4): 1228; chains: 2; bounding box: 54×137×100 Å

Secondary structure (DSSP, 8-state):
-HHHHHHHHHHHHHTHHHHHHHHHHHHHHHHHHHHHHHHTTT-S---EEEEEEESS-SHHHHHHHHHHHHSTTEEEEEEES-THHHHHHHHTTS-SEEEEEPTTHHHHHHTT--PEEEEEEETTSHHHHHHHHHHHHHHHHHHHHHHHHHHHHHTS---HHHHHHHH-SSEEEEEEES-TT--HHHHHHHHHHHHHHHHHHHHHHHHS--TT--HHHHHHHHHHHHHHHHHHHHHHHHIIIIIS-----S-HHHHHHHHHHHHHHHHHHHHHHHHHS--HHHHHHHHHHHHHHHHHHTTTTS-GGGS-HHHHHHHTT-TTHHHHHHHHHHHHT---TGGGHHHHHHHHHHHHHHHHHHHHHHHHHHHHHHHHHHHHHHHHHHHHHHHHHHTTSS--/-HHHHHHHHHHHHHTHHHHHHHHHHHHHHHHHHHHHHHHTTT-S---EEEEEEESS-SHHHHHHHHHHHHSTTEEEEEEES-THHHHHHHHTTS-SEEEEE-TTHHHHHHTT--PEEEEEEETTSHHHHHHHHHHHHHHHHHHHHHHHHHHHHHTS---HHHHHHHH-SSEEEEEEES-TT--HHHHHHHHHHHHHHHHHHHHHHHHS--TT--HHHHHHHHHHHHHHHHHHHHHHHHIIIIIS-----S-HHHHHHHHHHHHHHHHHHHHHHHHHS--HHHHHHHHHHHHHHHHHHTTTTS-GGGS-HHHHHHHTT-TTHHHHHHHHHHHHT---TGGGHHHHHHHHHHHHHHHHHHHHHHHHHHHHHHHHHHHHHHHHHHHHHHHHHHTTSS--

pLDDT: mean 85.76, std 11.82, range [32.44, 98.75]

Organism: NCBI:txid704125

Nearest PDB structures (foldseek):
  8dku-assembly1_B  TM=5.928E-01  e=6.119E-02  Aquifex aeolicus VF5
  7fdv-assembly1_D  TM=3.959E-01  e=1.168E-02  Homo sapiens
  7k2t-assembly1_B  TM=4.339E-01  e=5.858E-02  Aquifex aeolicus VF5
  6oih-assembly1_D  TM=4.202E-01  e=6.974E-02  Aquifex aeolicus VF5
  7m1q-assembly1_A  TM=4.639E-01  e=7.334E-01  Homo sapiens

InterPro domains:
  IPR013525 ABC-2 type transporter, transmembrane domain [PF12698] (18-359)
  IPR051449 ABC-2 integral membrane transporter component [PTHR30294] (19-364)

Sequence (792 aa):
MKKTIIKFKNVFLKFKEIIISVLLLLIVPCMCSYFLEYTFINHSVKNIPTIIVDHDNSSLSKNIVKQINTNEMFNVTNNSNNDEDIKKLIERGEVVTGIIIPERFSKDVLDGKSPKVMIFYDGTEMLASGSVKAKMAEIFGTIRAGYLINVQEGKLGVLPKQATNNAIPIKLNSVILGNPEKSVANFLIQGMVIGICQVGMIIIGAIVIKENDNYILLLIKGIGFGLIGAISIFLALIIEFKYFAMPYRGSIIAAVPLTILFSIIIVNLGIIFRLILKDKLSAASNAGLVIQAAVLMSGYTFPLMSMPDIFKIVSKVFPFLYYGFPMRDLSLMGVSFNDVLPQIYCLVNYLILTWIVMLIICIFKRVLKKDYNLKNKILNKFVHRGNGIESSKIHSMKKTIIKFKNVFLKFKEIIISVLLLLIVPCMCSYFLEYTFINHSVKNIPTIIVDHDNSSLSKNIVKQINTNEMFNVTNNSNNDEDIKKLIERGEVVTGIIIPERFSKDVLDGKSPKVMIFYDGTEMLASGSVKAKMAEIFGTIRAGYLINVQEGKLGVLPKQATNNAIPIKLNSVILGNPEKSVANFLIQGMVIGICQVGMIIIGAIVIKENDNYILLLIKGIGFGLIGAISIFLALIIEFKYFAMPYRGSIIAAVPLTILFSIIIVNLGIIFRLILKDKLSAASNAGLVIQAAVLMSGYTFPLMSMPDIFKIVSKVFPFLYYGFPMRDLSLMGVSFNDVLPQIYCLVNYLILTWIVMLIICIFKRVLKKDYNLKNKILNKFVHRGNGIESSKIHS

Foldseek 3Di:
DVVVVVVVVVVCVVCVVLVVLLVCLQPVLQVLLLVLLVVCLVLDQFAAEEEEAEQAPDPLVVVLVVLQCPDRNYNDPYYDNDPVVQVVCLVVVNGFKYKYQDHCNVVCVVVVVPDDIDMDGNVVPVVSRVVVVVVSVVSVLVSQLVSQLCCCCPVVVDDNVVSSCVSPVDDDDDDDALCRSPGPCLQPSLLVSLLSLLLSLLLSLLQVDDPPDDLVNSLVSLLVSLVSSLVSSVSSVCCNCVVSPQFFQADPVLLNLLSSLLSSLSSLNSNLQNLVVVDSVVSSVCSSVVSSVLSVLLQSVHDLVPDDPVSVVSNLVRLCNLRSVVRSCRGRNHDYNVVSVVSSVSSVVSSVVSSVSSVVSNVVVVVVVVVVVVVVVVVVVVVVVVVVVVVVPPVD/DVVVVVVVVVVCVVCVVLVVLLVCLQPVLQVLLQVLLVVCLVLDQFAAEEEEAEQAPDPLVVVLVVVQCPDRNYNDPYYDNDPVVQVVCLVVVNGFKYKYQDHCNVVCVVVVVPDDIDMDGNVVPVVSRVVVVVVSVVSVLVSQLVSQLCCCCPVVVDDNVVSSCVSPVDDDDDDDALCRSPGPCLQPSLLVSLLSLLLSLLLSLLQVDDPPDDLVNSLVSLLVSLVSSLSSSVSSVCCNCPVSPQFFQADPVLLNLLSSLLSSLSSLNSNLQNLVVVDSVVSSVCSSVVSSVLSVLLQSVHDLVPDDPVSVVVNLVRLCNLRSVVRSCRGRNHYYNVVSVVSSVSSVVSSVVSSVSSVVSNVVVVVVVVVVVVVVVVVVVVVVVVVVVVVPPPPD